Protein AF-A0A2M7IBC9-F1 (afdb_monomer_lite)

Radius of gyration: 41.27 Å; chains: 1; bounding box: 84×50×132 Å

pLDDT: mean 78.05, std 17.92, range [20.09, 97.81]

Foldseek 3Di:
DDDDDPPPPPDPDDDDEDDDYDDDDDDDDDDDQLLVVLDDDWPCPLCVLVCLLVLPWDKTKDFQPVLDPDQPDPVRVVVDDPVVVVVSVVSVVVVSVVSVVDDPVVSVQSSQQGMWMKTFHGADPVRFTWIWIDNHPFKIKIFRHDNVLSNLQSVVVVLRHPAPDKDKDWDWDQDPQAIQIWIWMQGNNDIDTNSVSVCVNVVRMFMWGQDPVRDTDTPPRGDDDDDDDDDPDDAAWEEEEEEQAQQQQDDQVNHRNLVLVLVLLVVVLVVDDQRYFYWYKYAQFPDAADLPRIDGQGQGGHPCSVSSNVSSVPGHHHYFDNLQVNVVVVLVSQVVVVDAHEYEYEDQFAHPPPDQNLVSLLVSVVVPRRYQYEYEHEQDDPVGQVSNQSNNVSRQHYYAYDDDSVSSNVVVNVSSVDQGWFKEWEFEAEPNHTAAKQKFKPWDNHSWDDPDDDQRHHGGGDMDTGHFGWMKMFMDGRPWFDDGTDIDGGPGTHHPYYDYYYHYFQKEKEFEFEEALNHGAFKWKWKAAPVNRGTGDTDPGTDTLDDPNDRGTDIDIDGFHKMKIWIGRPPALEDIDIDIDGDDGNYYHYYYHYFFKFKEWEFEAEPRDTAFKWKFKDAAPDPDTSDTDDTDGPDVGTDIHMYGFHFMKMWMDGPPQPQWDIDIDGGDGGGGHYYHYHYHYTYRPPQAAPPVQKRAQKDQDDQFDDKDFDPDQDCVSLVVVLVPDPQFFKKKWFGAPDPVHRTIMITGHNHGHDIDRHNRIMMGGD

Secondary structure (DSSP, 8-state):
--------S-------------------SS---HHHHT------TTHHHHHHHHT--EEEEEE-TTTS--PPPHHHHHHS-HHHHHHHHHHHHHHHHHHHTS-HHHHHHHHHHTEEEEEEEEE-TTSPEEEEEEEETTEEEEEEE-HHHHHHHHHHHHHHHT-S-EEEEEEEEEETTEEEEEEEEEETTEEEE-HHHHHHHTTSEEEEEE-TTS-EEE--TT--------------EEEEEEE-BGGGGSEETTEEHHHHHHHHHHHHHHHS-TT-EEEEEEESSS-TT-TT-EEEEEEEETT-HHHHHHHHHT----B---HHHHHHHHHHHHHHH-S-EEEEEEESS---SS--HHHHHHHHHHTT--EEEEEEEES--HHHHHHHHHHHHHTEEEEEEESSHHHHHHHHHHHHH-PPPEEEEEEEEETTEEE-EEEEEEETTB--S-EE-STT-BPTT-EEEE-SEEEEEEEEETT--SSPPEEEEEEEE-TT-EEEEEEEE--EEEEEEEEETTEEPEEEEEEEETTTTEEEEE-SSPEESEETTEEPPEEEEE-SEEEEEEEE-TTS-SPPEEEEEEE-TT-EEEEEEEE-EEEEEEEEEETTEE--EEEEEEETT-SSEEEE-SPB---SSPEEEEEESEEEEEEEEESS-TTPPPEEEEEEEE-TT-EEEEEEEEPPPP----TTS-BTTEE--S-EEEEE--SSS-THHHHHHHHH-TT-SEEEEE-SSBTTBSS-EEEEESS-PPPEE-TTEEEEE-

Structure (mmCIF, N/CA/C/O backbone):
data_AF-A0A2M7IBC9-F1
#
_entry.id   AF-A0A2M7IBC9-F1
#
loop_
_atom_site.group_PDB
_atom_site.id
_atom_site.type_symbol
_atom_site.label_atom_id
_atom_site.label_alt_id
_atom_site.label_comp_id
_atom_site.label_asym_id
_atom_site.label_entity_id
_atom_site.label_seq_id
_atom_site.pdbx_PDB_ins_code
_atom_site.Cartn_x
_atom_site.Cartn_y
_atom_site.Cartn_z
_atom_site.occupancy
_atom_site.B_iso_or_equiv
_atom_site.auth_seq_id
_atom_site.auth_comp_id
_atom_site.auth_asym_id
_atom_site.auth_atom_id
_atom_site.pdbx_PDB_model_num
ATOM 1 N N . MET A 1 1 ? -12.879 -26.842 6.915 1.00 21.42 1 MET A N 1
ATOM 2 C CA . MET A 1 1 ? -13.503 -27.009 5.582 1.00 21.42 1 MET A CA 1
ATOM 3 C C . MET A 1 1 ? -13.013 -25.882 4.684 1.00 21.42 1 MET A C 1
ATOM 5 O O . MET A 1 1 ? -12.578 -24.874 5.216 1.00 21.42 1 MET A O 1
ATOM 9 N N . LYS A 1 2 ? -12.959 -26.159 3.378 1.00 20.31 2 LYS A N 1
ATOM 10 C CA . LYS A 1 2 ? -12.132 -25.565 2.310 1.00 20.31 2 LYS A CA 1
ATOM 11 C C . LYS A 1 2 ? -11.898 -24.038 2.348 1.00 20.31 2 LYS A C 1
ATOM 13 O O . LYS A 1 2 ? -12.769 -23.263 2.713 1.00 20.31 2 LYS A O 1
ATOM 18 N N . SER A 1 3 ? -10.686 -23.677 1.923 1.00 20.09 3 SER A N 1
ATOM 19 C CA . SER A 1 3 ? -10.118 -22.342 1.700 1.00 20.09 3 SER A CA 1
ATOM 20 C C . SER A 1 3 ? -11.043 -21.375 0.954 1.00 20.09 3 SER A C 1
ATOM 22 O O . SER A 1 3 ? -11.490 -21.689 -0.148 1.00 20.09 3 SER A O 1
ATOM 24 N N . VAL A 1 4 ? -11.235 -20.177 1.511 1.00 20.89 4 VAL A N 1
ATOM 25 C CA . VAL A 1 4 ? -11.831 -19.025 0.819 1.00 20.89 4 VAL A CA 1
ATOM 26 C C . VAL A 1 4 ? -10.691 -18.145 0.293 1.00 20.89 4 VAL A C 1
ATOM 28 O O . VAL A 1 4 ? -9.836 -17.699 1.055 1.00 20.89 4 VAL A O 1
ATOM 31 N N . ASP A 1 5 ? -10.657 -17.973 -1.027 1.00 22.38 5 ASP A N 1
ATOM 32 C CA . ASP A 1 5 ? -9.648 -17.256 -1.816 1.00 22.38 5 ASP A CA 1
ATOM 33 C C . ASP A 1 5 ? -9.869 -15.732 -1.701 1.00 22.38 5 ASP A C 1
ATOM 35 O O . ASP A 1 5 ? -10.805 -15.172 -2.276 1.00 22.38 5 ASP A O 1
ATOM 39 N N . LEU A 1 6 ? -9.034 -15.044 -0.913 1.00 23.75 6 LEU A N 1
ATOM 40 C CA . LEU A 1 6 ? -9.063 -13.584 -0.768 1.00 23.75 6 LEU A CA 1
ATOM 41 C C . LEU A 1 6 ? -8.367 -12.907 -1.962 1.00 23.75 6 LEU A C 1
ATOM 43 O O . LEU A 1 6 ? -7.189 -12.563 -1.901 1.00 23.75 6 LEU A O 1
ATOM 47 N N . ARG A 1 7 ? -9.126 -12.665 -3.037 1.00 22.53 7 ARG A N 1
ATOM 48 C CA . ARG A 1 7 ? -8.748 -11.757 -4.146 1.00 22.53 7 ARG A CA 1
ATOM 49 C C . ARG A 1 7 ? -9.689 -10.555 -4.339 1.00 22.53 7 ARG A C 1
ATOM 51 O O . ARG A 1 7 ? -9.555 -9.845 -5.325 1.00 22.53 7 ARG A O 1
ATOM 58 N N . HIS A 1 8 ? -10.633 -10.300 -3.431 1.00 26.55 8 HIS A N 1
ATOM 59 C CA . HIS A 1 8 ? -11.814 -9.468 -3.733 1.00 26.55 8 HIS A CA 1
ATOM 60 C C . HIS A 1 8 ? -11.873 -8.041 -3.144 1.00 26.55 8 HIS A C 1
ATOM 62 O O . HIS A 1 8 ? -12.955 -7.475 -3.087 1.00 26.55 8 HIS A O 1
ATOM 68 N N . PHE A 1 9 ? -10.763 -7.402 -2.749 1.00 23.48 9 PHE A N 1
ATOM 69 C CA . PHE A 1 9 ? -10.833 -6.041 -2.165 1.00 23.48 9 PHE A CA 1
ATOM 70 C C . PHE A 1 9 ? -9.835 -5.017 -2.733 1.00 23.48 9 PHE A C 1
ATOM 72 O O . PHE A 1 9 ? -9.314 -4.172 -2.015 1.00 23.48 9 PHE A O 1
ATOM 79 N N . GLY A 1 10 ? -9.597 -5.059 -4.047 1.00 24.77 10 GLY A N 1
ATOM 80 C CA . GLY A 1 10 ? -8.794 -4.060 -4.772 1.00 24.77 10 GLY A CA 1
ATOM 81 C C . GLY A 1 10 ? -9.541 -3.390 -5.929 1.00 24.77 10 GLY A C 1
ATOM 82 O O . GLY A 1 10 ? -8.934 -3.100 -6.953 1.00 24.77 10 GLY A O 1
ATOM 83 N N . THR A 1 11 ? -10.862 -3.218 -5.826 1.00 27.16 11 THR A N 1
ATOM 84 C CA . THR A 1 11 ? -11.728 -2.885 -6.974 1.00 27.16 11 THR A CA 1
ATOM 85 C C . THR A 1 11 ? -12.724 -1.774 -6.646 1.00 27.16 11 THR A C 1
ATOM 87 O O . THR A 1 11 ? -13.922 -1.956 -6.797 1.00 27.16 11 THR A O 1
ATOM 90 N N . ILE A 1 12 ? -12.249 -0.614 -6.187 1.00 26.14 12 ILE A N 1
ATOM 91 C CA . ILE A 1 12 ? -13.024 0.639 -6.242 1.00 26.14 12 ILE A CA 1
ATOM 92 C C . ILE A 1 12 ? -12.049 1.791 -6.503 1.00 26.14 12 ILE A C 1
ATOM 94 O O . ILE A 1 12 ? -11.666 2.501 -5.580 1.00 26.14 12 ILE A O 1
ATOM 98 N N . LEU A 1 13 ? -11.597 1.941 -7.751 1.00 24.06 13 LEU A N 1
ATOM 99 C CA . LEU A 1 13 ? -11.180 3.227 -8.322 1.00 24.06 13 LEU A CA 1
ATOM 100 C C . LEU A 1 13 ? -10.970 3.068 -9.837 1.00 24.06 13 LEU A C 1
ATOM 102 O O . LEU A 1 13 ? -10.370 2.084 -10.257 1.00 24.06 13 LEU A O 1
ATOM 106 N N . PHE A 1 14 ? -11.411 4.068 -10.605 1.00 23.59 14 PHE A N 1
ATOM 107 C CA . PHE A 1 14 ? -11.266 4.265 -12.061 1.00 23.59 14 PHE A CA 1
ATOM 108 C C . PHE A 1 14 ? -12.384 3.731 -12.980 1.00 23.59 14 PHE A C 1
ATOM 110 O O . PHE A 1 14 ? -12.342 2.631 -13.523 1.00 23.59 14 PHE A O 1
ATOM 117 N N . LEU A 1 15 ? -13.349 4.622 -13.214 1.00 22.78 15 LEU A N 1
ATOM 118 C CA . LEU A 1 15 ? -14.132 4.815 -14.442 1.00 22.78 15 LEU A CA 1
ATOM 119 C C . LEU A 1 15 ? -13.768 6.264 -14.868 1.00 22.78 15 LEU A C 1
ATOM 121 O O . LEU A 1 15 ? -13.759 7.132 -13.999 1.00 22.78 15 LEU A O 1
ATOM 125 N N . VAL A 1 16 ? -13.308 6.598 -16.084 1.00 23.45 16 VAL A N 1
ATOM 126 C CA . VAL A 1 16 ? -14.021 6.571 -17.379 1.00 23.45 16 VAL A CA 1
ATOM 127 C C . VAL A 1 16 ? -13.068 6.916 -18.556 1.00 23.45 16 VAL A C 1
ATOM 129 O O . VAL A 1 16 ? -12.160 7.716 -18.363 1.00 23.45 16 VAL A O 1
ATOM 132 N N . LEU A 1 17 ? -13.304 6.354 -19.760 1.00 23.59 17 LEU A N 1
ATOM 133 C CA . LEU A 1 17 ? -13.505 7.072 -21.051 1.00 23.59 17 LEU A CA 1
ATOM 134 C C . LEU A 1 17 ? -14.046 6.111 -22.137 1.00 23.59 17 LEU A C 1
ATOM 136 O O . LEU A 1 17 ? -13.644 4.948 -22.177 1.00 23.59 17 LEU A O 1
ATOM 140 N N . GLN A 1 18 ? -14.966 6.570 -23.001 1.00 26.72 18 GLN A N 1
ATOM 141 C CA . GLN A 1 18 ? -15.580 5.789 -24.093 1.00 26.72 18 GLN A CA 1
ATOM 142 C C . GLN A 1 18 ? -15.697 6.546 -25.438 1.00 26.72 18 GLN A C 1
ATOM 144 O O . GLN A 1 18 ? -16.185 7.665 -25.464 1.00 26.72 18 GLN A O 1
ATOM 149 N N . LEU A 1 19 ? -15.277 5.858 -26.516 1.00 26.02 19 LEU A N 1
ATOM 150 C CA . LEU A 1 19 ? -15.866 5.575 -27.858 1.00 26.02 19 LEU A CA 1
ATOM 151 C C . LEU A 1 19 ? -16.768 6.553 -28.665 1.00 26.02 19 LEU A C 1
ATOM 153 O O . LEU A 1 19 ? -17.731 7.109 -28.153 1.00 26.02 19 LEU A O 1
ATOM 157 N N . THR A 1 20 ? -16.593 6.504 -30.008 1.00 22.92 20 THR A N 1
ATOM 158 C CA . THR A 1 20 ? -17.637 6.601 -31.080 1.00 22.92 20 THR A CA 1
ATOM 159 C C . THR A 1 20 ? -17.331 5.643 -32.289 1.00 22.92 20 THR A C 1
ATOM 161 O O . THR A 1 20 ? -16.198 5.164 -32.358 1.00 22.92 20 THR A O 1
ATOM 164 N N . PRO A 1 21 ? -18.292 5.279 -33.200 1.00 31.48 21 PRO A N 1
ATOM 165 C CA . PRO A 1 21 ? -18.311 3.980 -33.943 1.00 31.48 21 PRO A CA 1
ATOM 166 C C . PRO A 1 21 ? -18.284 3.948 -35.519 1.00 31.48 21 PRO A C 1
ATOM 168 O O . PRO A 1 21 ? -18.814 4.855 -36.147 1.00 31.48 21 PRO A O 1
ATOM 171 N N . LEU A 1 22 ? -17.810 2.796 -36.087 1.00 28.59 22 LEU A N 1
ATOM 172 C CA . LEU A 1 22 ? -18.104 2.025 -37.364 1.00 28.59 22 LEU A CA 1
ATOM 173 C C . LEU A 1 22 ? -17.895 2.653 -38.791 1.00 28.59 22 LEU A C 1
ATOM 175 O O . LEU A 1 22 ? -17.984 3.870 -38.883 1.00 28.59 22 LEU A O 1
ATOM 179 N N . PRO A 1 23 ? -17.677 1.892 -39.926 1.00 32.03 23 PRO A N 1
ATOM 180 C CA . PRO A 1 23 ? -18.066 0.491 -40.228 1.00 32.03 23 PRO A CA 1
ATOM 181 C C . PRO A 1 23 ? -17.065 -0.468 -40.965 1.00 32.03 23 PRO A C 1
ATOM 183 O O . PRO A 1 23 ? -16.036 -0.090 -41.509 1.00 32.03 23 PRO A O 1
ATOM 186 N N . LEU A 1 24 ? -17.486 -1.745 -40.960 1.00 29.14 24 LEU A N 1
ATOM 187 C CA . LEU A 1 24 ? -17.147 -2.985 -41.701 1.00 29.14 24 LEU A CA 1
ATOM 188 C C . LEU A 1 24 ? -16.323 -2.963 -43.013 1.00 29.14 24 LEU A C 1
ATOM 190 O O . LEU A 1 24 ? -16.729 -2.329 -43.978 1.00 29.14 24 LEU A O 1
ATOM 194 N N . PHE A 1 25 ? -15.381 -3.919 -43.118 1.00 25.94 25 PHE A N 1
ATOM 195 C CA . PHE A 1 25 ? -15.311 -4.906 -44.218 1.00 25.94 25 PHE A CA 1
ATOM 196 C C . PHE A 1 25 ? -14.831 -6.287 -43.704 1.00 25.94 25 PHE A C 1
ATOM 198 O O . PHE A 1 25 ? -13.898 -6.387 -42.912 1.00 25.94 25 PHE A O 1
ATOM 205 N N . ALA A 1 26 ? -15.491 -7.353 -44.168 1.00 26.56 26 ALA A N 1
ATOM 206 C CA . ALA A 1 26 ? -15.148 -8.783 -44.055 1.00 26.56 26 ALA A CA 1
ATOM 207 C C . ALA A 1 26 ? -15.320 -9.383 -45.478 1.00 26.56 26 ALA A C 1
ATOM 209 O O . ALA A 1 26 ? -16.084 -8.799 -46.243 1.00 26.56 26 ALA A O 1
ATOM 210 N N . ALA A 1 27 ? -14.746 -10.489 -45.974 1.00 31.08 27 ALA A N 1
ATOM 211 C CA . ALA A 1 27 ? -13.951 -11.660 -45.531 1.00 31.08 27 ALA A CA 1
ATOM 212 C C . ALA A 1 27 ? -13.386 -12.331 -46.840 1.00 31.08 27 ALA A C 1
ATOM 214 O O . ALA A 1 27 ? -13.448 -11.645 -47.864 1.00 31.08 27 ALA A O 1
ATOM 215 N N . PRO A 1 28 ? -13.000 -13.638 -46.960 1.00 42.16 28 PRO A N 1
ATOM 216 C CA . PRO A 1 28 ? -12.600 -14.723 -46.021 1.00 42.16 28 PRO A CA 1
ATOM 217 C C . PRO A 1 28 ? -11.214 -15.360 -46.408 1.00 42.16 28 PRO A C 1
ATOM 219 O O . PRO A 1 28 ? -10.693 -15.071 -47.473 1.00 42.16 28 PRO A O 1
ATOM 222 N N . SER A 1 29 ? -10.484 -16.176 -45.629 1.00 29.30 29 SER A N 1
ATOM 223 C CA . SER A 1 29 ? -10.844 -17.456 -44.999 1.00 29.30 29 SER A CA 1
ATOM 224 C C . SER A 1 29 ? -9.916 -17.845 -43.826 1.00 29.30 29 SER A C 1
ATOM 226 O O . SER A 1 29 ? -8.699 -17.766 -43.932 1.00 29.30 29 SER A O 1
ATOM 228 N N . GLU A 1 30 ? -10.553 -18.375 -42.778 1.00 34.97 30 GLU A N 1
ATOM 229 C CA . GLU A 1 30 ? -10.049 -19.248 -41.700 1.00 34.97 30 GLU A CA 1
ATOM 230 C C . GLU A 1 30 ? -9.155 -18.681 -40.572 1.00 34.97 30 GLU A C 1
ATOM 232 O O . GLU A 1 30 ? -7.983 -18.367 -40.732 1.00 34.97 30 GLU A O 1
ATOM 237 N N . ARG A 1 31 ? -9.760 -18.718 -39.368 1.00 34.47 31 ARG A N 1
ATOM 238 C CA . ARG A 1 31 ? -9.310 -18.309 -38.021 1.00 34.47 31 ARG A CA 1
ATOM 239 C C . ARG A 1 31 ? -9.298 -16.798 -37.768 1.00 34.47 31 ARG A C 1
ATOM 241 O O . ARG A 1 31 ? -8.326 -16.100 -38.022 1.00 34.47 31 ARG A O 1
ATOM 248 N N . ARG A 1 32 ? -10.389 -16.300 -37.166 1.00 46.94 32 ARG A N 1
ATOM 249 C CA . ARG A 1 32 ? -10.338 -15.029 -36.424 1.00 46.94 32 ARG A CA 1
ATOM 250 C C . ARG A 1 32 ? -9.318 -15.195 -35.282 1.00 46.94 32 ARG A C 1
ATOM 252 O O . ARG A 1 32 ? -9.344 -16.248 -34.643 1.00 46.94 32 ARG A O 1
ATOM 259 N N . PRO A 1 33 ? -8.434 -14.216 -35.020 1.00 70.31 33 PRO A N 1
ATOM 260 C CA . PRO A 1 33 ? -7.540 -14.284 -33.866 1.00 70.31 33 PRO A CA 1
ATOM 261 C C . PRO A 1 33 ? -8.366 -14.391 -32.577 1.00 70.31 33 PRO A C 1
ATOM 263 O O . PRO A 1 33 ? -9.434 -13.778 -32.465 1.00 70.31 33 PRO A O 1
ATOM 266 N N . LEU A 1 34 ? -7.899 -15.175 -31.607 1.00 74.25 34 LEU A N 1
ATOM 267 C CA . LEU A 1 34 ? -8.615 -15.427 -30.354 1.00 74.25 34 LEU A CA 1
ATOM 268 C C . LEU A 1 34 ? -8.819 -14.141 -29.554 1.00 74.25 34 LEU A C 1
ATOM 270 O O . LEU A 1 34 ? -9.837 -13.993 -28.882 1.00 74.25 34 LEU A O 1
ATOM 274 N N . LEU A 1 35 ? -7.909 -13.175 -29.677 1.00 70.94 35 LEU A N 1
ATOM 275 C CA . LEU A 1 35 ? -8.077 -11.817 -29.167 1.00 70.94 35 LEU A CA 1
ATOM 276 C C . LEU A 1 35 ? -9.352 -11.146 -29.698 1.00 70.94 35 LEU A C 1
ATOM 278 O O . LEU A 1 35 ? -10.085 -10.541 -28.918 1.00 70.94 35 LEU A O 1
ATOM 282 N N . ALA A 1 36 ? -9.665 -11.292 -30.989 1.00 72.62 36 ALA A N 1
ATOM 283 C CA . ALA A 1 36 ? -10.895 -10.748 -31.567 1.00 72.62 36 ALA A CA 1
ATOM 284 C C . ALA A 1 36 ? -12.142 -11.486 -31.050 1.00 72.62 36 ALA A C 1
ATOM 286 O O . ALA A 1 36 ? -13.184 -10.869 -30.839 1.00 72.62 36 ALA A O 1
ATOM 287 N N . GLU A 1 37 ? -12.043 -12.791 -30.773 1.00 75.31 37 GLU A N 1
ATOM 288 C CA . GLU A 1 37 ? -13.125 -13.545 -30.123 1.00 75.31 37 GLU A CA 1
ATOM 289 C C . GLU A 1 37 ? -13.372 -13.096 -28.677 1.00 75.31 37 GLU A C 1
ATOM 291 O O . GLU A 1 37 ? -14.500 -13.203 -28.194 1.00 75.31 37 GLU A O 1
ATOM 296 N N . MET A 1 38 ? -12.354 -12.576 -27.990 1.00 76.44 38 MET A N 1
ATOM 297 C CA . MET A 1 38 ? -12.437 -12.102 -26.604 1.00 76.44 38 MET A CA 1
ATOM 298 C C . MET A 1 38 ? -12.907 -10.647 -26.472 1.00 76.44 38 MET A C 1
ATOM 300 O O . MET A 1 38 ? -13.184 -10.209 -25.355 1.00 76.44 38 MET A O 1
ATOM 304 N N . GLN A 1 39 ? -13.052 -9.908 -27.578 1.00 72.81 39 GLN A N 1
ATOM 305 C CA . GLN A 1 39 ? -13.580 -8.544 -27.543 1.00 72.81 39 GLN A CA 1
ATOM 306 C C . GLN A 1 39 ? -15.026 -8.519 -27.029 1.00 72.81 39 GLN A C 1
ATOM 308 O O . GLN A 1 39 ? -15.879 -9.331 -27.417 1.00 72.81 39 GLN A O 1
ATOM 313 N N . VAL A 1 40 ? -15.286 -7.563 -26.139 1.00 73.62 40 VAL A N 1
ATOM 314 C CA . VAL A 1 40 ? -16.610 -7.257 -25.599 1.00 73.62 40 VAL A CA 1
ATOM 315 C C . VAL A 1 40 ? -17.074 -5.960 -26.255 1.00 73.62 40 VAL A C 1
ATOM 317 O O . VAL A 1 40 ? -16.465 -4.921 -25.995 1.00 73.62 40 VAL A O 1
ATOM 320 N N . PRO A 1 41 ? -18.095 -6.000 -27.128 1.00 71.88 41 PRO A N 1
ATOM 321 C CA . PRO A 1 41 ? -18.605 -4.792 -27.754 1.00 71.88 41 PRO A CA 1
ATOM 322 C C . PRO A 1 41 ? -19.269 -3.909 -26.698 1.00 71.88 41 PRO A C 1
ATOM 324 O O . PRO A 1 41 ? -20.003 -4.398 -25.839 1.00 71.88 41 PRO A O 1
ATOM 327 N N . ASP A 1 42 ? -19.026 -2.607 -26.784 1.00 79.44 42 ASP A N 1
ATOM 328 C CA . ASP A 1 42 ? -19.842 -1.634 -26.077 1.00 79.44 42 ASP A CA 1
ATOM 329 C C . ASP A 1 42 ? -21.159 -1.449 -26.831 1.00 79.44 42 ASP A C 1
ATOM 331 O O . ASP A 1 42 ? -21.186 -0.925 -27.946 1.00 79.44 42 ASP A O 1
ATOM 335 N N . THR A 1 43 ? -22.251 -1.902 -26.226 1.00 84.44 43 THR A N 1
ATOM 336 C CA . THR A 1 43 ? -23.603 -1.748 -26.776 1.00 84.44 43 THR A CA 1
ATOM 337 C C . THR A 1 43 ? -24.394 -0.654 -26.066 1.00 84.44 43 THR A C 1
ATOM 339 O O . THR A 1 43 ? -25.576 -0.478 -26.352 1.00 84.44 43 THR A O 1
ATOM 342 N N . CYS A 1 44 ? -23.794 0.030 -25.092 1.00 78.75 44 CYS A N 1
ATOM 343 C CA . CYS A 1 44 ? -24.443 1.116 -24.369 1.00 78.75 44 CYS A CA 1
ATOM 344 C C . CYS A 1 44 ? -24.343 2.432 -25.139 1.00 78.75 44 CYS A C 1
ATOM 346 O O . CYS A 1 44 ? -25.302 3.207 -25.130 1.00 78.75 44 CYS A O 1
ATOM 348 N N . GLY A 1 45 ? -23.201 2.674 -25.799 1.00 70.44 45 GLY A N 1
ATOM 349 C CA . GLY A 1 45 ? -22.931 3.922 -26.513 1.00 70.44 45 GLY A CA 1
ATOM 350 C C . GLY A 1 45 ? -23.216 5.155 -25.646 1.00 70.44 45 GLY A C 1
ATOM 351 O O . GLY A 1 45 ? -23.060 5.123 -24.424 1.00 70.44 45 GLY A O 1
ATOM 352 N N . THR A 1 46 ? -23.695 6.233 -26.268 1.00 68.62 46 THR A N 1
ATOM 353 C CA . THR A 1 46 ? -24.128 7.455 -25.565 1.00 68.62 46 THR A CA 1
ATOM 354 C C . THR A 1 46 ? -25.575 7.389 -25.054 1.00 68.62 46 THR A C 1
ATOM 356 O O . THR A 1 46 ? -25.955 8.180 -24.195 1.00 68.62 46 THR A O 1
ATOM 359 N N . GLY A 1 47 ? -26.380 6.431 -25.531 1.00 76.12 47 GLY A N 1
ATOM 360 C CA . GLY A 1 47 ? -27.823 6.363 -25.259 1.00 76.12 47 GLY A CA 1
ATOM 361 C C . GLY A 1 47 ? -28.201 5.856 -23.865 1.00 76.12 47 GLY A C 1
ATOM 362 O O . GLY A 1 47 ? -29.315 6.102 -23.408 1.00 76.12 47 GLY A O 1
ATOM 363 N N . TYR A 1 48 ? -27.295 5.181 -23.147 1.00 83.38 48 TYR A N 1
ATOM 364 C CA . TYR A 1 48 ? -27.573 4.696 -21.786 1.00 83.38 48 TYR A CA 1
ATOM 365 C C . TYR A 1 48 ? -27.986 5.827 -20.829 1.00 83.38 48 TYR A C 1
ATOM 367 O O . TYR A 1 48 ? -28.937 5.664 -20.067 1.00 83.38 48 TYR A O 1
ATOM 375 N N . GLY A 1 49 ? -27.320 6.985 -20.907 1.00 83.44 49 GLY A N 1
ATOM 376 C CA . GLY A 1 49 ? -27.651 8.148 -20.083 1.00 83.44 49 GLY A CA 1
ATOM 377 C C . GLY A 1 49 ? -29.047 8.701 -20.379 1.00 83.44 49 GLY A C 1
ATOM 378 O O . GLY A 1 49 ? -29.778 9.034 -19.451 1.00 83.44 49 GLY A O 1
ATOM 379 N N . ASP A 1 50 ? -29.454 8.737 -21.653 1.00 87.12 50 ASP A N 1
ATOM 380 C CA . ASP A 1 50 ? -30.802 9.161 -22.060 1.00 87.12 50 ASP A CA 1
ATOM 381 C C . ASP A 1 50 ? -31.873 8.192 -21.548 1.00 87.12 50 ASP A C 1
ATOM 383 O O . ASP A 1 50 ? -32.877 8.611 -20.968 1.00 87.12 50 ASP A O 1
ATOM 387 N N . HIS A 1 51 ? -31.638 6.885 -21.688 1.00 91.00 51 HIS A N 1
ATOM 388 C CA . HIS A 1 51 ? -32.551 5.870 -21.169 1.00 91.00 51 HIS A CA 1
ATOM 389 C C . HIS A 1 51 ? -32.651 5.910 -19.639 1.00 91.00 51 HIS A C 1
ATOM 391 O O . HIS A 1 51 ? -33.748 5.753 -19.097 1.00 91.00 51 HIS A O 1
ATOM 397 N N . LEU A 1 52 ? -31.545 6.181 -18.940 1.00 90.12 52 LEU A N 1
ATOM 398 C CA . LEU A 1 52 ? -31.515 6.329 -17.484 1.00 90.12 52 LEU A CA 1
ATOM 399 C C . LEU A 1 52 ? -32.250 7.588 -17.018 1.00 90.12 52 LEU A C 1
ATOM 401 O O . LEU A 1 52 ? -33.051 7.510 -16.082 1.00 90.12 52 LEU A O 1
ATOM 405 N N . ALA A 1 53 ? -32.044 8.718 -17.697 1.00 88.25 53 ALA A N 1
ATOM 406 C CA . ALA A 1 53 ? -32.740 9.979 -17.440 1.00 88.25 53 ALA A CA 1
ATOM 407 C C . ALA A 1 53 ? -34.248 9.886 -17.736 1.00 88.25 53 ALA A C 1
ATOM 409 O O . ALA A 1 53 ? -35.060 10.436 -16.994 1.00 88.25 53 ALA A O 1
ATOM 410 N N . ALA A 1 54 ? -34.653 9.106 -18.739 1.00 91.50 54 ALA A N 1
ATOM 411 C CA . ALA A 1 54 ? -36.063 8.844 -19.042 1.00 91.50 54 ALA A CA 1
ATOM 412 C C . ALA A 1 54 ? -36.667 7.670 -18.242 1.00 91.50 54 ALA A C 1
ATOM 414 O O . ALA A 1 54 ? -37.869 7.432 -18.317 1.00 91.50 54 ALA A O 1
ATOM 415 N N . CYS A 1 55 ? -35.846 6.917 -17.500 1.00 94.19 55 CYS A N 1
ATOM 416 C CA . CYS A 1 55 ? -36.209 5.639 -16.881 1.00 94.19 55 CYS A CA 1
ATOM 417 C C . CYS A 1 55 ? -36.934 4.677 -17.842 1.00 94.19 55 CYS A C 1
ATOM 419 O O . CYS A 1 55 ? -37.941 4.048 -17.512 1.00 94.19 55 CYS A O 1
ATOM 421 N N . THR A 1 56 ? -36.434 4.572 -19.068 1.00 94.12 56 THR A N 1
ATOM 422 C CA . THR A 1 56 ? -37.019 3.679 -20.072 1.00 94.12 56 THR A CA 1
ATOM 423 C C . THR A 1 56 ? -36.293 2.336 -20.053 1.00 94.12 56 THR A C 1
ATOM 425 O O . THR A 1 56 ? -35.066 2.322 -19.928 1.00 94.12 56 THR A O 1
ATOM 428 N N . PRO A 1 57 ? -37.015 1.202 -20.153 1.00 94.56 57 PRO A N 1
ATOM 429 C CA . PRO A 1 57 ? -36.386 -0.107 -20.159 1.00 94.56 57 PRO A CA 1
ATOM 430 C C . PRO A 1 57 ? -35.306 -0.207 -21.233 1.00 94.56 57 PRO A C 1
ATOM 432 O O . PRO A 1 57 ? -35.565 0.018 -22.415 1.00 94.56 57 PRO A O 1
ATOM 435 N N . PHE A 1 58 ? -34.091 -0.534 -20.816 1.00 94.19 58 PHE A N 1
ATOM 436 C CA . PHE A 1 58 ? -32.934 -0.571 -21.696 1.00 94.19 58 PHE A CA 1
ATOM 437 C C . PHE A 1 58 ? -31.891 -1.513 -21.123 1.00 94.19 58 PHE A C 1
ATOM 439 O O . PHE A 1 58 ? -31.678 -1.560 -19.914 1.00 94.19 58 PHE A O 1
ATOM 446 N N . ARG A 1 59 ? -31.224 -2.273 -21.983 1.00 92.62 59 ARG A N 1
ATOM 447 C CA . ARG A 1 59 ? -30.187 -3.207 -21.562 1.00 92.62 59 ARG A CA 1
ATOM 448 C C . ARG A 1 59 ? -29.007 -3.111 -22.498 1.00 92.62 59 ARG A C 1
ATOM 450 O O . ARG A 1 59 ? -29.169 -3.178 -23.713 1.00 92.62 59 ARG A O 1
ATOM 457 N N . CYS A 1 60 ? -27.822 -2.997 -21.924 1.00 88.56 60 CYS A N 1
ATOM 458 C CA . CYS A 1 60 ? -26.598 -2.875 -22.687 1.00 88.56 60 CYS A CA 1
ATOM 459 C C . CYS A 1 60 ? -25.403 -3.485 -21.950 1.00 88.56 60 CYS A C 1
ATOM 461 O O . CYS A 1 60 ? -25.490 -3.857 -20.777 1.00 88.56 60 CYS A O 1
ATOM 463 N N . GLN A 1 61 ? -24.290 -3.642 -22.657 1.00 87.94 61 GLN A N 1
ATOM 464 C CA . GLN A 1 61 ? -23.072 -4.268 -22.161 1.00 87.94 61 GLN A CA 1
ATOM 465 C C . GLN A 1 61 ? -21.858 -3.388 -22.447 1.00 87.94 61 GLN A C 1
ATOM 467 O O . GLN A 1 61 ? -21.796 -2.747 -23.494 1.00 87.94 61 GLN A O 1
ATOM 472 N N . LYS A 1 62 ? -20.892 -3.385 -21.523 1.00 81.06 62 LYS A N 1
ATOM 473 C CA . LYS A 1 62 ? -19.571 -2.760 -21.691 1.00 81.06 62 LYS A CA 1
ATOM 474 C C . LYS A 1 62 ? -18.459 -3.735 -21.295 1.00 81.06 62 LYS A C 1
ATOM 476 O O . LYS A 1 62 ? -18.696 -4.617 -20.463 1.00 81.06 62 LYS A O 1
ATOM 481 N N . PRO A 1 63 ? -17.237 -3.579 -21.834 1.00 73.12 63 PRO A N 1
ATOM 482 C CA . PRO A 1 63 ? -16.064 -4.265 -21.305 1.00 73.12 63 PRO A CA 1
ATOM 483 C C . PRO A 1 63 ? -15.824 -3.893 -19.834 1.00 73.12 63 PRO A C 1
ATOM 485 O O . PRO A 1 63 ? -15.895 -2.726 -19.451 1.00 73.12 63 PRO A O 1
ATOM 488 N N . HIS A 1 64 ? -15.530 -4.890 -19.001 1.00 66.06 64 HIS A N 1
ATOM 489 C CA . HIS A 1 64 ? -15.206 -4.697 -17.592 1.00 66.06 64 HIS A CA 1
ATOM 490 C C . HIS A 1 64 ? -13.794 -4.102 -17.460 1.00 66.06 64 HIS A C 1
ATOM 492 O O . HIS A 1 64 ? -12.838 -4.754 -17.878 1.00 66.06 64 HIS A O 1
ATOM 498 N N . PRO A 1 65 ? -13.603 -2.939 -16.815 1.00 54.78 65 PRO A N 1
ATOM 499 C CA . PRO A 1 65 ? -12.345 -2.182 -16.864 1.00 54.78 65 PRO A CA 1
ATOM 500 C C . PRO A 1 65 ? -11.126 -2.933 -16.299 1.00 54.78 65 PRO A C 1
ATOM 502 O O . PRO A 1 65 ? -10.023 -2.791 -16.807 1.00 54.78 65 PRO A O 1
ATOM 505 N N . ILE A 1 66 ? -11.320 -3.787 -15.287 1.00 48.34 66 ILE A N 1
ATOM 506 C CA . ILE A 1 66 ? -10.236 -4.597 -14.685 1.00 48.34 66 ILE A CA 1
ATOM 507 C C . ILE A 1 66 ? -9.874 -5.839 -15.504 1.00 48.34 66 ILE A C 1
ATOM 509 O O . ILE A 1 66 ? -8.756 -6.340 -15.418 1.00 48.34 66 ILE A O 1
ATOM 513 N N . PHE A 1 67 ? -10.827 -6.361 -16.273 1.00 52.56 67 PHE A N 1
ATOM 514 C CA . PHE A 1 67 ? -10.653 -7.607 -17.015 1.00 52.56 67 PHE A CA 1
ATOM 515 C C . PHE A 1 67 ? -10.524 -7.365 -18.522 1.00 52.56 67 PHE A C 1
ATOM 517 O O . PHE A 1 67 ? -10.304 -8.318 -19.266 1.00 52.56 67 PHE A O 1
ATOM 524 N N . ALA A 1 68 ? -10.633 -6.113 -18.976 1.00 53.56 68 ALA A N 1
ATOM 525 C CA . ALA A 1 68 ? -10.429 -5.727 -20.359 1.00 53.56 68 ALA A CA 1
ATOM 526 C C . ALA A 1 68 ? -8.995 -6.052 -20.794 1.00 53.56 68 ALA A C 1
ATOM 528 O O . ALA A 1 68 ? -8.024 -5.783 -20.087 1.00 53.56 68 ALA A O 1
ATOM 529 N N . ILE A 1 69 ? -8.863 -6.633 -21.985 1.00 53.44 69 ILE A N 1
ATOM 530 C CA . ILE A 1 69 ? -7.569 -6.725 -22.655 1.00 53.44 69 ILE A CA 1
ATOM 531 C C . ILE A 1 69 ? -7.326 -5.337 -23.239 1.00 53.44 69 ILE A C 1
ATOM 533 O O . ILE A 1 69 ? -7.857 -5.013 -24.301 1.00 53.44 69 ILE A O 1
ATOM 537 N N . ASN A 1 70 ? -6.592 -4.501 -22.506 1.00 48.88 70 ASN A N 1
ATOM 538 C CA . ASN A 1 70 ? -6.253 -3.153 -22.949 1.00 48.88 70 ASN A CA 1
ATOM 539 C C . ASN A 1 70 ? -5.397 -3.253 -24.213 1.00 48.88 70 ASN A C 1
ATOM 541 O O . ASN A 1 70 ? -4.212 -3.572 -24.156 1.00 48.88 70 ASN A O 1
ATOM 545 N N . SER A 1 71 ? -6.034 -3.027 -25.357 1.00 51.97 71 SER A N 1
ATOM 546 C CA . SER A 1 71 ? -5.367 -2.866 -26.643 1.00 51.97 71 SER A CA 1
ATOM 547 C C . SER A 1 71 ? -5.380 -1.373 -26.945 1.00 51.97 71 SER A C 1
ATOM 549 O O . SER A 1 71 ? -6.468 -0.790 -26.915 1.00 51.97 71 SER A O 1
ATOM 551 N N . PRO A 1 72 ? -4.223 -0.737 -27.184 1.00 49.72 72 PRO A N 1
ATOM 552 C CA . PRO A 1 72 ? -4.198 0.686 -27.483 1.00 49.72 72 PRO A CA 1
ATOM 553 C C . PRO A 1 72 ? -5.008 0.960 -28.755 1.00 49.72 72 PRO A C 1
ATOM 555 O O . PRO A 1 72 ? -4.909 0.230 -29.744 1.00 49.72 72 PRO A O 1
ATOM 558 N N . THR A 1 73 ? -5.847 1.990 -28.713 1.00 52.81 73 THR A N 1
ATOM 559 C CA . THR A 1 73 ? -6.628 2.456 -29.864 1.00 52.81 73 THR A CA 1
ATOM 560 C C . THR A 1 73 ? -5.704 2.940 -30.978 1.00 52.81 73 THR A C 1
ATOM 562 O O . THR A 1 73 ? -4.550 3.283 -30.739 1.00 52.81 73 THR A O 1
ATOM 565 N N . GLU A 1 74 ? -6.199 3.045 -32.210 1.00 51.78 74 GLU A N 1
ATOM 566 C CA . GLU A 1 74 ? -5.406 3.558 -33.339 1.00 51.78 74 GLU A CA 1
ATOM 567 C C . GLU A 1 74 ? -4.912 5.004 -33.101 1.00 51.78 74 GLU A C 1
ATOM 569 O O . GLU A 1 74 ? -3.811 5.383 -33.505 1.00 51.78 74 GLU A O 1
ATOM 574 N N . ALA A 1 75 ? -5.682 5.790 -32.341 1.00 49.25 75 ALA A N 1
ATOM 575 C CA . ALA A 1 75 ? -5.312 7.131 -31.895 1.00 49.25 75 ALA A CA 1
ATOM 576 C C . ALA A 1 75 ? -4.257 7.140 -30.769 1.00 49.25 75 ALA A C 1
ATOM 578 O O . ALA A 1 75 ? -3.455 8.067 -30.690 1.00 49.25 75 ALA A O 1
ATOM 579 N N . GLU A 1 76 ? -4.230 6.131 -29.897 1.00 51.69 76 GLU A N 1
ATOM 580 C CA . GLU A 1 76 ? -3.178 5.968 -28.881 1.00 51.69 76 GLU A CA 1
ATOM 581 C C . GLU A 1 76 ? -1.906 5.396 -29.500 1.00 51.69 76 GLU A C 1
ATOM 583 O O . GLU A 1 76 ? -0.817 5.908 -29.254 1.00 51.69 76 GLU A O 1
ATOM 588 N N . LEU A 1 77 ? -2.047 4.412 -30.390 1.00 54.66 77 LEU A N 1
ATOM 589 C CA . LEU A 1 77 ? -0.970 3.885 -31.218 1.00 54.66 77 LEU A CA 1
ATOM 590 C C . LEU A 1 77 ? -0.319 5.019 -32.015 1.00 54.66 77 LEU A C 1
ATOM 592 O O . LEU A 1 77 ? 0.901 5.118 -32.030 1.00 54.66 77 LEU A O 1
ATOM 596 N N . SER A 1 78 ? -1.073 5.931 -32.633 1.00 60.69 78 SER A N 1
ATOM 597 C CA . SER A 1 78 ? -0.470 7.048 -33.381 1.00 60.69 78 SER A CA 1
ATOM 598 C C . SER A 1 78 ? 0.327 8.030 -32.506 1.00 60.69 78 SER A C 1
ATOM 600 O O . SER A 1 78 ? 1.255 8.662 -33.011 1.00 60.69 78 SER A O 1
ATOM 602 N N . LYS A 1 79 ? 0.034 8.100 -31.200 1.00 62.72 79 LYS A N 1
ATOM 603 C CA . LYS A 1 79 ? 0.743 8.923 -30.201 1.00 62.72 79 LYS A CA 1
ATOM 604 C C . LYS A 1 79 ? 1.883 8.183 -29.485 1.00 62.72 79 LYS A C 1
ATOM 606 O O . LYS A 1 79 ? 2.695 8.821 -28.818 1.00 62.72 79 LYS A O 1
ATOM 611 N N . MET A 1 80 ? 1.955 6.858 -29.607 1.00 69.50 80 MET A N 1
ATOM 612 C CA . MET A 1 80 ? 2.985 6.020 -28.992 1.00 69.50 80 MET A CA 1
ATOM 613 C C . MET A 1 80 ? 4.298 6.039 -29.779 1.00 69.50 80 MET A C 1
ATOM 615 O O . MET A 1 80 ? 4.327 6.000 -31.013 1.00 69.50 80 MET A O 1
ATOM 619 N N . THR A 1 81 ? 5.409 6.011 -29.045 1.00 75.94 81 THR A N 1
ATOM 620 C CA . THR A 1 81 ? 6.741 5.770 -29.613 1.00 75.94 81 THR A CA 1
ATOM 621 C C . THR A 1 81 ? 6.840 4.350 -30.177 1.00 75.94 81 THR A C 1
ATOM 623 O O . THR A 1 81 ? 6.104 3.449 -29.774 1.00 75.94 81 THR A O 1
ATOM 626 N N . ALA A 1 82 ? 7.781 4.111 -31.092 1.00 67.56 82 ALA A N 1
ATOM 627 C CA . ALA A 1 82 ? 7.985 2.783 -31.676 1.00 67.56 82 ALA A CA 1
ATOM 628 C C . ALA A 1 82 ? 8.268 1.692 -30.619 1.00 67.56 82 ALA A C 1
ATOM 630 O O . ALA A 1 82 ? 7.784 0.574 -30.755 1.00 67.56 82 ALA A O 1
ATOM 631 N N . ALA A 1 83 ? 8.974 2.032 -29.533 1.00 55.56 83 ALA A N 1
ATOM 632 C CA . ALA A 1 83 ? 9.237 1.112 -28.426 1.00 55.56 83 ALA A CA 1
ATOM 633 C C . ALA A 1 83 ? 7.953 0.730 -27.670 1.00 55.56 83 ALA A C 1
ATOM 635 O O . ALA A 1 83 ? 7.732 -0.440 -27.376 1.00 55.56 83 ALA A O 1
ATOM 636 N N . GLN A 1 84 ? 7.069 1.702 -27.427 1.00 55.47 84 GLN A N 1
ATOM 637 C CA . GLN A 1 84 ? 5.773 1.460 -26.786 1.00 55.47 84 GLN A CA 1
ATOM 638 C C . GLN A 1 84 ? 4.843 0.624 -27.672 1.00 55.47 84 GLN A C 1
ATOM 640 O O . GLN A 1 84 ? 4.134 -0.242 -27.167 1.00 55.47 84 GLN A O 1
ATOM 645 N N . LYS A 1 85 ? 4.876 0.836 -28.996 1.00 65.56 85 LYS A N 1
ATOM 646 C CA . LYS A 1 85 ? 4.153 -0.014 -29.956 1.00 65.56 85 LYS A CA 1
ATOM 647 C C . LYS A 1 85 ? 4.650 -1.455 -29.910 1.00 65.56 85 LYS A C 1
ATOM 649 O O . LYS A 1 85 ? 3.841 -2.366 -29.805 1.00 65.56 85 LYS A O 1
ATOM 654 N N . GLN A 1 86 ? 5.967 -1.653 -29.917 1.00 68.94 86 GLN A N 1
ATOM 655 C CA . GLN A 1 86 ? 6.571 -2.984 -29.874 1.00 68.94 86 GLN A CA 1
ATOM 656 C C . GLN A 1 86 ? 6.283 -3.716 -28.552 1.00 68.94 86 GLN A C 1
ATOM 658 O O . GLN A 1 86 ? 6.039 -4.921 -28.550 1.00 68.94 86 GLN A O 1
ATOM 663 N N . GLU A 1 87 ? 6.273 -3.000 -27.427 1.00 64.38 87 GLU A N 1
ATOM 664 C CA . GLU A 1 87 ? 5.892 -3.554 -26.123 1.00 64.38 87 GLU A CA 1
ATOM 665 C C . GLU A 1 87 ? 4.404 -3.939 -26.083 1.00 64.38 87 GLU A C 1
ATOM 667 O O . GLU A 1 87 ? 4.060 -5.029 -25.619 1.00 64.38 87 GLU A O 1
ATOM 672 N N . ALA A 1 88 ? 3.528 -3.098 -26.642 1.00 62.00 88 ALA A N 1
ATOM 673 C CA . ALA A 1 88 ? 2.106 -3.401 -26.778 1.00 62.00 88 ALA A CA 1
ATOM 674 C C . ALA A 1 88 ? 1.861 -4.622 -27.683 1.00 62.00 88 ALA A C 1
ATOM 676 O O . ALA A 1 88 ? 1.070 -5.499 -27.336 1.00 62.00 88 ALA A O 1
ATOM 677 N N . GLU A 1 89 ? 2.573 -4.731 -28.806 1.00 69.06 89 GLU A N 1
ATOM 678 C CA . GLU A 1 89 ? 2.511 -5.885 -29.711 1.00 69.06 89 GLU A CA 1
ATOM 679 C C . GLU A 1 89 ? 3.008 -7.174 -29.038 1.00 69.06 89 GLU A C 1
ATOM 681 O O . GLU A 1 89 ? 2.360 -8.218 -29.148 1.00 69.06 89 GLU A O 1
ATOM 686 N N . ALA A 1 90 ? 4.111 -7.113 -28.283 1.00 66.94 90 ALA A N 1
ATOM 687 C CA . ALA A 1 90 ? 4.641 -8.257 -27.538 1.00 66.94 90 ALA A CA 1
ATOM 688 C C . ALA A 1 90 ? 3.680 -8.725 -26.432 1.00 66.94 90 ALA A C 1
ATOM 690 O O . ALA A 1 90 ? 3.479 -9.929 -26.247 1.00 66.94 90 ALA A O 1
ATOM 691 N N . TYR A 1 91 ? 3.047 -7.784 -25.728 1.00 68.62 91 TYR A N 1
ATOM 692 C CA . TYR A 1 91 ? 2.014 -8.079 -24.739 1.00 68.62 91 TYR A CA 1
ATOM 693 C C . TYR A 1 91 ? 0.798 -8.763 -25.378 1.00 68.62 91 TYR A C 1
ATOM 695 O O . TYR A 1 91 ? 0.352 -9.805 -24.894 1.00 68.62 91 TYR A O 1
ATOM 703 N N . LEU A 1 92 ? 0.288 -8.230 -26.493 1.00 68.06 92 LEU A N 1
ATOM 704 C CA . LEU A 1 92 ? -0.849 -8.821 -27.202 1.00 68.06 92 LEU A CA 1
ATOM 705 C C . LEU A 1 92 ? -0.521 -10.226 -27.733 1.00 68.06 92 LEU A C 1
ATOM 707 O O . LEU A 1 92 ? -1.355 -11.125 -27.620 1.00 68.06 92 LEU A O 1
ATOM 711 N N . ALA A 1 93 ? 0.702 -10.462 -28.213 1.00 72.19 93 ALA A N 1
ATOM 712 C CA . ALA A 1 93 ? 1.150 -11.788 -28.638 1.00 72.19 93 ALA A CA 1
ATOM 713 C C . ALA A 1 93 ? 1.188 -12.813 -27.482 1.00 72.19 93 ALA A C 1
ATOM 715 O O . ALA A 1 93 ? 0.772 -13.961 -27.661 1.00 72.19 93 ALA A O 1
ATOM 716 N N . ASP A 1 94 ? 1.633 -12.415 -26.284 1.00 71.38 94 ASP A N 1
ATOM 717 C CA . ASP A 1 94 ? 1.604 -13.275 -25.088 1.00 71.38 94 ASP A CA 1
ATOM 718 C C . ASP A 1 94 ? 0.167 -13.587 -24.636 1.00 71.38 94 ASP A C 1
ATOM 720 O O . ASP A 1 94 ? -0.153 -14.724 -24.270 1.00 71.38 94 ASP A O 1
ATOM 724 N N . VAL A 1 95 ? -0.733 -12.602 -24.711 1.00 70.12 95 VAL A N 1
ATOM 725 C CA . VAL A 1 95 ? -2.157 -12.800 -24.406 1.00 70.12 95 VAL A CA 1
ATOM 726 C C . VAL A 1 95 ? -2.803 -13.768 -25.401 1.00 70.12 95 VAL A C 1
ATOM 728 O O . VAL A 1 95 ? -3.500 -14.690 -24.973 1.00 70.12 95 VAL A O 1
ATOM 731 N N . GLU A 1 96 ? -2.549 -13.611 -26.702 1.00 77.75 96 GLU A N 1
ATOM 732 C CA . GLU A 1 96 ? -3.037 -14.514 -27.754 1.00 77.75 96 GLU A CA 1
ATOM 733 C C . GLU A 1 96 ? -2.548 -15.951 -27.514 1.00 77.75 96 GLU A C 1
ATOM 735 O O . GLU A 1 96 ? -3.350 -16.886 -27.530 1.00 77.75 96 GLU A O 1
ATOM 740 N N . LYS A 1 97 ? -1.264 -16.138 -27.180 1.00 78.38 97 LYS A N 1
ATOM 741 C CA . LYS A 1 97 ? -0.703 -17.456 -26.841 1.00 78.38 97 LYS A CA 1
ATOM 742 C C . LYS A 1 97 ? -1.421 -18.099 -25.649 1.00 78.38 97 LYS A C 1
ATOM 744 O O . LYS A 1 97 ? -1.823 -19.259 -25.718 1.00 78.38 97 LYS A O 1
ATOM 749 N N . LYS A 1 98 ? -1.664 -17.339 -24.578 1.00 77.25 98 LYS A N 1
ATOM 750 C CA . LYS A 1 98 ? -2.416 -17.826 -23.406 1.00 77.25 98 LYS A CA 1
ATOM 751 C C . LYS A 1 98 ? -3.862 -18.185 -23.739 1.00 77.25 98 LYS A C 1
ATOM 753 O O . LYS A 1 98 ? -4.425 -19.077 -23.112 1.00 77.25 98 LYS A O 1
ATOM 758 N N . LEU A 1 99 ? -4.487 -17.495 -24.693 1.00 77.81 99 LEU A N 1
ATOM 759 C CA . LEU A 1 99 ? -5.833 -17.835 -25.160 1.00 77.81 99 LEU A CA 1
ATOM 760 C C . LEU A 1 99 ? -5.838 -19.126 -25.989 1.00 77.81 99 LEU A C 1
ATOM 762 O O . LEU A 1 99 ? -6.799 -19.889 -25.889 1.00 77.81 99 LEU A O 1
ATOM 766 N N . GLN A 1 100 ? -4.776 -19.401 -26.753 1.00 82.06 100 GLN A N 1
ATOM 767 C CA . GLN A 1 100 ? -4.627 -20.645 -27.523 1.00 82.06 100 GLN A CA 1
ATOM 768 C C . GLN A 1 100 ? -4.499 -21.876 -26.617 1.00 82.06 100 GLN A C 1
ATOM 770 O O . GLN A 1 100 ? -4.999 -22.944 -26.962 1.00 82.06 100 GLN A O 1
ATOM 775 N N . GLU A 1 101 ? -3.893 -21.716 -25.440 1.00 84.44 101 GLU A N 1
ATOM 776 C CA . GLU A 1 101 ? -3.753 -22.769 -24.425 1.00 84.44 101 GLU A CA 1
ATOM 777 C C . GLU A 1 101 ? -5.064 -23.053 -23.653 1.00 84.44 101 GLU A C 1
ATOM 779 O O . GLU A 1 101 ? -5.165 -24.058 -22.948 1.00 84.44 101 GLU A O 1
ATOM 784 N N . MET A 1 102 ? -6.093 -22.201 -23.781 1.00 83.81 102 MET A N 1
ATOM 785 C CA . MET A 1 102 ? -7.379 -22.357 -23.088 1.00 83.81 102 MET A CA 1
ATOM 786 C C . MET A 1 102 ? -8.393 -23.183 -23.886 1.00 83.81 102 MET A C 1
ATOM 788 O O . MET A 1 102 ? -8.627 -22.966 -25.081 1.00 83.81 102 MET A O 1
ATOM 792 N N . THR A 1 103 ? -9.118 -24.058 -23.183 1.00 88.81 103 THR A N 1
ATOM 793 C CA . THR A 1 103 ? -10.273 -24.761 -23.762 1.00 88.81 103 THR A CA 1
ATOM 794 C C . THR A 1 103 ? -11.383 -23.771 -24.162 1.00 88.81 103 THR A C 1
ATOM 796 O O . THR A 1 103 ? -11.500 -22.697 -23.560 1.00 88.81 103 THR A O 1
ATOM 799 N N . PRO A 1 104 ? -12.256 -24.113 -25.131 1.00 83.69 104 PRO A N 1
ATOM 800 C CA . PRO A 1 104 ? -13.388 -23.258 -25.506 1.00 83.69 104 PRO A CA 1
ATOM 801 C C . PRO A 1 104 ? -14.280 -22.862 -24.318 1.00 83.69 104 PRO A C 1
ATOM 803 O O . PRO A 1 104 ? -14.674 -21.705 -24.201 1.00 83.69 104 PRO A O 1
ATOM 806 N N . ALA A 1 105 ? -14.529 -23.786 -23.384 1.00 78.31 105 ALA A N 1
ATOM 807 C CA . ALA A 1 105 ? -15.318 -23.518 -22.180 1.00 78.31 105 ALA A CA 1
ATOM 808 C C . ALA A 1 105 ? -14.645 -22.487 -21.255 1.00 78.31 105 ALA A C 1
ATOM 810 O O . ALA A 1 105 ? -15.300 -21.558 -20.782 1.00 78.31 105 ALA A O 1
ATOM 811 N N . GLN A 1 106 ? -13.327 -22.589 -21.056 1.00 78.38 106 GLN A N 1
ATOM 812 C CA . GLN A 1 106 ? -12.563 -21.620 -20.262 1.00 78.38 106 GLN A CA 1
ATOM 813 C C . GLN A 1 106 ? -12.539 -20.233 -20.910 1.00 78.38 106 GLN A C 1
ATOM 815 O O . GLN A 1 106 ? -12.614 -19.229 -20.202 1.00 78.38 106 GLN A O 1
ATOM 820 N N . ARG A 1 107 ? -12.470 -20.153 -22.246 1.00 80.75 107 ARG A N 1
ATOM 821 C CA . ARG A 1 107 ? -12.554 -18.874 -22.970 1.00 80.75 107 ARG A CA 1
ATOM 822 C C . ARG A 1 107 ? -13.929 -18.226 -22.824 1.00 80.75 107 ARG A C 1
ATOM 824 O O . ARG A 1 107 ? -13.992 -17.029 -22.563 1.00 80.75 107 ARG A O 1
ATOM 831 N N . VAL A 1 108 ? -15.011 -19.004 -22.897 1.00 78.56 108 VAL A N 1
ATOM 832 C CA . VAL A 1 108 ? -16.380 -18.515 -22.642 1.00 78.56 108 VAL A CA 1
ATOM 833 C C . VAL A 1 108 ? -16.524 -17.994 -21.210 1.00 78.56 108 VAL A C 1
ATOM 835 O O . VAL A 1 108 ? -17.023 -16.888 -21.011 1.00 78.56 108 VAL A O 1
ATOM 838 N N . GLU A 1 109 ? -16.027 -18.732 -20.215 1.00 77.62 109 GLU A N 1
ATOM 839 C CA . GLU A 1 109 ? -16.077 -18.305 -18.812 1.00 77.62 109 GLU A CA 1
ATOM 840 C C . GLU A 1 109 ? -15.239 -17.039 -18.564 1.00 77.62 109 GLU A C 1
ATOM 842 O O . GLU A 1 109 ? -15.671 -16.117 -17.870 1.00 77.62 109 GLU A O 1
ATOM 847 N N . LYS A 1 110 ? -14.045 -16.962 -19.162 1.00 78.19 110 LYS A N 1
ATOM 848 C CA . LYS A 1 110 ? -13.172 -15.788 -19.074 1.00 78.19 110 LYS A CA 1
ATOM 849 C C . LYS A 1 110 ? -13.808 -14.577 -19.752 1.00 78.19 110 LYS A C 1
ATOM 851 O O . LYS A 1 110 ? -13.815 -13.506 -19.157 1.00 78.19 110 LYS A O 1
ATOM 856 N N . LYS A 1 111 ? -14.408 -14.752 -20.933 1.00 76.69 111 LYS A N 1
ATOM 857 C CA . LYS A 1 111 ? -15.127 -13.689 -21.644 1.00 76.69 111 LYS A CA 1
ATOM 858 C C . LYS A 1 111 ? -16.324 -13.193 -20.836 1.00 76.69 111 LYS A C 1
ATOM 860 O O . LYS A 1 111 ? -16.515 -11.990 -20.738 1.00 76.69 111 LYS A O 1
ATOM 865 N N . ALA A 1 112 ? -17.072 -14.080 -20.180 1.00 73.94 112 ALA A N 1
ATOM 866 C CA . ALA A 1 112 ? -18.187 -13.692 -19.313 1.00 73.94 112 ALA A CA 1
ATOM 867 C C . ALA A 1 112 ? -17.753 -12.823 -18.114 1.00 73.94 112 ALA A C 1
ATOM 869 O O . ALA A 1 112 ? -18.508 -11.956 -17.686 1.00 73.94 112 ALA A O 1
ATOM 870 N N . LYS A 1 113 ? -16.526 -12.999 -17.604 1.00 72.25 113 LYS A N 1
ATOM 871 C CA . LYS A 1 113 ? -15.936 -12.146 -16.550 1.00 72.25 113 LYS A CA 1
ATOM 872 C C . LYS A 1 113 ? -15.460 -10.782 -17.068 1.00 72.25 113 LYS A C 1
ATOM 874 O O . LYS A 1 113 ? -15.190 -9.891 -16.273 1.00 72.25 113 LYS A O 1
ATOM 879 N N . MET A 1 114 ? -15.355 -10.616 -18.386 1.00 73.81 114 MET A N 1
ATOM 880 C CA . MET A 1 114 ? -14.928 -9.378 -19.044 1.00 73.81 114 MET A CA 1
ATOM 881 C C . MET A 1 114 ? -16.100 -8.472 -19.436 1.00 73.81 114 MET A C 1
ATOM 883 O O . MET A 1 114 ? -15.863 -7.432 -20.040 1.00 73.81 114 MET A O 1
ATOM 887 N N . VAL A 1 115 ? -17.348 -8.835 -19.117 1.00 78.19 115 VAL A N 1
ATOM 888 C CA . VAL A 1 115 ? -18.549 -8.066 -19.476 1.00 78.19 115 VAL A CA 1
ATOM 889 C C . VAL A 1 115 ? -19.208 -7.498 -18.225 1.00 78.19 115 VAL A C 1
ATOM 891 O O . VAL A 1 115 ? -19.524 -8.242 -17.301 1.00 78.19 115 VAL A O 1
ATOM 894 N N . VAL A 1 116 ? -19.502 -6.200 -18.239 1.00 81.75 116 VAL A N 1
ATOM 895 C CA . VAL A 1 116 ? -20.462 -5.573 -17.324 1.00 81.75 116 VAL A CA 1
ATOM 896 C C . VAL A 1 116 ? -21.774 -5.399 -18.075 1.00 81.75 116 VAL A C 1
ATOM 898 O O . VAL A 1 116 ? -21.789 -4.846 -19.173 1.00 81.75 116 VAL A O 1
ATOM 901 N N . THR A 1 117 ? -22.877 -5.880 -17.505 1.00 87.50 117 THR A N 1
ATOM 902 C CA . THR A 1 117 ? -24.216 -5.682 -18.085 1.00 87.50 117 THR A CA 1
ATOM 903 C C . THR A 1 117 ? -24.969 -4.638 -17.282 1.00 87.50 117 THR A C 1
ATOM 905 O O . THR A 1 117 ? -25.103 -4.793 -16.071 1.00 87.50 117 THR A O 1
ATOM 908 N N . PHE A 1 118 ? -25.492 -3.623 -17.957 1.00 89.50 118 PHE A N 1
ATOM 909 C CA . PHE A 1 118 ? -26.366 -2.608 -17.387 1.00 89.50 118 PHE A CA 1
ATOM 910 C C . PHE A 1 118 ? -27.792 -2.868 -17.854 1.00 89.50 118 PHE A C 1
ATOM 912 O O . PHE A 1 118 ? -28.036 -3.089 -19.041 1.00 89.50 118 PHE A O 1
ATOM 919 N N . GLU A 1 119 ? -28.735 -2.850 -16.927 1.00 93.88 119 GLU A N 1
ATOM 920 C CA . GLU A 1 119 ? -30.150 -3.051 -17.198 1.00 93.88 119 GLU A CA 1
ATOM 921 C C . GLU A 1 119 ? -30.958 -1.994 -16.450 1.00 93.88 119 GLU A C 1
ATOM 923 O O . GLU A 1 119 ? -30.851 -1.855 -15.235 1.00 93.88 119 GLU A O 1
ATOM 928 N N . ILE A 1 120 ? -31.775 -1.256 -17.184 1.00 95.00 120 ILE A N 1
ATOM 929 C CA . ILE A 1 120 ? -32.810 -0.363 -16.684 1.00 95.00 120 ILE A CA 1
ATOM 930 C C . ILE A 1 120 ? -34.112 -1.129 -16.870 1.00 95.00 120 ILE A C 1
ATOM 932 O O . ILE A 1 120 ? -34.461 -1.504 -17.987 1.00 95.00 120 ILE A O 1
ATOM 936 N N . LYS A 1 121 ? -34.816 -1.408 -15.776 1.00 94.44 121 LYS A N 1
ATOM 937 C CA . LYS A 1 121 ? -36.064 -2.185 -15.791 1.00 94.44 121 LYS A CA 1
ATOM 938 C C . LYS A 1 121 ? -37.294 -1.298 -15.975 1.00 94.44 121 LYS A C 1
ATOM 940 O O . LYS A 1 121 ? -38.352 -1.803 -16.335 1.00 94.44 121 LYS A O 1
ATOM 945 N N . GLY A 1 122 ? -37.138 0.007 -15.763 1.00 92.00 122 GLY A N 1
ATOM 946 C CA . GLY A 1 122 ? -38.225 0.980 -15.736 1.00 92.00 122 GLY A CA 1
ATOM 947 C C . GLY A 1 122 ? -38.632 1.357 -14.306 1.00 92.00 122 GLY A C 1
ATOM 948 O O . GLY A 1 122 ? -37.996 0.909 -13.343 1.00 92.00 122 GLY A O 1
ATOM 949 N N . PRO A 1 123 ? -39.650 2.218 -14.156 1.00 94.31 123 PRO A N 1
ATOM 950 C CA . PRO A 1 123 ? -40.106 2.677 -12.853 1.00 94.31 123 PRO A CA 1
ATOM 951 C C . PRO A 1 123 ? -40.831 1.560 -12.095 1.00 94.31 123 PRO A C 1
ATOM 953 O O . PRO A 1 123 ? -41.564 0.763 -12.682 1.00 94.31 123 PRO A O 1
ATOM 956 N N . ASP A 1 124 ? -40.643 1.513 -10.779 1.00 91.06 124 ASP A N 1
ATOM 957 C CA . ASP A 1 124 ? -41.462 0.694 -9.890 1.00 91.06 124 ASP A CA 1
ATOM 958 C C . ASP A 1 124 ? -42.818 1.354 -9.579 1.00 91.06 124 ASP A C 1
ATOM 960 O O . ASP A 1 124 ? -43.162 2.424 -10.085 1.00 91.06 124 ASP A O 1
ATOM 964 N N . ALA A 1 125 ? -43.608 0.707 -8.717 1.00 86.31 125 ALA A N 1
ATOM 965 C CA . ALA A 1 125 ? -44.922 1.198 -8.303 1.00 86.31 125 ALA A CA 1
ATOM 966 C C . ALA A 1 125 ? -44.874 2.541 -7.545 1.00 86.31 125 ALA A C 1
ATOM 968 O O . ALA A 1 125 ? -45.909 3.187 -7.388 1.00 86.31 125 ALA A O 1
ATOM 969 N N . GLN A 1 126 ? -43.701 2.952 -7.059 1.00 86.62 126 GLN A N 1
ATOM 970 C CA . GLN A 1 126 ? -43.456 4.215 -6.367 1.00 86.62 126 GLN A CA 1
ATOM 971 C C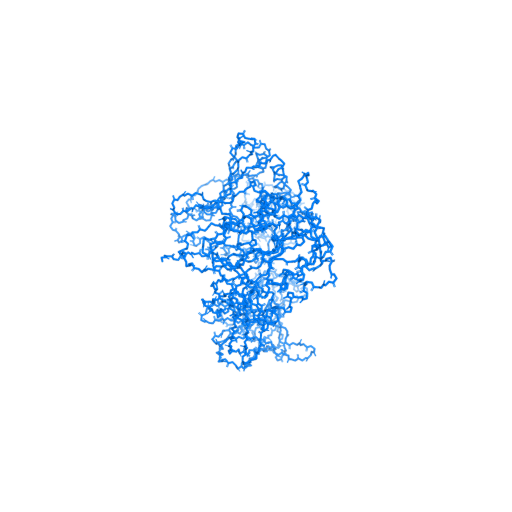 . GLN A 1 126 ? -42.832 5.273 -7.293 1.00 86.62 126 GLN A C 1
ATOM 973 O O . GLN A 1 126 ? -42.580 6.393 -6.850 1.00 86.62 126 GLN A O 1
ATOM 978 N N . GLY A 1 127 ? -42.603 4.945 -8.569 1.00 86.94 127 GLY A N 1
ATOM 979 C CA . GLY A 1 127 ? -41.985 5.830 -9.553 1.00 86.94 127 GLY A CA 1
ATOM 980 C C . GLY A 1 127 ? -40.455 5.889 -9.481 1.00 86.94 127 GLY A C 1
ATOM 981 O O . GLY A 1 127 ? -39.859 6.704 -10.185 1.00 86.94 127 GLY A O 1
ATOM 982 N N . LEU A 1 128 ? -39.800 5.048 -8.670 1.00 93.44 128 LEU A N 1
ATOM 983 C CA . LEU A 1 128 ? -38.337 4.963 -8.617 1.00 93.44 128 LEU A CA 1
ATOM 984 C C . LEU A 1 128 ? -37.826 4.074 -9.744 1.00 93.44 128 LEU A C 1
ATOM 986 O O . LEU A 1 128 ? -38.350 2.987 -9.991 1.00 93.44 128 LEU A O 1
ATOM 990 N N . CYS A 1 129 ? -36.766 4.508 -10.417 1.00 95.50 129 CYS A N 1
ATOM 991 C CA . CYS A 1 129 ? -36.220 3.745 -11.525 1.00 95.50 129 CYS A CA 1
ATOM 992 C C . CYS A 1 129 ? -35.379 2.577 -11.043 1.00 95.50 129 CYS A C 1
ATOM 994 O O . CYS A 1 129 ? -34.375 2.771 -10.353 1.00 95.50 129 CYS A O 1
ATOM 996 N N . GLN A 1 130 ? -35.760 1.378 -11.458 1.00 96.94 130 GLN A N 1
ATOM 997 C CA . GLN A 1 130 ? -35.068 0.159 -11.084 1.00 96.94 130 GLN A CA 1
ATOM 998 C C . GLN A 1 130 ? -33.941 -0.124 -12.075 1.00 96.94 130 GLN A C 1
ATOM 1000 O O . GLN A 1 130 ? -34.188 -0.298 -13.272 1.00 96.94 130 GLN A O 1
ATOM 1005 N N . THR A 1 131 ? -32.708 -0.209 -11.583 1.00 94.25 131 THR A N 1
ATOM 1006 C CA . THR A 1 131 ? -31.544 -0.581 -12.395 1.00 94.25 131 THR A CA 1
ATOM 1007 C C . THR A 1 131 ? -30.780 -1.745 -11.779 1.00 94.25 131 THR A C 1
ATOM 1009 O O . THR A 1 131 ? -30.779 -1.941 -10.564 1.00 94.25 131 THR A O 1
ATOM 1012 N N . THR A 1 132 ? -30.139 -2.539 -12.631 1.00 93.12 132 THR A N 1
ATOM 1013 C CA . THR A 1 132 ? -29.241 -3.626 -12.248 1.00 93.12 132 THR A CA 1
ATOM 1014 C C . THR A 1 132 ? -27.961 -3.530 -13.070 1.00 93.12 132 THR A C 1
ATOM 1016 O O . THR A 1 132 ? -27.995 -3.578 -14.298 1.00 93.12 132 THR A O 1
ATOM 1019 N N . THR A 1 133 ? -26.821 -3.474 -12.390 1.00 89.19 133 THR A N 1
ATOM 1020 C CA . THR A 1 133 ? -25.490 -3.553 -12.996 1.00 89.19 133 THR A CA 1
ATOM 1021 C C . THR A 1 133 ? -24.833 -4.861 -12.577 1.00 89.19 133 THR A C 1
ATOM 1023 O O . THR A 1 133 ? -24.491 -5.046 -11.413 1.00 89.19 133 THR A O 1
ATOM 1026 N N . SER A 1 134 ? -24.645 -5.792 -13.507 1.00 84.88 134 SER A N 1
ATOM 1027 C CA . SER A 1 134 ? -23.951 -7.061 -13.248 1.00 84.88 134 SER A CA 1
ATOM 1028 C C . SER A 1 134 ? -22.448 -6.855 -13.388 1.00 84.88 134 SER A C 1
ATOM 1030 O O . SER A 1 134 ? -21.977 -6.587 -14.492 1.00 84.88 134 SER A O 1
ATOM 1032 N N . MET A 1 135 ? -21.713 -6.962 -12.281 1.00 71.12 135 MET A N 1
ATOM 1033 C CA . MET A 1 135 ? -20.263 -6.733 -12.237 1.00 71.12 135 MET A CA 1
ATOM 1034 C C . MET A 1 135 ? -19.488 -8.030 -12.484 1.00 71.12 135 MET A C 1
ATOM 1036 O O . MET A 1 135 ? -18.497 -8.039 -13.204 1.00 71.12 135 MET A O 1
ATOM 1040 N N . THR A 1 136 ? -19.959 -9.144 -11.918 1.00 71.88 136 THR A N 1
ATOM 1041 C CA . THR A 1 136 ? -19.438 -10.490 -12.190 1.00 71.88 136 THR A CA 1
ATOM 1042 C C . THR A 1 136 ? -20.589 -11.492 -12.269 1.00 71.88 136 THR A C 1
ATOM 1044 O O . THR A 1 136 ? -21.742 -11.156 -12.005 1.00 71.88 136 THR A O 1
ATOM 1047 N N . ALA A 1 137 ? -20.284 -12.760 -12.557 1.00 69.88 137 ALA A N 1
ATOM 1048 C CA . ALA A 1 137 ? -21.275 -13.837 -12.519 1.00 69.88 137 ALA A CA 1
ATOM 1049 C C . ALA A 1 137 ? -21.946 -14.020 -11.140 1.00 69.88 137 ALA A C 1
ATOM 1051 O O . ALA A 1 137 ? -23.021 -14.606 -11.074 1.00 69.88 137 ALA A O 1
ATOM 1052 N N . LYS A 1 138 ? -21.327 -13.534 -10.053 1.00 78.50 138 LYS A N 1
ATOM 1053 C CA . LYS A 1 138 ? -21.836 -13.662 -8.678 1.00 78.50 138 LYS A CA 1
ATOM 1054 C C . LYS A 1 138 ? -21.990 -12.331 -7.949 1.00 78.50 138 LYS A C 1
ATOM 1056 O O . LYS A 1 138 ? -22.316 -12.340 -6.771 1.00 78.50 138 LYS A O 1
ATOM 1061 N N . SER A 1 139 ? -21.779 -11.195 -8.611 1.00 79.75 139 SER A N 1
ATOM 1062 C CA . SER A 1 139 ? -21.940 -9.878 -7.993 1.00 79.75 139 SER A CA 1
ATOM 1063 C C . SER A 1 139 ? -22.695 -8.924 -8.905 1.00 79.75 139 SER A C 1
ATOM 1065 O O . SER A 1 139 ? -22.421 -8.823 -10.106 1.00 79.75 139 SER A O 1
ATOM 1067 N N . ARG A 1 140 ? -23.660 -8.209 -8.329 1.00 85.69 140 ARG A N 1
ATOM 1068 C CA . ARG A 1 140 ? -24.435 -7.190 -9.039 1.00 85.69 140 ARG A CA 1
ATOM 1069 C C . ARG A 1 140 ? -24.797 -6.038 -8.118 1.00 85.69 140 ARG A C 1
ATOM 1071 O O . ARG A 1 140 ? -24.887 -6.218 -6.910 1.00 85.69 140 ARG A O 1
ATOM 1078 N N . GLN A 1 141 ? -25.046 -4.875 -8.688 1.00 89.81 141 GLN A N 1
ATOM 1079 C CA . GLN A 1 141 ? -25.574 -3.716 -7.988 1.00 89.81 141 GLN A CA 1
ATOM 1080 C C . GLN A 1 141 ? -27.010 -3.481 -8.439 1.00 89.81 141 GLN A C 1
ATOM 1082 O O . GLN A 1 141 ? -27.244 -3.318 -9.631 1.00 89.81 141 GLN A O 1
ATOM 1087 N N . ASP A 1 142 ? -27.944 -3.437 -7.497 1.00 92.88 142 ASP A N 1
ATOM 1088 C CA . ASP A 1 142 ? -29.340 -3.090 -7.759 1.00 92.88 142 ASP A CA 1
ATOM 1089 C C . ASP A 1 142 ? -29.626 -1.698 -7.177 1.00 92.88 142 ASP A C 1
ATOM 1091 O O . ASP A 1 142 ? -29.256 -1.419 -6.031 1.00 92.88 142 ASP A O 1
ATOM 1095 N N . CYS A 1 143 ? -30.275 -0.825 -7.947 1.00 93.06 143 CYS A N 1
ATOM 1096 C CA . CYS A 1 143 ? -30.641 0.521 -7.511 1.00 93.06 143 CYS A CA 1
ATOM 1097 C C . CYS A 1 143 ? -32.119 0.832 -7.748 1.00 93.06 143 CYS A C 1
ATOM 1099 O O . CYS A 1 143 ? -32.695 0.404 -8.743 1.00 93.06 143 CYS A O 1
ATOM 1101 N N . ALA A 1 144 ? -32.683 1.642 -6.853 1.00 95.12 144 ALA A N 1
ATOM 1102 C CA . ALA A 1 144 ? -33.977 2.300 -6.966 1.00 95.12 144 ALA A CA 1
ATOM 1103 C C . ALA A 1 144 ? -33.730 3.816 -6.930 1.00 95.12 144 ALA A C 1
ATOM 1105 O O . ALA A 1 144 ? -33.531 4.386 -5.857 1.00 95.12 144 ALA A O 1
ATOM 1106 N N . LEU A 1 145 ? -33.648 4.441 -8.105 1.00 93.88 145 LEU A N 1
ATOM 1107 C CA . LEU A 1 145 ? -33.155 5.811 -8.260 1.00 93.88 145 LEU A CA 1
ATOM 1108 C C . LEU A 1 145 ? -34.298 6.815 -8.433 1.00 93.88 145 LEU A C 1
ATOM 1110 O O . LEU A 1 145 ? -35.168 6.628 -9.291 1.00 93.88 145 LEU A O 1
ATOM 1114 N N . ASP A 1 146 ? -34.259 7.907 -7.672 1.00 93.25 146 ASP A N 1
ATOM 1115 C CA . ASP A 1 146 ? -35.143 9.055 -7.887 1.00 93.25 146 ASP A CA 1
ATOM 1116 C C . ASP A 1 146 ? -34.750 9.873 -9.135 1.00 93.25 146 ASP A C 1
ATOM 1118 O O . ASP A 1 146 ? -33.699 9.673 -9.746 1.00 93.25 146 ASP A O 1
ATOM 1122 N N . GLU A 1 147 ? -35.629 10.777 -9.570 1.00 90.62 147 GLU A N 1
ATOM 1123 C CA . GLU A 1 147 ? -35.412 11.599 -10.768 1.00 90.62 147 GLU A CA 1
ATOM 1124 C C . GLU A 1 147 ? -34.137 12.446 -10.698 1.00 90.62 147 GLU A C 1
ATOM 1126 O O . GLU A 1 147 ? -33.365 12.468 -11.656 1.00 90.62 147 GLU A O 1
ATOM 1131 N N . VAL A 1 148 ? -33.872 13.067 -9.548 1.00 89.38 148 VAL A N 1
ATOM 1132 C CA . VAL A 1 148 ? -32.697 13.924 -9.340 1.00 89.38 148 VAL A CA 1
ATOM 1133 C C . VAL A 1 148 ? -31.410 13.111 -9.470 1.00 89.38 148 VAL A C 1
ATOM 1135 O O . VAL A 1 148 ? -30.474 13.511 -10.161 1.00 89.38 148 VAL A O 1
ATOM 1138 N N . THR A 1 149 ? -31.364 11.939 -8.844 1.00 89.44 149 THR A N 1
ATOM 1139 C CA . THR A 1 149 ? -30.202 11.050 -8.851 1.00 89.44 149 THR A CA 1
ATOM 1140 C C . THR A 1 149 ? -29.957 10.489 -10.249 1.00 89.44 149 THR A C 1
ATOM 1142 O O . THR A 1 149 ? -28.809 10.444 -10.688 1.00 89.44 149 THR A O 1
ATOM 1145 N N . ARG A 1 150 ? -31.011 10.121 -10.990 1.00 92.00 150 ARG A N 1
ATOM 1146 C CA . ARG A 1 150 ? -30.886 9.672 -12.390 1.00 92.00 150 ARG A CA 1
ATOM 1147 C C . ARG A 1 150 ? -30.325 10.759 -13.285 1.00 92.00 150 ARG A C 1
ATOM 1149 O O . ARG A 1 150 ? -29.419 10.469 -14.063 1.00 92.00 150 ARG A O 1
ATOM 1156 N N . GLN A 1 151 ? -30.825 11.985 -13.145 1.00 87.75 151 GLN A N 1
ATOM 1157 C CA . GLN A 1 151 ? -30.343 13.109 -13.935 1.00 87.75 151 GLN A CA 1
ATOM 1158 C C . GLN A 1 151 ? -28.875 13.412 -13.621 1.00 87.75 151 GLN A C 1
ATOM 1160 O O . GLN A 1 151 ? -28.069 13.519 -14.538 1.00 87.75 151 GLN A O 1
ATOM 1165 N N . ASN A 1 152 ? -28.493 13.415 -12.341 1.00 86.31 152 ASN A N 1
ATOM 1166 C CA . ASN A 1 152 ? -27.102 13.613 -11.932 1.00 86.31 152 ASN A CA 1
ATOM 1167 C C . ASN A 1 152 ? -26.161 12.528 -12.481 1.00 86.31 152 ASN A C 1
ATOM 1169 O O . ASN A 1 152 ? -25.043 12.842 -12.882 1.00 86.31 152 ASN A O 1
ATOM 1173 N N . ILE A 1 153 ? -26.589 11.259 -12.506 1.00 85.94 153 ILE A N 1
ATOM 1174 C CA . ILE A 1 153 ? -25.797 10.169 -13.098 1.00 85.94 153 ILE A CA 1
ATOM 1175 C C . ILE A 1 153 ? -25.680 10.355 -14.616 1.00 85.94 153 ILE A C 1
ATOM 1177 O O . ILE A 1 153 ? -24.580 10.252 -15.150 1.00 85.94 153 ILE A O 1
ATOM 1181 N N . ALA A 1 154 ? -26.777 10.675 -15.306 1.00 83.50 154 ALA A N 1
ATOM 1182 C CA . ALA A 1 154 ? -26.773 10.885 -16.753 1.00 83.50 154 ALA A CA 1
ATOM 1183 C C . ALA A 1 154 ? -25.911 12.090 -17.173 1.00 83.50 154 ALA A C 1
ATOM 1185 O O . ALA A 1 154 ? -25.162 12.002 -18.147 1.00 83.50 154 ALA A O 1
ATOM 1186 N N . ASP A 1 155 ? -25.982 13.197 -16.435 1.00 82.25 155 ASP A N 1
ATOM 1187 C CA . ASP A 1 155 ? -25.184 14.397 -16.694 1.00 82.25 155 ASP A CA 1
ATOM 1188 C C . ASP A 1 155 ? -23.698 14.142 -16.429 1.00 82.25 155 ASP A C 1
ATOM 1190 O O . ASP A 1 155 ? -22.846 14.562 -17.214 1.00 82.25 155 ASP A O 1
ATOM 1194 N N . PHE A 1 156 ? -23.379 13.407 -15.361 1.00 82.31 156 PHE A N 1
ATOM 1195 C CA . PHE A 1 156 ? -22.014 12.976 -15.076 1.00 82.31 156 PHE A CA 1
ATOM 1196 C C . PHE A 1 156 ? -21.465 12.084 -16.193 1.00 82.31 156 PHE A C 1
ATOM 1198 O O . PHE A 1 156 ? -20.390 12.367 -16.713 1.00 82.31 156 PHE A O 1
ATOM 1205 N N . ASP A 1 157 ? -22.216 11.075 -16.641 1.00 77.25 157 ASP A N 1
ATOM 1206 C CA . ASP A 1 157 ? -21.795 10.203 -17.745 1.00 77.25 157 ASP A CA 1
ATOM 1207 C C . ASP A 1 157 ? -21.495 11.004 -19.026 1.00 77.25 157 ASP A C 1
ATOM 1209 O O . ASP A 1 157 ? -20.500 10.733 -19.701 1.00 77.25 157 ASP A O 1
ATOM 1213 N N . ARG A 1 158 ? -22.294 12.036 -19.341 1.00 77.50 158 ARG A N 1
ATOM 1214 C CA . ARG A 1 158 ? -22.051 12.931 -20.491 1.00 77.50 158 ARG A CA 1
ATOM 1215 C C . ARG A 1 158 ? -20.807 13.793 -20.320 1.00 77.50 158 ARG A C 1
ATOM 1217 O O . ARG A 1 158 ? -20.013 13.894 -21.251 1.00 77.50 158 ARG A O 1
ATOM 1224 N N . LEU A 1 159 ? -20.650 14.424 -19.154 1.00 73.56 159 LEU A N 1
ATOM 1225 C CA . LEU A 1 159 ? -19.501 15.284 -18.854 1.00 73.56 159 LEU A CA 1
ATOM 1226 C C . LEU A 1 159 ? -18.196 14.512 -18.993 1.00 73.56 159 LEU A C 1
ATOM 1228 O O . LEU A 1 159 ? -17.233 14.996 -19.573 1.00 73.56 159 LEU A O 1
ATOM 1232 N N . VAL A 1 160 ? -18.189 13.293 -18.474 1.00 68.12 160 VAL A N 1
ATOM 1233 C CA . VAL A 1 160 ? -17.005 12.456 -18.431 1.00 68.12 160 VAL A CA 1
ATOM 1234 C C . VAL A 1 160 ? -16.720 11.815 -19.800 1.00 68.12 160 VAL A C 1
ATOM 1236 O O . VAL A 1 160 ? -15.560 11.636 -20.160 1.00 68.12 160 VAL A O 1
ATOM 1239 N N . ALA A 1 161 ? -17.747 11.535 -20.610 1.00 67.25 161 ALA A N 1
ATOM 1240 C CA . ALA A 1 161 ? -17.572 11.115 -22.003 1.00 67.25 161 ALA A CA 1
ATOM 1241 C C . ALA A 1 161 ? -16.977 12.214 -22.907 1.00 67.25 161 ALA A C 1
ATOM 1243 O O . ALA A 1 161 ? -16.324 11.894 -23.896 1.00 67.25 161 ALA A O 1
ATOM 1244 N N . ALA A 1 162 ? -17.191 13.489 -22.573 1.00 68.75 162 ALA A N 1
ATOM 1245 C CA . ALA A 1 162 ? -16.687 14.640 -23.325 1.00 68.75 162 ALA A CA 1
ATOM 1246 C C . ALA A 1 162 ? -15.342 15.195 -22.808 1.00 68.75 162 ALA A C 1
ATOM 1248 O O . ALA A 1 162 ? -14.887 16.213 -23.322 1.00 68.75 162 ALA A O 1
ATOM 1249 N N . ALA A 1 163 ? -14.737 14.567 -21.794 1.00 68.00 163 ALA A N 1
ATOM 1250 C CA . ALA A 1 163 ? -13.602 15.125 -21.064 1.00 68.00 163 ALA A CA 1
ATOM 1251 C C . ALA A 1 163 ? -12.242 14.837 -21.717 1.00 68.00 163 ALA A C 1
ATOM 1253 O O . ALA A 1 163 ? -11.954 13.695 -22.082 1.00 68.00 163 ALA A O 1
ATOM 1254 N N . ASP A 1 164 ? -11.368 15.844 -21.755 1.00 56.25 164 ASP A N 1
ATOM 1255 C CA . ASP A 1 164 ? -9.972 15.697 -22.197 1.00 56.25 164 ASP A CA 1
ATOM 1256 C C . ASP A 1 164 ? -9.072 15.142 -21.077 1.00 56.25 164 ASP A C 1
ATOM 1258 O O . ASP A 1 164 ? -8.036 14.518 -21.333 1.00 56.25 164 ASP A O 1
ATOM 1262 N N . SER A 1 165 ? -9.450 15.371 -19.816 1.00 52.06 165 SER A N 1
ATOM 1263 C CA . SER A 1 165 ? -8.688 14.966 -18.636 1.00 52.06 165 SER A CA 1
ATOM 1264 C C . SER A 1 165 ? -9.577 14.581 -17.452 1.00 52.06 165 SER A C 1
ATOM 1266 O O . SER A 1 165 ? -10.550 15.257 -17.110 1.00 52.06 165 SER A O 1
ATOM 1268 N N . LEU A 1 166 ? -9.199 13.491 -16.777 1.00 52.69 166 LEU A N 1
ATOM 1269 C CA . LEU A 1 166 ? -9.920 12.949 -15.628 1.00 52.69 166 LEU A CA 1
ATOM 1270 C C . LEU A 1 166 ? -8.975 12.570 -14.493 1.00 52.69 166 LEU A C 1
ATOM 1272 O O . LEU A 1 166 ? -7.984 11.866 -14.691 1.00 52.69 166 LEU A O 1
ATOM 1276 N N . LYS A 1 167 ? -9.326 12.978 -13.273 1.00 54.09 167 LYS A N 1
ATOM 1277 C CA . LYS A 1 167 ? -8.655 12.557 -12.038 1.00 54.09 167 LYS A CA 1
ATOM 1278 C C . LYS A 1 167 ? -9.703 12.193 -10.996 1.00 54.09 167 LYS A C 1
ATOM 1280 O O . LYS A 1 167 ? -10.622 12.966 -10.774 1.00 54.09 167 LYS A O 1
ATOM 1285 N N . THR A 1 168 ? -9.571 11.043 -10.337 1.00 52.44 168 THR A N 1
ATOM 1286 C CA . THR A 1 168 ? -10.495 10.633 -9.267 1.00 52.44 168 THR A CA 1
ATOM 1287 C C . THR A 1 168 ? -9.742 10.405 -7.963 1.00 52.44 168 THR A C 1
ATOM 1289 O O . THR A 1 168 ? -8.715 9.730 -7.941 1.00 52.44 168 THR A O 1
ATOM 1292 N N . GLU A 1 169 ? -10.270 10.949 -6.873 1.00 50.31 169 GLU A N 1
ATOM 1293 C CA . GLU A 1 169 ? -9.766 10.802 -5.510 1.00 50.31 169 GLU A CA 1
ATOM 1294 C C . GLU A 1 169 ? -10.870 10.200 -4.638 1.00 50.31 169 GLU A C 1
ATOM 1296 O O . GLU A 1 169 ? -12.042 10.551 -4.765 1.00 50.31 169 GLU A O 1
ATOM 1301 N N . THR A 1 170 ? -10.522 9.258 -3.764 1.00 50.44 170 THR A N 1
ATOM 1302 C CA . THR A 1 170 ? -11.486 8.630 -2.852 1.00 50.44 170 THR A CA 1
ATOM 1303 C C . THR A 1 170 ? -10.979 8.692 -1.425 1.00 50.44 170 THR A C 1
ATOM 1305 O O . THR A 1 170 ? -9.828 8.375 -1.138 1.00 50.44 170 THR A O 1
ATOM 1308 N N . SER A 1 171 ? -11.872 9.080 -0.526 1.00 48.72 171 SER A N 1
ATOM 1309 C CA . SER A 1 171 ? -11.657 9.112 0.916 1.00 48.72 171 SER A CA 1
ATOM 1310 C C . SER A 1 171 ? -12.845 8.452 1.598 1.00 48.72 171 SER A C 1
ATOM 1312 O O . SER A 1 171 ? -13.975 8.630 1.154 1.00 48.72 171 SER A O 1
ATOM 1314 N N . SER A 1 172 ? -12.617 7.705 2.672 1.00 52.91 172 SER A N 1
ATOM 1315 C CA . SER A 1 172 ? -13.705 7.110 3.451 1.00 52.91 172 SER A CA 1
ATOM 1316 C C . SER A 1 172 ? -13.654 7.614 4.880 1.00 52.91 172 SER A C 1
ATOM 1318 O O . SER A 1 172 ? -12.583 7.680 5.483 1.00 52.91 172 SER A O 1
ATOM 1320 N N . GLU A 1 173 ? -14.817 7.945 5.424 1.00 48.09 173 GLU A N 1
ATOM 1321 C CA . GLU A 1 173 ? -14.965 8.385 6.804 1.00 48.09 173 GLU A CA 1
ATOM 1322 C C . GLU A 1 173 ? -16.158 7.706 7.477 1.00 48.09 173 GLU A C 1
ATOM 1324 O O . GLU A 1 173 ? -17.088 7.208 6.841 1.00 48.09 173 GLU A O 1
ATOM 1329 N N . LEU A 1 174 ? -16.104 7.634 8.801 1.00 43.53 174 LEU A N 1
ATOM 1330 C CA . LEU A 1 174 ? -17.151 7.031 9.615 1.00 43.53 174 LEU A CA 1
ATOM 1331 C C . LEU A 1 174 ? -18.154 8.111 10.022 1.00 43.53 174 LEU A C 1
ATOM 1333 O O . LEU A 1 174 ? -17.860 8.936 10.886 1.00 43.53 174 LEU A O 1
ATOM 1337 N N . VAL A 1 175 ? -19.357 8.066 9.447 1.00 48.75 175 VAL A N 1
ATOM 1338 C CA . VAL A 1 175 ? -20.463 8.979 9.773 1.00 48.75 175 VAL A CA 1
ATOM 1339 C C . VAL A 1 175 ? -21.593 8.157 10.386 1.00 48.75 175 VAL A C 1
ATOM 1341 O O . VAL A 1 175 ? -22.102 7.214 9.788 1.00 48.75 175 VAL A O 1
ATOM 1344 N N . GLU A 1 176 ? -21.945 8.452 11.639 1.00 46.34 176 GLU A N 1
ATOM 1345 C CA . GLU A 1 176 ? -23.012 7.757 12.387 1.00 46.34 176 GLU A CA 1
ATOM 1346 C C . GLU A 1 176 ? -22.868 6.221 12.489 1.00 46.34 176 GLU A C 1
ATOM 1348 O O . GLU A 1 176 ? -23.844 5.500 12.710 1.00 46.34 176 GLU A O 1
ATOM 1353 N N . GLY A 1 177 ? -21.639 5.704 12.391 1.00 41.59 177 GLY A N 1
ATOM 1354 C CA . GLY A 1 177 ? -21.359 4.265 12.451 1.00 41.59 177 GLY A CA 1
ATOM 1355 C C . GLY A 1 177 ? -21.557 3.529 11.125 1.00 41.59 177 GLY A C 1
ATOM 1356 O O . GLY A 1 177 ? -21.442 2.307 11.104 1.00 41.59 177 GLY A O 1
ATOM 1357 N N . LYS A 1 178 ? -21.820 4.257 10.035 1.00 46.19 178 LYS A N 1
ATOM 1358 C CA . LYS A 1 178 ? -21.758 3.751 8.665 1.00 46.19 178 LYS A CA 1
ATOM 1359 C C . LYS A 1 178 ? -20.498 4.289 7.992 1.00 46.19 178 LYS A C 1
ATOM 1361 O O . LYS A 1 178 ? -20.116 5.440 8.205 1.00 46.19 178 LYS A O 1
ATOM 1366 N N . MET A 1 179 ? -19.836 3.440 7.214 1.00 47.69 179 MET A N 1
ATOM 1367 C CA . MET A 1 179 ? -18.731 3.872 6.366 1.00 47.69 179 MET A CA 1
ATOM 1368 C C . MET A 1 179 ? -19.328 4.668 5.207 1.00 47.69 179 MET A C 1
ATOM 1370 O O . MET A 1 179 ? -20.097 4.121 4.420 1.00 47.69 179 MET A O 1
ATOM 1374 N N . VAL A 1 180 ? -19.024 5.961 5.148 1.00 61.66 180 VAL A N 1
ATOM 1375 C CA . VAL A 1 180 ? -19.419 6.837 4.047 1.00 61.66 180 VAL A CA 1
ATOM 1376 C C . VAL A 1 180 ? -18.182 7.059 3.195 1.00 61.66 180 VAL A C 1
ATOM 1378 O O . VAL A 1 180 ? -17.180 7.614 3.651 1.00 61.66 180 VAL A O 1
ATOM 1381 N N . THR A 1 181 ? -18.237 6.582 1.958 1.00 61.03 181 THR A N 1
ATOM 1382 C CA . THR A 1 181 ? -17.153 6.756 0.993 1.00 61.03 181 THR A CA 1
ATOM 1383 C C . THR A 1 181 ? -17.450 7.982 0.153 1.00 61.03 181 THR A C 1
ATOM 1385 O O . THR A 1 181 ? -18.493 8.061 -0.490 1.00 61.03 181 THR A O 1
ATOM 1388 N N . LYS A 1 182 ? -16.538 8.948 0.156 1.00 66.50 182 LYS A N 1
ATOM 1389 C CA . LYS A 1 182 ? -16.603 10.136 -0.686 1.00 66.50 182 LYS A CA 1
ATOM 1390 C C . LYS A 1 182 ? -15.636 9.973 -1.850 1.00 66.50 182 LYS A C 1
ATOM 1392 O O . LYS A 1 182 ? -14.427 9.874 -1.644 1.00 66.50 182 LYS A O 1
ATOM 1397 N N . THR A 1 183 ? -16.179 9.975 -3.060 1.00 66.75 183 THR A N 1
ATOM 1398 C CA . THR A 1 183 ? -15.410 9.904 -4.305 1.00 66.75 183 THR A CA 1
ATOM 1399 C C . THR A 1 183 ? -15.564 11.224 -5.041 1.00 66.75 183 THR A C 1
ATOM 1401 O O . THR A 1 183 ? -16.676 11.605 -5.400 1.00 66.75 183 THR A O 1
ATOM 1404 N N . LEU A 1 184 ? -14.453 11.931 -5.230 1.00 64.06 184 LEU A N 1
ATOM 1405 C CA . LEU A 1 184 ? -14.373 13.190 -5.959 1.00 64.06 184 LEU A CA 1
ATOM 1406 C C . LEU A 1 184 ? -13.722 12.942 -7.318 1.00 64.06 184 LEU A C 1
ATOM 1408 O O . LEU A 1 184 ? -12.610 12.425 -7.385 1.00 64.06 184 LEU A O 1
ATOM 1412 N N . THR A 1 185 ? -14.392 13.341 -8.390 1.00 66.19 185 THR A N 1
ATOM 1413 C CA . THR A 1 185 ? -13.875 13.278 -9.757 1.00 66.19 185 THR A CA 1
ATOM 1414 C C . THR A 1 185 ? -13.674 14.696 -10.280 1.00 66.19 185 THR A C 1
ATOM 1416 O O . THR A 1 185 ? -14.603 15.502 -10.304 1.00 66.19 185 THR A O 1
ATOM 1419 N N . THR A 1 186 ? -12.445 15.008 -10.677 1.00 72.31 186 THR A N 1
ATOM 1420 C CA . THR A 1 186 ? -12.060 16.220 -11.396 1.00 72.31 186 THR A CA 1
ATOM 1421 C C . THR A 1 186 ? -12.116 15.946 -12.894 1.00 72.31 186 THR A C 1
ATOM 1423 O O . THR A 1 186 ? -11.346 15.126 -13.393 1.00 72.31 186 THR A O 1
ATOM 1426 N N . VAL A 1 187 ? -13.019 16.637 -13.585 1.00 71.62 187 VAL A N 1
ATOM 1427 C CA . VAL A 1 187 ? -13.241 16.586 -15.036 1.00 71.62 187 VAL A CA 1
ATOM 1428 C C . VAL A 1 187 ? -12.818 17.932 -15.613 1.00 71.62 187 VAL A C 1
ATOM 1430 O O . VAL A 1 187 ? -13.393 18.950 -15.225 1.00 71.62 187 VAL A O 1
ATOM 1433 N N . ASP A 1 188 ? -11.775 17.968 -16.444 1.00 71.38 188 ASP A N 1
ATOM 1434 C CA . ASP A 1 188 ? -11.239 19.201 -17.055 1.00 71.38 188 ASP A CA 1
ATOM 1435 C C . ASP A 1 188 ? -11.051 20.359 -16.057 1.00 71.38 188 ASP A C 1
ATOM 1437 O O . ASP A 1 188 ? -11.428 21.510 -16.276 1.00 71.38 188 ASP A O 1
ATOM 1441 N N . GLY A 1 189 ? -10.488 20.025 -14.891 1.00 68.56 189 GLY A N 1
ATOM 1442 C CA . GLY A 1 189 ? -10.220 20.966 -13.800 1.00 68.56 189 GLY A CA 1
ATOM 1443 C C . GLY A 1 189 ? -11.401 21.246 -12.862 1.00 68.56 189 GLY A C 1
ATOM 1444 O O . GLY A 1 189 ? -11.201 21.873 -11.820 1.00 68.56 189 GLY A O 1
ATOM 1445 N N . LYS A 1 190 ? -12.613 20.750 -13.151 1.00 68.31 190 LYS A N 1
ATOM 1446 C CA . LYS A 1 190 ? -13.796 20.898 -12.287 1.00 68.31 190 LYS A CA 1
ATOM 1447 C C . LYS A 1 190 ? -14.031 19.652 -11.433 1.00 68.31 190 LYS A C 1
ATOM 1449 O O . LYS A 1 190 ? -14.320 18.581 -11.954 1.00 68.31 190 LYS A O 1
ATOM 1454 N N . THR A 1 191 ? -13.962 19.799 -10.112 1.00 77.94 191 THR A N 1
ATOM 1455 C CA . THR A 1 191 ? -14.177 18.700 -9.154 1.00 77.94 191 THR A CA 1
ATOM 1456 C C . THR A 1 191 ? -15.641 18.575 -8.735 1.00 77.94 191 THR A C 1
ATOM 1458 O O . THR A 1 191 ? -16.264 19.560 -8.340 1.00 77.94 191 THR A O 1
ATOM 1461 N N . MET A 1 192 ? -16.174 17.355 -8.769 1.00 77.94 192 MET A N 1
ATOM 1462 C CA . MET A 1 192 ? -17.534 17.009 -8.344 1.00 77.94 192 MET A CA 1
ATOM 1463 C C . MET A 1 192 ? -17.587 15.640 -7.655 1.00 77.94 192 MET A C 1
ATOM 1465 O O . MET A 1 192 ? -16.711 14.805 -7.855 1.00 77.94 192 MET A O 1
ATOM 1469 N N . GLU A 1 193 ? -18.592 15.415 -6.807 1.00 77.06 193 GLU A N 1
ATOM 1470 C CA . GLU A 1 193 ? -18.807 14.123 -6.140 1.00 77.06 193 GLU A CA 1
ATOM 1471 C C . GLU A 1 193 ? -19.450 13.113 -7.098 1.00 77.06 193 GLU A C 1
ATOM 1473 O O . GLU A 1 193 ? -20.364 13.459 -7.845 1.00 77.06 193 GLU A O 1
ATOM 1478 N N . HIS A 1 194 ? -18.983 11.864 -7.076 1.00 79.94 194 HIS A N 1
ATOM 1479 C CA . HIS A 1 194 ? -19.468 10.825 -7.979 1.00 79.94 194 HIS A CA 1
ATOM 1480 C C . HIS A 1 194 ? -20.924 10.438 -7.636 1.00 79.94 194 HIS A C 1
ATOM 1482 O O . HIS A 1 194 ? -21.176 9.874 -6.564 1.00 79.94 194 HIS A O 1
ATOM 1488 N N . PRO A 1 195 ? -21.900 10.644 -8.537 1.00 78.06 195 PRO A N 1
ATOM 1489 C CA . PRO A 1 195 ? -23.324 10.540 -8.204 1.00 78.06 195 PRO A CA 1
ATOM 1490 C C . PRO A 1 195 ? -23.771 9.109 -7.870 1.00 78.06 195 PRO A C 1
ATOM 1492 O O . PRO A 1 195 ? -24.641 8.909 -7.026 1.00 78.06 195 PRO A O 1
ATOM 1495 N N . LEU A 1 196 ? -23.127 8.088 -8.446 1.00 79.19 196 LEU A N 1
ATOM 1496 C CA . LEU A 1 196 ? -23.382 6.693 -8.065 1.00 79.19 196 LEU A CA 1
ATOM 1497 C C . LEU A 1 196 ? -22.905 6.366 -6.638 1.00 79.19 196 LEU A C 1
ATOM 1499 O O . LEU A 1 196 ? -23.543 5.587 -5.934 1.00 79.19 196 LEU A O 1
ATOM 1503 N N . GLN A 1 197 ? -21.806 6.987 -6.192 1.00 78.81 197 GLN A N 1
ATOM 1504 C CA . GLN A 1 197 ? -21.310 6.819 -4.827 1.00 78.81 197 GLN A CA 1
ATOM 1505 C C . GLN A 1 197 ? -22.249 7.510 -3.835 1.00 78.81 197 GLN A C 1
ATOM 1507 O O . GLN A 1 197 ? -22.552 6.960 -2.776 1.00 78.81 197 GLN A O 1
ATOM 1512 N N . HIS A 1 198 ? -22.783 8.671 -4.216 1.00 78.44 198 HIS A N 1
ATOM 1513 C CA . HIS A 1 198 ? -23.851 9.328 -3.475 1.00 78.44 198 HIS A CA 1
ATOM 1514 C C . HIS A 1 198 ? -25.094 8.429 -3.349 1.00 78.44 198 HIS A C 1
ATOM 1516 O O . HIS A 1 198 ? -25.594 8.242 -2.242 1.00 78.44 198 HIS A O 1
ATOM 1522 N N . ALA A 1 199 ? -25.535 7.791 -4.441 1.00 79.75 199 ALA A N 1
ATOM 1523 C CA . ALA A 1 199 ? -26.675 6.867 -4.440 1.00 79.75 199 ALA A CA 1
ATOM 1524 C C . ALA A 1 199 ? -26.456 5.622 -3.552 1.00 79.75 199 ALA A C 1
ATOM 1526 O O . ALA A 1 199 ? -27.389 5.141 -2.902 1.00 79.75 199 ALA A O 1
ATOM 1527 N N . LEU A 1 200 ? -25.224 5.104 -3.481 1.00 80.56 200 LEU A N 1
ATOM 1528 C CA . LEU A 1 200 ? -24.844 4.035 -2.547 1.00 80.56 200 LEU A CA 1
ATOM 1529 C C . LEU A 1 200 ? -24.917 4.514 -1.091 1.00 80.56 200 LEU A C 1
ATOM 1531 O O . LEU A 1 200 ? -25.538 3.859 -0.253 1.00 80.56 200 LEU A O 1
ATOM 1535 N N . ASN A 1 201 ? -24.346 5.683 -0.792 1.00 76.25 201 ASN A N 1
ATOM 1536 C CA . ASN A 1 201 ? -24.347 6.256 0.557 1.00 76.25 201 ASN A CA 1
ATOM 1537 C C . ASN A 1 201 ? -25.763 6.620 1.036 1.00 76.25 201 ASN A C 1
ATOM 1539 O O . ASN A 1 201 ? -26.079 6.464 2.218 1.00 76.25 201 ASN A O 1
ATOM 1543 N N . SER A 1 202 ? -26.633 7.069 0.126 1.00 78.31 202 SER A N 1
ATOM 1544 C CA . SER A 1 202 ? -28.032 7.397 0.413 1.00 78.31 202 SER A CA 1
ATOM 1545 C C . SER A 1 202 ? -28.938 6.161 0.493 1.00 78.31 202 SER A C 1
ATOM 1547 O O . SER A 1 202 ? -30.126 6.291 0.780 1.00 78.31 202 SER A O 1
ATOM 1549 N N . GLY A 1 203 ? -28.405 4.961 0.230 1.00 84.19 203 GLY A N 1
ATOM 1550 C CA . GLY A 1 203 ? -29.148 3.700 0.262 1.00 84.19 203 GLY A CA 1
ATOM 1551 C C . GLY A 1 203 ? -30.095 3.477 -0.921 1.00 84.19 203 GLY A C 1
ATOM 1552 O O . GLY A 1 203 ? -30.906 2.551 -0.865 1.00 84.19 203 GLY A O 1
ATOM 1553 N N . GLN A 1 204 ? -29.994 4.292 -1.977 1.00 87.56 204 GLN A N 1
ATOM 1554 C CA . GLN A 1 204 ? -30.726 4.097 -3.235 1.00 87.56 204 GLN A CA 1
ATOM 1555 C C . GLN A 1 204 ? -30.151 2.926 -4.043 1.00 87.56 204 GLN A C 1
ATOM 1557 O O . GLN A 1 204 ? -30.883 2.265 -4.771 1.00 87.56 204 GLN A O 1
ATOM 1562 N N . CYS A 1 205 ? -28.859 2.630 -3.881 1.00 86.75 205 CYS A N 1
ATOM 1563 C CA . CYS A 1 205 ? -28.187 1.475 -4.475 1.00 86.75 205 CYS A CA 1
ATOM 1564 C C . CYS A 1 205 ? -27.725 0.472 -3.411 1.00 86.75 205 CYS A C 1
ATOM 1566 O O . CYS A 1 205 ? -27.358 0.851 -2.297 1.00 86.75 205 CYS A O 1
ATOM 1568 N N . LYS A 1 206 ? -27.687 -0.814 -3.770 1.00 87.19 206 LYS A N 1
ATOM 1569 C CA . LYS A 1 206 ? -27.138 -1.907 -2.954 1.00 87.19 206 LYS A CA 1
ATOM 1570 C C . LYS A 1 206 ? -26.295 -2.832 -3.819 1.00 87.19 206 LYS A C 1
ATOM 1572 O O . LYS A 1 206 ? -26.711 -3.205 -4.911 1.00 87.19 206 LYS A O 1
ATOM 1577 N N . VAL A 1 207 ? -25.147 -3.254 -3.302 1.00 82.75 207 VAL A N 1
ATOM 1578 C CA . VAL A 1 207 ? -24.350 -4.321 -3.917 1.00 82.75 207 VAL A CA 1
ATOM 1579 C C . VAL A 1 207 ? -24.809 -5.656 -3.342 1.00 82.75 207 VAL A C 1
ATOM 1581 O O . VAL A 1 207 ? -24.999 -5.780 -2.134 1.00 82.75 207 VAL A O 1
ATOM 1584 N N . LEU A 1 208 ? -25.025 -6.641 -4.202 1.00 83.25 208 LEU A N 1
ATOM 1585 C CA . LEU A 1 208 ? -25.471 -7.984 -3.866 1.00 83.25 208 LEU A CA 1
ATOM 1586 C C . LEU A 1 208 ? -24.419 -8.999 -4.319 1.00 83.25 208 LEU A C 1
ATOM 1588 O O . LEU A 1 208 ? -23.858 -8.874 -5.412 1.00 83.25 208 LEU A O 1
ATOM 1592 N N . GLU A 1 209 ? -24.221 -10.040 -3.519 1.00 82.88 209 GLU A N 1
ATOM 1593 C CA . GLU A 1 209 ? -23.415 -11.208 -3.871 1.00 82.88 209 GLU A CA 1
ATOM 1594 C C . GLU A 1 209 ? -24.278 -12.469 -3.868 1.00 82.88 209 GLU A C 1
ATOM 1596 O O . GLU A 1 209 ? -25.210 -12.595 -3.068 1.00 82.88 209 GLU A O 1
ATOM 1601 N N . GLN A 1 210 ? -23.993 -13.391 -4.782 1.00 83.31 210 GLN A N 1
ATOM 1602 C CA . GLN A 1 210 ? -24.694 -14.660 -4.888 1.00 83.31 210 GLN A CA 1
ATOM 1603 C C . GLN A 1 210 ? -23.980 -15.745 -4.072 1.00 83.31 210 GLN A C 1
ATOM 1605 O O . GLN A 1 210 ? -22.847 -16.125 -4.382 1.00 83.31 210 GLN A O 1
ATOM 1610 N N . GLY A 1 211 ? -24.665 -16.269 -3.054 1.00 74.88 211 GLY A N 1
ATOM 1611 C CA . GLY A 1 211 ? -24.193 -17.393 -2.245 1.00 74.88 211 GLY A CA 1
ATOM 1612 C C . GLY A 1 211 ? -24.126 -18.712 -3.023 1.00 74.88 211 GLY A C 1
ATOM 1613 O O . GLY A 1 211 ? -24.620 -18.831 -4.146 1.00 74.88 211 GLY A O 1
ATOM 1614 N N . GLU A 1 212 ? -23.528 -19.743 -2.418 1.00 72.19 212 GLU A N 1
ATOM 1615 C CA . GLU A 1 212 ? -23.447 -21.091 -3.015 1.00 72.19 212 GLU A CA 1
ATOM 1616 C C . GLU A 1 212 ? -24.826 -21.730 -3.261 1.00 72.19 212 GLU A C 1
ATOM 1618 O O . GLU A 1 212 ? -24.959 -22.597 -4.121 1.00 72.19 212 GLU A O 1
ATOM 1623 N N . ASP A 1 213 ? -25.859 -21.270 -2.553 1.00 78.25 213 ASP A N 1
ATOM 1624 C CA . ASP A 1 213 ? -27.256 -21.686 -2.707 1.00 78.25 213 ASP A CA 1
ATOM 1625 C C . ASP A 1 213 ? -28.006 -20.935 -3.826 1.00 78.25 213 ASP A C 1
ATOM 1627 O O . ASP A 1 213 ? -29.205 -21.139 -4.022 1.00 78.25 213 ASP A O 1
ATOM 1631 N N . GLY A 1 214 ? -27.316 -20.049 -4.552 1.00 74.56 214 GLY A N 1
ATOM 1632 C CA . GLY A 1 214 ? -27.878 -19.254 -5.639 1.00 74.56 214 GLY A CA 1
ATOM 1633 C C . GLY A 1 214 ? -28.678 -18.028 -5.187 1.00 74.56 214 GLY A C 1
ATOM 1634 O O . GLY A 1 214 ? -29.189 -17.306 -6.051 1.00 74.56 214 GLY A O 1
ATOM 1635 N N . ARG A 1 215 ? -28.791 -17.748 -3.880 1.00 82.31 215 ARG A N 1
ATOM 1636 C CA . ARG A 1 215 ? -29.506 -16.564 -3.377 1.00 82.31 215 ARG A CA 1
ATOM 1637 C C . ARG A 1 215 ? -28.623 -15.324 -3.420 1.00 82.31 215 ARG A C 1
ATOM 1639 O O . ARG A 1 215 ? -27.448 -15.375 -3.077 1.00 82.31 215 ARG A O 1
ATOM 1646 N N . TRP A 1 216 ? -29.223 -14.198 -3.803 1.00 80.50 216 TRP A N 1
ATOM 1647 C CA . TRP A 1 216 ? -28.581 -12.885 -3.776 1.00 80.50 216 TRP A CA 1
ATOM 1648 C C . TRP A 1 216 ? -28.760 -12.246 -2.402 1.00 80.50 216 TRP A C 1
ATOM 1650 O O . TRP A 1 216 ? -29.889 -11.984 -1.983 1.00 80.50 216 TRP A O 1
ATOM 1660 N N . THR A 1 217 ? -27.659 -11.978 -1.712 1.00 80.06 217 THR A N 1
ATOM 1661 C CA . THR A 1 217 ? -27.651 -11.305 -0.409 1.00 80.06 217 THR A CA 1
ATOM 1662 C C . THR A 1 217 ? -26.977 -9.944 -0.523 1.00 80.06 217 THR A C 1
ATOM 1664 O O . THR A 1 217 ? -25.915 -9.861 -1.144 1.00 80.06 217 THR A O 1
ATOM 1667 N N . PRO A 1 218 ? -27.548 -8.875 0.063 1.00 76.19 218 PRO A N 1
ATOM 1668 C CA . PRO A 1 218 ? -26.866 -7.593 0.132 1.00 76.19 218 PRO A CA 1
ATOM 1669 C C . PRO A 1 218 ? -25.531 -7.724 0.851 1.00 76.19 218 PRO A C 1
ATOM 1671 O O . PRO A 1 218 ? -25.468 -8.226 1.972 1.00 76.19 218 PRO A O 1
ATOM 1674 N N . ILE A 1 219 ? -24.476 -7.236 0.208 1.00 64.50 219 ILE A N 1
ATOM 1675 C CA . ILE A 1 219 ? -23.203 -6.980 0.861 1.00 64.50 219 ILE A CA 1
ATOM 1676 C C . ILE A 1 219 ? -23.421 -5.707 1.676 1.00 64.50 219 ILE A C 1
ATOM 1678 O O . ILE A 1 219 ? -23.244 -4.587 1.191 1.00 64.50 219 ILE A O 1
ATOM 1682 N N . GLU A 1 220 ? -23.915 -5.858 2.902 1.00 50.28 220 GLU A N 1
ATOM 1683 C CA . GLU A 1 220 ? -24.039 -4.726 3.810 1.00 50.28 220 GLU A CA 1
ATOM 1684 C C . GLU A 1 220 ? -22.629 -4.271 4.190 1.00 50.28 220 GLU A C 1
ATOM 1686 O O . GLU A 1 220 ? -21.966 -4.878 5.031 1.00 50.28 220 GLU A O 1
ATOM 1691 N N . MET A 1 221 ? -22.166 -3.176 3.578 1.00 43.50 221 MET A N 1
ATOM 1692 C CA . MET A 1 221 ? -21.022 -2.424 4.087 1.00 43.50 221 MET A CA 1
ATOM 1693 C C . MET A 1 221 ? -21.404 -1.825 5.452 1.00 43.50 221 MET A C 1
ATOM 1695 O O . MET A 1 221 ? -21.805 -0.667 5.556 1.00 43.50 221 MET A O 1
ATOM 1699 N N . GLY A 1 222 ? -21.337 -2.641 6.507 1.00 37.91 222 GLY A N 1
ATOM 1700 C CA . GLY A 1 222 ? -21.503 -2.210 7.896 1.00 37.91 222 GLY A CA 1
ATOM 1701 C C . GLY A 1 222 ? -22.792 -2.630 8.609 1.00 37.91 222 GLY A C 1
ATOM 1702 O O . GLY A 1 222 ? -23.360 -1.813 9.336 1.00 37.91 222 GLY A O 1
ATOM 1703 N N . VAL A 1 223 ? -23.233 -3.888 8.497 1.00 25.05 223 VAL A N 1
ATOM 1704 C CA . VAL A 1 223 ? -24.212 -4.451 9.447 1.00 25.05 223 VAL A CA 1
ATOM 1705 C C . VAL A 1 223 ? -23.759 -5.820 9.948 1.00 25.05 223 VAL A C 1
ATOM 1707 O O . VAL A 1 223 ? -23.461 -6.744 9.199 1.00 25.05 223 VAL A O 1
ATOM 1710 N N . ILE A 1 224 ? -23.712 -5.917 11.272 1.00 26.77 224 ILE A N 1
ATOM 1711 C CA . ILE A 1 224 ? -23.331 -7.094 12.040 1.00 26.77 224 ILE A CA 1
ATOM 1712 C C . ILE A 1 224 ? -24.544 -8.029 12.064 1.00 26.77 224 ILE A C 1
ATOM 1714 O O . ILE A 1 224 ? -25.531 -7.734 12.742 1.00 26.77 224 ILE A O 1
ATOM 1718 N N . THR A 1 225 ? -24.491 -9.153 11.355 1.00 23.59 225 THR A N 1
ATOM 1719 C CA . THR A 1 225 ? -25.430 -10.258 11.583 1.00 23.59 225 THR A CA 1
ATOM 1720 C C . THR A 1 225 ? -24.751 -11.300 12.469 1.00 23.59 225 THR A C 1
ATOM 1722 O O . THR A 1 225 ? -23.807 -11.984 12.081 1.00 23.59 225 THR A O 1
ATOM 1725 N N . GLU A 1 226 ? -25.190 -11.369 13.728 1.00 27.80 226 GLU A N 1
ATOM 1726 C CA . GLU A 1 226 ? -24.719 -12.363 14.692 1.00 27.80 226 GLU A CA 1
ATOM 1727 C C . GLU A 1 226 ? -25.191 -13.769 14.280 1.00 27.80 226 GLU A C 1
ATOM 1729 O O . GLU A 1 226 ? -26.389 -14.023 14.163 1.00 27.80 226 GLU A O 1
ATOM 1734 N N . SER A 1 227 ? -24.252 -14.709 14.137 1.00 24.83 227 SER A N 1
ATOM 1735 C CA . SER A 1 227 ? -24.527 -16.146 14.274 1.00 24.83 227 SER A CA 1
ATOM 1736 C C . SER A 1 227 ? -24.290 -16.589 15.727 1.00 24.83 227 SER A C 1
ATOM 1738 O O . SER A 1 227 ? -23.438 -16.018 16.416 1.00 24.83 227 SER A O 1
ATOM 1740 N N . PRO A 1 228 ? -25.039 -17.585 16.237 1.00 26.98 228 PRO A N 1
ATOM 1741 C CA . PRO A 1 228 ? -25.185 -17.813 17.668 1.00 26.98 228 PRO A CA 1
ATOM 1742 C C . PRO A 1 228 ? -23.935 -18.473 18.253 1.00 26.98 228 PRO A C 1
ATOM 1744 O O . PRO A 1 228 ? -23.720 -19.678 18.129 1.00 26.98 228 PRO A O 1
ATOM 1747 N N . VAL A 1 229 ? -23.123 -17.688 18.959 1.00 26.61 229 VAL A N 1
ATOM 1748 C CA . VAL A 1 229 ? -22.075 -18.227 19.828 1.00 26.61 229 VAL A CA 1
ATOM 1749 C C . VAL A 1 229 ? -22.698 -18.627 21.164 1.00 26.61 229 VAL A C 1
ATOM 1751 O O . VAL A 1 229 ? -23.369 -17.847 21.842 1.00 26.61 229 VAL A O 1
ATOM 1754 N N . LYS A 1 230 ? -22.452 -19.882 21.535 1.00 24.33 230 LYS A N 1
ATOM 1755 C CA . LYS A 1 230 ? -22.801 -20.528 22.804 1.00 24.33 230 LYS A CA 1
ATOM 1756 C C . LYS A 1 230 ? -22.478 -19.601 23.993 1.00 24.33 230 LYS A C 1
ATOM 1758 O O . LYS A 1 230 ? -21.316 -19.294 24.245 1.00 24.33 230 LYS A O 1
ATOM 1763 N N . LYS A 1 231 ? -23.511 -19.151 24.722 1.00 25.38 231 LYS A N 1
ATOM 1764 C CA . LYS A 1 231 ? -23.389 -18.293 25.915 1.00 25.38 231 LYS A CA 1
ATOM 1765 C C . LYS A 1 231 ? -22.588 -18.998 27.015 1.00 25.38 231 LYS A C 1
ATOM 1767 O O . LYS A 1 231 ? -23.122 -19.846 27.723 1.00 25.38 231 LYS A O 1
ATOM 1772 N N . THR A 1 232 ? -21.355 -18.568 27.243 1.00 26.45 232 THR A N 1
ATOM 1773 C CA . THR A 1 232 ? -20.728 -18.644 28.566 1.00 26.45 232 THR A CA 1
ATOM 1774 C C . THR A 1 232 ? -21.209 -17.445 29.383 1.00 26.45 232 THR A C 1
ATOM 1776 O O . THR A 1 232 ? -20.863 -16.295 29.121 1.00 26.45 232 THR A O 1
ATOM 1779 N N . SER A 1 233 ? -22.090 -17.720 30.343 1.00 32.75 233 SER A N 1
ATOM 1780 C CA . SER A 1 233 ? -22.661 -16.745 31.274 1.00 32.75 233 SER A CA 1
ATOM 1781 C C . SER A 1 233 ? -21.599 -16.288 32.282 1.00 32.75 233 SER A C 1
ATOM 1783 O O . SER A 1 233 ? -21.330 -16.985 33.258 1.00 32.75 233 SER A O 1
ATOM 1785 N N . GLY A 1 234 ? -21.016 -15.109 32.063 1.00 40.72 234 GLY A N 1
ATOM 1786 C CA . GLY A 1 234 ? -20.401 -14.312 33.127 1.00 40.72 234 GLY A CA 1
ATOM 1787 C C . GLY A 1 234 ? -21.431 -13.324 33.676 1.00 40.72 234 GLY A C 1
ATOM 1788 O O . GLY A 1 234 ? -22.070 -12.622 32.890 1.00 40.72 234 GLY A O 1
ATOM 1789 N N . SER A 1 235 ? -21.623 -13.279 34.996 1.00 56.06 235 SER A N 1
ATOM 1790 C CA . SER A 1 235 ? -22.471 -12.278 35.654 1.00 56.06 235 SER A CA 1
ATOM 1791 C C . SER A 1 235 ? -21.865 -10.883 35.482 1.00 56.06 235 SER A C 1
ATOM 1793 O O . SER A 1 235 ? -20.670 -10.690 35.703 1.00 56.06 235 SER A O 1
ATOM 1795 N N . THR A 1 236 ? -22.672 -9.905 35.074 1.00 72.81 236 THR A N 1
ATOM 1796 C CA . THR A 1 236 ? -22.246 -8.505 34.935 1.00 72.81 236 THR A CA 1
ATOM 1797 C C . THR A 1 236 ? -22.811 -7.666 36.075 1.00 72.81 236 THR A C 1
ATOM 1799 O O . THR A 1 236 ? -24.011 -7.727 36.345 1.00 72.81 236 THR A O 1
ATOM 1802 N N . ASN A 1 237 ? -21.962 -6.856 36.709 1.00 86.19 237 ASN A N 1
ATOM 1803 C CA . ASN A 1 237 ? -22.358 -5.918 37.756 1.00 86.19 237 ASN A CA 1
ATOM 1804 C C . ASN A 1 237 ? -22.656 -4.548 37.135 1.00 86.19 237 ASN A C 1
ATOM 1806 O O . ASN A 1 237 ? -21.779 -3.962 36.495 1.00 86.19 237 ASN A O 1
ATOM 1810 N N . THR A 1 238 ? -23.868 -4.028 37.325 1.00 90.38 238 THR A N 1
ATOM 1811 C CA . THR A 1 238 ? -24.306 -2.731 36.790 1.00 90.38 238 THR A CA 1
ATOM 1812 C C . THR A 1 238 ? -24.894 -1.861 37.897 1.00 90.38 238 THR A C 1
ATOM 1814 O O . THR A 1 238 ? -25.925 -2.186 38.478 1.00 90.38 238 THR A O 1
ATOM 1817 N N . LEU A 1 239 ? -24.264 -0.724 38.177 1.00 93.06 239 LEU A N 1
ATOM 1818 C CA . LEU A 1 239 ? -24.730 0.251 39.158 1.00 93.06 239 LEU A CA 1
ATOM 1819 C C . LEU A 1 239 ? -25.235 1.505 38.442 1.00 93.06 239 LEU A C 1
ATOM 1821 O O . LEU A 1 239 ? -24.472 2.188 37.758 1.00 93.06 239 LEU A O 1
ATOM 1825 N N . PHE A 1 240 ? -26.518 1.812 38.599 1.00 95.06 240 PHE A N 1
ATOM 1826 C CA . PHE A 1 240 ? -27.105 3.037 38.066 1.00 95.06 240 PHE A CA 1
ATOM 1827 C C . PHE A 1 240 ? -26.924 4.189 39.051 1.00 95.06 240 PHE A C 1
ATOM 1829 O O . PHE A 1 240 ? -27.117 4.012 40.254 1.00 95.06 240 PHE A O 1
ATOM 1836 N N . ILE A 1 241 ? -26.587 5.368 38.537 1.00 96.12 241 ILE A N 1
ATOM 1837 C CA . ILE A 1 241 ? -26.655 6.637 39.263 1.00 96.12 241 ILE A CA 1
ATOM 1838 C C . ILE A 1 241 ? -27.632 7.526 38.500 1.00 96.12 241 ILE A C 1
ATOM 1840 O O . ILE A 1 241 ? -27.390 7.837 37.333 1.00 96.12 241 ILE A O 1
ATOM 1844 N N . LEU A 1 242 ? -28.736 7.900 39.140 1.00 95.25 242 LEU A N 1
ATOM 1845 C CA . LEU A 1 242 ? -29.814 8.645 38.503 1.00 95.25 242 LEU A CA 1
ATOM 1846 C C . LEU A 1 242 ? -29.985 10.030 39.124 1.00 95.25 242 LEU A C 1
ATOM 1848 O O . LEU A 1 242 ? -30.141 10.168 40.340 1.00 95.25 242 LEU A O 1
ATOM 1852 N N . ASP A 1 243 ? -29.989 11.037 38.260 1.00 94.00 243 ASP A N 1
ATOM 1853 C CA . ASP A 1 243 ? -30.336 12.406 38.605 1.00 94.00 243 ASP A CA 1
ATOM 1854 C C . ASP A 1 243 ? -31.827 12.549 38.910 1.00 94.00 243 ASP A C 1
ATOM 1856 O O . ASP A 1 243 ? -32.692 12.180 38.113 1.00 94.00 243 ASP A O 1
ATOM 1860 N N . ALA A 1 244 ? -32.117 13.093 40.084 1.00 94.25 244 ALA A N 1
ATOM 1861 C CA . ALA A 1 244 ? -33.433 13.557 40.492 1.00 94.25 244 ALA A CA 1
ATOM 1862 C C . ALA A 1 244 ? -33.304 14.922 41.192 1.00 94.25 244 ALA A C 1
ATOM 1864 O O . ALA A 1 244 ? -33.984 15.216 42.171 1.00 94.25 244 ALA A O 1
ATOM 1865 N N . SER A 1 245 ? -32.395 15.765 40.714 1.00 93.19 245 SER A N 1
ATOM 1866 C CA . SER A 1 245 ? -32.257 17.157 41.131 1.00 93.19 245 SER A CA 1
ATOM 1867 C C . SER A 1 245 ? -33.418 18.013 40.616 1.00 93.19 245 SER A C 1
ATOM 1869 O O . SER A 1 245 ? -34.216 17.587 39.781 1.00 93.19 245 SER A O 1
ATOM 1871 N N . GLY A 1 246 ? -33.550 19.234 41.136 1.00 89.19 246 GLY A N 1
ATOM 1872 C CA . GLY A 1 246 ? -34.647 20.137 40.782 1.00 89.19 246 GLY A CA 1
ATOM 1873 C C . GLY A 1 246 ? -34.725 20.489 39.289 1.00 89.19 246 GLY A C 1
ATOM 1874 O O . GLY A 1 246 ? -35.832 20.703 38.798 1.00 89.19 246 GLY A O 1
ATOM 1875 N N . SER A 1 247 ? -33.604 20.492 38.554 1.00 88.94 247 SER A N 1
ATOM 1876 C CA . SER A 1 247 ? -33.578 20.723 37.095 1.00 88.94 247 SER A CA 1
ATOM 1877 C C . SER A 1 247 ? -34.327 19.645 36.314 1.00 88.94 247 SER A C 1
ATOM 1879 O O . SER A 1 247 ? -34.899 19.932 35.266 1.00 88.94 247 SER A O 1
ATOM 1881 N N . MET A 1 248 ? -34.473 18.441 36.874 1.00 90.50 248 MET A N 1
ATOM 1882 C CA . MET A 1 248 ? -35.224 17.355 36.242 1.00 90.50 248 MET A CA 1
ATOM 1883 C C . MET A 1 248 ? -36.744 17.626 36.151 1.00 90.50 248 MET A C 1
ATOM 1885 O O . MET A 1 248 ? -37.468 16.841 35.527 1.00 90.50 248 MET A O 1
ATOM 1889 N N . TRP A 1 249 ? -37.250 18.720 36.742 1.00 90.50 249 TRP A N 1
ATOM 1890 C CA . TRP A 1 249 ? -38.612 19.226 36.502 1.00 90.50 249 TRP A CA 1
ATOM 1891 C C . TRP A 1 249 ? -38.766 20.013 35.204 1.00 90.50 249 TRP A C 1
ATOM 1893 O O . TRP A 1 249 ? -39.896 20.206 34.746 1.00 90.50 249 TRP A O 1
ATOM 1903 N N . GLU A 1 250 ? -37.665 20.450 34.598 1.00 86.94 250 GLU A N 1
ATOM 1904 C CA . GLU A 1 250 ? -37.704 21.075 33.286 1.00 86.94 250 GLU A CA 1
ATOM 1905 C C . GLU A 1 250 ? -38.332 20.131 32.263 1.00 86.94 250 GLU A C 1
ATOM 1907 O O . GLU A 1 250 ? -38.242 18.903 32.357 1.00 86.94 250 GLU A O 1
ATOM 1912 N N . GLN A 1 251 ? -39.003 20.715 31.278 1.00 86.00 251 GLN A N 1
ATOM 1913 C CA . GLN A 1 251 ? -39.776 19.960 30.307 1.00 86.00 251 GLN A CA 1
ATOM 1914 C C . GLN A 1 251 ? -39.057 19.887 28.967 1.00 86.00 251 GLN A C 1
ATOM 1916 O O . GLN A 1 251 ? -38.549 20.882 28.455 1.00 86.00 251 GLN A O 1
ATOM 1921 N N . ILE A 1 252 ? -39.102 18.712 28.348 1.00 79.94 252 ILE A N 1
ATOM 1922 C CA . ILE A 1 252 ? -38.732 18.517 26.949 1.00 79.94 252 ILE A CA 1
ATOM 1923 C C . ILE A 1 252 ? -40.008 18.152 26.202 1.00 79.94 252 ILE A C 1
ATOM 1925 O O . ILE A 1 252 ? -40.626 17.126 26.484 1.00 79.94 252 ILE A O 1
ATOM 1929 N N . LYS A 1 253 ? -40.421 19.009 25.259 1.00 79.12 253 LYS A N 1
ATOM 1930 C CA . LYS A 1 253 ? -41.671 18.849 24.490 1.00 79.12 253 LYS A CA 1
ATOM 1931 C C . LYS A 1 253 ? -42.894 18.591 25.393 1.00 79.12 253 LYS A C 1
ATOM 1933 O O . LYS A 1 253 ? -43.685 17.691 25.132 1.00 79.12 253 LYS A O 1
ATOM 1938 N N . GLY A 1 254 ? -43.010 19.352 26.485 1.00 82.94 254 GLY A N 1
ATOM 1939 C CA . GLY A 1 254 ? -44.136 19.285 27.427 1.00 82.94 254 GLY A CA 1
ATOM 1940 C C . GLY A 1 254 ? -44.085 18.144 28.452 1.00 82.94 254 GLY A C 1
ATOM 1941 O O . GLY A 1 254 ? -44.969 18.056 29.296 1.00 82.94 254 GLY A O 1
ATOM 1942 N N . THR A 1 255 ? -43.064 17.279 28.422 1.00 87.00 255 THR A N 1
ATOM 1943 C CA . THR A 1 255 ? -42.903 16.190 29.403 1.00 87.00 255 THR A CA 1
ATOM 1944 C C . THR A 1 255 ? -41.731 16.487 30.346 1.00 87.00 255 THR A C 1
ATOM 1946 O O . THR A 1 255 ? -40.638 16.768 29.847 1.00 87.00 255 THR A O 1
ATOM 1949 N N . PRO A 1 256 ? -41.903 16.413 31.683 1.00 90.44 256 PRO A N 1
ATOM 1950 C CA . PRO A 1 256 ? -40.803 16.594 32.631 1.00 90.44 256 PRO A CA 1
ATOM 1951 C C . PRO A 1 256 ? -39.662 15.595 32.404 1.00 90.44 256 PRO A C 1
ATOM 1953 O O . PRO A 1 256 ? -39.905 14.404 32.172 1.00 90.44 256 PRO A O 1
ATOM 1956 N N . LYS A 1 257 ? -38.412 16.051 32.516 1.00 89.75 257 LYS A N 1
ATOM 1957 C CA . LYS A 1 257 ? -37.226 15.211 32.297 1.00 89.75 257 LYS A CA 1
ATOM 1958 C C . LYS A 1 257 ? -37.193 13.992 33.226 1.00 89.75 257 LYS A C 1
ATOM 1960 O O . LYS A 1 257 ? -36.851 12.895 32.779 1.00 89.75 257 LYS A O 1
ATOM 1965 N N . ILE A 1 258 ? -37.613 14.146 34.485 1.00 91.19 258 ILE A N 1
ATOM 1966 C CA . ILE A 1 258 ? -37.710 13.040 35.452 1.00 91.19 258 ILE A CA 1
ATOM 1967 C C . ILE A 1 258 ? -38.683 11.949 34.993 1.00 91.19 258 ILE A C 1
ATOM 1969 O O . ILE A 1 258 ? -38.391 10.765 35.149 1.00 91.19 258 ILE A O 1
ATOM 1973 N N . THR A 1 259 ? -39.803 12.319 34.366 1.00 90.62 259 THR A N 1
ATOM 1974 C CA . THR A 1 259 ? -40.771 11.359 33.817 1.00 90.62 259 THR A CA 1
ATOM 1975 C C . THR A 1 259 ? -40.128 10.532 32.709 1.00 90.62 259 THR A C 1
ATOM 1977 O O . THR A 1 259 ? -40.213 9.306 32.716 1.00 90.62 259 THR A O 1
ATOM 1980 N N . ILE A 1 260 ? -39.386 11.189 31.816 1.00 88.69 260 ILE A N 1
ATOM 1981 C CA . ILE A 1 260 ? -38.671 10.525 30.721 1.00 88.69 260 ILE A CA 1
ATOM 1982 C C . ILE A 1 260 ? -37.597 9.573 31.262 1.00 88.69 260 ILE A C 1
ATOM 1984 O O . ILE A 1 260 ? -37.486 8.433 30.807 1.00 88.69 260 ILE A O 1
ATOM 1988 N N . ALA A 1 261 ? -36.823 10.008 32.256 1.00 88.94 261 ALA A N 1
ATOM 1989 C CA . ALA A 1 261 ? -35.790 9.183 32.869 1.00 88.94 261 ALA A CA 1
ATOM 1990 C C . ALA A 1 261 ? -36.379 7.922 33.532 1.00 88.94 261 ALA A C 1
ATOM 1992 O O . ALA A 1 261 ? -35.860 6.819 33.334 1.00 88.94 261 ALA A O 1
ATOM 1993 N N . LYS A 1 262 ? -37.514 8.057 34.235 1.00 91.94 262 LYS A N 1
ATOM 1994 C CA . LYS A 1 262 ? -38.258 6.922 34.805 1.00 91.94 262 LYS A CA 1
ATOM 1995 C C . LYS A 1 262 ? -38.732 5.943 33.731 1.00 91.94 262 LYS A C 1
ATOM 1997 O O . LYS A 1 262 ? -38.536 4.738 33.880 1.00 91.94 262 LYS A O 1
ATOM 2002 N N . GLU A 1 263 ? -39.304 6.436 32.634 1.00 88.88 263 GLU A N 1
ATOM 2003 C CA . GLU A 1 263 ? -39.754 5.590 31.521 1.00 88.88 263 GLU A CA 1
ATOM 2004 C C . GLU A 1 263 ? -38.608 4.832 30.846 1.00 88.88 263 GLU A C 1
ATOM 2006 O O . GLU A 1 263 ? -38.764 3.669 30.462 1.00 88.88 263 GLU A O 1
ATOM 2011 N N . VAL A 1 264 ? -37.446 5.471 30.688 1.00 88.50 264 VAL A N 1
ATOM 2012 C CA . VAL A 1 264 ? -36.267 4.818 30.109 1.00 88.50 264 VAL A CA 1
ATOM 2013 C C . VAL A 1 264 ? -35.771 3.704 31.017 1.00 88.50 264 VAL A C 1
ATOM 2015 O O . VAL A 1 264 ? -35.543 2.595 30.536 1.00 88.50 264 VAL A O 1
ATOM 2018 N N . MET A 1 265 ? -35.670 3.955 32.321 1.00 90.00 265 MET A N 1
ATOM 2019 C CA . MET A 1 265 ? -35.294 2.926 33.291 1.00 90.00 265 MET A CA 1
ATOM 2020 C C . MET A 1 265 ? -36.307 1.773 33.321 1.00 90.00 265 MET A C 1
ATOM 2022 O O . MET A 1 265 ? -35.900 0.611 33.356 1.00 90.00 265 MET A O 1
ATOM 2026 N N . ALA A 1 266 ? -37.605 2.076 33.203 1.00 89.62 266 ALA A N 1
ATOM 2027 C CA . ALA A 1 266 ? -38.668 1.077 33.120 1.00 89.62 266 ALA A CA 1
ATOM 2028 C C . ALA A 1 266 ? -38.546 0.154 31.897 1.00 89.62 266 ALA A C 1
ATOM 2030 O O . ALA A 1 266 ? -38.915 -1.016 31.974 1.00 89.62 266 ALA A O 1
ATOM 2031 N N . LYS A 1 267 ? -37.991 0.650 30.786 1.00 87.88 267 LYS A N 1
ATOM 2032 C CA . LYS A 1 267 ? -37.727 -0.143 29.573 1.00 87.88 267 LYS A CA 1
ATOM 2033 C C . LYS A 1 267 ? -36.376 -0.862 29.624 1.00 87.88 267 LYS A C 1
ATOM 2035 O O . LYS A 1 267 ? -36.271 -1.992 29.164 1.00 87.88 267 LYS A O 1
ATOM 2040 N N . LEU A 1 268 ? -35.351 -0.232 30.195 1.00 87.81 268 LEU A N 1
ATOM 2041 C CA . LEU A 1 268 ? -33.974 -0.730 30.188 1.00 87.81 268 LEU A CA 1
ATOM 2042 C C . LEU A 1 268 ? -33.730 -1.860 31.196 1.00 87.81 268 LEU A C 1
ATOM 2044 O O . LEU A 1 268 ? -33.076 -2.847 30.868 1.00 87.81 268 LEU A O 1
ATOM 2048 N N . VAL A 1 269 ? -34.231 -1.728 32.427 1.00 90.12 269 VAL A N 1
ATOM 2049 C CA . VAL A 1 269 ? -33.975 -2.701 33.506 1.00 90.12 269 VAL A CA 1
ATOM 2050 C C . VAL A 1 269 ? -34.494 -4.110 33.166 1.00 90.12 269 VAL A C 1
ATOM 2052 O O . VAL A 1 269 ? -33.766 -5.080 33.416 1.00 90.12 269 VAL A O 1
ATOM 2055 N N . PRO A 1 270 ? -35.684 -4.278 32.550 1.00 88.31 270 PRO A N 1
ATOM 2056 C CA . PRO A 1 270 ? -36.141 -5.587 32.088 1.00 88.31 270 PRO A CA 1
ATOM 2057 C C . PRO A 1 270 ? -35.206 -6.249 31.065 1.00 88.31 270 PRO A C 1
ATOM 2059 O O . PRO A 1 270 ? -35.011 -7.463 31.149 1.00 88.31 270 PRO A O 1
ATOM 2062 N N . GLU A 1 271 ? -34.584 -5.469 30.170 1.00 85.00 271 GLU A N 1
ATOM 2063 C CA . GLU A 1 271 ? -33.704 -5.951 29.086 1.00 85.00 271 GLU A CA 1
ATOM 2064 C C . GLU A 1 271 ? -32.356 -6.510 29.570 1.00 85.00 271 GLU A C 1
ATOM 2066 O O . GLU A 1 271 ? -31.678 -7.219 28.823 1.00 85.00 271 GLU A O 1
ATOM 2071 N N . LEU A 1 272 ? -31.949 -6.214 30.809 1.00 83.31 272 LEU A N 1
ATOM 2072 C CA . LEU A 1 272 ? -30.710 -6.750 31.378 1.00 83.31 272 LEU A CA 1
ATOM 2073 C C . LEU A 1 272 ? -30.769 -8.286 31.488 1.00 83.31 272 LEU A C 1
ATOM 2075 O O . LEU A 1 272 ? -31.844 -8.845 31.697 1.00 83.31 272 LEU A O 1
ATOM 2079 N N . PRO A 1 273 ? -29.650 -9.020 31.394 1.00 78.50 273 PRO A N 1
ATOM 2080 C CA . PRO A 1 273 ? -29.639 -10.451 31.701 1.00 78.50 273 PRO A CA 1
ATOM 2081 C C . PRO A 1 273 ? -30.194 -10.746 33.106 1.00 78.50 273 PRO A C 1
ATOM 2083 O O . PRO A 1 273 ? -29.986 -9.979 34.044 1.00 78.50 273 PRO A O 1
ATOM 2086 N N . SER A 1 274 ? -30.894 -11.871 33.284 1.00 72.25 274 SER A N 1
ATOM 2087 C CA . SER A 1 274 ? -31.388 -12.300 34.607 1.00 72.25 274 SER A CA 1
ATOM 2088 C C . SER A 1 274 ? -30.259 -12.594 35.603 1.00 72.25 274 SER A C 1
ATOM 2090 O O . SER A 1 274 ? -30.477 -12.538 36.807 1.00 72.25 274 SER A O 1
ATOM 2092 N N . THR A 1 275 ? -29.051 -12.860 35.105 1.00 73.31 275 THR A N 1
ATOM 2093 C CA . THR A 1 275 ? -27.837 -13.119 35.891 1.00 73.31 275 THR A CA 1
ATOM 2094 C C . THR A 1 275 ? -27.067 -11.850 36.282 1.00 73.31 275 THR A C 1
ATOM 2096 O O . THR A 1 275 ? -26.038 -11.942 36.957 1.00 73.31 275 THR A O 1
ATOM 2099 N N . SER A 1 276 ? -27.515 -10.663 35.857 1.00 80.94 276 SER A N 1
ATOM 2100 C CA . SER A 1 276 ? -26.847 -9.397 36.175 1.00 80.94 276 SER A CA 1
ATOM 2101 C C . SER A 1 276 ? -27.129 -8.956 37.611 1.00 80.94 276 SER A C 1
ATOM 2103 O O . SER A 1 276 ? -28.279 -8.953 38.054 1.00 80.94 276 SER A O 1
ATOM 2105 N N . HIS A 1 277 ? -26.081 -8.537 38.322 1.00 89.25 277 HIS A N 1
ATOM 2106 C CA . HIS A 1 277 ? -26.232 -7.868 39.612 1.00 89.25 277 HIS A CA 1
ATOM 2107 C C . HIS A 1 277 ? -26.471 -6.390 39.352 1.00 89.25 277 HIS A C 1
ATOM 2109 O O . HIS A 1 277 ? -25.675 -5.751 38.660 1.00 89.25 277 HIS A O 1
ATOM 2115 N N . ILE A 1 278 ? -27.561 -5.846 39.883 1.00 92.31 278 ILE A N 1
ATOM 2116 C CA . ILE A 1 278 ? -27.945 -4.461 39.630 1.00 92.31 278 ILE A CA 1
ATOM 2117 C C . ILE A 1 278 ? -28.165 -3.694 40.929 1.00 92.31 278 ILE A C 1
ATOM 2119 O O . ILE A 1 278 ? -28.573 -4.266 41.939 1.00 92.31 278 ILE A O 1
ATOM 2123 N N . GLY A 1 279 ? -27.879 -2.397 40.898 1.00 94.44 279 GLY A N 1
ATOM 2124 C CA . GLY A 1 279 ? -28.105 -1.478 42.010 1.00 94.44 279 GLY A CA 1
ATOM 2125 C C . GLY A 1 279 ? -28.475 -0.085 41.513 1.00 94.44 279 GLY A C 1
ATOM 2126 O O . GLY A 1 279 ? -28.298 0.228 40.332 1.00 94.44 279 GLY A O 1
ATOM 2127 N N . LEU A 1 280 ? -28.971 0.753 42.420 1.00 97.19 280 LEU A N 1
ATOM 2128 C CA . LEU A 1 280 ? -29.425 2.109 42.132 1.00 97.19 280 LEU A CA 1
ATOM 2129 C C . LEU A 1 280 ? -28.972 3.079 43.223 1.00 97.19 280 LEU A C 1
ATOM 2131 O O . LEU A 1 280 ? -29.288 2.909 44.403 1.00 97.19 280 LEU A O 1
ATOM 2135 N N . ILE A 1 281 ? -28.289 4.131 42.792 1.00 97.44 281 ILE A N 1
ATOM 2136 C CA . ILE A 1 281 ? -28.046 5.354 43.548 1.00 97.44 281 ILE A CA 1
ATOM 2137 C C . ILE A 1 281 ? -28.879 6.462 42.909 1.00 97.44 281 ILE A C 1
ATOM 2139 O O . ILE A 1 281 ? -28.925 6.575 41.685 1.00 97.44 281 ILE A O 1
ATOM 2143 N N . ALA A 1 282 ? -29.506 7.296 43.727 1.00 96.81 282 ALA A N 1
ATOM 2144 C CA . ALA A 1 282 ? -30.141 8.525 43.273 1.00 96.81 282 ALA A CA 1
ATOM 2145 C C . ALA A 1 282 ? -29.641 9.711 44.091 1.00 96.81 282 ALA A C 1
ATOM 2147 O O . ALA A 1 282 ? -29.295 9.567 45.269 1.00 96.81 282 ALA A O 1
ATOM 2148 N N . TYR A 1 283 ? -29.623 10.888 43.477 1.00 95.94 283 TYR A N 1
ATOM 2149 C CA . TYR A 1 283 ? -29.292 12.130 44.165 1.00 95.94 283 TYR A CA 1
ATOM 2150 C C . TYR A 1 283 ? -30.328 13.219 43.913 1.00 95.94 283 TYR A C 1
ATOM 2152 O O . TYR A 1 283 ? -31.058 13.186 42.926 1.00 95.94 283 TYR A O 1
ATOM 2160 N N . GLY A 1 284 ? -30.402 14.172 44.841 1.00 93.06 284 GLY A N 1
ATOM 2161 C CA . GLY A 1 284 ? -31.324 15.303 44.781 1.00 93.06 284 GLY A CA 1
ATOM 2162 C C . GLY A 1 284 ? -32.797 14.942 45.001 1.00 93.06 284 GLY A C 1
ATOM 2163 O O . GLY A 1 284 ? -33.650 15.809 44.885 1.00 93.06 284 GLY A O 1
ATOM 2164 N N . HIS A 1 285 ? -33.134 13.696 45.335 1.00 93.94 285 HIS A N 1
ATOM 2165 C CA . HIS A 1 285 ? -34.525 13.251 45.272 1.00 93.94 285 HIS A CA 1
ATOM 2166 C C . HIS A 1 285 ? -35.394 13.534 46.518 1.00 93.94 285 HIS A C 1
ATOM 2168 O O . HIS A 1 285 ? -36.587 13.223 46.511 1.00 93.94 285 HIS A O 1
ATOM 2174 N N . ARG A 1 286 ? -34.828 14.080 47.610 1.00 93.44 286 ARG A N 1
ATOM 2175 C CA . ARG A 1 286 ? -35.524 14.216 48.913 1.00 93.44 286 ARG A CA 1
ATOM 2176 C C . ARG A 1 286 ? -35.443 15.597 49.537 1.00 93.44 286 ARG A C 1
ATOM 2178 O O . ARG A 1 286 ? -36.371 15.985 50.242 1.00 93.44 286 ARG A O 1
ATOM 2185 N N . ARG A 1 287 ? -34.328 16.319 49.367 1.00 90.62 287 ARG A N 1
ATOM 2186 C CA . ARG A 1 287 ? -34.045 17.547 50.136 1.00 90.62 287 ARG A CA 1
ATOM 2187 C C . ARG A 1 287 ? -33.599 18.698 49.241 1.00 90.62 287 ARG A C 1
ATOM 2189 O O . ARG A 1 287 ? -32.578 18.627 48.560 1.00 90.62 287 ARG A O 1
ATOM 2196 N N . LYS A 1 288 ? -34.346 19.806 49.289 1.00 89.06 288 LYS A N 1
ATOM 2197 C CA . LYS A 1 288 ? -34.028 21.033 48.547 1.00 89.06 288 LYS A CA 1
ATOM 2198 C C . LYS A 1 288 ? -32.728 21.655 49.074 1.00 89.06 288 LYS A C 1
ATOM 2200 O O . LYS A 1 288 ? -32.576 21.847 50.274 1.00 89.06 288 LYS A O 1
ATOM 2205 N N . GLY A 1 289 ? -31.801 21.990 48.175 1.00 85.19 289 GLY A N 1
ATOM 2206 C CA . GLY A 1 289 ? -30.568 22.718 48.508 1.00 85.19 289 GLY A CA 1
ATOM 2207 C C . GLY A 1 289 ? -29.442 21.907 49.171 1.00 85.19 289 GLY A C 1
ATOM 2208 O O . GLY A 1 289 ? -28.352 22.454 49.337 1.00 85.19 289 GLY A O 1
ATOM 2209 N N . ASP A 1 290 ? -29.652 20.629 49.508 1.00 89.75 290 ASP A N 1
ATOM 2210 C CA . ASP A 1 290 ? -28.676 19.824 50.256 1.00 89.75 290 ASP A CA 1
ATOM 2211 C C . ASP A 1 290 ? -27.701 19.060 49.341 1.00 89.75 290 ASP A C 1
ATOM 2213 O O . ASP A 1 290 ? -28.068 18.121 48.637 1.00 89.75 290 ASP A O 1
ATOM 2217 N N . CYS A 1 291 ? -26.415 19.413 49.411 1.00 91.69 291 CYS A N 1
ATOM 2218 C CA . CYS A 1 291 ? -25.332 18.710 48.718 1.00 91.69 291 CYS A CA 1
ATOM 2219 C C . CYS A 1 291 ? -24.979 17.342 49.329 1.00 91.69 291 CYS A C 1
ATOM 2221 O O . CYS A 1 291 ? -24.032 16.705 48.873 1.00 91.69 291 CYS A O 1
ATOM 2223 N N . ASN A 1 292 ? -25.649 16.894 50.390 1.00 90.88 292 ASN A N 1
ATOM 2224 C CA . ASN A 1 292 ? -25.533 15.547 50.959 1.00 90.88 292 ASN A CA 1
ATOM 2225 C C . ASN A 1 292 ? -26.687 14.631 50.537 1.00 90.88 292 ASN A C 1
ATOM 2227 O O . ASN A 1 292 ? -26.775 13.506 51.030 1.00 90.88 292 ASN A O 1
ATOM 2231 N N . ASP A 1 293 ? -27.587 15.087 49.663 1.00 93.56 293 ASP A N 1
ATOM 2232 C CA . ASP A 1 293 ? -28.718 14.279 49.223 1.00 93.56 293 ASP A CA 1
ATOM 2233 C C . ASP A 1 293 ? -28.322 13.264 48.147 1.00 93.56 293 ASP A C 1
ATOM 2235 O O . ASP A 1 293 ? -28.623 13.426 46.969 1.00 93.56 293 ASP A O 1
ATOM 2239 N N . VAL A 1 294 ? -27.619 12.217 48.578 1.00 95.25 294 VAL A N 1
ATOM 2240 C CA . VAL A 1 294 ? -27.247 11.033 47.795 1.00 95.25 294 VAL A CA 1
ATOM 2241 C C . VAL A 1 294 ? -27.700 9.804 48.575 1.00 95.25 294 VAL A C 1
ATOM 2243 O O . VAL A 1 294 ? -27.397 9.679 49.762 1.00 95.25 294 VAL A O 1
ATOM 2246 N N . GLU A 1 295 ? -28.410 8.886 47.928 1.00 96.25 295 GLU A N 1
ATOM 2247 C CA . GLU A 1 295 ? -28.913 7.665 48.557 1.00 96.25 295 GLU A CA 1
ATOM 2248 C C . GLU A 1 295 ? -28.682 6.444 47.675 1.00 96.25 295 GLU A C 1
ATOM 2250 O O . GLU A 1 295 ? -28.910 6.471 46.468 1.00 96.25 295 GLU A O 1
ATOM 2255 N N . THR A 1 296 ? -28.261 5.343 48.294 1.00 96.75 296 THR A N 1
ATOM 2256 C CA . THR A 1 296 ? -28.291 4.019 47.670 1.00 96.75 296 THR A CA 1
ATOM 2257 C C . THR A 1 296 ? -29.671 3.409 47.897 1.00 96.75 296 THR A C 1
ATOM 2259 O O . THR A 1 296 ? -29.907 2.792 48.931 1.00 96.75 296 THR A O 1
ATOM 2262 N N . LEU A 1 297 ? -30.576 3.599 46.938 1.00 96.12 297 LEU A N 1
ATOM 2263 C CA . LEU A 1 297 ? -31.950 3.093 47.007 1.00 96.12 297 LEU A CA 1
ATOM 2264 C C . LEU A 1 297 ? -32.010 1.572 46.879 1.00 96.12 297 LEU A C 1
ATOM 2266 O O . LEU A 1 297 ? -32.831 0.918 47.515 1.00 96.12 297 LEU A O 1
ATOM 2270 N N . VAL A 1 298 ? -31.122 1.004 46.062 1.00 96.00 298 VAL A N 1
ATOM 2271 C CA . VAL A 1 298 ? -31.005 -0.444 45.886 1.00 96.00 298 VAL A CA 1
ATOM 2272 C C . VAL A 1 298 ? -29.532 -0.812 45.898 1.00 96.00 298 VAL A C 1
ATOM 2274 O O . VAL A 1 298 ? -28.754 -0.327 45.073 1.00 96.00 298 VAL A O 1
ATOM 2277 N N . LYS A 1 299 ? -29.132 -1.669 46.841 1.00 93.06 299 LYS A N 1
ATOM 2278 C CA . LYS A 1 299 ? -27.764 -2.201 46.891 1.00 93.06 299 LYS A CA 1
ATOM 2279 C C . LYS A 1 299 ? -27.484 -3.050 45.652 1.00 93.06 299 LYS A C 1
ATOM 2281 O O . LYS A 1 299 ? -28.397 -3.643 45.083 1.00 93.06 299 LYS A O 1
ATOM 2286 N N . LEU A 1 300 ? -26.220 -3.122 45.246 1.00 90.69 300 LEU A N 1
ATOM 2287 C CA . LEU A 1 300 ? -25.815 -3.991 44.146 1.00 90.69 300 LEU A CA 1
ATOM 2288 C C . LEU A 1 300 ? -26.092 -5.454 44.528 1.00 90.69 300 LEU A C 1
ATOM 2290 O O . LEU A 1 300 ? -25.659 -5.903 45.584 1.00 90.69 300 LEU A O 1
ATOM 2294 N N . GLY A 1 301 ? -26.850 -6.178 43.706 1.00 88.56 301 GLY A N 1
ATOM 2295 C CA . GLY A 1 301 ? -27.206 -7.566 44.001 1.00 88.56 301 GLY A CA 1
ATOM 2296 C C . GLY A 1 301 ? -27.992 -8.245 42.883 1.00 88.56 301 GLY A C 1
ATOM 2297 O O . GLY A 1 301 ? -28.505 -7.589 41.973 1.00 88.56 301 GLY A O 1
ATOM 2298 N N . ALA A 1 302 ? -28.063 -9.574 42.934 1.00 86.69 302 ALA A N 1
ATOM 2299 C CA . ALA A 1 302 ? -28.883 -10.366 42.022 1.00 86.69 302 ALA A CA 1
ATOM 2300 C C . ALA A 1 302 ? -30.385 -10.167 42.299 1.00 86.69 302 ALA A C 1
ATOM 2302 O O . ALA A 1 302 ? -30.781 -9.764 43.388 1.00 86.69 302 ALA A O 1
ATOM 2303 N N . ASN A 1 303 ? -31.238 -10.474 41.316 1.00 86.12 303 ASN A N 1
ATOM 2304 C CA . ASN A 1 303 ? -32.706 -10.429 41.441 1.00 86.12 303 ASN A CA 1
ATOM 2305 C C . ASN A 1 303 ? -33.303 -9.055 41.826 1.00 86.12 303 ASN A C 1
ATOM 2307 O O . ASN A 1 303 ? -34.475 -8.960 42.175 1.00 86.12 303 ASN A O 1
ATOM 2311 N N . HIS A 1 304 ? -32.543 -7.966 41.696 1.00 92.94 304 HIS A N 1
ATOM 2312 C CA . HIS A 1 304 ? -32.973 -6.619 42.089 1.00 92.94 304 HIS A CA 1
ATOM 2313 C C . HIS A 1 304 ? -33.728 -5.832 41.006 1.00 92.94 304 HIS A C 1
ATOM 2315 O O . HIS A 1 304 ? -34.051 -4.667 41.220 1.00 92.94 304 HIS A O 1
ATOM 2321 N N . LYS A 1 305 ? -34.060 -6.441 39.858 1.00 91.56 305 LYS A N 1
ATOM 2322 C CA . LYS A 1 305 ? -34.806 -5.774 38.769 1.00 91.56 305 LYS A CA 1
ATOM 2323 C C . LYS A 1 305 ? -36.072 -5.081 39.260 1.00 91.56 305 LYS A C 1
ATOM 2325 O O . LYS A 1 305 ? -36.231 -3.889 39.021 1.00 91.56 305 LYS A O 1
ATOM 2330 N N . GLN A 1 306 ? -36.927 -5.798 39.988 1.00 92.44 306 GLN A N 1
ATOM 2331 C CA . GLN A 1 306 ? -38.171 -5.218 40.492 1.00 92.44 306 GLN A CA 1
ATOM 2332 C C . GLN A 1 306 ? -37.910 -4.123 41.532 1.00 92.44 306 GLN A C 1
ATOM 2334 O O . GLN A 1 306 ? -38.521 -3.064 41.465 1.00 92.44 306 GLN A O 1
ATOM 2339 N N . ALA A 1 307 ? -36.956 -4.339 42.443 1.00 94.12 307 ALA A N 1
ATOM 2340 C CA . ALA A 1 307 ? -36.598 -3.350 43.458 1.00 94.12 307 ALA A CA 1
ATOM 2341 C C . ALA A 1 307 ? -36.114 -2.031 42.832 1.00 94.12 307 ALA A C 1
ATOM 2343 O O . ALA A 1 307 ? -36.516 -0.957 43.271 1.00 94.12 307 ALA A O 1
ATOM 2344 N N . VAL A 1 308 ? -35.299 -2.101 41.770 1.00 95.25 308 VAL A N 1
ATOM 2345 C CA . VAL A 1 308 ? -34.850 -0.915 41.022 1.00 95.25 308 VAL A CA 1
ATOM 2346 C C . VAL A 1 308 ? -36.028 -0.211 40.349 1.00 95.25 308 VAL A C 1
ATOM 2348 O O . VAL A 1 308 ? -36.108 1.012 40.413 1.00 95.25 308 VAL A O 1
ATOM 2351 N N . LEU A 1 309 ? -36.951 -0.953 39.732 1.00 94.56 309 LEU A N 1
ATOM 2352 C CA . LEU A 1 309 ? -38.128 -0.374 39.076 1.00 94.56 309 LEU A CA 1
ATOM 2353 C C . LEU A 1 309 ? -39.044 0.367 40.063 1.00 94.56 309 LEU A C 1
ATOM 2355 O O . LEU A 1 309 ? -39.442 1.500 39.783 1.00 94.56 309 LEU A O 1
ATOM 2359 N N . GLU A 1 310 ? -39.325 -0.224 41.227 1.00 94.81 310 GLU A N 1
ATOM 2360 C CA . GLU A 1 310 ? -40.129 0.424 42.274 1.00 94.81 310 GLU A CA 1
ATOM 2361 C C . GLU A 1 310 ? -39.427 1.661 42.845 1.00 94.81 310 GLU A C 1
ATOM 2363 O O . GLU A 1 310 ? -40.041 2.722 42.980 1.00 94.81 310 GLU A O 1
ATOM 2368 N N . ALA A 1 311 ? -38.119 1.567 43.106 1.00 95.94 311 ALA A N 1
ATOM 2369 C CA . ALA A 1 311 ? -37.333 2.693 43.599 1.00 95.94 311 ALA A CA 1
ATOM 2370 C C . ALA A 1 311 ? -37.333 3.869 42.610 1.00 95.94 311 ALA A C 1
ATOM 2372 O O . ALA A 1 311 ? -37.555 5.011 43.009 1.00 95.94 311 ALA A O 1
ATOM 2373 N N . VAL A 1 312 ? -37.152 3.600 41.312 1.00 95.50 312 VAL A N 1
ATOM 2374 C CA . VAL A 1 312 ? -37.208 4.629 40.262 1.00 95.50 312 VAL A CA 1
ATOM 2375 C C . VAL A 1 312 ? -38.589 5.284 40.195 1.00 95.50 312 VAL A C 1
ATOM 2377 O O . VAL A 1 312 ? -38.683 6.507 40.070 1.00 95.50 312 VAL A O 1
ATOM 2380 N N . LYS A 1 313 ? -39.670 4.503 40.305 1.00 93.62 313 LYS A N 1
ATOM 2381 C CA . LYS A 1 313 ? -41.046 5.022 40.270 1.00 93.62 313 LYS A CA 1
ATOM 2382 C C . LYS A 1 313 ? -41.294 6.053 41.378 1.00 93.62 313 LYS A C 1
ATOM 2384 O O . LYS A 1 313 ? -41.922 7.080 41.104 1.00 93.62 313 LYS A O 1
ATOM 2389 N N . GLY A 1 314 ? -40.748 5.818 42.573 1.00 92.44 314 GLY A N 1
ATOM 2390 C CA . GLY A 1 314 ? -40.880 6.685 43.750 1.00 92.44 314 GLY A CA 1
ATOM 2391 C C . GLY A 1 314 ? -40.028 7.963 43.757 1.00 92.44 314 GLY A C 1
ATOM 2392 O O . GLY A 1 314 ? -40.208 8.791 44.646 1.00 92.44 314 GLY A O 1
ATOM 2393 N N . LEU A 1 315 ? -39.118 8.159 42.795 1.00 93.56 315 LEU A N 1
ATOM 2394 C CA . LEU A 1 315 ? -38.233 9.333 42.775 1.00 93.56 315 LEU A CA 1
ATOM 2395 C C . LEU A 1 315 ? -38.993 10.645 42.556 1.00 93.56 315 LEU A C 1
ATOM 2397 O O . LEU A 1 315 ? -39.813 10.742 41.647 1.00 93.56 315 LEU A O 1
ATOM 2401 N N . ASN A 1 316 ? -38.650 11.688 43.306 1.00 89.56 316 ASN A N 1
ATOM 2402 C CA . ASN A 1 316 ? -39.159 13.044 43.096 1.00 89.56 316 ASN A CA 1
ATOM 2403 C C . ASN A 1 316 ? -37.993 13.991 42.830 1.00 89.56 316 ASN A C 1
ATOM 2405 O O . ASN A 1 316 ? -36.966 13.872 43.478 1.00 89.56 316 ASN A O 1
ATOM 2409 N N . ALA A 1 317 ? -38.140 14.924 41.891 1.00 91.50 317 ALA A N 1
ATOM 2410 C CA . ALA A 1 317 ? -37.092 15.891 41.577 1.00 91.50 317 ALA A CA 1
ATOM 2411 C C . ALA A 1 317 ? -37.131 17.080 42.561 1.00 91.50 317 ALA A C 1
ATOM 2413 O O . ALA A 1 317 ? -38.167 17.740 42.648 1.00 91.50 317 ALA A O 1
ATOM 2414 N N . LEU A 1 318 ? -36.070 17.364 43.337 1.00 86.50 318 LEU A N 1
ATOM 2415 C CA . LEU A 1 318 ? -36.136 18.450 44.346 1.00 86.50 318 LEU A CA 1
ATOM 2416 C C . LEU A 1 318 ? -34.821 19.196 44.638 1.00 86.50 318 LEU A C 1
ATOM 2418 O O . LEU A 1 318 ? -34.818 20.408 44.860 1.00 86.50 318 LEU A O 1
ATOM 2422 N N . GLY A 1 319 ? -33.719 18.469 44.732 1.00 87.69 319 GLY A N 1
ATOM 2423 C CA . GLY A 1 319 ? -32.469 18.883 45.362 1.00 87.69 319 GLY A CA 1
ATOM 2424 C C . GLY A 1 319 ? -31.406 19.375 44.387 1.00 87.69 319 GLY A C 1
ATOM 2425 O O . GLY A 1 319 ? -31.698 19.764 43.260 1.00 87.69 319 GLY A O 1
ATOM 2426 N N . LYS A 1 320 ? -30.155 19.389 44.859 1.00 91.56 320 LYS A N 1
ATOM 2427 C CA . LYS A 1 320 ? -28.962 19.758 44.076 1.00 91.56 320 LYS A CA 1
ATOM 2428 C C . LYS A 1 320 ? -28.402 18.564 43.286 1.00 91.56 320 LYS A C 1
ATOM 2430 O O . LYS A 1 320 ? -28.881 17.444 43.453 1.00 91.56 320 LYS A O 1
ATOM 2435 N N . THR A 1 321 ? -27.350 18.799 42.497 1.00 90.62 321 THR A N 1
ATOM 2436 C CA . THR A 1 321 ? -26.668 17.814 41.632 1.00 90.62 321 THR A CA 1
ATOM 2437 C C . THR A 1 321 ? -25.278 17.431 42.190 1.00 90.62 321 THR A C 1
ATOM 2439 O O . THR A 1 321 ? -24.269 17.868 41.638 1.00 90.62 321 THR A O 1
ATOM 2442 N N . PRO A 1 322 ? -25.175 16.666 43.305 1.00 94.31 322 PRO A N 1
ATOM 2443 C CA . PRO A 1 322 ? -23.905 16.281 43.936 1.00 94.31 322 PRO A CA 1
ATOM 2444 C C . PRO A 1 322 ? -23.206 15.107 43.208 1.00 94.31 322 PRO A C 1
ATOM 2446 O O . PRO A 1 322 ? -23.116 13.988 43.738 1.00 94.31 322 PRO A O 1
ATOM 2449 N N . LEU A 1 323 ? -22.701 15.329 41.990 1.00 94.56 323 LEU A N 1
ATOM 2450 C CA . LEU A 1 323 ? -22.118 14.282 41.128 1.00 94.56 323 LEU A CA 1
ATOM 2451 C C . LEU A 1 323 ? -20.932 13.566 41.787 1.00 94.56 323 LEU A C 1
ATOM 2453 O O . LEU A 1 323 ? -20.869 12.336 41.805 1.00 94.56 323 LEU A O 1
ATOM 2457 N N . THR A 1 324 ? -20.017 14.327 42.382 1.00 95.38 324 THR A N 1
ATOM 2458 C CA . THR A 1 324 ? -18.785 13.834 43.014 1.00 95.38 324 THR A CA 1
ATOM 2459 C C . THR A 1 324 ? -19.101 12.893 44.172 1.00 95.38 324 THR A C 1
ATOM 2461 O O . THR A 1 324 ? -18.513 11.819 44.294 1.00 95.38 324 THR A O 1
ATOM 2464 N N . LYS A 1 325 ? -20.073 13.252 45.020 1.00 94.75 325 LYS A N 1
ATOM 2465 C CA . LYS A 1 325 ? -20.499 12.377 46.123 1.00 94.75 325 LYS A CA 1
ATOM 2466 C C . LYS A 1 325 ? -21.209 11.130 45.618 1.00 94.75 325 LYS A C 1
ATOM 2468 O O . LYS A 1 325 ? -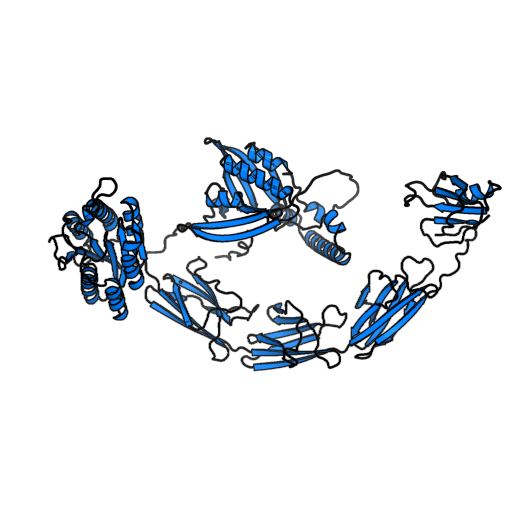21.013 10.064 46.194 1.00 94.75 325 LYS A O 1
ATOM 2473 N N . SER A 1 326 ? -21.971 11.248 44.537 1.00 95.69 326 SER A N 1
ATOM 2474 C CA . SER A 1 326 ? -22.677 10.122 43.925 1.00 95.69 326 SER A CA 1
ATOM 2475 C C . SER A 1 326 ? -21.710 9.075 43.373 1.00 95.69 326 SER A C 1
ATOM 2477 O O . SER A 1 326 ? -21.846 7.891 43.686 1.00 95.69 326 SER A O 1
ATOM 2479 N N . VAL A 1 327 ? -20.671 9.494 42.640 1.00 95.62 327 VAL A N 1
ATOM 2480 C CA . VAL A 1 327 ? -19.633 8.561 42.164 1.00 95.62 327 VAL A CA 1
ATOM 2481 C C . VAL A 1 327 ? -18.775 8.015 43.308 1.00 95.62 327 VAL A C 1
ATOM 2483 O O . VAL A 1 327 ? -18.466 6.829 43.311 1.00 95.62 327 VAL A O 1
ATOM 2486 N N . ASN A 1 328 ? -18.476 8.809 44.342 1.00 94.88 328 ASN A N 1
ATOM 2487 C CA . ASN A 1 328 ? -17.759 8.313 45.523 1.00 94.88 328 ASN A CA 1
ATOM 2488 C C . ASN A 1 328 ? -18.570 7.272 46.309 1.00 94.88 328 ASN A C 1
ATOM 2490 O O . ASN A 1 328 ? -18.006 6.296 46.804 1.00 94.88 328 ASN A O 1
ATOM 2494 N N . GLN A 1 329 ? -19.890 7.446 46.408 1.00 94.94 329 GLN A N 1
ATOM 2495 C CA . GLN A 1 329 ? -20.780 6.447 46.998 1.00 94.94 329 GLN A CA 1
ATOM 2496 C C . GLN A 1 329 ? -20.763 5.152 46.177 1.00 94.94 329 GLN A C 1
ATOM 2498 O O . GLN A 1 329 ? -20.657 4.069 46.751 1.00 94.94 329 GLN A O 1
ATOM 2503 N N . ALA A 1 330 ? -20.786 5.254 44.844 1.00 94.44 330 ALA A N 1
ATOM 2504 C CA . ALA A 1 330 ? -20.622 4.100 43.968 1.00 94.44 330 ALA A CA 1
ATOM 2505 C C . ALA A 1 330 ? -19.277 3.398 44.199 1.00 94.44 330 ALA A C 1
ATOM 2507 O O . ALA A 1 330 ? -19.247 2.186 44.385 1.00 94.44 330 ALA A O 1
ATOM 2508 N N . PHE A 1 331 ? -18.171 4.141 44.270 1.00 93.75 331 PHE A N 1
ATOM 2509 C CA . PHE A 1 331 ? -16.839 3.580 44.512 1.00 93.75 331 PHE A CA 1
ATOM 2510 C C . PHE A 1 331 ? -16.748 2.805 45.829 1.00 93.75 331 PHE A C 1
ATOM 2512 O O . PHE A 1 331 ? -16.168 1.722 45.838 1.00 93.75 331 PHE A O 1
ATOM 2519 N N . LYS A 1 332 ? -17.382 3.287 46.905 1.00 91.69 332 LYS A N 1
ATOM 2520 C CA . LYS A 1 332 ? -17.462 2.555 48.183 1.00 91.69 332 LYS A CA 1
ATOM 2521 C C . LYS A 1 332 ? -18.161 1.203 48.036 1.00 91.69 332 LYS A C 1
ATOM 2523 O O . LYS A 1 332 ? -17.672 0.212 48.565 1.00 91.69 332 LYS A O 1
ATOM 2528 N N . ILE A 1 333 ? -19.265 1.153 47.286 1.00 90.19 333 ILE A N 1
ATOM 2529 C CA . ILE A 1 333 ? -19.968 -0.105 46.985 1.00 90.19 333 ILE A CA 1
ATOM 2530 C C . ILE A 1 333 ? -19.065 -1.025 46.154 1.00 90.19 333 ILE A C 1
ATOM 2532 O O . ILE A 1 333 ? -18.947 -2.210 46.435 1.00 90.19 333 ILE A O 1
ATOM 2536 N N . LEU A 1 334 ? -18.371 -0.497 45.145 1.00 87.88 334 LEU A N 1
ATOM 2537 C CA . LEU A 1 334 ? -17.510 -1.324 44.294 1.00 87.88 334 LEU A CA 1
ATOM 2538 C C . LEU A 1 334 ? -16.278 -1.874 45.029 1.00 87.88 334 LEU A C 1
ATOM 2540 O O . LEU A 1 334 ? -15.816 -2.972 44.711 1.00 87.88 334 LEU A O 1
ATOM 2544 N N . GLN A 1 335 ? -15.756 -1.147 46.020 1.00 85.94 335 GLN A N 1
ATOM 2545 C CA . GLN A 1 335 ? -14.659 -1.621 46.868 1.00 85.94 335 GLN A CA 1
ATOM 2546 C C . GLN A 1 335 ? -15.047 -2.868 47.675 1.00 85.94 335 GLN A C 1
ATOM 2548 O O . GLN A 1 335 ? -14.215 -3.767 47.815 1.00 85.94 335 GLN A O 1
ATOM 2553 N N . SER A 1 336 ? -16.293 -2.973 48.158 1.00 79.81 336 SER A N 1
ATOM 2554 C CA . SER A 1 336 ? -16.754 -4.168 48.884 1.00 79.81 336 SER A CA 1
ATOM 2555 C C . SER A 1 336 ? -16.964 -5.383 47.977 1.00 79.81 336 SER A C 1
ATOM 2557 O O . SER A 1 336 ? -16.748 -6.511 48.411 1.00 79.81 336 SER A O 1
ATOM 2559 N N . GLU A 1 337 ? -17.323 -5.166 46.711 1.00 74.81 337 GLU A N 1
ATOM 2560 C CA . GLU A 1 337 ? -17.702 -6.231 45.768 1.00 74.81 337 GLU A CA 1
ATOM 2561 C C . GLU A 1 337 ? -16.499 -6.919 45.098 1.00 74.81 337 GLU A C 1
ATOM 2563 O O . GLU A 1 337 ? -16.619 -8.038 44.603 1.00 74.81 337 GLU A O 1
ATOM 2568 N N . LYS A 1 338 ? -15.325 -6.266 45.051 1.00 69.69 338 LYS A N 1
ATOM 2569 C CA . LYS A 1 338 ? -14.062 -6.752 44.434 1.00 69.69 338 LYS A CA 1
ATOM 2570 C C . LYS A 1 338 ? -14.154 -7.206 42.958 1.00 69.69 338 LYS A C 1
ATOM 2572 O O . LYS A 1 338 ? -13.149 -7.644 42.389 1.00 69.69 338 LYS A O 1
ATOM 2577 N N . GLN A 1 339 ? -15.311 -7.072 42.310 1.00 69.12 339 GLN A N 1
ATOM 2578 C CA . GLN A 1 339 ? -15.572 -7.451 40.920 1.00 69.12 339 GLN A CA 1
ATOM 2579 C C . GLN A 1 339 ? -15.611 -6.236 39.985 1.00 69.12 339 GLN A C 1
ATOM 2581 O O . GLN A 1 339 ? -16.002 -5.132 40.370 1.00 69.12 339 GLN A O 1
ATOM 2586 N N . ALA A 1 340 ? -15.226 -6.453 38.723 1.00 78.06 340 ALA A N 1
ATOM 2587 C CA . ALA A 1 340 ? -15.297 -5.419 37.697 1.00 78.06 340 ALA A CA 1
ATOM 2588 C C . ALA A 1 340 ? -16.758 -5.018 37.441 1.0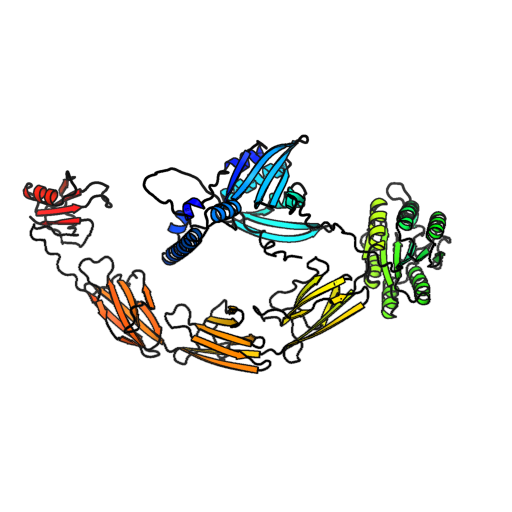0 78.06 340 ALA A C 1
ATOM 2590 O O . ALA A 1 340 ? -17.581 -5.870 37.112 1.00 78.06 340 ALA A O 1
ATOM 2591 N N . SER A 1 341 ? -17.069 -3.730 37.583 1.00 85.38 341 SER A N 1
ATOM 2592 C CA . SER A 1 341 ? -18.453 -3.240 37.539 1.00 85.38 341 SER A CA 1
ATOM 2593 C C . SER A 1 341 ? -18.646 -2.107 36.534 1.00 85.38 341 SER A C 1
ATOM 2595 O O . SER A 1 341 ? -17.739 -1.323 36.270 1.00 85.38 341 SER A O 1
ATOM 2597 N N . THR A 1 342 ? -19.841 -2.002 35.970 1.00 88.50 342 THR A N 1
ATOM 2598 C CA . THR A 1 342 ? -20.223 -0.909 35.070 1.00 88.50 342 THR A CA 1
ATOM 2599 C C . THR A 1 342 ? -21.076 0.086 35.840 1.00 88.50 342 THR A C 1
ATOM 2601 O O . THR A 1 342 ? -22.074 -0.299 36.441 1.00 88.50 342 THR A O 1
ATOM 2604 N N . ILE A 1 343 ? -20.696 1.357 35.828 1.00 92.00 343 ILE A N 1
ATOM 2605 C CA . ILE A 1 343 ? -21.486 2.459 36.370 1.00 92.00 343 ILE A CA 1
ATOM 2606 C C . ILE A 1 343 ? -22.140 3.181 35.195 1.00 92.00 343 ILE A C 1
ATOM 2608 O O . ILE A 1 343 ? -21.459 3.529 34.229 1.00 92.00 343 ILE A O 1
ATOM 2612 N N . ILE A 1 344 ? -23.446 3.414 35.280 1.00 92.12 344 ILE A N 1
ATOM 2613 C CA . ILE A 1 344 ? -24.194 4.204 34.298 1.00 92.12 344 ILE A CA 1
ATOM 2614 C C . ILE A 1 344 ? -24.780 5.408 35.024 1.00 92.12 344 ILE A C 1
ATOM 2616 O O . ILE A 1 344 ? -25.703 5.264 35.824 1.00 92.12 344 ILE A O 1
ATOM 2620 N N . LEU A 1 345 ? -24.219 6.583 34.753 1.00 93.94 345 LEU A N 1
ATOM 2621 C CA . LEU A 1 345 ? -24.684 7.860 35.284 1.00 93.94 345 LEU A CA 1
ATOM 2622 C C . LEU A 1 345 ? -25.611 8.528 34.269 1.00 93.94 345 LEU A C 1
ATOM 2624 O O . LEU A 1 345 ? -25.187 8.788 33.146 1.00 93.94 345 LEU A O 1
ATOM 2628 N N . VAL A 1 346 ? -26.838 8.843 34.667 1.00 92.50 346 VAL A N 1
ATOM 2629 C CA . VAL A 1 346 ? -27.792 9.629 33.872 1.00 92.50 346 VAL A CA 1
ATOM 2630 C C . VAL A 1 346 ? -27.989 10.971 34.568 1.00 92.50 346 VAL A C 1
ATOM 2632 O O . VAL A 1 346 ? -28.458 10.978 35.703 1.00 92.50 346 VAL A O 1
ATOM 2635 N N . SER A 1 347 ? -27.612 12.070 33.907 1.00 90.44 347 SER A N 1
ATOM 2636 C CA . SER A 1 347 ? -27.633 13.431 34.469 1.00 90.44 347 SER A CA 1
ATOM 2637 C C . SER A 1 347 ? -28.142 14.462 33.467 1.00 90.44 347 SER A C 1
ATOM 2639 O O . SER A 1 347 ? -27.814 14.376 32.280 1.00 90.44 347 SER A O 1
ATOM 2641 N N . ASP A 1 348 ? -28.910 15.445 33.944 1.00 84.44 348 ASP A N 1
ATOM 2642 C CA . ASP A 1 348 ? -29.352 16.612 33.166 1.00 84.44 348 ASP A CA 1
ATOM 2643 C C . ASP A 1 348 ? -28.634 17.909 33.551 1.00 84.44 348 ASP A C 1
ATOM 2645 O O . ASP A 1 348 ? -29.002 18.976 33.066 1.00 84.44 348 ASP A O 1
ATOM 2649 N N . GLY A 1 349 ? -27.614 17.819 34.408 1.00 81.44 349 GLY A N 1
ATOM 2650 C CA . GLY A 1 349 ? -26.896 18.978 34.916 1.00 81.44 349 GLY A CA 1
ATOM 2651 C C . GLY A 1 349 ? -25.412 18.733 35.169 1.00 81.44 349 GLY A C 1
ATOM 2652 O O . GLY A 1 349 ? -24.913 17.599 35.163 1.00 81.44 349 GLY A O 1
ATOM 2653 N N . ILE A 1 350 ? -24.715 19.843 35.406 1.00 83.75 350 ILE A N 1
ATOM 2654 C CA . ILE A 1 350 ? -23.349 19.882 35.933 1.00 83.75 350 ILE A CA 1
ATOM 2655 C C . ILE A 1 350 ? -23.359 19.856 37.466 1.00 83.75 350 ILE A C 1
ATOM 2657 O O . ILE A 1 350 ? -24.364 20.147 38.112 1.00 83.75 350 ILE A O 1
ATOM 2661 N N . GLU A 1 351 ? -22.211 19.543 38.056 1.00 88.88 351 GLU A N 1
ATOM 2662 C CA . GLU A 1 351 ? -21.992 19.597 39.500 1.00 88.88 351 GLU A CA 1
ATOM 2663 C C . GLU A 1 351 ? -22.365 20.972 40.089 1.00 88.88 351 GLU A C 1
ATOM 2665 O O . GLU A 1 351 ? -21.750 21.987 39.761 1.00 88.88 351 GLU A O 1
ATOM 2670 N N . SER A 1 352 ? -23.318 20.998 41.027 1.00 86.81 352 SER A N 1
ATOM 2671 C CA . SER A 1 352 ? -23.806 22.230 41.678 1.00 86.81 352 SER A CA 1
ATOM 2672 C C . SER A 1 352 ? -23.338 22.382 43.138 1.00 86.81 352 SER A C 1
ATOM 2674 O O . SER A 1 352 ? -23.937 23.131 43.923 1.00 86.81 352 SER A O 1
ATOM 2676 N N . CYS A 1 353 ? -22.331 21.601 43.540 1.00 89.62 353 CYS A N 1
ATOM 2677 C CA . CYS A 1 353 ? -21.834 21.489 44.916 1.00 89.62 353 CYS A CA 1
ATOM 2678 C C . CYS A 1 353 ? -20.337 21.819 45.062 1.00 89.62 353 CYS A C 1
ATOM 2680 O O . CYS A 1 353 ? -19.729 21.459 46.068 1.00 89.62 353 CYS A O 1
ATOM 2682 N N . ASN A 1 354 ? -19.773 22.550 44.092 1.00 85.62 354 ASN A N 1
ATOM 2683 C CA . ASN A 1 354 ? -18.411 23.105 44.107 1.00 85.62 354 ASN A CA 1
ATOM 2684 C C . ASN A 1 354 ? -17.288 22.063 44.261 1.00 85.62 354 ASN A C 1
ATOM 2686 O O . ASN A 1 354 ? -16.285 22.306 44.931 1.00 85.62 354 ASN A O 1
ATOM 2690 N N . THR A 1 355 ? -17.445 20.898 43.635 1.00 88.62 355 THR A N 1
ATOM 2691 C CA . THR A 1 355 ? -16.438 19.826 43.610 1.00 88.62 355 THR A CA 1
ATOM 2692 C C . THR A 1 355 ? -16.062 19.439 42.176 1.00 88.62 355 THR A C 1
ATOM 2694 O O . THR A 1 355 ? -16.719 19.851 41.226 1.00 88.62 355 THR A O 1
ATOM 2697 N N . ASP A 1 356 ? -14.989 18.660 42.002 1.00 91.75 356 ASP A N 1
ATOM 2698 C CA . ASP A 1 356 ? -14.542 18.190 40.682 1.00 91.75 356 ASP A CA 1
ATOM 2699 C C . ASP A 1 356 ? -14.819 16.684 40.509 1.00 91.75 356 ASP A C 1
ATOM 2701 O O . ASP A 1 356 ? -14.039 15.844 40.988 1.00 91.75 356 ASP A O 1
ATOM 2705 N N . PRO A 1 357 ? -15.906 16.313 39.808 1.00 93.06 357 PRO A N 1
ATOM 2706 C CA . PRO A 1 357 ? -16.260 14.913 39.629 1.00 93.06 357 PRO A CA 1
ATOM 2707 C C . PRO A 1 357 ? -15.323 14.185 38.655 1.00 93.06 357 PRO A C 1
ATOM 2709 O O . PRO A 1 357 ? -15.131 12.976 38.790 1.00 93.06 357 PRO A O 1
ATOM 2712 N N . CYS A 1 358 ? -14.690 14.883 37.703 1.00 93.56 358 CYS A N 1
ATOM 2713 C CA . CYS A 1 358 ? -13.754 14.248 36.774 1.00 93.56 358 CYS A CA 1
ATOM 2714 C C . CYS A 1 358 ? -12.467 13.833 37.496 1.00 93.56 358 CYS A C 1
ATOM 2716 O O . CYS A 1 358 ? -11.994 12.701 37.334 1.00 93.56 358 CYS A O 1
ATOM 2718 N N . LYS A 1 359 ? -11.949 14.707 38.368 1.00 94.69 359 LYS A N 1
ATOM 2719 C CA . LYS A 1 359 ? -10.812 14.389 39.239 1.00 94.69 359 LYS A CA 1
ATOM 2720 C C . LYS A 1 359 ? -11.120 13.210 40.158 1.00 94.69 359 LYS A C 1
ATOM 2722 O O . LYS A 1 359 ? -10.277 12.327 40.283 1.00 94.69 359 LYS A O 1
ATOM 2727 N N . ALA A 1 360 ? -12.316 13.145 40.745 1.00 94.38 360 ALA A N 1
ATOM 2728 C CA . ALA A 1 360 ? -12.710 12.023 41.600 1.00 94.38 360 ALA A CA 1
ATOM 2729 C C . ALA A 1 360 ? -12.688 10.675 40.854 1.00 94.38 360 ALA A C 1
ATOM 2731 O O . ALA A 1 360 ? -12.105 9.706 41.342 1.00 94.38 360 ALA A O 1
ATOM 2732 N N . VAL A 1 361 ? -13.243 10.624 39.637 1.00 95.25 361 VAL A N 1
ATOM 2733 C CA . VAL A 1 361 ? -13.226 9.414 38.794 1.00 95.25 361 VAL A CA 1
ATOM 2734 C C . VAL A 1 361 ? -11.795 9.017 38.413 1.00 95.25 361 VAL A C 1
ATOM 2736 O O . VAL A 1 361 ? -11.435 7.839 38.494 1.00 95.25 361 VAL A O 1
ATOM 2739 N N . ALA A 1 362 ? -10.961 9.986 38.026 1.00 90.69 362 ALA A N 1
ATOM 2740 C CA . ALA A 1 362 ? -9.566 9.739 37.671 1.00 90.69 362 ALA A CA 1
ATOM 2741 C C . ALA A 1 362 ? -8.744 9.215 38.862 1.00 90.69 362 ALA A C 1
ATOM 2743 O O . ALA A 1 362 ? -7.929 8.307 38.691 1.00 90.69 362 ALA A O 1
ATOM 2744 N N . THR A 1 363 ? -8.968 9.749 40.066 1.00 93.31 363 THR A N 1
ATOM 2745 C CA . THR A 1 363 ? -8.326 9.275 41.300 1.00 93.31 363 THR A CA 1
ATOM 2746 C C . THR A 1 363 ? -8.723 7.834 41.607 1.00 93.31 363 THR A C 1
ATOM 2748 O O . THR A 1 363 ? -7.840 6.995 41.763 1.00 93.31 363 THR A O 1
ATOM 2751 N N . ALA A 1 364 ? -10.016 7.501 41.565 1.00 90.75 364 ALA A N 1
ATOM 2752 C CA . ALA A 1 364 ? -10.485 6.135 41.819 1.00 90.75 364 ALA A CA 1
ATOM 2753 C C . ALA A 1 364 ? -9.878 5.105 40.844 1.00 90.75 364 ALA A C 1
ATOM 2755 O O . ALA A 1 364 ? -9.550 3.981 41.226 1.00 90.75 364 ALA A O 1
ATOM 2756 N N . LYS A 1 365 ? -9.672 5.486 39.577 1.00 87.25 365 LYS A N 1
ATOM 2757 C CA . LYS A 1 365 ? -8.958 4.647 38.601 1.00 87.25 365 LYS A CA 1
ATOM 2758 C C . LYS A 1 365 ? -7.484 4.462 38.937 1.00 87.25 365 LYS A C 1
ATOM 2760 O O . LYS A 1 365 ? -6.977 3.351 38.792 1.00 87.25 365 LYS A O 1
ATOM 2765 N N . LYS A 1 366 ? -6.800 5.524 39.373 1.00 87.00 366 LYS A N 1
ATOM 2766 C CA . LYS A 1 366 ? -5.394 5.461 39.812 1.00 87.00 366 LYS A CA 1
ATOM 2767 C C . LYS A 1 366 ? -5.221 4.586 41.053 1.00 87.00 366 LYS A C 1
ATOM 2769 O O . LYS A 1 366 ? -4.230 3.874 41.145 1.00 87.00 366 LYS A O 1
ATOM 2774 N N . GLU A 1 367 ? -6.204 4.581 41.948 1.00 87.88 367 GLU A N 1
ATOM 2775 C CA . GLU A 1 367 ? -6.257 3.719 43.138 1.00 87.88 367 GLU A CA 1
ATOM 2776 C C . GLU A 1 367 ? -6.589 2.248 42.816 1.00 87.88 367 GLU A C 1
ATOM 2778 O O . GLU A 1 367 ? -6.639 1.405 43.708 1.00 87.88 367 GLU A O 1
ATOM 2783 N N . GLY A 1 368 ? -6.794 1.906 41.538 1.00 84.00 368 GLY A N 1
ATOM 2784 C CA . GLY A 1 368 ? -6.943 0.525 41.081 1.00 84.00 368 GLY A CA 1
ATOM 2785 C C . GLY A 1 368 ? -8.367 -0.032 41.145 1.00 84.00 368 GLY A C 1
ATOM 2786 O O . GLY A 1 368 ? -8.551 -1.236 40.934 1.00 84.00 368 GLY A O 1
ATOM 2787 N N . LEU A 1 369 ? -9.389 0.801 41.387 1.00 85.50 369 LEU A N 1
ATOM 2788 C CA . LEU A 1 369 ? -10.778 0.343 41.341 1.00 85.50 369 LEU A CA 1
ATOM 2789 C C . LEU A 1 369 ? -11.145 -0.122 39.922 1.00 85.50 369 LEU A C 1
ATOM 2791 O O . LEU A 1 369 ? -10.972 0.587 38.926 1.00 85.50 369 LEU A O 1
ATOM 2795 N N . LYS A 1 370 ? -11.710 -1.328 39.833 1.00 83.12 370 LYS A N 1
ATOM 2796 C CA . LYS A 1 370 ? -12.092 -1.967 38.569 1.00 83.12 370 LYS A CA 1
ATOM 2797 C C . LYS A 1 370 ? -13.522 -1.590 38.192 1.00 83.12 370 LYS A C 1
ATOM 2799 O O . LYS A 1 370 ? -14.467 -2.294 38.534 1.00 83.12 370 LYS A O 1
ATOM 2804 N N . PHE A 1 371 ? -13.687 -0.494 37.462 1.00 87.69 371 PHE A N 1
ATOM 2805 C CA . PHE A 1 371 ? -14.992 -0.111 36.921 1.00 87.69 371 PHE A CA 1
ATOM 2806 C C . PHE A 1 371 ? -14.906 0.454 35.506 1.00 87.69 371 PHE A C 1
ATOM 2808 O O . PHE A 1 371 ? -13.822 0.810 35.057 1.00 87.69 371 PHE A O 1
ATOM 2815 N N . ILE A 1 372 ? -16.036 0.551 34.815 1.00 86.62 372 ILE A N 1
ATOM 2816 C CA . ILE A 1 372 ? -16.229 1.384 33.619 1.00 86.62 372 ILE A CA 1
ATOM 2817 C C . ILE A 1 372 ? -17.331 2.382 33.964 1.00 86.62 372 ILE A C 1
ATOM 2819 O O . ILE A 1 372 ? -18.344 1.969 34.518 1.00 86.62 372 ILE A O 1
ATOM 2823 N N . LEU A 1 373 ? -17.146 3.672 33.678 1.00 90.56 373 LEU A N 1
ATOM 2824 C CA . LEU A 1 373 ? -18.187 4.685 33.884 1.00 90.56 373 LEU A CA 1
ATOM 2825 C C . LEU A 1 373 ? -18.688 5.195 32.537 1.00 90.56 373 LEU A C 1
ATOM 2827 O O . LEU A 1 373 ? -17.960 5.879 31.822 1.00 90.56 373 LEU A O 1
ATOM 2831 N N . HIS A 1 374 ? -19.941 4.885 32.229 1.00 89.25 374 HIS A N 1
ATOM 2832 C CA . HIS A 1 374 ? -20.694 5.522 31.160 1.00 89.25 374 HIS A CA 1
ATOM 2833 C C . HIS A 1 374 ? -21.477 6.703 31.719 1.00 89.25 374 HIS A C 1
ATOM 2835 O O . HIS A 1 374 ? -22.056 6.611 32.805 1.00 89.25 374 HIS A O 1
ATOM 2841 N N . THR A 1 375 ? -21.522 7.799 30.970 1.00 91.19 375 THR A N 1
ATOM 2842 C CA . THR A 1 375 ? -22.324 8.972 31.325 1.00 91.19 375 THR A CA 1
ATOM 2843 C C . THR A 1 375 ? -23.324 9.267 30.217 1.00 91.19 375 THR A C 1
ATOM 2845 O O . THR A 1 375 ? -23.016 9.173 29.030 1.00 91.19 375 THR A O 1
ATOM 2848 N N . VAL A 1 376 ? -24.550 9.591 30.604 1.00 89.31 376 VAL A N 1
ATOM 2849 C CA . VAL A 1 376 ? -25.651 9.918 29.706 1.00 89.31 376 VAL A CA 1
ATOM 2850 C C . VAL A 1 376 ? -26.125 11.318 30.068 1.00 89.31 376 VAL A C 1
ATOM 2852 O O . VAL A 1 376 ? -26.699 11.519 31.137 1.00 89.31 376 VAL A O 1
ATOM 2855 N N . GLY A 1 377 ? -25.830 12.282 29.200 1.00 87.38 377 GLY A N 1
ATOM 2856 C CA . GLY A 1 377 ? -26.256 13.670 29.350 1.00 87.38 377 GLY A CA 1
ATOM 2857 C C . GLY A 1 377 ? -27.636 13.870 28.741 1.00 87.38 377 GLY A C 1
ATOM 2858 O O . GLY A 1 377 ? -27.824 13.581 27.557 1.00 87.38 377 GLY A O 1
ATOM 2859 N N . PHE A 1 378 ? -28.591 14.358 29.528 1.00 83.69 378 PHE A N 1
ATOM 2860 C CA . PHE A 1 378 ? -29.971 14.536 29.091 1.00 83.69 378 PHE A CA 1
ATOM 2861 C C . PHE A 1 378 ? -30.349 16.015 28.987 1.00 83.69 378 PHE A C 1
ATOM 2863 O O . PHE A 1 378 ? -30.448 16.708 29.989 1.00 83.69 378 PHE A O 1
ATOM 2870 N N . GLY A 1 379 ? -30.569 16.507 27.765 1.00 73.56 379 GLY A N 1
ATOM 2871 C CA . GLY A 1 379 ? -30.964 17.902 27.533 1.00 73.56 379 GLY A CA 1
ATOM 2872 C C . GLY A 1 379 ? -29.881 18.942 27.854 1.00 73.56 379 GLY A C 1
ATOM 2873 O O . GLY A 1 379 ? -30.225 20.068 28.191 1.00 73.56 379 GLY A O 1
ATOM 2874 N N . LEU A 1 380 ? -28.600 18.567 27.752 1.00 79.44 380 LEU A N 1
ATOM 2875 C CA . LEU A 1 380 ? -27.449 19.432 28.039 1.00 79.44 380 LEU A CA 1
ATOM 2876 C C . LEU A 1 380 ? -26.921 20.153 26.796 1.00 79.44 380 LEU A C 1
ATOM 2878 O O . LEU A 1 380 ? -26.852 19.569 25.712 1.00 79.44 380 LEU A O 1
ATOM 2882 N N . ASN A 1 381 ? -26.447 21.387 26.954 1.00 74.44 381 ASN A N 1
ATOM 2883 C CA . ASN A 1 381 ? -25.700 22.083 25.904 1.00 74.44 381 ASN A CA 1
ATOM 2884 C C . ASN A 1 381 ? -24.224 21.619 25.838 1.00 74.44 381 ASN A C 1
ATOM 2886 O O . ASN A 1 381 ? -23.751 20.825 26.657 1.00 74.44 381 ASN A O 1
ATOM 2890 N N . LYS A 1 382 ? -23.471 22.095 24.831 1.00 69.69 382 LYS A N 1
ATOM 2891 C CA . LYS A 1 382 ? -22.063 21.697 24.613 1.00 69.69 382 LYS A CA 1
ATOM 2892 C C . LYS A 1 382 ? -21.159 21.995 25.818 1.00 69.69 382 LYS A C 1
ATOM 2894 O O . LYS A 1 382 ? -20.273 21.197 26.109 1.00 69.69 382 LYS A O 1
ATOM 2899 N N . THR A 1 383 ? -21.382 23.112 26.508 1.00 69.06 383 THR A N 1
ATOM 2900 C CA . THR A 1 383 ? -20.569 23.541 27.656 1.00 69.06 383 THR A CA 1
ATOM 2901 C C . THR A 1 383 ? -20.835 22.661 28.876 1.00 69.06 383 THR A C 1
ATOM 2903 O O . THR A 1 383 ? -19.899 22.222 29.540 1.00 69.06 383 THR A O 1
ATOM 2906 N N . GLU A 1 384 ? -22.098 22.323 29.130 1.00 73.56 384 GLU A N 1
ATOM 2907 C CA . GLU A 1 384 ? -22.499 21.444 30.236 1.00 73.56 384 GLU A CA 1
ATOM 2908 C C . GLU A 1 384 ? -22.072 19.985 30.011 1.00 73.56 384 GLU A C 1
ATOM 2910 O O . GLU A 1 384 ? -21.690 19.273 30.941 1.00 73.56 384 GLU A O 1
ATOM 2915 N N . SER A 1 385 ? -22.061 19.541 28.753 1.00 83.06 385 SER A N 1
ATOM 2916 C CA . SER A 1 385 ? -21.708 18.167 28.376 1.00 83.06 385 SER A CA 1
ATOM 2917 C C . SER A 1 385 ? -20.228 17.829 28.597 1.00 83.06 385 SER A C 1
ATOM 2919 O O . SER A 1 385 ? -19.884 16.659 28.791 1.00 83.06 385 SER A O 1
ATOM 2921 N N . ALA A 1 386 ? -19.345 18.833 28.622 1.00 87.25 386 ALA A N 1
ATOM 2922 C CA . ALA A 1 386 ? -17.902 18.643 28.771 1.00 87.25 386 ALA A CA 1
ATOM 2923 C C . ALA A 1 386 ? -17.521 17.948 30.092 1.00 87.25 386 ALA A C 1
ATOM 2925 O O . ALA A 1 386 ? -16.629 17.095 30.114 1.00 87.25 386 ALA A O 1
ATOM 2926 N N . GLN A 1 387 ? -18.218 18.253 31.193 1.00 90.25 387 GLN A N 1
ATOM 2927 C CA . GLN A 1 387 ? -17.936 17.637 32.493 1.00 90.25 387 GLN A CA 1
ATOM 2928 C C . GLN A 1 387 ? -18.266 16.135 32.487 1.00 90.25 387 GLN A C 1
ATOM 2930 O O . GLN A 1 387 ? -17.442 15.317 32.904 1.00 90.25 387 GLN A O 1
ATOM 2935 N N . LEU A 1 388 ? -19.426 15.750 31.945 1.00 91.25 388 LEU A N 1
ATOM 2936 C CA . LEU A 1 388 ? -19.827 14.344 31.829 1.00 91.25 388 LEU A CA 1
ATOM 2937 C C . LEU A 1 388 ? -18.944 13.565 30.844 1.00 91.25 388 LEU A C 1
ATOM 2939 O O . LEU A 1 388 ? -18.635 12.397 31.097 1.00 91.25 388 LEU A O 1
ATOM 2943 N N . GLN A 1 389 ? -18.495 14.203 29.760 1.00 90.31 389 GLN A N 1
ATOM 2944 C CA . GLN A 1 389 ? -17.507 13.638 28.834 1.00 90.31 389 GLN A CA 1
ATOM 2945 C C . GLN A 1 389 ? -16.170 13.369 29.526 1.00 90.31 389 GLN A C 1
ATOM 2947 O O . GLN A 1 389 ? -15.592 12.292 29.358 1.00 90.31 389 GLN A O 1
ATOM 2952 N N . CYS A 1 390 ? -15.701 14.315 30.345 1.00 93.06 390 CYS A N 1
ATOM 2953 C CA . CYS A 1 390 ? -14.492 14.148 31.146 1.00 93.06 390 CYS A CA 1
ATOM 2954 C C . CYS A 1 390 ? -14.620 12.941 32.083 1.00 93.06 390 CYS A C 1
ATOM 2956 O O . CYS A 1 390 ? -13.735 12.086 32.104 1.00 93.06 390 CYS A O 1
ATOM 2958 N N . MET A 1 391 ? -15.745 12.819 32.795 1.00 93.19 391 MET A N 1
ATOM 2959 C CA . MET A 1 391 ? -16.009 11.691 33.693 1.00 93.19 391 MET A CA 1
ATOM 2960 C C . MET A 1 391 ? -16.021 10.343 32.960 1.00 93.19 391 MET A C 1
ATOM 2962 O O . MET A 1 391 ? -15.366 9.407 33.418 1.00 93.19 391 MET A O 1
ATOM 2966 N N . ALA A 1 392 ? -16.707 10.234 31.817 1.00 88.88 392 ALA A N 1
ATOM 2967 C CA . ALA A 1 392 ? -16.714 9.000 31.026 1.00 88.88 392 ALA A CA 1
ATOM 2968 C C . ALA A 1 392 ? -15.304 8.619 30.560 1.00 88.88 392 ALA A C 1
ATOM 2970 O O . ALA A 1 392 ? -14.858 7.490 30.780 1.00 88.88 392 ALA A O 1
ATOM 2971 N N . LYS A 1 393 ? -14.559 9.585 30.006 1.00 85.25 393 LYS A N 1
ATOM 2972 C CA . LYS A 1 393 ? -13.176 9.384 29.553 1.00 85.25 393 LYS A CA 1
ATOM 2973 C C . LYS A 1 393 ? -12.263 8.951 30.701 1.00 85.25 393 LYS A C 1
ATOM 2975 O O . LYS A 1 393 ? -11.530 7.973 30.560 1.00 85.25 393 LYS A O 1
ATOM 2980 N N . ALA A 1 394 ? -12.328 9.635 31.844 1.00 87.94 394 ALA A N 1
ATOM 2981 C CA . ALA A 1 394 ? -11.571 9.276 33.042 1.00 87.94 394 ALA A CA 1
ATOM 2982 C C . ALA A 1 394 ? -11.937 7.869 33.538 1.00 87.94 394 ALA A C 1
ATOM 2984 O O . ALA A 1 394 ? -11.067 7.108 33.951 1.00 87.94 394 ALA A O 1
ATOM 2985 N N . GLY A 1 395 ? -13.212 7.493 33.438 1.00 84.94 395 GLY A N 1
ATOM 2986 C CA . GLY A 1 395 ? -13.733 6.180 33.798 1.00 84.94 395 GLY A CA 1
ATOM 2987 C C . GLY A 1 395 ? -13.471 5.068 32.778 1.00 84.94 395 GLY A C 1
ATOM 2988 O O . GLY A 1 395 ? -13.799 3.912 33.057 1.00 84.94 395 GLY A O 1
ATOM 2989 N N . GLY A 1 396 ? -12.864 5.371 31.627 1.00 77.19 396 GLY A N 1
ATOM 2990 C CA . GLY A 1 396 ? -12.656 4.418 30.533 1.00 77.19 396 GLY A CA 1
ATOM 2991 C C . GLY A 1 396 ? -13.955 3.929 29.885 1.00 77.19 396 GLY A C 1
ATOM 2992 O O . GLY A 1 396 ? -13.987 2.812 29.374 1.00 77.19 396 GLY A O 1
ATOM 2993 N N . GLY A 1 397 ? -15.024 4.722 29.974 1.00 79.81 397 GLY A N 1
ATOM 2994 C CA . GLY A 1 397 ? -16.298 4.481 29.310 1.00 79.81 397 GLY A CA 1
ATOM 2995 C C . GLY A 1 397 ? -16.610 5.552 28.267 1.00 79.81 397 GLY A C 1
ATOM 2996 O O . GLY A 1 397 ? -15.758 6.338 27.858 1.00 79.81 397 GLY A O 1
ATOM 2997 N N . GLU A 1 398 ? -17.862 5.562 27.834 1.00 80.31 398 GLU A N 1
ATOM 2998 C CA . GLU A 1 398 ? -18.373 6.416 26.759 1.00 80.31 398 GLU A CA 1
ATOM 2999 C C . GLU A 1 398 ? -19.382 7.432 27.301 1.00 80.31 398 GLU A C 1
ATOM 3001 O O . GLU A 1 398 ? -20.153 7.123 28.216 1.00 80.31 398 GLU A O 1
ATOM 3006 N N . TYR A 1 399 ? -19.373 8.630 26.714 1.00 85.25 399 TYR A N 1
ATOM 3007 C CA . TYR A 1 399 ? -20.393 9.653 26.926 1.00 85.25 399 TYR A CA 1
ATOM 3008 C C . TYR A 1 399 ? -21.466 9.547 25.850 1.00 85.25 399 TYR A C 1
ATOM 3010 O O . TYR A 1 399 ? -21.155 9.429 24.662 1.00 85.25 399 TYR A O 1
ATOM 3018 N N . PHE A 1 400 ? -22.723 9.665 26.259 1.00 83.62 400 PHE A N 1
ATOM 3019 C CA . PHE A 1 400 ? -23.853 9.668 25.353 1.00 83.62 400 PHE A CA 1
ATOM 3020 C C . PHE A 1 400 ? -24.730 10.903 25.558 1.00 83.62 400 PHE A C 1
ATOM 3022 O O . PHE A 1 400 ? -25.243 11.138 26.648 1.00 83.62 400 PHE A O 1
ATOM 3029 N N . GLN A 1 401 ? -24.955 11.654 24.483 1.00 84.38 401 GLN A N 1
ATOM 3030 C CA . GLN A 1 401 ? -25.908 12.762 24.448 1.00 84.38 401 GLN A CA 1
ATOM 3031 C C . GLN A 1 401 ? -27.318 12.228 24.163 1.00 84.38 401 GLN A C 1
ATOM 3033 O O . GLN A 1 401 ? -27.502 11.440 23.233 1.00 84.38 401 GLN A O 1
ATOM 3038 N N . ALA A 1 402 ? -28.316 12.687 24.914 1.00 82.62 402 ALA A N 1
ATOM 3039 C CA . ALA A 1 402 ? -29.723 12.443 24.629 1.00 82.62 402 ALA A CA 1
ATOM 3040 C C . ALA A 1 402 ? -30.530 13.743 24.698 1.00 82.62 402 ALA A C 1
ATOM 3042 O O . ALA A 1 402 ? -30.589 14.395 25.738 1.00 82.62 402 ALA A O 1
ATOM 3043 N N . ASN A 1 403 ? -31.199 14.098 23.603 1.00 78.75 403 ASN A N 1
ATOM 3044 C CA . ASN A 1 403 ? -32.014 15.316 23.521 1.00 78.75 403 ASN A CA 1
ATOM 3045 C C . ASN A 1 403 ? -33.521 15.030 23.629 1.00 78.75 403 ASN A C 1
ATOM 3047 O O . ASN A 1 403 ? -34.341 15.944 23.605 1.00 78.75 403 ASN A O 1
ATOM 3051 N N . ASN A 1 404 ? -33.915 13.756 23.708 1.00 75.44 404 ASN A N 1
ATOM 3052 C CA . ASN A 1 404 ? -35.301 13.316 23.870 1.00 75.44 404 ASN A CA 1
ATOM 3053 C C . ASN A 1 404 ? -35.377 11.883 24.429 1.00 75.44 404 ASN A C 1
ATOM 3055 O O . ASN A 1 404 ? -34.373 11.177 24.504 1.00 75.44 404 ASN A O 1
ATOM 3059 N N . ALA A 1 405 ? -36.586 11.435 24.780 1.00 73.75 405 ALA A N 1
ATOM 3060 C CA . ALA A 1 405 ? -36.838 10.109 25.352 1.00 73.75 405 ALA A CA 1
ATOM 3061 C C . ALA A 1 405 ? -36.364 8.937 24.469 1.00 73.75 405 ALA A C 1
ATOM 3063 O O . ALA A 1 405 ? -35.842 7.943 24.976 1.00 73.75 405 ALA A O 1
ATOM 3064 N N . LYS A 1 406 ? -36.517 9.046 23.141 1.00 76.62 406 LYS A N 1
ATOM 3065 C CA . LYS A 1 406 ? -36.115 7.995 22.189 1.00 76.62 406 LYS A CA 1
ATOM 3066 C C . LYS A 1 406 ? -34.594 7.868 22.124 1.00 76.62 406 LYS A C 1
ATOM 3068 O O . LYS A 1 406 ? -34.069 6.755 22.134 1.00 76.62 406 LYS A O 1
ATOM 3073 N N . GLU A 1 407 ? -33.895 8.998 22.083 1.00 78.31 407 GLU A N 1
ATOM 3074 C CA . GLU A 1 407 ? -32.436 9.048 22.159 1.00 78.31 407 GLU A CA 1
ATOM 3075 C C . GLU A 1 407 ? -31.931 8.544 23.503 1.00 78.31 407 GLU A C 1
ATOM 3077 O O . GLU A 1 407 ? -31.040 7.704 23.501 1.00 78.31 407 GLU A O 1
ATOM 3082 N N . LEU A 1 408 ? -32.547 8.958 24.616 1.00 75.44 408 LEU A N 1
ATOM 3083 C CA . LEU A 1 408 ? -32.160 8.524 25.960 1.00 75.44 408 LEU A CA 1
ATOM 3084 C C . LEU A 1 408 ? -32.263 7.001 26.113 1.00 75.44 408 LEU A C 1
ATOM 3086 O O . LEU A 1 408 ? -31.350 6.363 26.631 1.00 75.44 408 LEU A O 1
ATOM 3090 N N . LEU A 1 409 ? -33.325 6.387 25.583 1.00 76.12 409 LEU A N 1
ATOM 3091 C CA . LEU A 1 409 ? -33.452 4.929 25.554 1.00 76.12 409 LEU A CA 1
ATOM 3092 C C . LEU A 1 409 ? -32.392 4.270 24.657 1.00 76.12 409 LEU A C 1
ATOM 3094 O O . LEU A 1 409 ? -31.788 3.266 25.038 1.00 76.12 409 LEU A O 1
ATOM 3098 N N . LYS A 1 410 ? -32.154 4.817 23.457 1.00 79.25 410 LYS A N 1
ATOM 3099 C CA . LYS A 1 410 ? -31.151 4.301 22.509 1.00 79.25 410 LYS A CA 1
ATOM 3100 C C . LYS A 1 410 ? -29.747 4.350 23.113 1.00 79.25 410 LYS A C 1
ATOM 3102 O O . LYS A 1 410 ? -28.994 3.387 22.973 1.00 79.25 410 LYS A O 1
ATOM 3107 N N . THR A 1 411 ? -29.391 5.447 23.768 1.00 76.56 411 THR A N 1
ATOM 3108 C CA . THR A 1 411 ? -28.074 5.646 24.374 1.00 76.56 411 THR A CA 1
ATOM 3109 C C . THR A 1 411 ? -27.898 4.835 25.646 1.00 76.56 411 THR A C 1
ATOM 3111 O O . THR A 1 411 ? -26.869 4.182 25.792 1.00 76.56 411 THR A O 1
ATOM 3114 N N . ALA A 1 412 ? -28.909 4.760 26.513 1.00 73.44 412 ALA A N 1
ATOM 3115 C CA . ALA A 1 412 ? -28.856 3.915 27.702 1.00 73.44 412 ALA A CA 1
ATOM 3116 C C . ALA A 1 412 ? -28.713 2.422 27.341 1.00 73.44 412 ALA A C 1
ATOM 3118 O O . ALA A 1 412 ? -27.920 1.708 27.954 1.00 73.44 412 ALA A O 1
ATOM 3119 N N . ARG A 1 413 ? -29.379 1.959 26.270 1.00 81.19 413 ARG A N 1
ATOM 3120 C CA . ARG A 1 413 ? -29.162 0.611 25.708 1.00 81.19 413 ARG A CA 1
ATOM 3121 C C . ARG A 1 413 ? -27.728 0.401 25.215 1.00 81.19 413 ARG A C 1
ATOM 3123 O O . ARG A 1 413 ? -27.180 -0.680 25.417 1.00 81.19 413 ARG A O 1
ATOM 3130 N N . LYS A 1 414 ? -27.111 1.404 24.577 1.00 74.12 414 LYS A N 1
ATOM 3131 C CA . LYS A 1 414 ? -25.692 1.342 24.175 1.00 74.12 414 LYS A CA 1
ATOM 3132 C C . LYS A 1 414 ? -24.770 1.260 25.395 1.00 74.12 414 LYS A C 1
ATOM 3134 O O . LYS A 1 414 ? -23.911 0.387 25.426 1.00 74.12 414 LYS A O 1
ATOM 3139 N N . ALA A 1 415 ? -25.003 2.089 26.413 1.00 68.88 415 ALA A N 1
ATOM 3140 C CA . ALA A 1 415 ? -24.225 2.108 27.653 1.00 68.88 415 ALA A CA 1
ATOM 3141 C C . ALA A 1 415 ? -24.255 0.757 28.389 1.00 68.88 415 ALA A C 1
ATOM 3143 O O . ALA A 1 415 ? -23.227 0.288 28.862 1.00 68.88 415 ALA A O 1
ATOM 3144 N N . VAL A 1 416 ? -25.416 0.099 28.434 1.00 72.56 416 VAL A N 1
ATOM 3145 C CA . VAL A 1 416 ? -25.584 -1.232 29.043 1.00 72.56 416 VAL A CA 1
ATOM 3146 C C . VAL A 1 416 ? -24.914 -2.353 28.235 1.00 72.56 416 VAL A C 1
ATOM 3148 O O . VAL A 1 416 ? -24.460 -3.341 28.810 1.00 72.56 416 VAL A O 1
ATOM 3151 N N . LYS A 1 417 ? -24.862 -2.230 26.902 1.00 65.25 417 LYS A N 1
ATOM 3152 C CA . LYS A 1 417 ? -24.268 -3.240 26.004 1.00 65.25 417 LYS A CA 1
ATOM 3153 C C . LYS A 1 417 ? -22.763 -3.057 25.780 1.00 65.25 417 LYS A C 1
ATOM 3155 O O . LYS A 1 417 ? -22.105 -3.984 25.308 1.00 65.25 417 LYS A O 1
ATOM 3160 N N . SER A 1 418 ? -22.222 -1.886 26.101 1.00 58.09 418 SER A N 1
ATOM 3161 C CA . SER A 1 418 ? -20.800 -1.574 26.002 1.00 58.09 418 SER A CA 1
ATOM 3162 C C . SER A 1 418 ? -19.981 -2.451 26.963 1.00 58.09 418 SER A C 1
ATOM 3164 O O . SER A 1 418 ? -20.055 -2.319 28.183 1.00 58.09 418 SER A O 1
ATOM 3166 N N . LYS A 1 419 ? -19.170 -3.358 26.407 1.00 55.44 419 LYS A N 1
ATOM 3167 C CA . LYS A 1 419 ? -18.062 -4.006 27.122 1.00 55.44 419 LYS A CA 1
ATOM 3168 C C . LYS A 1 419 ? -16.829 -3.127 26.885 1.00 55.44 419 LYS A C 1
ATOM 3170 O O . LYS A 1 419 ? -16.461 -2.938 25.731 1.00 55.44 419 LYS A O 1
ATOM 3175 N N . GLY A 1 420 ? -16.227 -2.568 27.937 1.00 59.84 420 GLY A N 1
ATOM 3176 C CA . GLY A 1 420 ? -15.088 -1.639 27.821 1.00 59.84 420 GLY A CA 1
ATOM 3177 C C . GLY A 1 420 ? -13.869 -2.206 27.077 1.00 59.84 420 GLY A C 1
ATOM 3178 O O . GLY A 1 420 ? -13.820 -3.384 26.728 1.00 59.84 420 GLY A O 1
ATOM 3179 N N . THR A 1 421 ? -12.864 -1.365 26.819 1.00 62.97 421 THR A N 1
ATOM 3180 C CA . THR A 1 421 ? -11.684 -1.726 26.011 1.00 62.97 421 THR A CA 1
ATOM 3181 C C . THR A 1 421 ? -10.579 -2.413 26.830 1.00 62.97 421 THR A C 1
ATOM 3183 O O . THR A 1 421 ? -10.415 -2.186 28.031 1.00 62.97 421 THR A O 1
ATOM 3186 N N . GLY A 1 422 ? -9.816 -3.299 26.186 1.00 73.69 422 GLY A N 1
ATOM 3187 C CA . GLY A 1 422 ? -8.517 -3.789 26.658 1.00 73.69 422 GLY A CA 1
ATOM 3188 C C . GLY A 1 422 ? -7.359 -3.032 25.996 1.00 73.69 422 GLY A C 1
ATOM 3189 O O . GLY A 1 422 ? -7.575 -2.135 25.180 1.00 73.69 422 GLY A O 1
ATOM 3190 N N . ARG A 1 423 ? -6.117 -3.365 26.360 1.00 80.00 423 ARG A N 1
ATOM 3191 C CA . ARG A 1 423 ? -4.899 -2.726 25.839 1.00 80.00 423 ARG A CA 1
ATOM 3192 C C . ARG A 1 423 ? -3.922 -3.748 25.260 1.00 80.00 423 ARG A C 1
ATOM 3194 O O . ARG A 1 423 ? -3.705 -4.790 25.873 1.00 80.00 423 ARG A O 1
ATOM 3201 N N . LEU A 1 424 ? -3.290 -3.424 24.135 1.00 85.50 424 LEU A N 1
ATOM 3202 C CA . LEU A 1 424 ? -2.147 -4.157 23.577 1.00 85.50 424 LEU A CA 1
ATOM 3203 C C . LEU A 1 424 ? -0.938 -3.222 23.545 1.00 85.50 424 LEU A C 1
ATOM 3205 O O . LEU A 1 424 ? -1.055 -2.111 23.044 1.00 85.50 424 LEU A O 1
ATOM 3209 N N . LYS A 1 425 ? 0.208 -3.661 24.063 1.00 87.81 425 LYS A N 1
ATOM 3210 C CA . LYS A 1 425 ? 1.500 -2.978 23.942 1.00 87.81 425 LYS A CA 1
ATOM 3211 C C . LYS A 1 425 ? 2.450 -3.868 23.153 1.00 87.81 425 LYS A C 1
ATOM 3213 O O . LYS A 1 425 ? 2.719 -4.991 23.578 1.00 87.81 425 LYS A O 1
ATOM 3218 N N . LEU A 1 426 ? 2.964 -3.371 22.034 1.00 87.50 426 LEU A N 1
ATOM 3219 C CA . LEU A 1 426 ? 3.890 -4.109 21.172 1.00 87.50 426 LEU A CA 1
ATOM 3220 C C . LEU A 1 426 ? 5.247 -3.405 21.140 1.00 87.50 426 LEU A C 1
ATOM 3222 O O . LEU A 1 426 ? 5.324 -2.186 20.999 1.00 87.50 426 LEU A O 1
ATOM 3226 N N . THR A 1 427 ? 6.321 -4.174 21.279 1.00 88.50 427 THR A N 1
ATOM 3227 C CA . THR A 1 427 ? 7.700 -3.692 21.137 1.00 88.50 427 THR A CA 1
ATOM 3228 C C . THR A 1 427 ? 8.447 -4.614 20.185 1.00 88.50 427 THR A C 1
ATOM 3230 O O . THR A 1 427 ? 8.600 -5.794 20.482 1.00 88.50 427 THR A O 1
ATOM 3233 N N . LEU A 1 428 ? 8.919 -4.088 19.057 1.00 88.00 428 LEU A N 1
ATOM 3234 C CA . LEU A 1 428 ? 9.851 -4.803 18.189 1.00 88.00 428 LEU A CA 1
ATOM 3235 C C . LEU A 1 428 ? 11.273 -4.349 18.499 1.00 88.00 428 LEU A C 1
ATOM 3237 O O . LEU A 1 428 ? 11.496 -3.159 18.747 1.00 88.00 428 LEU A O 1
ATOM 3241 N N . ARG A 1 429 ? 12.231 -5.273 18.466 1.00 87.75 429 ARG A N 1
ATOM 3242 C CA . ARG A 1 429 ? 13.657 -4.958 18.539 1.00 87.75 429 ARG A CA 1
ATOM 3243 C C . ARG A 1 429 ? 14.399 -5.569 17.361 1.00 87.75 429 ARG A C 1
ATOM 3245 O O . ARG A 1 429 ? 14.157 -6.714 17.005 1.00 87.75 429 ARG A O 1
ATOM 3252 N N . ALA A 1 430 ? 15.328 -4.816 16.794 1.00 82.88 430 ALA A N 1
ATOM 3253 C CA . ALA A 1 430 ? 16.304 -5.317 15.838 1.00 82.88 430 ALA A CA 1
ATOM 3254 C C . ALA A 1 430 ? 17.664 -5.371 16.536 1.00 82.88 430 ALA A C 1
ATOM 3256 O O . ALA A 1 430 ? 18.116 -4.356 17.078 1.00 82.88 430 ALA A O 1
ATOM 3257 N N . ASN A 1 431 ? 18.294 -6.546 16.578 1.00 82.75 431 ASN A N 1
ATOM 3258 C CA . ASN A 1 431 ? 19.571 -6.775 17.267 1.00 82.75 431 ASN A CA 1
ATOM 3259 C C . ASN A 1 431 ? 19.554 -6.246 18.718 1.00 82.75 431 ASN A C 1
ATOM 3261 O O . ASN A 1 431 ? 20.449 -5.521 19.157 1.00 82.75 431 ASN A O 1
ATOM 3265 N N . GLY A 1 432 ? 18.463 -6.521 19.441 1.00 82.31 432 GLY A N 1
ATOM 3266 C CA . GLY A 1 432 ? 18.257 -6.096 20.831 1.00 82.31 432 GLY A CA 1
ATOM 3267 C C . GLY A 1 432 ? 17.874 -4.623 21.038 1.00 82.31 432 GLY A C 1
ATOM 3268 O O . GLY A 1 432 ? 17.542 -4.246 22.164 1.00 82.31 432 GLY A O 1
ATOM 3269 N N . LYS A 1 433 ? 17.853 -3.785 19.992 1.00 84.06 433 LYS A N 1
ATOM 3270 C CA . LYS A 1 433 ? 17.475 -2.362 20.081 1.00 84.06 433 LYS A CA 1
ATOM 3271 C C . LYS A 1 433 ? 16.033 -2.128 19.619 1.00 84.06 433 LYS A C 1
ATOM 3273 O O . LYS A 1 433 ? 15.680 -2.621 18.552 1.00 84.06 433 LYS A O 1
ATOM 3278 N N . PRO A 1 434 ? 15.199 -1.369 20.357 1.00 86.62 434 PRO A N 1
ATOM 3279 C CA . PRO A 1 434 ? 13.831 -1.074 19.936 1.00 86.62 434 PRO A CA 1
ATOM 3280 C C . PRO A 1 434 ? 13.779 -0.354 18.584 1.00 86.62 434 PRO A C 1
ATOM 3282 O O . PRO A 1 434 ? 14.505 0.617 18.375 1.00 86.62 434 PRO A O 1
ATOM 3285 N N . VAL A 1 435 ? 12.899 -0.802 17.691 1.00 85.81 435 VAL A N 1
ATOM 3286 C CA . VAL A 1 435 ? 12.708 -0.227 16.350 1.00 85.81 435 VAL A CA 1
ATOM 3287 C C . VAL A 1 435 ? 11.237 0.029 16.062 1.00 85.81 435 VAL A C 1
ATOM 3289 O O . VAL A 1 435 ? 10.354 -0.600 16.650 1.00 85.81 435 VAL A O 1
ATOM 3292 N N . ASN A 1 436 ? 10.975 0.960 15.146 1.00 86.25 436 ASN A N 1
ATOM 3293 C CA . ASN A 1 436 ? 9.626 1.160 14.642 1.00 86.25 436 ASN A CA 1
ATOM 3294 C C . ASN A 1 436 ? 9.150 -0.092 13.894 1.00 86.25 436 ASN A C 1
ATOM 3296 O O . ASN A 1 436 ? 9.958 -0.834 13.331 1.00 86.25 436 ASN A O 1
ATOM 3300 N N . ALA A 1 437 ? 7.840 -0.315 13.877 1.00 81.31 437 ALA A N 1
ATOM 3301 C CA . ALA A 1 437 ? 7.247 -1.536 13.354 1.00 81.31 437 ALA A CA 1
ATOM 3302 C C . ALA A 1 437 ? 6.090 -1.254 12.401 1.00 81.31 437 ALA A C 1
ATOM 3304 O O . ALA A 1 437 ? 5.189 -0.487 12.736 1.00 81.31 437 ALA A O 1
ATOM 3305 N N . TRP A 1 438 ? 6.062 -1.937 11.261 1.00 82.94 438 TRP A N 1
ATOM 3306 C CA . TRP A 1 438 ? 4.809 -2.141 10.546 1.00 82.94 438 TRP A CA 1
ATOM 3307 C C . TRP A 1 438 ? 3.992 -3.179 11.313 1.00 82.94 438 TRP A C 1
ATOM 3309 O O . TRP A 1 438 ? 4.506 -4.234 11.696 1.00 82.94 438 TRP A O 1
ATOM 3319 N N . VAL A 1 439 ? 2.734 -2.862 11.589 1.00 80.62 439 VAL A N 1
ATOM 3320 C CA . VAL A 1 439 ? 1.849 -3.679 12.418 1.00 80.62 439 VAL A CA 1
ATOM 3321 C C . VAL A 1 439 ? 0.531 -3.804 11.688 1.00 80.62 439 VAL A C 1
ATOM 3323 O O . VAL A 1 439 ? -0.040 -2.790 11.305 1.00 80.62 439 VAL A O 1
ATOM 3326 N N . LYS A 1 440 ? 0.041 -5.031 11.554 1.00 82.56 440 LYS A N 1
ATOM 3327 C CA . LYS A 1 440 ? -1.308 -5.344 11.108 1.00 82.56 440 LYS A CA 1
ATOM 3328 C C . LYS A 1 440 ? -1.950 -6.255 12.133 1.00 82.56 440 LYS A C 1
ATOM 3330 O O . LYS A 1 440 ? -1.479 -7.363 12.383 1.00 82.56 440 LYS A O 1
ATOM 3335 N N . LEU A 1 441 ? -3.027 -5.779 12.735 1.00 78.44 441 LEU A N 1
ATOM 3336 C CA . LEU A 1 441 ? -3.798 -6.539 13.702 1.00 78.44 441 LEU A CA 1
ATOM 3337 C C . LEU A 1 441 ? -5.173 -6.863 13.108 1.00 78.44 441 LEU A C 1
ATOM 3339 O O . LEU A 1 441 ? -5.820 -6.020 12.493 1.00 78.44 441 LEU A O 1
ATOM 3343 N N . VAL A 1 442 ? -5.611 -8.109 13.250 1.00 78.19 442 VAL A N 1
ATOM 3344 C CA . VAL A 1 442 ? -6.875 -8.617 12.701 1.00 78.19 442 VAL A CA 1
ATOM 3345 C C . VAL A 1 442 ? -7.609 -9.344 13.818 1.00 78.19 442 VAL A C 1
ATOM 3347 O O . VAL A 1 442 ? -7.012 -10.184 14.481 1.00 78.19 442 VAL A O 1
ATOM 3350 N N . GLY A 1 443 ? -8.884 -9.048 14.071 1.00 67.62 443 GLY A N 1
ATOM 3351 C CA . GLY A 1 443 ? -9.625 -9.655 15.182 1.00 67.62 443 GLY A CA 1
ATOM 3352 C C . GLY A 1 443 ? -11.078 -9.940 14.836 1.00 67.62 443 GLY A C 1
ATOM 3353 O O . GLY A 1 443 ? -11.715 -9.152 14.150 1.00 67.62 443 GLY A O 1
ATOM 3354 N N . ASN A 1 444 ? -11.615 -11.061 15.334 1.00 55.09 444 ASN A N 1
ATOM 3355 C CA . ASN A 1 444 ? -13.034 -11.441 15.220 1.00 55.09 444 ASN A CA 1
ATOM 3356 C C . ASN A 1 444 ? -13.665 -11.275 13.811 1.00 55.09 444 ASN A C 1
ATOM 3358 O O . ASN A 1 444 ? -14.819 -10.873 13.704 1.00 55.09 444 ASN A O 1
ATOM 3362 N N . GLY A 1 445 ? -12.935 -11.578 12.733 1.00 45.81 445 GLY A N 1
ATOM 3363 C CA . GLY A 1 445 ? -13.469 -11.505 11.362 1.00 45.81 445 GLY A CA 1
ATOM 3364 C C . GLY A 1 445 ? -13.613 -10.091 10.779 1.00 45.81 445 GLY A C 1
ATOM 3365 O O . GLY A 1 445 ? -14.016 -9.963 9.629 1.00 45.81 445 GLY A O 1
ATOM 3366 N N . GLU A 1 446 ? -13.228 -9.048 11.518 1.00 42.41 446 GLU A N 1
ATOM 3367 C CA . GLU A 1 446 ? -13.026 -7.687 11.014 1.00 42.41 446 GLU A CA 1
ATOM 3368 C C . GLU A 1 446 ? -11.516 -7.377 10.974 1.00 42.41 446 GLU A C 1
ATOM 3370 O O . GLU A 1 446 ? -10.726 -7.868 11.791 1.00 42.41 446 GLU A O 1
ATOM 3375 N N . ILE A 1 447 ? -11.086 -6.527 10.036 1.00 38.66 447 ILE A N 1
ATOM 3376 C CA . ILE A 1 447 ? -9.748 -5.919 10.075 1.00 38.66 447 ILE A CA 1
ATOM 3377 C C . ILE A 1 447 ? -9.739 -4.933 11.253 1.00 38.66 447 ILE A C 1
ATOM 3379 O O . ILE A 1 447 ? -10.073 -3.756 11.138 1.00 38.66 447 ILE A O 1
ATOM 3383 N N . GLY A 1 448 ? -9.454 -5.464 12.437 1.00 39.12 448 GLY A N 1
ATOM 3384 C CA . GLY A 1 448 ? -9.454 -4.739 13.694 1.00 39.12 448 GLY A CA 1
ATOM 3385 C C . GLY A 1 448 ? -8.175 -3.936 13.888 1.00 39.12 448 GLY A C 1
ATOM 3386 O O . GLY A 1 448 ? -7.259 -4.430 14.527 1.00 39.12 448 GLY A O 1
ATOM 3387 N N . LEU A 1 449 ? -8.206 -2.670 13.460 1.00 42.59 449 LEU A N 1
ATOM 3388 C CA . LEU A 1 449 ? -7.298 -1.582 13.853 1.00 42.59 449 LEU A CA 1
ATOM 3389 C C . LEU A 1 449 ? -5.819 -1.737 13.440 1.00 42.59 449 LEU A C 1
ATOM 3391 O O . LEU A 1 449 ? -5.103 -2.629 13.875 1.00 42.59 449 LEU A O 1
ATOM 3395 N N . ALA A 1 450 ? -5.362 -0.709 12.716 1.00 42.94 450 ALA A N 1
ATOM 3396 C CA . ALA A 1 450 ? -4.004 -0.444 12.247 1.00 42.94 450 ALA A CA 1
ATOM 3397 C C . ALA A 1 450 ? -3.565 -1.255 11.014 1.00 42.94 450 ALA A C 1
ATOM 3399 O O . ALA A 1 450 ? -2.749 -2.153 11.114 1.00 42.94 450 ALA A O 1
ATOM 3400 N N . GLU A 1 451 ? -3.985 -0.834 9.819 1.00 39.66 451 GLU A N 1
ATOM 3401 C CA . GLU A 1 451 ? -2.955 -0.392 8.869 1.00 39.66 451 GLU A CA 1
ATOM 3402 C C . GLU A 1 451 ? -2.564 1.024 9.307 1.00 39.66 451 GLU A C 1
ATOM 3404 O O . GLU A 1 451 ? -3.087 2.029 8.838 1.00 39.66 451 GLU A O 1
ATOM 3409 N N . LEU A 1 452 ? -1.719 1.115 10.329 1.00 45.16 452 LEU A N 1
ATOM 3410 C CA . LEU A 1 452 ? -0.968 2.333 10.578 1.00 45.16 452 LEU A CA 1
ATOM 3411 C C . LEU A 1 452 ? 0.434 1.990 10.116 1.00 45.16 452 LEU A C 1
ATOM 3413 O O . LEU A 1 452 ? 1.131 1.268 10.820 1.00 45.16 452 LEU A O 1
ATOM 3417 N N . THR A 1 453 ? 0.810 2.461 8.929 1.00 43.03 453 THR A N 1
ATOM 3418 C CA . THR A 1 453 ? 1.788 3.551 8.818 1.00 43.03 453 THR A CA 1
ATOM 3419 C C . THR A 1 453 ? 2.190 3.800 7.363 1.00 43.03 453 THR A C 1
ATOM 3421 O O . THR A 1 453 ? 2.286 2.887 6.549 1.00 43.03 453 THR A O 1
ATOM 3424 N N . ASN A 1 454 ? 2.509 5.062 7.088 1.00 47.88 454 ASN A N 1
ATOM 3425 C CA . ASN A 1 454 ? 3.571 5.469 6.167 1.00 47.88 454 ASN A CA 1
ATOM 3426 C C . ASN A 1 454 ? 4.891 4.690 6.423 1.00 47.88 454 ASN A C 1
ATOM 3428 O O . ASN A 1 454 ? 4.996 3.900 7.359 1.00 47.88 454 ASN A O 1
ATOM 3432 N N . ASP A 1 455 ? 5.933 4.917 5.625 1.00 50.44 455 ASP A N 1
ATOM 3433 C CA . ASP A 1 455 ? 7.198 4.156 5.708 1.00 50.44 455 ASP A CA 1
ATOM 3434 C C . ASP A 1 455 ? 7.919 4.184 7.070 1.00 50.44 455 ASP A C 1
ATOM 3436 O O . ASP A 1 455 ? 8.818 3.380 7.314 1.00 50.44 455 ASP A O 1
ATOM 3440 N N . GLU A 1 456 ? 7.507 5.061 7.988 1.00 58.84 456 GLU A N 1
ATOM 3441 C CA . GLU A 1 456 ? 8.147 5.266 9.286 1.00 58.84 456 GLU A CA 1
ATOM 3442 C C . GLU A 1 456 ? 7.777 4.231 10.362 1.00 58.84 456 GLU A C 1
ATOM 3444 O O . GLU A 1 456 ? 8.556 4.052 11.301 1.00 58.84 456 GLU A O 1
ATOM 3449 N N . GLY A 1 457 ? 6.646 3.521 10.255 1.00 66.94 457 GLY A N 1
ATOM 3450 C CA . GLY A 1 457 ? 6.231 2.519 11.251 1.00 66.94 457 GLY A CA 1
ATOM 3451 C C . GLY A 1 457 ? 5.731 3.072 12.595 1.00 66.94 457 GLY A C 1
ATOM 3452 O O . GLY A 1 457 ? 5.866 4.248 12.930 1.00 66.94 457 GLY A O 1
ATOM 3453 N N . VAL A 1 458 ? 5.144 2.197 13.414 1.00 73.25 458 VAL A N 1
ATOM 3454 C CA . VAL A 1 458 ? 4.687 2.504 14.777 1.00 73.25 458 VAL A CA 1
ATOM 3455 C C . VAL A 1 458 ? 5.874 2.519 15.737 1.00 73.25 458 VAL A C 1
ATOM 3457 O O . VAL A 1 458 ? 6.686 1.597 15.733 1.00 73.25 458 VAL A O 1
ATOM 3460 N N . LYS A 1 459 ? 5.955 3.539 16.600 1.00 81.81 459 LYS A N 1
ATOM 3461 C CA . LYS A 1 459 ? 7.032 3.683 17.594 1.00 81.81 459 LYS A CA 1
ATOM 3462 C C . LYS A 1 459 ? 7.062 2.523 18.607 1.00 81.81 459 LYS A C 1
ATOM 3464 O O . LYS A 1 459 ? 5.998 2.025 18.991 1.00 81.81 459 LYS A O 1
ATOM 3469 N N . PRO A 1 460 ? 8.247 2.142 19.123 1.00 81.50 460 PRO A N 1
ATOM 3470 C CA . PRO A 1 460 ? 8.368 1.101 20.135 1.00 81.50 460 PRO A CA 1
ATOM 3471 C C . PRO A 1 460 ? 7.499 1.351 21.370 1.00 81.50 460 PRO A C 1
ATOM 3473 O O . PRO A 1 460 ? 7.485 2.452 21.922 1.00 81.50 460 PRO A O 1
ATOM 3476 N N . GLY A 1 461 ? 6.808 0.310 21.841 1.00 74.75 461 GLY A N 1
ATOM 3477 C CA . GLY A 1 461 ? 6.040 0.361 23.085 1.00 74.75 461 GLY A CA 1
ATOM 3478 C C . GLY A 1 461 ? 4.716 1.120 22.986 1.00 74.75 461 GLY A C 1
ATOM 3479 O O . GLY A 1 461 ? 4.118 1.405 24.026 1.00 74.75 461 GLY A O 1
ATOM 3480 N N . TYR A 1 462 ? 4.248 1.431 21.773 1.00 79.12 462 TYR A N 1
ATOM 3481 C CA . TYR A 1 462 ? 2.924 2.006 21.552 1.00 79.12 462 TYR A CA 1
ATOM 3482 C C . TYR A 1 462 ? 1.825 1.110 22.147 1.00 79.12 462 TYR A C 1
ATOM 3484 O O . TYR A 1 462 ? 1.901 -0.120 22.082 1.00 79.12 462 TYR A O 1
ATOM 3492 N N . VAL A 1 463 ? 0.813 1.741 22.753 1.00 79.81 463 VAL A N 1
ATOM 3493 C CA . VAL A 1 463 ? -0.286 1.058 23.446 1.00 79.81 463 VAL A CA 1
ATOM 3494 C C . VAL A 1 463 ? -1.603 1.335 22.729 1.00 79.81 463 VAL A C 1
ATOM 3496 O O . VAL A 1 463 ? -2.141 2.437 22.820 1.00 79.81 463 VAL A O 1
ATOM 3499 N N . TRP A 1 464 ? -2.160 0.321 22.070 1.00 77.31 464 TRP A N 1
ATOM 3500 C CA . TRP A 1 464 ? -3.484 0.396 21.452 1.00 77.31 464 TRP A CA 1
ATOM 3501 C C . TRP A 1 464 ? -4.576 0.113 22.478 1.00 77.31 464 TRP A C 1
ATOM 3503 O O . TRP A 1 464 ? -4.457 -0.817 23.278 1.00 77.31 464 TRP A O 1
ATOM 3513 N N . GLN A 1 465 ? -5.670 0.872 22.413 1.00 75.00 465 GLN A N 1
ATOM 3514 C CA . GLN A 1 465 ? -6.927 0.521 23.070 1.00 75.00 465 GLN A CA 1
ATOM 3515 C C . GLN A 1 465 ? -7.791 -0.260 22.086 1.00 75.00 465 GLN A C 1
ATOM 3517 O O . GLN A 1 465 ? -8.153 0.253 21.031 1.00 75.00 465 GLN A O 1
ATOM 3522 N N . ILE A 1 466 ? -8.098 -1.509 22.420 1.00 75.38 466 ILE A N 1
ATOM 3523 C CA . ILE A 1 466 ? -8.725 -2.457 21.498 1.00 75.38 466 ILE A CA 1
ATOM 3524 C C . ILE A 1 466 ? -9.893 -3.131 22.209 1.00 75.38 466 ILE A C 1
ATOM 3526 O O . ILE A 1 466 ? -9.834 -3.401 23.410 1.00 75.38 466 ILE A O 1
ATOM 3530 N N . LYS A 1 467 ? -10.979 -3.406 21.485 1.00 73.00 467 LYS A N 1
ATOM 3531 C CA . LYS A 1 467 ? -12.103 -4.170 22.034 1.00 73.00 467 LYS A CA 1
ATOM 3532 C C . LYS A 1 467 ? -11.625 -5.541 22.545 1.00 73.00 467 LYS A C 1
ATOM 3534 O O . LYS A 1 467 ? -10.707 -6.126 21.966 1.00 73.00 467 LYS A O 1
ATOM 3539 N N . PRO A 1 468 ? -12.238 -6.092 23.602 1.00 76.69 468 PRO A N 1
ATOM 3540 C CA . PRO A 1 468 ? -11.951 -7.452 24.030 1.00 76.69 468 PRO A CA 1
ATOM 3541 C C . PRO A 1 468 ? -12.242 -8.448 22.903 1.00 76.69 468 PRO A C 1
ATOM 3543 O O . PRO A 1 468 ? -13.271 -8.348 22.236 1.00 76.69 468 PRO A O 1
ATOM 3546 N N . GLY A 1 469 ? -11.349 -9.405 22.692 1.00 77.75 469 GLY A N 1
ATOM 3547 C CA . GLY A 1 469 ? -11.423 -10.326 21.562 1.00 77.75 469 GLY A CA 1
ATOM 3548 C C . GLY A 1 469 ? -10.147 -11.137 21.397 1.00 77.75 469 GLY A C 1
ATOM 3549 O O . GLY A 1 469 ? -9.211 -11.004 22.188 1.00 77.75 469 GLY A O 1
ATOM 3550 N N . VAL A 1 470 ? -10.124 -11.989 20.378 1.00 83.00 470 VAL A N 1
ATOM 3551 C CA . VAL A 1 470 ? -8.936 -12.748 19.980 1.00 83.00 470 VAL A CA 1
ATOM 3552 C C . VAL A 1 470 ? -8.419 -12.167 18.670 1.00 83.00 470 VAL A C 1
ATOM 3554 O O . VAL A 1 470 ? -9.201 -11.942 17.747 1.00 83.00 470 VAL A O 1
ATOM 3557 N N . TYR A 1 471 ? -7.115 -11.902 18.620 1.00 83.31 471 TYR A N 1
ATOM 3558 C CA . TYR A 1 471 ? -6.468 -11.206 17.515 1.00 83.31 471 TYR A CA 1
ATOM 3559 C C . TYR A 1 471 ? -5.320 -12.018 16.910 1.00 83.31 471 TYR A C 1
ATOM 3561 O O . TYR A 1 471 ? -4.628 -12.767 17.604 1.00 83.31 471 TYR A O 1
ATOM 3569 N N . HIS A 1 472 ? -5.113 -11.801 15.619 1.00 85.31 472 HIS A N 1
ATOM 3570 C CA . HIS A 1 472 ? -3.974 -12.209 14.815 1.00 85.31 472 HIS A CA 1
ATOM 3571 C C . HIS A 1 472 ? -3.129 -10.966 14.533 1.00 85.31 472 HIS A C 1
ATOM 3573 O O . HIS A 1 472 ? -3.659 -9.939 14.112 1.00 85.31 472 HIS A O 1
ATOM 3579 N N . LEU A 1 473 ? -1.832 -11.041 14.792 1.00 85.81 473 LEU A N 1
ATOM 3580 C CA . LEU A 1 473 ? -0.877 -9.957 14.592 1.00 85.81 473 LEU A CA 1
ATOM 3581 C C . LEU A 1 473 ? 0.119 -10.366 13.515 1.00 85.81 473 LEU A C 1
ATOM 3583 O O . LEU A 1 473 ? 0.806 -11.365 13.679 1.00 85.81 473 LEU A O 1
ATOM 3587 N N . GLU A 1 474 ? 0.235 -9.566 12.466 1.00 86.62 474 GLU A N 1
ATOM 3588 C CA . GLU A 1 474 ? 1.319 -9.619 11.488 1.00 86.62 474 GLU A CA 1
ATOM 3589 C C . GLU A 1 474 ? 2.213 -8.388 11.699 1.00 86.62 474 GLU A C 1
ATOM 3591 O O . GLU A 1 474 ? 1.712 -7.267 11.793 1.00 86.62 474 GLU A O 1
ATOM 3596 N N . THR A 1 475 ? 3.532 -8.558 11.824 1.00 84.94 475 THR A N 1
ATOM 3597 C CA . THR A 1 475 ? 4.436 -7.418 12.062 1.00 84.94 475 THR A CA 1
ATOM 3598 C C . THR A 1 475 ? 5.869 -7.635 11.572 1.00 84.94 475 THR A C 1
ATOM 3600 O O . THR A 1 475 ? 6.362 -8.764 11.535 1.00 84.94 475 THR A O 1
ATOM 3603 N N . LEU A 1 476 ? 6.530 -6.533 11.201 1.00 83.88 476 LEU A N 1
ATOM 3604 C CA . LEU A 1 476 ? 7.926 -6.445 10.755 1.00 83.88 476 LEU A CA 1
ATOM 3605 C C . LEU A 1 476 ? 8.557 -5.135 11.247 1.00 83.88 476 LEU A C 1
ATOM 3607 O O . LEU A 1 476 ? 7.833 -4.153 11.434 1.00 83.88 476 LEU A O 1
ATOM 3611 N N . PRO A 1 477 ? 9.893 -5.060 11.393 1.00 82.75 477 PRO A N 1
ATOM 3612 C CA . PRO A 1 477 ? 10.584 -3.780 11.500 1.00 82.75 477 PRO A CA 1
ATOM 3613 C C . PRO A 1 477 ? 10.242 -2.861 10.317 1.00 82.75 477 PRO A C 1
ATOM 3615 O O . PRO A 1 477 ? 10.187 -3.304 9.168 1.00 82.75 477 PRO A O 1
ATOM 3618 N N . ALA A 1 478 ? 10.020 -1.579 10.595 1.00 76.44 478 ALA A N 1
ATOM 3619 C CA . ALA A 1 478 ? 9.730 -0.577 9.574 1.00 76.44 478 ALA A CA 1
ATOM 3620 C C . ALA A 1 478 ? 10.872 -0.471 8.547 1.00 76.44 478 ALA A C 1
ATOM 3622 O O . ALA A 1 478 ? 12.044 -0.668 8.880 1.00 76.44 478 ALA A O 1
ATOM 3623 N N . GLY A 1 479 ? 10.529 -0.167 7.294 1.00 69.06 479 GLY A N 1
ATOM 3624 C CA . GLY A 1 479 ? 11.485 -0.071 6.185 1.00 69.06 479 GLY A CA 1
ATOM 3625 C C . GLY A 1 479 ? 11.908 -1.408 5.561 1.00 69.06 479 GLY A C 1
ATOM 3626 O O . GLY A 1 479 ? 12.519 -1.398 4.496 1.00 69.06 479 GLY A O 1
ATOM 3627 N N . ILE A 1 480 ? 11.554 -2.556 6.152 1.00 70.38 480 ILE A N 1
ATOM 3628 C CA . ILE A 1 480 ? 11.741 -3.864 5.511 1.00 70.38 480 ILE A CA 1
ATOM 3629 C C . ILE A 1 480 ? 10.486 -4.201 4.701 1.00 70.38 480 ILE A C 1
ATOM 3631 O O . ILE A 1 480 ? 9.389 -4.302 5.250 1.00 70.38 480 ILE A O 1
ATOM 3635 N N . ARG A 1 481 ? 10.638 -4.401 3.389 1.00 62.66 481 ARG A N 1
ATOM 3636 C CA . ARG A 1 481 ? 9.544 -4.775 2.483 1.00 62.66 481 ARG A CA 1
ATOM 3637 C C . ARG A 1 481 ? 9.801 -6.145 1.859 1.00 62.66 481 ARG A C 1
ATOM 3639 O O . ARG A 1 481 ? 10.930 -6.605 1.764 1.00 62.66 481 ARG A O 1
ATOM 3646 N N . GLY A 1 482 ? 8.733 -6.815 1.433 1.00 59.59 482 GLY A N 1
ATOM 3647 C CA . GLY A 1 482 ? 8.824 -8.022 0.604 1.00 59.59 482 GLY A CA 1
ATOM 3648 C C . GLY A 1 482 ? 9.235 -9.323 1.307 1.00 59.59 482 GLY A C 1
ATOM 3649 O O . GLY A 1 482 ? 9.279 -10.346 0.632 1.00 59.59 482 GLY A O 1
ATOM 3650 N N . VAL A 1 483 ? 9.466 -9.312 2.619 1.00 66.00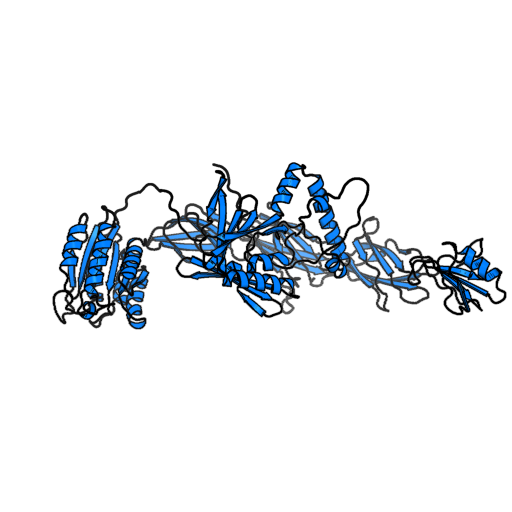 483 VAL A N 1
ATOM 3651 C CA . VAL A 1 483 ? 9.620 -10.513 3.462 1.00 66.00 483 VAL A CA 1
ATOM 3652 C C . VAL A 1 483 ? 8.299 -10.861 4.151 1.00 66.00 483 VAL A C 1
ATOM 3654 O O . VAL A 1 483 ? 7.451 -9.984 4.336 1.00 66.00 483 VAL A O 1
ATOM 3657 N N . ASP A 1 484 ? 8.118 -12.125 4.534 1.00 72.06 484 ASP A N 1
ATOM 3658 C CA . ASP A 1 484 ? 6.926 -12.536 5.277 1.00 72.06 484 ASP A CA 1
ATOM 3659 C C . ASP A 1 484 ? 6.949 -11.968 6.706 1.00 72.06 484 ASP A C 1
ATOM 3661 O O . ASP A 1 484 ? 7.954 -12.108 7.410 1.00 72.06 484 ASP A O 1
ATOM 3665 N N . PRO A 1 485 ? 5.860 -11.320 7.160 1.00 78.56 485 PRO A N 1
ATOM 3666 C CA . PRO A 1 485 ? 5.790 -10.791 8.510 1.00 78.56 485 PRO A CA 1
ATOM 3667 C C . PRO A 1 485 ? 5.745 -11.897 9.557 1.00 78.56 485 PRO A C 1
ATOM 3669 O O . PRO A 1 485 ? 5.174 -12.964 9.321 1.00 78.56 485 PRO A O 1
ATOM 3672 N N . ILE A 1 486 ? 6.274 -11.615 10.755 1.00 82.38 486 ILE A N 1
ATOM 3673 C CA . ILE A 1 486 ? 6.036 -12.495 11.902 1.00 82.38 486 ILE A CA 1
ATOM 3674 C C . ILE A 1 486 ? 4.545 -12.488 12.188 1.00 82.38 486 ILE A C 1
ATOM 3676 O O . ILE A 1 486 ? 3.941 -11.425 12.342 1.00 82.38 486 ILE A O 1
ATOM 3680 N N . LYS A 1 487 ? 3.981 -13.691 12.290 1.00 87.69 487 LYS A N 1
ATOM 3681 C CA . LYS A 1 487 ? 2.574 -13.912 12.603 1.00 87.69 487 LYS A CA 1
ATOM 3682 C C . LYS A 1 487 ? 2.444 -14.441 14.022 1.00 87.69 487 LYS A C 1
ATOM 3684 O O . LYS A 1 487 ? 3.059 -15.444 14.377 1.00 87.69 487 LYS A O 1
ATOM 3689 N N . LEU A 1 488 ? 1.651 -13.758 14.836 1.00 86.75 488 LEU A N 1
ATOM 3690 C CA . LEU A 1 488 ? 1.258 -14.197 16.165 1.00 86.75 488 LEU A CA 1
ATOM 3691 C C . LEU A 1 488 ? -0.256 -14.349 16.209 1.00 86.75 488 LEU A C 1
ATOM 3693 O O . LEU A 1 488 ? -0.992 -13.364 16.167 1.00 86.75 488 LEU A O 1
ATOM 3697 N N . ASP A 1 489 ? -0.709 -15.584 16.356 1.00 86.81 489 ASP A N 1
ATOM 3698 C CA . ASP A 1 489 ? -2.126 -15.899 16.475 1.00 86.81 489 ASP A CA 1
ATOM 3699 C C . ASP A 1 489 ? -2.586 -15.919 17.935 1.00 86.81 489 ASP A C 1
ATOM 3701 O O . ASP A 1 489 ? -1.792 -15.997 18.878 1.00 86.81 489 ASP A O 1
ATOM 3705 N N . ASN A 1 490 ? -3.905 -15.903 18.123 1.00 85.06 490 ASN A N 1
ATOM 3706 C CA . ASN A 1 490 ? -4.556 -16.123 19.414 1.00 85.06 490 ASN A CA 1
ATOM 3707 C C . ASN A 1 490 ? -4.188 -15.098 20.506 1.00 85.06 490 ASN A C 1
ATOM 3709 O O . ASN A 1 490 ? -4.167 -15.416 21.700 1.00 85.06 490 ASN A O 1
ATOM 3713 N N . ILE A 1 491 ? -3.935 -13.842 20.131 1.00 87.81 491 ILE A N 1
ATOM 3714 C CA . ILE A 1 491 ? -3.707 -12.753 21.085 1.00 87.81 491 ILE A CA 1
ATOM 3715 C C . ILE A 1 491 ? -5.038 -12.390 21.748 1.00 87.81 491 ILE A C 1
ATOM 3717 O O . ILE A 1 491 ? -5.865 -11.677 21.184 1.00 87.81 491 ILE A O 1
ATOM 3721 N N . LYS A 1 492 ? -5.255 -12.887 22.967 1.00 87.25 492 LYS A N 1
ATOM 3722 C CA . LYS A 1 492 ? -6.480 -12.643 23.734 1.00 87.25 492 LYS A CA 1
ATOM 3723 C C . LYS A 1 492 ? -6.415 -11.311 24.483 1.00 87.25 492 LYS A C 1
ATOM 3725 O O . LYS A 1 492 ? -5.668 -11.180 25.450 1.00 87.25 492 LYS A O 1
ATOM 3730 N N . ILE A 1 493 ? -7.243 -10.352 24.084 1.00 82.81 493 ILE A N 1
ATOM 3731 C CA . ILE A 1 493 ? -7.425 -9.065 24.762 1.00 82.81 493 ILE A CA 1
ATOM 3732 C C . ILE A 1 493 ? -8.688 -9.124 25.626 1.00 82.81 493 ILE A C 1
ATOM 3734 O O . ILE A 1 493 ? -9.767 -9.475 25.152 1.00 82.81 493 ILE A O 1
ATOM 3738 N N . GLU A 1 494 ? -8.571 -8.753 26.901 1.00 76.25 494 GLU A N 1
ATOM 3739 C CA . GLU A 1 494 ? -9.688 -8.703 27.852 1.00 76.25 494 GLU A CA 1
ATOM 3740 C C . GLU A 1 494 ? -9.912 -7.266 28.344 1.00 76.25 494 GLU A C 1
ATOM 3742 O O . GLU A 1 494 ? -8.966 -6.483 28.455 1.00 76.25 494 GLU A O 1
ATOM 3747 N N . SER A 1 495 ? -11.163 -6.916 28.661 1.00 72.94 495 SER A N 1
ATOM 3748 C CA . SER A 1 495 ? -11.528 -5.568 29.120 1.00 72.94 495 SER A CA 1
ATOM 3749 C C . SER A 1 495 ? -10.711 -5.162 30.348 1.00 72.94 495 SER A C 1
ATOM 3751 O O . SER A 1 495 ? -10.629 -5.908 31.326 1.00 72.94 495 SER A O 1
ATOM 3753 N N . GLY A 1 496 ? -10.111 -3.973 30.307 1.00 65.06 496 GLY A N 1
ATOM 3754 C CA . GLY A 1 496 ? -9.293 -3.426 31.391 1.00 65.06 496 GLY A CA 1
ATOM 3755 C C . GLY A 1 496 ? -7.916 -4.076 31.581 1.00 65.06 496 GLY A C 1
ATOM 3756 O O . GLY A 1 496 ? -7.146 -3.593 32.413 1.00 65.06 496 GLY A O 1
ATOM 3757 N N . LYS A 1 497 ? -7.564 -5.127 30.825 1.00 75.75 497 LYS A N 1
ATOM 3758 C CA . LYS A 1 497 ? -6.233 -5.753 30.874 1.00 75.75 497 LYS A CA 1
ATOM 3759 C C . LYS A 1 497 ? -5.292 -5.168 29.825 1.00 75.75 497 LYS A C 1
ATOM 3761 O O . LYS A 1 497 ? -5.737 -4.707 28.778 1.00 75.75 497 LYS A O 1
ATOM 3766 N N . THR A 1 498 ? -3.991 -5.226 30.107 1.00 81.56 498 THR A N 1
ATOM 3767 C CA . THR A 1 498 ? -2.928 -4.965 29.127 1.00 81.56 498 THR A CA 1
ATOM 3768 C C . THR A 1 498 ? -2.264 -6.273 28.749 1.00 81.56 498 THR A C 1
ATOM 3770 O O . THR A 1 498 ? -1.827 -7.012 29.628 1.00 81.56 498 THR A O 1
ATOM 3773 N N . VAL A 1 499 ? -2.157 -6.535 27.453 1.00 87.12 499 VAL A N 1
ATOM 3774 C CA . VAL A 1 499 ? -1.306 -7.584 26.898 1.00 87.12 499 VAL A CA 1
ATOM 3775 C C . VAL A 1 499 ? -0.045 -6.928 26.363 1.00 87.12 499 VAL A C 1
ATOM 3777 O O . VAL A 1 499 ? -0.131 -6.009 25.555 1.00 87.12 499 VAL A O 1
ATOM 3780 N N . GLU A 1 500 ? 1.118 -7.388 26.812 1.00 91.50 500 GLU A N 1
ATOM 3781 C CA . GLU A 1 500 ? 2.409 -6.915 26.312 1.00 91.50 500 GLU A CA 1
ATOM 3782 C C . GLU A 1 500 ? 3.068 -8.000 25.451 1.00 91.50 500 GLU A C 1
ATOM 3784 O O . GLU A 1 500 ? 3.089 -9.176 25.824 1.00 91.50 500 GLU A O 1
ATOM 3789 N N . LYS A 1 501 ? 3.586 -7.614 24.282 1.00 89.31 501 LYS A N 1
ATOM 3790 C CA . LYS A 1 501 ? 4.337 -8.480 23.366 1.00 89.31 501 LYS A CA 1
ATOM 3791 C C . LYS A 1 501 ? 5.654 -7.809 22.993 1.00 89.31 501 LYS A C 1
ATOM 3793 O O . LYS A 1 501 ? 5.669 -6.642 22.607 1.00 89.31 501 LYS A O 1
ATOM 3798 N N . THR A 1 502 ? 6.746 -8.559 23.112 1.00 89.81 502 THR A N 1
ATOM 3799 C CA . THR A 1 502 ? 8.073 -8.155 22.636 1.00 89.81 502 THR A CA 1
ATOM 3800 C C . THR A 1 502 ? 8.547 -9.174 21.610 1.00 89.81 502 THR A C 1
ATOM 3802 O O . THR A 1 502 ? 8.431 -10.372 21.864 1.00 89.81 502 THR A O 1
ATOM 3805 N N . LEU A 1 503 ? 9.024 -8.698 20.464 1.00 88.00 503 LEU A N 1
ATOM 3806 C CA . LEU A 1 503 ? 9.554 -9.516 19.377 1.00 88.00 503 LEU A CA 1
ATOM 3807 C C . LEU A 1 503 ? 10.945 -9.015 19.006 1.00 88.00 503 LEU A C 1
ATOM 3809 O O . LEU A 1 503 ? 11.101 -7.832 18.707 1.00 88.00 503 LEU A O 1
ATOM 3813 N N . ASP A 1 504 ? 11.917 -9.919 18.997 1.00 85.94 504 ASP A N 1
ATOM 3814 C CA . ASP A 1 504 ? 13.299 -9.621 18.637 1.00 85.94 504 ASP A CA 1
ATOM 3815 C C . ASP A 1 504 ? 13.618 -10.243 17.275 1.00 85.94 504 ASP A C 1
ATOM 3817 O O . ASP A 1 504 ? 13.211 -11.367 16.980 1.00 85.94 504 ASP A O 1
ATOM 3821 N N . PHE A 1 505 ? 14.324 -9.485 16.443 1.00 82.31 505 PHE A N 1
ATOM 3822 C CA . PHE A 1 505 ? 14.724 -9.871 15.099 1.00 82.31 505 PHE A CA 1
ATOM 3823 C C . PHE A 1 505 ? 16.220 -9.666 14.954 1.00 82.31 505 PHE A C 1
ATOM 3825 O O . PHE A 1 505 ? 16.746 -8.615 15.337 1.00 82.31 505 PHE A O 1
ATOM 3832 N N . ASP A 1 506 ? 16.877 -10.619 14.310 1.00 81.19 506 ASP A N 1
ATOM 3833 C CA . ASP A 1 506 ? 18.236 -10.404 13.853 1.00 81.19 506 ASP A CA 1
ATOM 3834 C C . ASP A 1 506 ? 18.168 -9.661 12.519 1.00 81.19 506 ASP A C 1
ATOM 3836 O O . ASP A 1 506 ? 17.687 -10.188 11.520 1.00 81.19 506 ASP A O 1
ATOM 3840 N N . GLN A 1 507 ? 18.587 -8.404 12.500 1.00 82.69 507 GLN A N 1
ATOM 3841 C CA . GLN A 1 507 ? 18.590 -7.575 11.299 1.00 82.69 507 GLN A CA 1
ATOM 3842 C C . GLN A 1 507 ? 20.021 -7.461 10.794 1.00 82.69 507 GLN A C 1
ATOM 3844 O O . GLN A 1 507 ? 20.929 -7.165 11.568 1.00 82.69 507 GLN A O 1
ATOM 3849 N N . SER A 1 508 ? 20.223 -7.661 9.502 1.00 84.62 508 SER A N 1
ATOM 3850 C CA . SER A 1 508 ? 21.520 -7.455 8.866 1.00 84.62 508 SER A CA 1
ATOM 3851 C C . SER A 1 508 ? 21.475 -6.230 7.966 1.00 84.62 508 SER A C 1
ATOM 3853 O O . SER A 1 508 ? 20.410 -5.823 7.489 1.00 84.62 508 SER A O 1
ATOM 3855 N N . THR A 1 509 ? 22.639 -5.644 7.734 1.00 85.88 509 THR A N 1
ATOM 3856 C CA . THR A 1 509 ? 22.796 -4.454 6.904 1.00 85.88 509 THR A CA 1
ATOM 3857 C C . THR A 1 509 ? 23.649 -4.792 5.690 1.00 85.88 509 THR A C 1
ATOM 3859 O O . THR A 1 509 ? 24.711 -5.390 5.817 1.00 85.88 509 THR A O 1
ATOM 3862 N N . LEU A 1 510 ? 23.195 -4.415 4.503 1.00 87.25 510 LEU A N 1
ATOM 3863 C CA . LEU A 1 510 ? 23.960 -4.475 3.266 1.00 87.25 510 LEU A CA 1
ATOM 3864 C C . LEU A 1 510 ? 24.369 -3.055 2.884 1.00 87.25 510 LEU A C 1
ATOM 3866 O O . LEU A 1 510 ? 23.516 -2.216 2.599 1.00 87.25 510 LEU A O 1
ATOM 3870 N N . HIS A 1 511 ? 25.669 -2.803 2.869 1.00 88.81 511 HIS A N 1
ATOM 3871 C CA . HIS A 1 511 ? 26.263 -1.581 2.353 1.00 88.81 511 HIS A CA 1
ATOM 3872 C C . HIS A 1 511 ? 26.714 -1.809 0.919 1.00 88.81 511 HIS A C 1
ATOM 3874 O O . HIS A 1 511 ? 27.467 -2.737 0.629 1.00 88.81 511 HIS A O 1
ATOM 3880 N N . ILE A 1 512 ? 26.235 -0.967 0.012 1.00 87.62 512 ILE A N 1
ATOM 3881 C CA . ILE A 1 512 ? 26.491 -1.102 -1.419 1.00 87.62 512 ILE A CA 1
ATOM 3882 C C . ILE A 1 512 ? 27.223 0.145 -1.884 1.00 87.62 512 ILE A C 1
ATOM 3884 O O . ILE A 1 512 ? 26.766 1.259 -1.657 1.00 87.62 512 ILE A O 1
ATOM 3888 N N . MET A 1 513 ? 28.337 -0.029 -2.576 1.00 86.25 513 MET A N 1
ATOM 3889 C CA . MET A 1 513 ? 28.983 1.016 -3.358 1.00 86.25 513 MET A CA 1
ATOM 3890 C C . MET A 1 513 ? 29.055 0.560 -4.802 1.00 86.25 513 MET A C 1
ATOM 3892 O O . MET A 1 513 ? 29.351 -0.605 -5.059 1.00 86.25 513 MET A O 1
ATOM 3896 N N . ALA A 1 514 ? 28.855 1.473 -5.748 1.00 87.75 514 ALA A N 1
ATOM 3897 C CA . ALA A 1 514 ? 29.184 1.201 -7.136 1.00 87.75 514 ALA A CA 1
ATOM 3898 C C . ALA A 1 514 ? 30.107 2.263 -7.724 1.00 87.75 514 ALA A C 1
ATOM 3900 O O . ALA A 1 514 ? 29.974 3.462 -7.453 1.00 87.75 514 ALA A O 1
ATOM 3901 N N . THR A 1 515 ? 31.046 1.810 -8.545 1.00 86.75 515 THR A N 1
ATOM 3902 C CA . THR A 1 515 ? 31.964 2.666 -9.287 1.00 86.75 515 THR A CA 1
ATOM 3903 C C . THR A 1 515 ? 31.891 2.365 -10.772 1.00 86.75 515 THR A C 1
ATOM 3905 O O . THR A 1 515 ? 31.601 1.249 -11.179 1.00 86.75 515 THR A O 1
ATOM 3908 N N . GLU A 1 516 ? 32.152 3.374 -11.589 1.00 87.62 516 GLU A N 1
ATOM 3909 C CA . GLU A 1 516 ? 32.321 3.262 -13.025 1.00 87.62 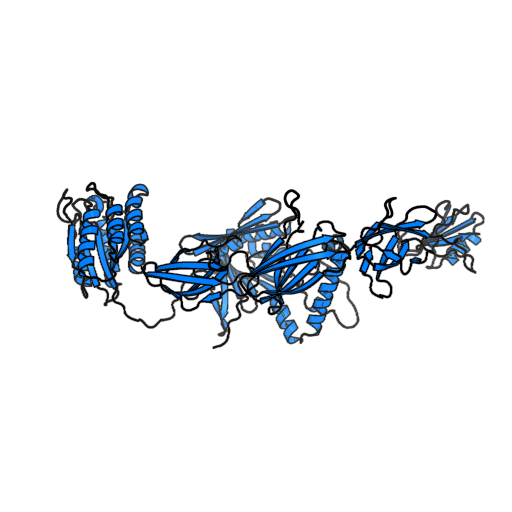516 GLU A CA 1
ATOM 3910 C C . GLU A 1 516 ? 33.670 3.885 -13.382 1.00 87.62 516 GLU A C 1
ATOM 3912 O O . GLU A 1 516 ? 33.916 5.059 -13.089 1.00 87.62 516 GLU A O 1
ATOM 3917 N N . ASN A 1 517 ? 34.572 3.088 -13.959 1.00 88.31 517 ASN A N 1
ATOM 3918 C CA . ASN A 1 517 ? 35.949 3.494 -14.267 1.00 88.31 517 ASN A CA 1
ATOM 3919 C C . ASN A 1 517 ? 36.655 4.152 -13.057 1.00 88.31 517 ASN A C 1
ATOM 3921 O O . ASN A 1 517 ? 37.313 5.187 -13.175 1.00 88.31 517 ASN A O 1
ATOM 3925 N N . GLY A 1 518 ? 36.448 3.590 -11.859 1.00 84.12 518 GLY A N 1
ATOM 3926 C CA . GLY A 1 518 ? 37.038 4.062 -10.598 1.00 84.12 518 GLY A CA 1
ATOM 3927 C C . GLY A 1 518 ? 36.358 5.278 -9.947 1.00 84.12 518 GLY A C 1
ATOM 3928 O O . GLY A 1 518 ? 36.718 5.648 -8.826 1.00 84.12 518 GLY A O 1
ATOM 3929 N N . LYS A 1 519 ? 35.355 5.890 -10.590 1.00 82.81 519 LYS A N 1
ATOM 3930 C CA . LYS A 1 519 ? 34.582 7.024 -10.046 1.00 82.81 519 LYS A CA 1
ATOM 3931 C C . LYS A 1 519 ? 33.224 6.553 -9.515 1.00 82.81 519 LYS A C 1
ATOM 3933 O O . LYS A 1 519 ? 32.729 5.552 -10.010 1.00 82.81 519 LYS A O 1
ATOM 3938 N N . PRO A 1 520 ? 32.602 7.221 -8.525 1.00 80.06 520 PRO A N 1
ATOM 3939 C CA . PRO A 1 520 ? 31.258 6.860 -8.067 1.00 80.06 520 PRO A CA 1
ATOM 3940 C C . PRO A 1 520 ? 30.260 6.805 -9.230 1.00 80.06 520 PRO A C 1
ATOM 3942 O O . PRO A 1 520 ? 30.174 7.752 -10.011 1.00 80.06 520 PRO A O 1
ATOM 3945 N N . ALA A 1 521 ? 29.533 5.695 -9.346 1.00 79.69 521 ALA A N 1
ATOM 3946 C CA . ALA A 1 521 ? 28.558 5.486 -10.410 1.00 79.69 521 ALA A CA 1
ATOM 3947 C C . ALA A 1 521 ? 27.147 5.861 -9.957 1.00 79.69 521 ALA A C 1
ATOM 3949 O O . ALA A 1 521 ? 26.786 5.708 -8.791 1.00 79.69 521 ALA A O 1
ATOM 3950 N N . VAL A 1 522 ? 26.335 6.306 -10.910 1.00 82.62 522 VAL A N 1
ATOM 3951 C CA . VAL A 1 522 ? 24.886 6.407 -10.744 1.00 82.62 522 VAL A CA 1
ATOM 3952 C C . VAL A 1 522 ? 24.286 5.066 -11.152 1.00 82.62 522 VAL A C 1
ATOM 3954 O O . VAL A 1 522 ? 24.466 4.649 -12.295 1.00 82.62 522 VAL A O 1
ATOM 3957 N N . VAL A 1 523 ? 23.611 4.373 -10.234 1.00 83.50 523 VAL A N 1
ATOM 3958 C CA . VAL A 1 523 ? 23.094 3.013 -10.479 1.00 83.50 523 VAL A CA 1
ATOM 3959 C C . VAL A 1 523 ? 21.665 2.838 -9.980 1.00 83.50 523 VAL A C 1
ATOM 3961 O O . VAL A 1 523 ? 21.206 3.556 -9.092 1.00 83.50 523 VAL A O 1
ATOM 3964 N N . GLN A 1 524 ? 20.977 1.846 -10.533 1.00 85.38 524 GLN A N 1
ATOM 3965 C CA . GLN A 1 524 ? 19.794 1.248 -9.930 1.00 85.38 524 GLN A CA 1
ATOM 3966 C C . GLN A 1 524 ? 20.215 0.020 -9.117 1.00 85.38 524 GLN A C 1
ATOM 3968 O O . GLN A 1 524 ? 21.037 -0.779 -9.577 1.00 85.38 524 GLN A O 1
ATOM 3973 N N . ILE A 1 525 ? 19.656 -0.121 -7.916 1.00 87.31 525 ILE A N 1
ATOM 3974 C CA . ILE A 1 525 ? 19.906 -1.250 -7.018 1.00 87.31 525 ILE A CA 1
ATOM 3975 C C . ILE A 1 525 ? 18.600 -1.997 -6.807 1.00 87.31 525 ILE A C 1
ATOM 3977 O O . ILE A 1 525 ? 17.600 -1.406 -6.399 1.00 87.31 525 ILE A O 1
ATOM 3981 N N . LYS A 1 526 ? 18.647 -3.310 -7.001 1.00 89.25 526 LYS A N 1
ATOM 3982 C CA . LYS A 1 526 ? 17.552 -4.221 -6.699 1.00 89.25 526 LYS A CA 1
ATOM 3983 C C . LYS A 1 526 ? 18.063 -5.365 -5.831 1.00 89.25 526 LYS A C 1
ATOM 3985 O O . LYS A 1 526 ? 19.130 -5.919 -6.087 1.00 89.25 526 LYS A O 1
ATOM 3990 N N . VAL A 1 527 ? 17.303 -5.728 -4.805 1.00 88.62 527 VAL A N 1
ATOM 3991 C CA . VAL A 1 527 ? 17.576 -6.900 -3.968 1.00 88.62 527 VAL A CA 1
ATOM 3992 C C . VAL A 1 527 ? 16.360 -7.810 -3.998 1.00 88.62 527 VAL A C 1
ATOM 3994 O O . VAL A 1 527 ? 15.239 -7.388 -3.704 1.00 88.62 527 VAL A O 1
ATOM 3997 N N . GLU A 1 528 ? 16.582 -9.069 -4.352 1.00 90.00 528 GLU A N 1
ATOM 3998 C CA . GLU A 1 528 ? 15.541 -10.090 -4.460 1.00 90.00 528 GLU A CA 1
ATOM 3999 C C . GLU A 1 528 ? 15.758 -11.167 -3.401 1.00 90.00 528 GLU A C 1
ATOM 4001 O O . GLU A 1 528 ? 16.868 -11.663 -3.237 1.00 90.00 528 GLU A O 1
ATOM 4006 N N . ASN A 1 529 ? 14.710 -11.568 -2.686 1.00 87.06 529 ASN A N 1
ATOM 4007 C CA . ASN A 1 529 ? 14.774 -12.751 -1.836 1.00 87.06 529 ASN A CA 1
ATOM 4008 C C . ASN A 1 529 ? 14.745 -14.005 -2.723 1.00 87.06 529 ASN A C 1
ATOM 4010 O O . ASN A 1 529 ? 13.791 -14.208 -3.480 1.00 87.06 529 ASN A O 1
ATOM 4014 N N . VAL A 1 530 ? 15.777 -14.847 -2.625 1.00 87.00 530 VAL A N 1
ATOM 4015 C CA . VAL A 1 530 ? 15.959 -16.008 -3.514 1.00 87.00 530 VAL A CA 1
ATOM 4016 C C . VAL A 1 530 ? 14.907 -17.086 -3.259 1.00 87.00 530 VAL A C 1
ATOM 4018 O O . VAL A 1 530 ? 14.420 -17.695 -4.206 1.00 87.00 530 VAL A O 1
ATOM 4021 N N . ALA A 1 531 ? 14.528 -17.309 -1.999 1.00 80.38 531 ALA A N 1
ATOM 4022 C CA . ALA A 1 531 ? 13.546 -18.333 -1.644 1.00 80.38 531 ALA A CA 1
ATOM 4023 C C . ALA A 1 531 ? 12.130 -17.961 -2.111 1.00 80.38 531 ALA A C 1
ATOM 4025 O O . ALA A 1 531 ? 11.369 -18.826 -2.536 1.00 80.38 531 ALA A O 1
ATOM 4026 N N . MET A 1 532 ? 11.785 -16.673 -2.050 1.00 75.69 532 MET A N 1
ATOM 4027 C CA . MET A 1 532 ? 10.450 -16.171 -2.395 1.00 75.69 532 MET A CA 1
ATOM 4028 C C . MET A 1 532 ? 10.324 -15.706 -3.851 1.00 75.69 532 MET A C 1
ATOM 4030 O O . MET A 1 532 ? 9.219 -15.401 -4.292 1.00 75.69 532 MET A O 1
ATOM 4034 N N . ASN A 1 533 ? 11.442 -15.598 -4.578 1.00 81.31 533 ASN A N 1
ATOM 4035 C CA . ASN A 1 533 ? 11.519 -14.988 -5.908 1.00 81.31 533 ASN A CA 1
ATOM 4036 C C . ASN A 1 533 ? 10.827 -13.608 -5.970 1.00 81.31 533 ASN A C 1
ATOM 4038 O O . ASN A 1 533 ? 10.043 -13.319 -6.876 1.00 81.31 533 ASN A O 1
ATOM 4042 N N . LYS A 1 534 ? 11.073 -12.770 -4.954 1.00 81.19 534 LYS A N 1
ATOM 4043 C CA . LYS A 1 534 ? 10.386 -11.486 -4.757 1.00 81.19 534 LYS A CA 1
ATOM 4044 C C . LYS A 1 534 ? 11.381 -10.361 -4.514 1.00 81.19 534 LYS A C 1
ATOM 4046 O O . LYS A 1 534 ? 12.283 -10.498 -3.689 1.00 81.19 534 LYS A O 1
ATOM 4051 N N . THR A 1 535 ? 11.182 -9.229 -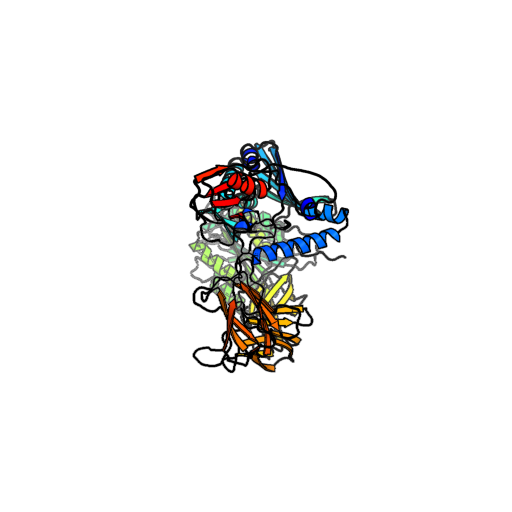5.184 1.00 83.62 535 THR A N 1
ATOM 4052 C CA . THR A 1 535 ? 11.919 -7.992 -4.906 1.00 83.62 535 THR A CA 1
ATOM 4053 C C . THR A 1 535 ? 11.579 -7.492 -3.505 1.00 83.62 535 THR A C 1
ATOM 4055 O O . THR A 1 535 ? 10.415 -7.217 -3.204 1.00 83.62 535 THR A O 1
ATOM 4058 N N . VAL A 1 536 ? 12.590 -7.377 -2.650 1.00 79.75 536 VAL A N 1
ATOM 4059 C CA . VAL A 1 536 ? 12.460 -6.852 -1.280 1.00 79.75 536 VAL A CA 1
ATOM 4060 C C . VAL A 1 536 ? 12.925 -5.405 -1.178 1.00 79.75 536 VAL A C 1
ATOM 4062 O O . VAL A 1 536 ? 12.484 -4.670 -0.298 1.00 79.75 536 VAL A O 1
ATOM 4065 N N . PHE A 1 537 ? 13.774 -4.982 -2.114 1.00 82.50 537 PHE A N 1
ATOM 4066 C CA . PHE A 1 537 ? 14.293 -3.630 -2.191 1.00 82.50 537 PHE A CA 1
ATOM 4067 C C . PHE A 1 537 ? 14.537 -3.242 -3.654 1.00 82.50 537 PHE A C 1
ATOM 4069 O O . PHE A 1 537 ? 15.065 -4.044 -4.424 1.00 82.50 537 PHE A O 1
ATOM 4076 N N . ASP A 1 538 ? 14.144 -2.027 -4.025 1.00 83.56 538 ASP A N 1
ATOM 4077 C CA . ASP A 1 538 ? 14.360 -1.441 -5.350 1.00 83.56 538 ASP A CA 1
ATOM 4078 C C . ASP A 1 538 ? 14.454 0.079 -5.195 1.00 83.56 538 ASP A C 1
ATOM 4080 O O . ASP A 1 538 ? 13.594 0.700 -4.560 1.00 83.56 538 ASP A O 1
ATOM 4084 N N . THR A 1 539 ? 15.504 0.683 -5.738 1.00 74.50 539 THR A N 1
ATOM 4085 C CA . THR A 1 539 ? 15.646 2.138 -5.754 1.00 74.50 539 THR A CA 1
ATOM 4086 C C . THR A 1 539 ? 14.753 2.705 -6.857 1.00 74.50 539 THR A C 1
ATOM 4088 O O . THR A 1 539 ? 15.102 2.621 -8.032 1.00 74.50 539 THR A O 1
ATOM 4091 N N . SER A 1 540 ? 13.620 3.314 -6.491 1.00 56.28 540 SER A N 1
ATOM 4092 C CA . SER A 1 540 ? 12.693 3.965 -7.439 1.00 56.28 540 SER A CA 1
ATOM 4093 C C . SER A 1 540 ? 13.322 5.123 -8.230 1.00 56.28 540 SER A C 1
ATOM 4095 O O . SER A 1 540 ? 12.796 5.520 -9.267 1.00 56.28 540 SER A O 1
ATOM 4097 N N . THR A 1 541 ? 14.451 5.659 -7.759 1.00 53.56 541 THR A N 1
ATOM 4098 C CA . THR A 1 541 ? 15.271 6.684 -8.417 1.00 53.56 541 THR A CA 1
ATOM 4099 C C . THR A 1 541 ? 16.734 6.255 -8.456 1.00 53.56 541 THR A C 1
ATOM 4101 O O . THR A 1 541 ? 17.197 5.533 -7.572 1.00 53.56 541 THR A O 1
ATOM 4104 N N . TYR A 1 542 ? 17.488 6.742 -9.444 1.00 60.91 542 TYR A N 1
ATOM 4105 C CA . TYR A 1 542 ? 18.916 6.453 -9.558 1.00 60.91 542 TYR A CA 1
ATOM 4106 C C . TYR A 1 542 ? 19.680 6.870 -8.296 1.00 60.91 542 TYR A C 1
ATOM 4108 O O . TYR A 1 542 ? 19.547 7.998 -7.822 1.00 60.91 542 TYR A O 1
ATOM 4116 N N . SER A 1 543 ? 20.486 5.961 -7.756 1.00 56.25 543 SER A N 1
ATOM 4117 C CA . SER A 1 543 ? 21.259 6.203 -6.542 1.00 56.25 543 SER A CA 1
ATOM 4118 C C . SER A 1 543 ? 22.659 6.677 -6.905 1.00 56.25 543 SER A C 1
ATOM 4120 O O . SER A 1 543 ? 23.396 5.994 -7.617 1.00 56.25 543 SER A O 1
ATOM 4122 N N . THR A 1 544 ? 23.026 7.863 -6.420 1.00 55.44 544 THR A N 1
ATOM 4123 C CA . THR A 1 544 ? 24.393 8.386 -6.500 1.00 55.44 544 THR A CA 1
ATOM 4124 C C . THR A 1 544 ? 25.076 8.182 -5.152 1.00 55.44 544 THR A C 1
ATOM 4126 O O . THR A 1 544 ? 24.564 8.654 -4.140 1.00 55.44 544 THR A O 1
ATOM 4129 N N . PHE A 1 545 ? 26.243 7.540 -5.111 1.00 60.03 545 PHE A N 1
ATOM 4130 C CA . PHE A 1 545 ? 26.968 7.265 -3.855 1.00 60.03 545 PHE A CA 1
ATOM 4131 C C . PHE A 1 545 ? 27.738 8.478 -3.305 1.00 60.03 545 PHE A C 1
ATOM 4133 O O . PHE A 1 545 ? 28.832 8.330 -2.763 1.00 60.03 545 PHE A O 1
ATOM 4140 N N . THR A 1 546 ? 27.195 9.688 -3.460 1.00 50.69 546 THR A N 1
ATOM 4141 C CA . THR A 1 546 ? 27.853 10.924 -3.022 1.00 50.69 546 THR A CA 1
ATOM 4142 C C . THR A 1 546 ? 26.857 11.837 -2.320 1.00 50.69 546 THR A C 1
ATOM 4144 O O . THR A 1 546 ? 26.034 12.477 -2.968 1.00 50.69 546 THR A O 1
ATOM 4147 N N . MET A 1 547 ? 26.960 11.932 -0.996 1.00 40.00 547 MET A N 1
ATOM 4148 C CA . MET A 1 547 ? 26.273 12.946 -0.193 1.00 40.00 547 MET A CA 1
ATOM 4149 C C . MET A 1 547 ? 27.339 13.931 0.299 1.00 40.00 547 MET A C 1
ATOM 4151 O O . MET A 1 547 ? 28.270 13.536 0.995 1.00 40.00 547 MET A O 1
ATOM 4155 N N . ASN A 1 548 ? 27.260 15.206 -0.095 1.00 39.62 548 ASN A N 1
ATOM 4156 C CA . ASN A 1 548 ? 28.215 16.256 0.311 1.00 39.62 548 ASN A CA 1
ATOM 4157 C C . ASN A 1 548 ? 29.701 15.942 0.013 1.00 39.62 548 ASN A C 1
ATOM 4159 O O . ASN A 1 548 ? 30.581 16.285 0.797 1.00 39.62 548 ASN A O 1
ATOM 4163 N N . GLY A 1 549 ? 29.999 15.254 -1.096 1.00 45.66 549 GLY A N 1
ATOM 4164 C CA . GLY A 1 549 ? 31.376 14.875 -1.457 1.00 45.66 549 GLY A CA 1
ATOM 4165 C C . GLY A 1 549 ? 31.945 13.685 -0.670 1.00 45.66 549 GLY A C 1
ATOM 4166 O O . GLY A 1 549 ? 33.063 13.254 -0.948 1.00 45.66 549 GLY A O 1
ATOM 4167 N N . VAL A 1 550 ? 31.176 13.114 0.264 1.00 45.44 550 VAL A N 1
ATOM 4168 C CA . VAL A 1 550 ? 31.532 11.895 0.997 1.00 45.44 550 VAL A CA 1
ATOM 4169 C C . VAL A 1 550 ? 30.959 10.686 0.259 1.00 45.44 550 VAL A C 1
ATOM 4171 O O . VAL A 1 550 ? 29.772 10.655 -0.073 1.00 45.44 550 VAL A O 1
ATOM 4174 N N . LYS A 1 551 ? 31.810 9.683 -0.003 1.00 63.72 551 LYS A N 1
ATOM 4175 C CA . LYS A 1 551 ? 31.390 8.383 -0.542 1.00 63.72 551 LYS A CA 1
ATOM 4176 C C . LYS A 1 551 ? 30.629 7.628 0.543 1.00 63.72 551 LYS A C 1
ATOM 4178 O O . LYS A 1 551 ? 31.251 7.031 1.416 1.00 63.72 551 LYS A O 1
ATOM 4183 N N . THR A 1 552 ? 29.304 7.683 0.514 1.00 66.00 552 THR A N 1
ATOM 4184 C CA . THR A 1 552 ? 28.466 6.936 1.458 1.00 66.00 552 THR A CA 1
ATOM 4185 C C . THR A 1 552 ? 27.888 5.713 0.755 1.00 66.00 552 THR A C 1
ATOM 4187 O O . THR A 1 552 ? 27.223 5.887 -0.274 1.00 66.00 552 THR A O 1
ATOM 4190 N N . PRO A 1 553 ? 28.127 4.489 1.262 1.00 76.06 553 PRO A N 1
ATOM 4191 C CA . PRO A 1 553 ? 27.457 3.314 0.733 1.00 76.06 553 PRO A CA 1
ATOM 4192 C C . PRO A 1 553 ? 25.944 3.456 0.898 1.00 76.06 553 PRO A C 1
ATOM 4194 O O . PRO A 1 553 ? 25.459 4.046 1.864 1.00 76.06 553 PRO A O 1
ATOM 4197 N N . TYR A 1 554 ? 25.198 2.910 -0.055 1.00 81.50 554 TYR A N 1
ATOM 4198 C CA . TYR A 1 554 ? 23.759 2.778 0.081 1.00 81.50 554 TYR A CA 1
ATOM 4199 C C . TYR A 1 554 ? 23.462 1.674 1.097 1.00 81.50 554 TYR A C 1
ATOM 4201 O O . TYR A 1 554 ? 23.965 0.559 0.959 1.00 81.50 554 TYR A O 1
ATOM 4209 N N . GLU A 1 555 ? 22.658 1.990 2.108 1.00 84.12 555 GLU A N 1
ATOM 4210 C CA . GLU A 1 555 ? 22.317 1.077 3.197 1.00 84.12 555 GLU A CA 1
ATOM 4211 C C . GLU A 1 555 ? 20.977 0.385 2.926 1.00 84.12 555 GLU A C 1
ATOM 4213 O O . GLU A 1 555 ? 19.945 1.040 2.769 1.00 84.12 555 GLU A O 1
ATOM 4218 N N . VAL A 1 556 ? 20.975 -0.948 2.910 1.00 84.19 556 VAL A N 1
ATOM 4219 C CA . VAL A 1 556 ? 19.760 -1.767 2.823 1.00 84.19 556 VAL A CA 1
ATOM 4220 C C . VAL A 1 556 ? 19.682 -2.670 4.046 1.00 84.19 556 VAL A C 1
ATOM 4222 O O . VAL A 1 556 ? 20.583 -3.467 4.299 1.00 84.19 556 VAL A O 1
ATOM 4225 N N . LYS A 1 557 ? 18.590 -2.578 4.807 1.00 84.56 557 LYS A N 1
ATOM 4226 C CA . LYS A 1 557 ? 18.351 -3.439 5.972 1.00 84.56 557 LYS A CA 1
ATOM 4227 C C . LYS A 1 557 ? 17.512 -4.644 5.579 1.00 84.56 557 LYS A C 1
ATOM 4229 O O . LYS A 1 557 ? 16.433 -4.488 5.010 1.00 84.56 557 LYS A O 1
ATOM 4234 N N . LEU A 1 558 ? 17.987 -5.836 5.914 1.00 83.88 558 LEU A N 1
ATOM 4235 C CA . LEU A 1 558 ? 17.386 -7.106 5.514 1.00 83.88 558 LEU A CA 1
ATOM 4236 C C . LEU A 1 558 ? 17.240 -8.036 6.723 1.00 83.88 558 LEU A C 1
ATOM 4238 O O . LEU A 1 558 ? 18.010 -7.965 7.681 1.00 83.88 558 LEU A O 1
ATOM 4242 N N . LEU A 1 559 ? 16.246 -8.921 6.674 1.00 83.75 559 LEU A N 1
ATOM 4243 C CA . LEU A 1 559 ? 16.174 -10.065 7.587 1.00 83.75 559 LEU A CA 1
ATOM 4244 C C . LEU A 1 559 ? 17.173 -11.152 7.154 1.00 83.75 559 LEU A C 1
ATOM 4246 O O . LEU A 1 559 ? 17.598 -11.144 5.994 1.00 83.75 559 LEU A O 1
ATOM 4250 N N . PRO A 1 560 ? 17.522 -12.116 8.023 1.00 82.88 560 PRO A N 1
ATOM 4251 C CA . PRO A 1 560 ? 18.440 -13.190 7.678 1.00 82.88 560 PRO A CA 1
ATOM 4252 C C . PRO A 1 560 ? 17.861 -14.023 6.533 1.00 82.88 560 PRO A C 1
ATOM 4254 O O . PRO A 1 560 ? 16.654 -14.269 6.474 1.00 82.88 560 PRO A O 1
ATOM 4257 N N . GLY A 1 561 ? 18.709 -14.446 5.604 1.00 85.06 561 GLY A N 1
ATOM 4258 C CA . GLY A 1 561 ? 18.268 -15.172 4.418 1.00 85.06 561 GLY A CA 1
ATOM 4259 C C . GLY A 1 561 ? 19.217 -15.039 3.238 1.00 85.06 561 GLY A C 1
ATOM 4260 O O . GLY A 1 561 ? 20.265 -14.399 3.325 1.00 85.06 561 GLY A O 1
ATOM 4261 N N . LYS A 1 562 ? 18.830 -15.663 2.123 1.00 88.69 562 LYS A N 1
ATOM 4262 C CA . LYS A 1 562 ? 19.570 -15.623 0.860 1.00 88.69 562 LYS A CA 1
ATOM 4263 C C . LYS A 1 562 ? 18.937 -14.614 -0.081 1.00 88.69 562 LYS A C 1
ATOM 4265 O O . LYS A 1 562 ? 17.746 -14.719 -0.392 1.00 88.69 562 LYS A O 1
ATOM 4270 N N . TYR A 1 563 ? 19.737 -13.676 -0.563 1.00 89.88 563 TYR A N 1
ATOM 4271 C CA . TYR A 1 563 ? 19.276 -12.611 -1.442 1.00 89.88 563 TYR A CA 1
ATOM 4272 C C . TYR A 1 563 ? 20.126 -12.540 -2.700 1.00 89.88 563 TYR A C 1
ATOM 4274 O O . TYR A 1 563 ? 21.294 -12.903 -2.684 1.00 89.88 563 TYR A O 1
ATOM 4282 N N . ARG A 1 564 ? 19.549 -12.056 -3.794 1.00 93.38 564 ARG A N 1
ATOM 4283 C CA . ARG A 1 564 ? 20.266 -11.708 -5.015 1.00 93.38 564 ARG A CA 1
ATOM 4284 C C . ARG A 1 564 ? 20.368 -10.194 -5.097 1.00 93.38 564 ARG A C 1
ATOM 4286 O O . ARG A 1 564 ? 19.346 -9.517 -5.196 1.00 93.38 564 ARG A O 1
ATOM 4293 N N . LEU A 1 565 ? 21.589 -9.678 -5.030 1.00 93.06 565 LEU A N 1
ATOM 4294 C CA . LEU A 1 565 ? 21.906 -8.278 -5.275 1.00 93.06 565 LEU A CA 1
ATOM 4295 C C . LEU A 1 565 ? 22.079 -8.076 -6.777 1.00 93.06 565 LEU A C 1
ATOM 4297 O O . LEU A 1 565 ? 22.923 -8.730 -7.385 1.00 93.06 565 LEU A O 1
ATOM 4301 N N . ILE A 1 566 ? 21.314 -7.155 -7.349 1.00 92.31 566 ILE A N 1
ATOM 4302 C CA . ILE A 1 566 ? 21.402 -6.749 -8.748 1.00 92.31 566 ILE A CA 1
ATOM 4303 C C . ILE A 1 566 ? 21.711 -5.253 -8.785 1.00 92.31 566 ILE A C 1
ATOM 4305 O O . ILE A 1 566 ? 21.014 -4.451 -8.162 1.00 92.31 566 ILE A O 1
ATOM 4309 N N . VAL A 1 567 ? 22.761 -4.874 -9.512 1.00 91.06 567 VAL A N 1
ATOM 4310 C CA . VAL A 1 567 ? 23.167 -3.473 -9.688 1.00 91.06 567 VAL A CA 1
ATOM 4311 C C . VAL A 1 567 ? 23.324 -3.192 -11.175 1.00 91.06 567 VAL A C 1
ATOM 4313 O O . VAL A 1 567 ? 23.980 -3.951 -11.888 1.00 91.06 567 VAL A O 1
ATOM 4316 N N . GLN A 1 568 ? 22.731 -2.106 -11.657 1.00 89.31 568 GLN A N 1
ATOM 4317 C CA . GLN A 1 568 ? 22.727 -1.761 -13.078 1.00 89.31 568 GLN A CA 1
ATOM 4318 C C . GLN A 1 568 ? 23.001 -0.272 -13.288 1.00 89.31 568 GLN A C 1
ATOM 4320 O O . GLN A 1 568 ? 22.469 0.568 -12.566 1.00 89.31 568 GLN A O 1
ATOM 4325 N N . ILE A 1 569 ? 23.783 0.064 -14.319 1.00 83.25 569 ILE A N 1
ATOM 4326 C CA . ILE A 1 569 ? 23.905 1.445 -14.796 1.00 83.25 569 ILE A CA 1
ATOM 4327 C C . ILE A 1 569 ? 22.705 1.746 -15.713 1.00 83.25 569 ILE A C 1
ATOM 4329 O O . ILE A 1 569 ? 22.545 1.084 -16.746 1.00 83.25 569 ILE A O 1
ATOM 4333 N N . PRO A 1 570 ? 21.851 2.720 -15.361 1.00 78.25 570 PRO A N 1
ATOM 4334 C CA . PRO A 1 570 ? 20.655 3.038 -16.130 1.00 78.25 570 PRO A CA 1
ATOM 4335 C C . PRO A 1 570 ? 21.000 3.598 -17.513 1.00 78.25 570 PRO A C 1
ATOM 4337 O O . PRO A 1 570 ? 22.039 4.232 -17.691 1.00 78.25 570 PRO A O 1
ATOM 4340 N N . ASN A 1 571 ? 20.108 3.390 -18.486 1.00 73.44 571 ASN A N 1
ATOM 4341 C CA . ASN A 1 571 ? 20.241 3.895 -19.862 1.00 73.44 571 ASN A CA 1
ATOM 4342 C C . ASN A 1 571 ? 21.588 3.548 -20.529 1.00 73.44 571 ASN A C 1
ATOM 4344 O O . ASN A 1 571 ? 22.119 4.325 -21.321 1.00 73.44 571 ASN A O 1
ATOM 4348 N N . SER A 1 572 ? 22.157 2.389 -20.194 1.00 78.88 572 SER A N 1
ATOM 4349 C CA . SER A 1 572 ? 23.407 1.893 -20.767 1.00 78.88 572 SER A CA 1
ATOM 4350 C C . SER A 1 572 ? 23.242 0.458 -21.259 1.00 78.88 572 SER A C 1
ATOM 4352 O O . SER A 1 572 ? 22.412 -0.286 -20.737 1.00 78.88 572 SER A O 1
ATOM 4354 N N . SER A 1 573 ? 24.067 0.047 -22.224 1.00 83.38 573 SER A N 1
ATOM 4355 C CA . SER A 1 573 ? 24.178 -1.362 -22.638 1.00 83.38 573 SER A CA 1
ATOM 4356 C C . SER A 1 573 ? 25.241 -2.119 -21.825 1.00 83.38 573 SER A C 1
ATOM 4358 O O . SER A 1 573 ? 25.746 -3.156 -22.262 1.00 83.38 573 SER A O 1
ATOM 4360 N N . ILE A 1 574 ? 25.623 -1.599 -20.653 1.00 83.81 574 ILE A N 1
ATOM 4361 C CA . ILE A 1 574 ? 26.536 -2.272 -19.725 1.00 83.81 574 ILE A CA 1
ATOM 4362 C C . ILE A 1 574 ? 25.747 -3.397 -19.029 1.00 83.81 574 ILE A C 1
ATOM 4364 O O . ILE A 1 574 ? 24.672 -3.127 -18.488 1.00 83.81 574 ILE A O 1
ATOM 4368 N N . PRO A 1 575 ? 26.239 -4.652 -19.022 1.00 84.38 575 PRO A N 1
ATOM 4369 C CA . PRO A 1 575 ? 25.564 -5.745 -18.327 1.00 84.38 575 PRO A CA 1
ATOM 4370 C C . PRO A 1 575 ? 25.344 -5.436 -16.843 1.00 84.38 575 PRO A C 1
ATOM 4372 O O . PRO A 1 575 ? 26.235 -4.914 -16.172 1.00 84.38 575 PRO A O 1
ATOM 4375 N N . SER A 1 576 ? 24.175 -5.800 -16.315 1.00 88.12 576 SER A N 1
ATOM 4376 C CA . SER A 1 576 ? 23.903 -5.707 -14.880 1.00 88.12 576 SER A CA 1
ATOM 4377 C C . SER A 1 576 ? 24.823 -6.641 -14.093 1.00 88.12 576 SER A C 1
ATOM 4379 O O . SER A 1 576 ? 25.006 -7.804 -14.463 1.00 88.12 576 SER A O 1
ATOM 4381 N N . TYR A 1 577 ? 25.329 -6.162 -12.965 1.00 91.88 577 TYR A N 1
ATOM 4382 C CA . TYR A 1 577 ? 25.948 -7.001 -11.951 1.00 91.88 577 TYR A CA 1
ATOM 4383 C C . TYR A 1 577 ? 24.872 -7.801 -11.209 1.00 91.88 577 TYR A C 1
ATOM 4385 O O . TYR A 1 577 ? 23.819 -7.252 -10.887 1.00 91.88 577 TYR A O 1
ATOM 4393 N N . SER A 1 578 ? 25.139 -9.075 -10.917 1.00 93.75 578 SER A N 1
ATOM 4394 C CA . SER A 1 578 ? 24.259 -9.926 -10.114 1.00 93.75 578 SER A CA 1
ATOM 4395 C C . SER A 1 578 ? 25.076 -10.888 -9.252 1.00 93.75 578 SER A C 1
ATOM 4397 O O . SER A 1 578 ? 25.896 -11.636 -9.780 1.00 93.75 578 SER A O 1
ATOM 4399 N N . GLU A 1 579 ? 24.803 -10.937 -7.949 1.00 94.12 579 GLU A N 1
ATOM 4400 C CA . GLU A 1 579 ? 25.454 -11.850 -6.998 1.00 94.12 579 GLU A CA 1
ATOM 4401 C C . GLU A 1 579 ? 24.448 -12.354 -5.954 1.00 94.12 579 GLU A C 1
ATOM 4403 O O . GLU A 1 579 ? 23.606 -11.591 -5.480 1.00 94.12 579 GLU A O 1
ATOM 4408 N N . ASN A 1 580 ? 24.541 -13.629 -5.564 1.00 92.75 580 ASN A N 1
ATOM 4409 C CA . ASN A 1 580 ? 23.817 -14.129 -4.396 1.00 92.75 580 ASN A CA 1
ATOM 4410 C C . ASN A 1 580 ? 24.613 -13.820 -3.119 1.00 92.75 580 ASN A C 1
ATOM 4412 O O . ASN A 1 580 ? 25.794 -14.144 -3.028 1.00 92.75 580 ASN A O 1
ATOM 4416 N N . VAL A 1 581 ? 23.953 -13.232 -2.127 1.00 89.81 581 VAL A N 1
ATOM 4417 C CA . VAL A 1 581 ? 24.516 -12.840 -0.837 1.00 89.81 581 VAL A CA 1
ATOM 4418 C C . VAL A 1 581 ? 23.697 -13.489 0.275 1.00 89.81 581 VAL A C 1
ATOM 4420 O O . VAL A 1 581 ? 22.476 -13.327 0.346 1.00 89.81 581 VAL A O 1
ATOM 4423 N N . ASP A 1 582 ? 24.385 -14.220 1.146 1.00 87.12 582 ASP A N 1
ATOM 4424 C CA . ASP A 1 582 ? 23.793 -14.876 2.307 1.00 87.12 582 ASP A CA 1
ATOM 4425 C C . ASP A 1 582 ? 23.984 -13.988 3.543 1.00 87.12 582 ASP A C 1
ATOM 4427 O O . ASP A 1 582 ? 25.103 -13.593 3.874 1.00 87.12 582 ASP A O 1
ATOM 4431 N N . PHE A 1 583 ? 22.893 -13.688 4.245 1.00 81.94 583 PHE A N 1
ATOM 4432 C CA . PHE A 1 583 ? 22.917 -12.914 5.481 1.00 81.94 583 PHE A CA 1
ATOM 4433 C C . PHE A 1 583 ? 22.594 -13.820 6.663 1.00 81.94 583 PHE A C 1
ATOM 4435 O O . PHE A 1 583 ? 21.456 -14.270 6.819 1.00 81.94 583 PHE A O 1
ATOM 4442 N N . SER A 1 584 ? 23.583 -14.046 7.528 1.00 72.44 584 SER A N 1
ATOM 4443 C CA . SER A 1 584 ? 23.329 -14.428 8.917 1.00 72.44 584 SER A CA 1
ATOM 4444 C C . SER A 1 584 ? 22.923 -13.176 9.692 1.00 72.44 584 SER A C 1
ATOM 4446 O O . SER A 1 584 ? 23.442 -12.096 9.425 1.00 72.44 584 SER A O 1
ATOM 4448 N N . GLY A 1 585 ? 21.962 -13.283 10.603 1.00 74.88 585 GLY A N 1
ATOM 4449 C CA . GLY A 1 585 ? 21.430 -12.133 11.328 1.00 74.88 585 GLY A CA 1
ATOM 4450 C C . GLY A 1 585 ? 22.483 -11.326 12.101 1.00 74.88 585 GLY A C 1
ATOM 4451 O O . GLY A 1 585 ? 23.462 -11.889 12.587 1.00 74.88 585 GLY A O 1
ATOM 4452 N N . GLY A 1 586 ? 22.294 -10.006 12.200 1.00 76.88 586 GLY A N 1
ATOM 4453 C CA . GLY A 1 586 ? 23.150 -9.119 12.998 1.00 76.88 586 GLY A CA 1
ATOM 4454 C C . GLY A 1 586 ? 24.491 -8.736 12.363 1.00 76.88 586 GLY A C 1
ATOM 4455 O O . GLY A 1 586 ? 25.330 -8.152 13.047 1.00 76.88 586 GLY A O 1
ATOM 4456 N N . ILE A 1 587 ? 24.713 -9.049 11.082 1.00 83.50 587 ILE A N 1
ATOM 4457 C CA . ILE A 1 587 ? 25.961 -8.721 10.373 1.00 83.50 587 ILE A CA 1
ATOM 4458 C C . ILE A 1 587 ? 25.794 -7.501 9.465 1.00 83.50 587 ILE A C 1
ATOM 4460 O O . ILE A 1 587 ? 24.706 -7.240 8.949 1.00 83.50 587 ILE A O 1
ATOM 4464 N N . THR A 1 588 ? 26.904 -6.824 9.187 1.00 87.56 588 THR A N 1
ATOM 4465 C CA . THR A 1 588 ? 27.006 -5.880 8.070 1.00 87.56 588 THR A CA 1
ATOM 4466 C C . THR A 1 588 ? 27.808 -6.523 6.945 1.00 87.56 588 THR A C 1
ATOM 4468 O O . THR A 1 588 ? 28.905 -7.028 7.181 1.00 87.56 588 THR A O 1
ATOM 4471 N N . VAL A 1 589 ? 27.271 -6.510 5.728 1.00 88.69 589 VAL A N 1
ATOM 4472 C CA . VAL A 1 589 ? 27.950 -6.974 4.516 1.00 88.69 589 VAL A CA 1
ATOM 4473 C C . VAL A 1 589 ? 28.286 -5.767 3.655 1.00 88.69 589 VAL A C 1
ATOM 4475 O O . VAL A 1 589 ? 27.402 -5.000 3.288 1.00 88.69 589 VAL A O 1
ATOM 4478 N N . GLU A 1 590 ? 29.559 -5.628 3.305 1.00 89.88 590 GLU A N 1
ATOM 4479 C CA . GLU A 1 590 ? 30.057 -4.589 2.405 1.00 89.88 590 GLU A CA 1
ATOM 4480 C C . GLU A 1 590 ? 30.163 -5.149 0.981 1.00 89.88 590 GLU A C 1
ATOM 4482 O O . GLU A 1 590 ? 30.822 -6.168 0.749 1.00 89.88 590 GLU A O 1
ATOM 4487 N N . LYS A 1 591 ? 29.534 -4.488 0.007 1.00 90.44 591 LYS A N 1
ATOM 4488 C CA . LYS A 1 591 ? 29.614 -4.837 -1.415 1.00 90.44 591 LYS A CA 1
ATOM 4489 C C . LYS A 1 591 ? 30.027 -3.637 -2.242 1.00 90.44 591 LYS A C 1
ATOM 4491 O O . LYS A 1 591 ? 29.346 -2.621 -2.278 1.00 90.44 591 LYS A O 1
ATOM 4496 N N . THR A 1 592 ? 31.142 -3.787 -2.952 1.00 88.75 592 THR A N 1
ATOM 4497 C CA . THR A 1 592 ? 31.602 -2.815 -3.946 1.00 88.75 592 THR A CA 1
ATOM 4498 C C . THR A 1 592 ? 31.469 -3.423 -5.334 1.00 88.75 592 THR A C 1
ATOM 4500 O O . THR A 1 592 ? 32.081 -4.449 -5.620 1.00 88.75 592 THR A O 1
ATOM 4503 N N . VAL A 1 593 ? 30.676 -2.787 -6.191 1.00 90.38 593 VAL A N 1
ATOM 4504 C CA . VAL A 1 593 ? 30.448 -3.188 -7.580 1.00 90.38 593 VAL A CA 1
ATOM 4505 C C . VAL A 1 593 ? 31.201 -2.234 -8.497 1.00 90.38 593 VAL A C 1
ATOM 4507 O O . VAL A 1 593 ? 30.891 -1.048 -8.553 1.00 90.38 593 VAL A O 1
ATOM 4510 N N . ALA A 1 594 ? 32.194 -2.738 -9.220 1.00 90.19 594 ALA A N 1
ATOM 4511 C CA . ALA A 1 594 ? 32.934 -1.950 -10.196 1.00 90.19 594 ALA A CA 1
ATOM 4512 C C . ALA A 1 594 ? 32.434 -2.254 -11.611 1.00 90.19 594 ALA A C 1
ATOM 4514 O O . ALA A 1 594 ? 32.396 -3.409 -12.032 1.00 90.19 594 ALA A O 1
ATOM 4515 N N . PHE A 1 595 ? 32.073 -1.205 -12.341 1.00 90.38 595 PHE A N 1
ATOM 4516 C CA . PHE A 1 595 ? 31.781 -1.239 -13.764 1.00 90.38 595 PHE A CA 1
ATOM 4517 C C . PHE A 1 595 ? 32.955 -0.647 -14.535 1.00 90.38 595 PHE A C 1
ATOM 4519 O O . PHE A 1 595 ? 33.469 0.426 -14.210 1.00 90.38 595 PHE A O 1
ATOM 4526 N N . GLU A 1 596 ? 33.347 -1.333 -15.595 1.00 92.06 596 GLU A N 1
ATOM 4527 C CA . GLU A 1 596 ? 34.299 -0.824 -16.570 1.00 92.06 596 GLU A CA 1
ATOM 4528 C C . GLU A 1 596 ? 33.559 -0.551 -17.872 1.00 92.06 596 GLU A C 1
ATOM 4530 O O . GLU A 1 596 ? 32.875 -1.431 -18.402 1.00 92.06 596 GLU A O 1
ATOM 4535 N N . SER A 1 597 ? 33.667 0.675 -18.376 1.00 91.50 597 SER A N 1
ATOM 4536 C CA . SER A 1 597 ? 32.924 1.120 -19.553 1.00 91.50 597 SER A CA 1
ATOM 4537 C C . SER A 1 597 ? 33.743 2.063 -20.417 1.00 91.50 597 SER A C 1
ATOM 4539 O O . SER A 1 597 ? 34.583 2.804 -19.913 1.00 91.50 597 SER A O 1
ATOM 4541 N N . GLY A 1 598 ? 33.476 2.069 -21.716 1.00 91.88 598 GLY A N 1
ATOM 4542 C CA . GLY A 1 598 ? 33.965 3.088 -22.642 1.00 91.88 598 GLY A CA 1
ATOM 4543 C C . GLY A 1 598 ? 32.825 3.662 -23.480 1.00 91.88 598 GLY A C 1
ATOM 4544 O O . GLY A 1 598 ? 31.672 3.230 -23.373 1.00 91.88 598 GLY A O 1
ATOM 4545 N N . THR A 1 599 ? 33.151 4.628 -24.333 1.00 92.12 599 THR A N 1
ATOM 4546 C CA . THR A 1 599 ? 32.193 5.265 -25.246 1.00 92.12 599 THR A CA 1
ATOM 4547 C C . THR A 1 599 ? 32.601 5.025 -26.693 1.00 92.12 599 THR A C 1
ATOM 4549 O O . THR A 1 599 ? 33.696 5.399 -27.101 1.00 92.12 599 THR A O 1
ATOM 4552 N N . MET A 1 600 ? 31.704 4.456 -27.491 1.00 92.69 600 MET A N 1
ATOM 4553 C CA . MET A 1 600 ? 31.846 4.389 -28.943 1.00 92.69 600 MET A CA 1
ATOM 4554 C C . MET A 1 600 ? 31.116 5.581 -29.567 1.00 92.69 600 MET A C 1
ATOM 4556 O O . MET A 1 600 ? 29.911 5.737 -29.367 1.00 92.69 600 MET A O 1
ATOM 4560 N N . ARG A 1 601 ? 31.842 6.430 -30.296 1.00 92.50 601 ARG A N 1
ATOM 4561 C CA . ARG A 1 601 ? 31.297 7.543 -31.076 1.00 92.50 601 ARG A CA 1
ATOM 4562 C C . ARG A 1 601 ? 31.129 7.129 -32.519 1.00 92.50 601 ARG A C 1
ATOM 4564 O O . ARG A 1 601 ? 32.119 6.853 -33.177 1.00 92.50 601 ARG A O 1
ATOM 4571 N N . VAL A 1 602 ? 29.903 7.124 -33.023 1.00 91.00 602 VAL A N 1
ATOM 4572 C CA . VAL A 1 602 ? 29.616 6.677 -34.389 1.00 91.00 602 VAL A CA 1
ATOM 4573 C C . VAL A 1 602 ? 29.149 7.847 -35.249 1.00 91.00 602 VAL A C 1
ATOM 4575 O O . VAL A 1 602 ? 28.199 8.554 -34.903 1.00 91.00 602 VAL A O 1
ATOM 4578 N N . THR A 1 603 ? 29.807 8.036 -36.392 1.00 89.75 603 THR A N 1
ATOM 4579 C CA . THR A 1 603 ? 29.451 9.033 -37.410 1.00 89.75 603 THR A CA 1
ATOM 4580 C C . THR A 1 603 ? 29.313 8.350 -38.766 1.00 89.75 603 THR A C 1
ATOM 4582 O O . THR A 1 603 ? 30.244 7.690 -39.222 1.00 89.75 603 THR A O 1
ATOM 4585 N N . ALA A 1 604 ? 28.179 8.533 -39.442 1.00 88.19 604 ALA A N 1
ATOM 4586 C CA . ALA A 1 604 ? 27.972 8.068 -40.812 1.00 88.19 604 ALA A CA 1
ATOM 4587 C C . ALA A 1 604 ? 28.023 9.251 -41.785 1.00 88.19 604 ALA A C 1
ATOM 4589 O O . ALA A 1 604 ? 27.270 10.211 -41.623 1.00 88.19 604 ALA A O 1
ATOM 4590 N N . LEU A 1 605 ? 28.885 9.175 -42.800 1.00 86.81 605 LEU A N 1
ATOM 4591 C CA . LEU A 1 605 ? 29.054 10.216 -43.814 1.00 86.81 605 LEU A CA 1
ATOM 4592 C C . LEU A 1 605 ? 28.669 9.696 -45.200 1.00 86.81 605 LEU A C 1
ATOM 4594 O O . LEU A 1 605 ? 29.087 8.609 -45.579 1.00 86.81 605 LEU A O 1
ATOM 4598 N N . VAL A 1 606 ? 27.959 10.486 -46.002 1.00 81.06 606 VAL A N 1
ATOM 4599 C CA . VAL A 1 606 ? 27.760 10.239 -47.442 1.00 81.06 606 VAL A CA 1
ATOM 4600 C C . VAL A 1 606 ? 28.175 11.490 -48.200 1.00 81.06 606 VAL A C 1
ATOM 4602 O O . VAL A 1 606 ? 27.710 12.588 -47.898 1.00 81.06 606 VAL A O 1
ATOM 4605 N N . GLY A 1 607 ? 29.106 11.348 -49.148 1.00 76.69 607 GLY A N 1
ATOM 4606 C CA . GLY A 1 607 ? 29.672 12.503 -49.859 1.00 76.69 607 GLY A CA 1
ATOM 4607 C C . GLY A 1 607 ? 30.309 13.542 -48.921 1.00 76.69 607 GLY A C 1
ATOM 4608 O O . GLY A 1 607 ? 30.226 14.740 -49.180 1.00 76.69 607 GLY A O 1
ATOM 4609 N N . GLY A 1 608 ? 30.875 13.091 -47.794 1.00 80.75 608 GLY A N 1
ATOM 4610 C CA . GLY A 1 608 ? 31.512 13.942 -46.782 1.00 80.75 608 GLY A CA 1
ATOM 4611 C C . GLY A 1 608 ? 30.557 14.667 -45.826 1.00 80.75 608 GLY A C 1
ATOM 4612 O O . GLY A 1 608 ? 31.025 15.428 -44.984 1.00 80.75 608 GLY A O 1
ATOM 4613 N N . LYS A 1 609 ? 29.239 14.444 -45.921 1.00 81.38 609 LYS A N 1
ATOM 4614 C CA . LYS A 1 609 ? 28.235 15.044 -45.027 1.00 81.38 609 LYS A CA 1
ATOM 4615 C C . LYS A 1 609 ? 27.614 13.994 -44.116 1.00 81.38 609 LYS A C 1
ATOM 4617 O O . LYS A 1 609 ? 27.353 12.883 -44.570 1.00 81.38 609 LYS A O 1
ATOM 4622 N N . SER A 1 610 ? 27.345 14.362 -42.865 1.00 84.00 610 SER A N 1
ATOM 4623 C CA . SER A 1 610 ? 26.615 13.509 -41.927 1.00 84.00 610 SER A CA 1
ATOM 4624 C C . SER A 1 610 ? 25.222 13.181 -42.453 1.00 84.00 610 SER A C 1
ATOM 4626 O O . SER A 1 610 ? 24.534 14.044 -43.001 1.00 84.00 610 SER A O 1
ATOM 4628 N N . VAL A 1 611 ? 24.825 11.920 -42.312 1.00 78.94 611 VAL A N 1
ATOM 4629 C CA . VAL A 1 611 ? 23.523 11.417 -42.758 1.00 78.94 611 VAL A CA 1
ATOM 4630 C C . VAL A 1 611 ? 22.805 10.674 -41.647 1.00 78.94 611 VAL A C 1
ATOM 4632 O O . VAL A 1 611 ? 23.397 10.290 -40.641 1.00 78.94 611 VAL A O 1
ATOM 4635 N N . THR A 1 612 ? 21.510 10.447 -41.857 1.00 81.44 612 THR A N 1
ATOM 4636 C CA . THR A 1 612 ? 20.730 9.582 -40.976 1.00 81.44 612 THR A CA 1
ATOM 4637 C C . THR A 1 612 ? 21.184 8.136 -41.150 1.00 81.44 612 THR A C 1
ATOM 4639 O O . THR A 1 612 ? 21.238 7.649 -42.281 1.00 81.44 612 THR A O 1
ATOM 4642 N N . ALA A 1 613 ? 21.495 7.440 -40.057 1.00 82.81 613 ALA A N 1
ATOM 4643 C CA . ALA A 1 613 ? 21.947 6.052 -40.107 1.00 82.81 613 ALA A CA 1
ATOM 4644 C C . ALA A 1 613 ? 21.331 5.193 -38.997 1.00 82.81 613 ALA A C 1
ATOM 4646 O O . ALA A 1 613 ? 21.039 5.668 -37.901 1.00 82.81 613 ALA A O 1
ATOM 4647 N N . GLY A 1 614 ? 21.132 3.911 -39.298 1.00 82.19 614 GLY A N 1
ATOM 4648 C CA . GLY A 1 614 ? 20.891 2.878 -38.297 1.00 82.19 614 GLY A CA 1
ATOM 4649 C C . GLY A 1 614 ? 22.223 2.327 -37.797 1.00 82.19 614 GLY A C 1
ATOM 4650 O O . GLY A 1 614 ? 23.114 2.044 -38.606 1.00 82.19 614 GLY A O 1
ATOM 4651 N N . VAL A 1 615 ? 22.352 2.171 -36.479 1.00 87.25 615 VAL A N 1
ATOM 4652 C CA . VAL A 1 615 ? 23.539 1.603 -35.829 1.00 87.25 615 VAL A CA 1
ATOM 4653 C C . VAL A 1 615 ? 23.146 0.367 -35.034 1.00 87.25 615 VAL A C 1
ATOM 4655 O O . VAL A 1 615 ? 22.245 0.415 -34.202 1.00 87.25 615 VAL A O 1
ATOM 4658 N N . ASN A 1 616 ? 23.859 -0.728 -35.275 1.00 88.31 616 ASN A N 1
ATOM 4659 C CA . ASN A 1 616 ? 23.771 -1.963 -34.505 1.00 88.31 616 ASN A CA 1
ATOM 4660 C C . ASN A 1 616 ? 25.151 -2.297 -33.943 1.00 88.31 616 ASN A C 1
ATOM 4662 O O . ASN A 1 616 ? 26.149 -2.236 -34.665 1.00 88.31 616 ASN A O 1
ATOM 4666 N N . ILE A 1 617 ? 25.213 -2.657 -32.664 1.00 90.38 617 ILE A N 1
ATOM 4667 C CA . ILE A 1 617 ? 26.454 -3.058 -32.000 1.00 90.38 617 ILE A CA 1
ATOM 4668 C C . ILE A 1 617 ? 26.250 -4.416 -31.341 1.00 90.38 617 ILE A C 1
ATOM 4670 O O . ILE A 1 617 ? 25.301 -4.641 -30.580 1.00 90.38 617 ILE A O 1
ATOM 4674 N N . ARG A 1 618 ? 27.191 -5.318 -31.612 1.00 90.62 618 ARG A N 1
ATOM 4675 C CA . ARG A 1 618 ? 27.259 -6.670 -31.053 1.00 90.62 618 ARG A CA 1
ATOM 4676 C C . ARG A 1 618 ? 28.545 -6.822 -30.273 1.00 90.62 618 ARG A C 1
ATOM 4678 O O . ARG A 1 618 ? 29.560 -6.234 -30.625 1.00 90.62 618 ARG A O 1
ATOM 4685 N N . LYS A 1 619 ? 28.536 -7.659 -29.239 1.00 90.56 619 LYS A N 1
ATOM 4686 C CA . LYS A 1 619 ? 29.795 -8.152 -28.669 1.00 90.56 619 LYS A CA 1
ATOM 4687 C C . LYS A 1 619 ? 30.501 -9.006 -29.730 1.00 90.56 619 LYS A C 1
ATOM 4689 O O . LYS A 1 619 ? 29.825 -9.793 -30.389 1.00 90.56 619 LYS A O 1
ATOM 4694 N N . ALA A 1 620 ? 31.813 -8.863 -29.894 1.00 88.12 620 ALA A N 1
ATOM 4695 C CA . ALA A 1 620 ? 32.566 -9.597 -30.910 1.00 88.12 620 ALA A CA 1
ATOM 4696 C C . ALA A 1 620 ? 32.309 -11.111 -30.792 1.00 88.12 620 ALA A C 1
ATOM 4698 O O . ALA A 1 620 ? 32.417 -11.688 -29.707 1.00 88.12 620 ALA A O 1
ATOM 4699 N N . GLY A 1 621 ? 31.900 -11.737 -31.899 1.00 79.00 621 GLY A N 1
ATOM 4700 C CA . GLY A 1 621 ? 31.546 -13.162 -31.949 1.00 79.00 621 GLY A CA 1
ATOM 4701 C C . GLY A 1 621 ? 30.146 -13.529 -31.426 1.00 79.00 621 GLY A C 1
ATOM 4702 O O . GLY A 1 621 ? 29.780 -14.702 -31.468 1.00 79.00 621 GLY A O 1
ATOM 4703 N N . SER A 1 622 ? 29.339 -12.566 -30.964 1.00 83.31 622 SER A N 1
ATOM 4704 C CA . SER A 1 622 ? 27.935 -12.781 -30.582 1.00 83.31 622 SER A CA 1
ATOM 4705 C C . SER A 1 622 ? 26.991 -12.483 -31.753 1.00 83.31 622 SER A C 1
ATOM 4707 O O . SER A 1 622 ? 27.103 -11.423 -32.371 1.00 83.31 622 SER A O 1
ATOM 4709 N N . PRO A 1 623 ? 25.991 -13.340 -32.029 1.00 76.81 623 PRO A N 1
ATOM 4710 C CA . PRO A 1 623 ? 24.969 -13.048 -33.033 1.00 76.81 623 PRO A CA 1
ATOM 4711 C C . PRO A 1 623 ? 23.912 -12.045 -32.540 1.00 76.81 623 PRO A C 1
ATOM 4713 O O . PRO A 1 623 ? 23.141 -11.533 -33.346 1.00 76.81 623 PRO A O 1
ATOM 4716 N N . LYS A 1 624 ? 23.850 -11.777 -31.227 1.00 78.25 624 LYS A N 1
ATOM 4717 C CA . LYS A 1 624 ? 22.835 -10.923 -30.600 1.00 78.25 624 LYS A CA 1
ATOM 4718 C C . LYS A 1 624 ? 23.308 -9.473 -30.493 1.00 78.25 624 LYS A C 1
ATOM 4720 O O . LYS A 1 624 ? 24.365 -9.215 -29.911 1.00 78.25 624 LYS A O 1
ATOM 4725 N N . ASP A 1 625 ? 22.481 -8.555 -30.990 1.00 80.38 625 ASP A N 1
ATOM 4726 C CA . ASP A 1 625 ? 22.627 -7.111 -30.801 1.00 80.38 625 ASP A CA 1
ATOM 4727 C C . ASP A 1 625 ? 22.453 -6.741 -29.321 1.00 80.38 625 ASP A C 1
ATOM 4729 O O . ASP A 1 625 ? 21.489 -7.147 -28.668 1.00 80.38 625 ASP A O 1
ATOM 4733 N N . ILE A 1 626 ? 23.415 -5.992 -28.779 1.00 82.50 626 ILE A N 1
ATOM 4734 C CA . ILE A 1 626 ? 23.353 -5.421 -27.418 1.00 82.50 626 ILE A CA 1
ATOM 4735 C C . ILE A 1 626 ? 22.941 -3.946 -27.439 1.00 82.50 626 ILE A C 1
ATOM 4737 O O . ILE A 1 626 ? 22.659 -3.349 -26.399 1.00 82.50 626 ILE A O 1
ATOM 4741 N N . PHE A 1 627 ? 22.943 -3.359 -28.633 1.00 82.62 627 PHE A N 1
ATOM 4742 C CA . PHE A 1 627 ? 22.507 -2.010 -28.908 1.00 82.62 627 PHE A CA 1
ATOM 4743 C C . PHE A 1 627 ? 22.038 -1.938 -30.361 1.00 82.62 627 PHE A C 1
ATOM 4745 O O . PHE A 1 627 ? 22.737 -2.411 -31.257 1.00 82.62 627 PHE A O 1
ATOM 4752 N N . ALA A 1 628 ? 20.865 -1.358 -30.578 1.00 81.50 628 ALA A N 1
ATOM 4753 C CA . ALA A 1 628 ? 20.274 -1.140 -31.889 1.00 81.50 628 ALA A CA 1
ATOM 4754 C C . ALA A 1 628 ? 19.466 0.157 -31.837 1.00 81.50 628 ALA A C 1
ATOM 4756 O O . ALA A 1 628 ? 18.778 0.417 -30.846 1.00 81.50 628 ALA A O 1
ATOM 4757 N N . THR A 1 629 ? 19.551 0.975 -32.879 1.00 72.06 629 THR A N 1
ATOM 4758 C CA . THR A 1 629 ? 18.864 2.270 -32.928 1.00 72.06 629 THR A CA 1
ATOM 4759 C C . THR A 1 629 ? 17.750 2.257 -33.964 1.00 72.06 629 THR A C 1
ATOM 4761 O O . THR A 1 629 ? 17.878 1.644 -35.023 1.00 72.06 629 THR A O 1
ATOM 4764 N N . MET A 1 630 ? 16.690 3.034 -33.714 1.00 59.88 630 MET A N 1
ATOM 4765 C CA . MET A 1 630 ? 15.950 3.636 -34.827 1.00 59.88 630 MET A CA 1
ATOM 4766 C C . MET A 1 630 ? 16.891 4.604 -35.569 1.00 59.88 630 MET A C 1
ATOM 4768 O O . MET A 1 630 ? 17.830 5.113 -34.947 1.00 59.88 630 MET A O 1
ATOM 4772 N N . PRO A 1 631 ? 16.694 4.854 -36.874 1.00 62.16 631 PRO A N 1
ATOM 4773 C CA . PRO A 1 631 ? 17.564 5.742 -37.644 1.00 62.16 631 PRO A CA 1
ATOM 4774 C C . PRO A 1 631 ? 17.733 7.089 -36.928 1.00 62.16 631 PRO A C 1
ATOM 4776 O O . PRO A 1 631 ? 16.735 7.761 -36.669 1.00 62.16 631 PRO A O 1
ATOM 4779 N N . TYR A 1 632 ? 18.963 7.468 -36.566 1.00 62.78 632 TYR A N 1
ATOM 4780 C CA . TYR A 1 632 ? 19.223 8.756 -35.913 1.00 62.78 632 TYR A CA 1
ATOM 4781 C C . TYR A 1 632 ? 19.700 9.761 -36.951 1.00 62.78 632 TYR A C 1
ATOM 4783 O O . TYR A 1 632 ? 20.481 9.408 -37.835 1.00 62.78 632 TYR A O 1
ATOM 4791 N N . VAL A 1 633 ? 19.221 11.002 -36.860 1.00 56.28 633 VAL A N 1
ATOM 4792 C CA . VAL A 1 633 ? 19.685 12.087 -37.726 1.00 56.28 633 VAL A CA 1
ATOM 4793 C C . VAL A 1 633 ? 21.093 12.443 -37.281 1.00 56.28 633 VAL A C 1
ATOM 4795 O O . VAL A 1 633 ? 21.283 12.899 -36.162 1.00 56.28 633 VAL A O 1
ATOM 4798 N N . GLY A 1 634 ? 22.078 12.214 -38.147 1.00 53.50 634 GLY A N 1
ATOM 4799 C CA . GLY A 1 634 ? 23.399 12.798 -37.989 1.00 53.50 634 GLY A CA 1
ATOM 4800 C C . GLY A 1 634 ? 23.320 14.292 -38.278 1.00 53.50 634 GLY A C 1
ATOM 4801 O O . GLY A 1 634 ? 23.701 14.736 -39.360 1.00 53.50 634 GLY A O 1
ATOM 4802 N N . ASP A 1 635 ? 22.846 15.087 -37.322 1.00 53.31 635 ASP A N 1
ATOM 4803 C CA . ASP A 1 635 ? 23.409 16.423 -37.162 1.00 53.31 635 ASP A CA 1
ATOM 4804 C C . ASP A 1 635 ? 24.933 16.280 -36.941 1.00 53.31 635 ASP A C 1
ATOM 4806 O O . ASP A 1 635 ? 25.459 15.179 -36.779 1.00 53.31 635 ASP A O 1
ATOM 4810 N N . ALA A 1 636 ? 25.715 17.358 -37.031 1.00 57.97 636 ALA A N 1
ATOM 4811 C CA . ALA A 1 636 ? 27.187 17.289 -36.978 1.00 57.97 636 ALA A CA 1
ATOM 4812 C C . ALA A 1 636 ? 27.769 16.642 -35.687 1.00 57.97 636 ALA A C 1
ATOM 4814 O O . ALA A 1 636 ? 28.985 16.555 -35.524 1.00 57.97 636 ALA A O 1
ATOM 4815 N N . THR A 1 637 ? 26.907 16.204 -34.771 1.00 67.56 637 THR A N 1
ATOM 4816 C CA . THR A 1 637 ? 27.160 15.490 -33.528 1.00 67.56 637 THR A CA 1
ATOM 4817 C C . THR A 1 637 ? 27.203 13.962 -33.716 1.00 67.56 637 THR A C 1
ATOM 4819 O O . THR A 1 637 ? 26.196 13.349 -34.068 1.00 67.56 637 THR A O 1
ATOM 4822 N N . PRO A 1 638 ? 28.345 13.310 -33.425 1.00 80.62 638 PRO A N 1
ATOM 4823 C CA . PRO A 1 638 ? 28.452 11.853 -33.397 1.00 80.62 638 PRO A CA 1
ATOM 4824 C C . PRO A 1 638 ? 27.504 11.213 -32.378 1.00 80.62 638 PRO A C 1
ATOM 4826 O O . PRO A 1 638 ? 27.278 11.752 -31.290 1.00 80.62 638 PRO A O 1
ATOM 4829 N N . MET A 1 639 ? 27.025 10.009 -32.682 1.00 85.50 639 MET A N 1
ATOM 4830 C CA . MET A 1 639 ? 26.247 9.217 -31.738 1.00 85.50 639 MET A CA 1
ATOM 4831 C C . MET A 1 639 ? 27.157 8.625 -30.663 1.00 85.50 639 MET A C 1
ATOM 4833 O O . MET A 1 639 ? 28.042 7.837 -30.978 1.00 85.50 639 MET A O 1
ATOM 4837 N N . ASN A 1 640 ? 26.902 8.941 -29.394 1.00 88.38 640 ASN A N 1
ATOM 4838 C CA . ASN A 1 640 ? 27.625 8.363 -28.262 1.00 88.38 640 ASN A CA 1
ATOM 4839 C C . ASN A 1 640 ? 26.904 7.115 -27.740 1.00 88.38 640 ASN A C 1
ATOM 4841 O O . ASN A 1 640 ? 25.801 7.225 -27.203 1.00 88.38 640 ASN A O 1
ATOM 4845 N N . VAL A 1 641 ? 27.542 5.949 -27.824 1.00 88.25 641 VAL A N 1
ATOM 4846 C CA . VAL A 1 641 ? 27.040 4.706 -27.224 1.00 88.25 641 VAL A CA 1
ATOM 4847 C C . VAL A 1 641 ? 27.970 4.263 -26.106 1.00 88.25 641 VAL A C 1
ATOM 4849 O O . VAL A 1 641 ? 29.151 3.999 -26.328 1.00 88.25 641 VAL A O 1
ATOM 4852 N N . LYS A 1 642 ? 27.435 4.167 -24.888 1.00 89.38 642 LYS A N 1
ATOM 4853 C CA . LYS A 1 642 ? 28.189 3.711 -23.720 1.00 89.38 642 LYS A CA 1
ATOM 4854 C C . LYS A 1 642 ? 28.057 2.200 -23.558 1.00 89.38 642 LYS A C 1
ATOM 4856 O O . LYS A 1 642 ? 26.948 1.685 -23.400 1.00 89.38 642 LYS A O 1
ATOM 4861 N N . LEU A 1 643 ? 29.186 1.503 -23.582 1.00 91.19 643 LEU A N 1
ATOM 4862 C CA . LEU A 1 643 ? 29.266 0.042 -23.547 1.00 91.19 643 LEU A CA 1
ATOM 4863 C C . LEU A 1 643 ? 30.231 -0.398 -22.443 1.00 91.19 643 LEU A C 1
ATOM 4865 O O . LEU A 1 643 ? 31.077 0.381 -22.003 1.00 91.19 643 LEU A O 1
ATOM 4869 N N . GLY A 1 644 ? 30.121 -1.654 -22.003 1.00 91.00 644 GLY A N 1
ATOM 4870 C CA . GLY A 1 644 ? 31.144 -2.255 -21.142 1.00 91.00 644 GLY A CA 1
ATOM 4871 C C . GLY A 1 644 ? 32.518 -2.283 -21.826 1.00 91.00 644 GLY A C 1
ATOM 4872 O O . GLY A 1 644 ? 32.617 -2.157 -23.044 1.00 91.00 644 GLY A O 1
ATOM 4873 N N . ALA A 1 645 ? 33.594 -2.448 -21.062 1.00 91.00 645 ALA A N 1
ATOM 4874 C CA . ALA A 1 645 ? 34.898 -2.720 -21.661 1.00 91.00 645 ALA A CA 1
ATOM 4875 C C . ALA A 1 645 ? 34.882 -4.081 -22.384 1.00 91.00 645 ALA A C 1
ATOM 4877 O O . ALA A 1 645 ? 34.314 -5.062 -21.888 1.00 91.00 645 ALA A O 1
ATOM 4878 N N . GLY A 1 646 ? 35.485 -4.153 -23.570 1.00 93.06 646 GLY A N 1
ATOM 4879 C CA . GLY A 1 646 ? 35.494 -5.377 -24.367 1.00 93.06 646 GLY A CA 1
ATOM 4880 C C . GLY A 1 646 ? 35.667 -5.147 -25.863 1.00 93.06 646 GLY A C 1
ATOM 4881 O O . GLY A 1 646 ? 36.058 -4.071 -26.297 1.00 93.06 646 GLY A O 1
ATOM 4882 N N . HIS A 1 647 ? 35.374 -6.188 -26.643 1.00 95.06 647 HIS A N 1
ATOM 4883 C CA . HIS A 1 647 ? 35.462 -6.161 -28.101 1.00 95.06 647 HIS A CA 1
ATOM 4884 C C . HIS A 1 647 ? 34.071 -6.183 -28.732 1.00 95.06 647 HIS A C 1
ATOM 4886 O O . HIS A 1 647 ? 33.203 -6.952 -28.295 1.00 95.06 647 HIS A O 1
ATOM 4892 N N . TYR A 1 648 ? 33.877 -5.373 -29.771 1.00 94.56 648 TYR A N 1
ATOM 4893 C CA . TYR A 1 648 ? 32.575 -5.141 -30.391 1.00 94.56 648 TYR A CA 1
ATOM 4894 C C . TYR A 1 648 ? 32.628 -5.182 -31.917 1.00 94.56 648 TYR A C 1
ATOM 4896 O O . TYR A 1 648 ? 33.597 -4.747 -32.531 1.00 94.56 648 TYR A O 1
ATOM 4904 N N . ASP A 1 649 ? 31.549 -5.667 -32.524 1.00 92.31 649 ASP A N 1
ATOM 4905 C CA . ASP A 1 649 ? 31.293 -5.537 -33.953 1.00 92.31 649 ASP A CA 1
ATOM 4906 C C . ASP A 1 649 ? 30.268 -4.411 -34.154 1.00 92.31 649 ASP A C 1
ATOM 4908 O O . ASP A 1 649 ? 29.162 -4.461 -33.607 1.00 92.31 649 ASP A O 1
ATOM 4912 N N . LEU A 1 650 ? 30.639 -3.394 -34.930 1.00 93.00 650 LEU A N 1
ATOM 4913 C CA . LEU A 1 650 ? 29.815 -2.239 -35.272 1.00 93.00 650 LEU A CA 1
ATOM 4914 C C . LEU A 1 650 ? 29.253 -2.406 -36.680 1.00 93.00 650 LEU A C 1
ATOM 4916 O O . LEU A 1 650 ? 29.976 -2.695 -37.628 1.00 93.00 650 LEU A O 1
ATOM 4920 N N . SER A 1 651 ? 27.957 -2.180 -36.819 1.00 87.81 651 SER A N 1
ATOM 4921 C CA . SER A 1 651 ? 27.209 -2.250 -38.064 1.00 87.81 651 SER A CA 1
ATOM 4922 C C . SER A 1 651 ? 26.486 -0.936 -38.306 1.00 87.81 651 SER A C 1
ATOM 4924 O O . SER A 1 651 ? 25.653 -0.546 -37.491 1.00 87.81 651 SER A O 1
ATOM 4926 N N . VAL A 1 652 ? 26.769 -0.273 -39.427 1.00 89.25 652 VAL A N 1
ATOM 4927 C CA . VAL A 1 652 ? 26.169 1.026 -39.765 1.00 89.25 652 VAL A CA 1
ATOM 4928 C C . VAL A 1 652 ? 25.600 0.996 -41.173 1.00 89.25 652 VAL A C 1
ATOM 4930 O O . VAL A 1 652 ? 26.268 0.554 -42.112 1.00 89.25 652 VAL A O 1
ATOM 4933 N N . ILE A 1 653 ? 24.373 1.486 -41.326 1.00 85.19 653 ILE A N 1
ATOM 4934 C CA . ILE A 1 653 ? 23.702 1.620 -42.620 1.00 85.19 653 ILE A CA 1
ATOM 4935 C C . ILE A 1 653 ? 23.006 2.985 -42.724 1.00 85.19 653 ILE A C 1
ATOM 4937 O O . ILE A 1 653 ? 22.152 3.297 -41.891 1.00 85.19 653 ILE A O 1
ATOM 4941 N N . PRO A 1 654 ? 23.349 3.822 -43.720 1.00 83.06 654 PRO A N 1
ATOM 4942 C CA . PRO A 1 654 ? 22.604 5.039 -44.008 1.00 83.06 654 PRO A CA 1
ATOM 4943 C C . PRO A 1 654 ? 21.168 4.729 -44.420 1.00 83.06 654 PRO A C 1
ATOM 4945 O O . PRO A 1 654 ? 20.911 3.791 -45.172 1.00 83.06 654 PRO A O 1
ATOM 4948 N N . VAL A 1 655 ? 20.225 5.522 -43.926 1.00 76.56 655 VAL A N 1
ATOM 4949 C CA . VAL A 1 655 ? 18.792 5.290 -44.126 1.00 76.56 655 VAL A CA 1
ATOM 4950 C C . VAL A 1 655 ? 18.256 6.225 -45.197 1.00 76.56 655 VAL A C 1
ATOM 4952 O O . VAL A 1 655 ? 18.578 7.409 -45.215 1.00 76.56 655 VAL A O 1
ATOM 4955 N N . GLY A 1 656 ? 17.433 5.681 -46.097 1.00 68.38 656 GLY A N 1
ATOM 4956 C CA . GLY A 1 656 ? 16.844 6.436 -47.205 1.00 68.38 656 GLY A CA 1
ATOM 4957 C C . GLY A 1 656 ? 17.807 6.717 -48.363 1.00 68.38 656 GLY A C 1
ATOM 4958 O O . GLY A 1 656 ? 17.517 7.582 -49.183 1.00 68.38 656 GLY A O 1
ATOM 4959 N N . ILE A 1 657 ? 18.942 6.011 -48.438 1.00 67.62 657 ILE A N 1
ATOM 4960 C CA . ILE A 1 657 ? 19.939 6.176 -49.504 1.00 67.62 657 ILE A CA 1
ATOM 4961 C C . ILE A 1 657 ? 20.100 4.848 -50.243 1.00 67.62 657 ILE A C 1
ATOM 4963 O O . ILE A 1 657 ? 20.759 3.926 -49.764 1.00 67.62 657 ILE A O 1
ATOM 4967 N N . GLU A 1 658 ? 19.468 4.743 -51.411 1.00 57.81 658 GLU A N 1
ATOM 4968 C CA . GLU A 1 658 ? 19.581 3.559 -52.262 1.00 57.81 658 GLU A CA 1
ATOM 4969 C C . GLU A 1 658 ? 20.993 3.398 -52.846 1.00 57.81 658 GLU A C 1
ATOM 4971 O O . GLU A 1 658 ? 21.697 4.371 -53.117 1.00 57.81 658 GLU A O 1
ATOM 4976 N N . GLY A 1 659 ? 21.422 2.144 -53.022 1.00 61.59 659 GLY A N 1
ATOM 4977 C CA . GLY A 1 659 ? 22.758 1.801 -53.525 1.00 61.59 659 GLY A CA 1
ATOM 4978 C C . GLY A 1 659 ? 23.866 1.802 -52.466 1.00 61.59 659 GLY A C 1
ATOM 4979 O O . GLY A 1 659 ? 25.001 1.436 -52.780 1.00 61.59 659 GLY A O 1
ATOM 4980 N N . VAL A 1 660 ? 23.554 2.154 -51.215 1.00 68.50 660 VAL A N 1
ATOM 4981 C CA . VAL A 1 660 ? 24.489 2.069 -50.090 1.00 68.50 660 VAL A CA 1
ATOM 4982 C C . VAL A 1 660 ? 24.270 0.771 -49.317 1.00 68.50 660 VAL A C 1
ATOM 4984 O O . VAL A 1 660 ? 23.163 0.454 -48.894 1.00 68.50 660 VAL A O 1
ATOM 4987 N N . VAL A 1 661 ? 25.350 0.014 -49.120 1.00 73.00 661 VAL A N 1
ATOM 4988 C CA . VAL A 1 661 ? 25.344 -1.227 -48.334 1.00 73.00 661 VAL A CA 1
ATOM 4989 C C . VAL A 1 661 ? 25.807 -0.969 -46.904 1.00 73.00 661 VAL A C 1
ATOM 4991 O O . VAL A 1 661 ? 26.628 -0.085 -46.652 1.00 73.00 661 VAL A O 1
ATOM 4994 N N . GLN A 1 662 ? 25.305 -1.775 -45.969 1.00 81.50 662 GLN A N 1
ATOM 4995 C CA . GLN A 1 662 ? 25.759 -1.788 -44.581 1.00 81.50 662 GLN A CA 1
ATOM 4996 C C . GLN A 1 662 ? 27.276 -1.991 -44.510 1.00 81.50 662 GLN A C 1
ATOM 4998 O O . GLN A 1 662 ? 27.819 -2.918 -45.117 1.00 81.50 662 GLN A O 1
ATOM 5003 N N . LYS A 1 663 ? 27.958 -1.158 -43.725 1.00 88.06 663 LYS A N 1
ATOM 5004 C CA . LYS A 1 663 ? 29.359 -1.374 -43.363 1.00 88.06 663 LYS A CA 1
ATOM 5005 C C . LYS A 1 663 ? 29.438 -2.026 -41.995 1.00 88.06 663 LYS A C 1
ATOM 5007 O O . LYS A 1 663 ? 28.718 -1.642 -41.075 1.00 88.06 663 LYS A O 1
ATOM 5012 N N . VAL A 1 664 ? 30.326 -3.009 -41.883 1.00 88.00 664 VAL A N 1
ATOM 5013 C CA . VAL A 1 664 ? 30.589 -3.731 -40.640 1.00 88.00 664 VAL A CA 1
ATOM 5014 C C . VAL A 1 664 ? 32.064 -3.599 -40.299 1.00 88.00 664 VAL A C 1
ATOM 5016 O O . VAL A 1 664 ? 32.916 -3.976 -41.102 1.00 88.00 664 VAL A O 1
ATOM 5019 N N . ILE A 1 665 ? 32.355 -3.089 -39.108 1.00 92.19 665 ILE A N 1
ATOM 5020 C CA . ILE A 1 665 ? 33.693 -3.061 -38.518 1.00 92.19 665 ILE A CA 1
ATOM 5021 C C . ILE A 1 665 ? 33.697 -4.102 -37.408 1.00 92.19 665 ILE A C 1
ATOM 5023 O O . ILE A 1 665 ? 32.813 -4.102 -36.554 1.00 92.19 665 ILE A O 1
ATOM 5027 N N . LYS A 1 666 ? 34.652 -5.029 -37.450 1.00 93.44 666 LYS A N 1
ATOM 5028 C CA . LYS A 1 666 ? 34.722 -6.136 -36.497 1.00 93.44 666 LYS A CA 1
ATOM 5029 C C . LYS A 1 666 ? 35.794 -5.904 -35.449 1.00 93.44 666 LYS A C 1
ATOM 5031 O O . LYS A 1 666 ? 36.834 -5.325 -35.752 1.00 93.44 666 LYS A O 1
ATOM 5036 N N . ASN A 1 667 ? 35.565 -6.466 -34.267 1.00 93.50 667 ASN A N 1
ATOM 5037 C CA . ASN A 1 667 ? 36.545 -6.568 -33.191 1.00 93.50 667 ASN A CA 1
ATOM 5038 C C . ASN A 1 667 ? 37.146 -5.217 -32.745 1.00 93.50 667 ASN A C 1
ATOM 5040 O O . ASN A 1 667 ? 38.339 -5.129 -32.462 1.00 93.50 667 ASN A O 1
ATOM 5044 N N . ILE A 1 668 ? 36.322 -4.171 -32.670 1.00 95.06 668 ILE A N 1
ATOM 5045 C CA . ILE A 1 668 ? 36.698 -2.873 -32.102 1.00 95.06 668 ILE A CA 1
ATOM 5046 C C . ILE A 1 668 ? 36.952 -3.060 -30.607 1.00 95.06 668 ILE A C 1
ATOM 5048 O O . ILE A 1 668 ? 36.047 -3.463 -29.874 1.00 95.06 668 ILE A O 1
ATOM 5052 N N . GLU A 1 669 ? 38.168 -2.768 -30.155 1.00 95.56 669 GLU A N 1
ATOM 5053 C CA . GLU A 1 669 ? 38.526 -2.791 -28.738 1.00 95.56 669 GLU A CA 1
ATOM 5054 C C . GLU A 1 669 ? 38.064 -1.498 -28.055 1.00 95.56 669 GLU A C 1
ATOM 5056 O O . GLU A 1 669 ? 38.455 -0.397 -28.441 1.00 95.56 669 GLU A O 1
ATOM 5061 N N . LEU A 1 670 ? 37.271 -1.632 -26.995 1.00 94.88 670 LEU A N 1
ATOM 5062 C CA . LEU A 1 670 ? 36.850 -0.535 -26.137 1.00 94.88 670 LEU A CA 1
ATOM 5063 C C . LEU A 1 670 ? 37.429 -0.732 -24.732 1.00 94.88 670 LEU A C 1
ATOM 5065 O O . LEU A 1 670 ? 37.033 -1.644 -24.001 1.00 94.88 670 LEU A O 1
ATOM 5069 N N . LYS A 1 671 ? 38.373 0.132 -24.350 1.00 93.75 671 LYS A N 1
ATOM 5070 C CA . LYS A 1 671 ? 39.049 0.100 -23.041 1.00 93.75 671 LYS A CA 1
ATOM 5071 C C . LYS A 1 671 ? 38.260 0.883 -21.980 1.00 93.75 671 LYS A C 1
ATOM 5073 O O . LYS A 1 671 ? 37.555 1.833 -22.340 1.00 93.75 671 LYS A O 1
ATOM 5078 N N . PRO A 1 672 ? 38.409 0.564 -20.682 1.00 92.38 672 PRO A N 1
ATOM 5079 C CA . PRO A 1 672 ? 37.797 1.341 -19.604 1.00 92.38 672 PRO A CA 1
ATOM 5080 C C . PRO A 1 672 ? 38.173 2.830 -19.693 1.00 92.38 672 PRO A C 1
ATOM 5082 O O . PRO A 1 672 ? 39.341 3.180 -19.857 1.00 92.38 672 PRO A O 1
ATOM 5085 N N . GLY A 1 673 ? 37.179 3.713 -19.628 1.00 89.94 673 GLY A N 1
ATOM 5086 C CA . GLY A 1 673 ? 37.320 5.168 -19.731 1.00 89.94 673 GLY A CA 1
ATOM 5087 C C . GLY A 1 673 ? 37.680 5.706 -21.121 1.00 89.94 673 GLY A C 1
ATOM 5088 O O . GLY A 1 673 ? 37.775 6.923 -21.279 1.00 89.94 673 GLY A O 1
ATOM 5089 N N . SER A 1 674 ? 37.882 4.842 -22.120 1.00 94.00 674 SER A N 1
ATOM 5090 C CA . SER A 1 674 ? 38.253 5.269 -23.471 1.00 94.00 674 SER A CA 1
ATOM 5091 C C . SER A 1 674 ? 37.055 5.780 -24.270 1.00 94.00 674 SER A C 1
ATOM 5093 O O . SER A 1 674 ? 35.906 5.402 -24.026 1.00 94.00 674 SER A O 1
ATOM 5095 N N . VAL A 1 675 ? 37.347 6.636 -25.248 1.00 94.50 675 VAL A N 1
ATOM 5096 C CA . VAL A 1 675 ? 36.408 7.028 -26.296 1.00 94.50 675 VAL A CA 1
ATOM 5097 C C . VAL A 1 675 ? 37.001 6.583 -27.627 1.00 94.50 675 VAL A C 1
ATOM 5099 O O . VAL A 1 675 ? 38.139 6.938 -27.926 1.00 94.50 675 VAL A O 1
ATOM 5102 N N . VAL A 1 676 ? 36.252 5.795 -28.393 1.00 95.50 676 VAL A N 1
ATOM 5103 C CA . VAL A 1 676 ? 36.649 5.318 -29.724 1.00 95.50 676 VAL A CA 1
ATOM 5104 C C . VAL A 1 676 ? 35.745 5.976 -30.754 1.00 95.50 676 VAL A C 1
ATOM 5106 O O . VAL A 1 676 ? 34.526 5.855 -30.661 1.00 95.50 676 VAL A O 1
ATOM 5109 N N . ASP A 1 677 ? 36.337 6.694 -31.703 1.00 93.50 677 ASP A N 1
ATOM 5110 C CA . ASP A 1 677 ? 35.626 7.376 -32.782 1.00 93.50 677 ASP A CA 1
ATOM 5111 C C . ASP A 1 677 ? 35.618 6.516 -34.048 1.00 93.50 677 ASP A C 1
ATOM 5113 O O . ASP A 1 677 ? 36.661 6.246 -34.637 1.00 93.50 677 ASP A O 1
ATOM 5117 N N . GLU A 1 678 ? 34.424 6.135 -34.486 1.00 93.50 678 GLU A N 1
ATOM 5118 C CA . GLU A 1 678 ? 34.169 5.372 -35.700 1.00 93.50 678 GLU A CA 1
ATOM 5119 C C . GLU A 1 678 ? 33.444 6.255 -36.714 1.00 93.50 678 GLU A C 1
ATOM 5121 O O . GLU A 1 678 ? 32.249 6.549 -36.598 1.00 93.50 678 GLU A O 1
ATOM 5126 N N . VAL A 1 679 ? 34.187 6.694 -37.730 1.00 91.19 679 VAL A N 1
ATOM 5127 C CA . VAL A 1 679 ? 33.668 7.512 -38.830 1.00 91.19 679 VAL A CA 1
ATOM 5128 C C . VAL A 1 679 ? 33.582 6.654 -40.086 1.00 91.19 679 VAL A C 1
ATOM 5130 O O . VAL A 1 679 ? 34.595 6.286 -40.680 1.00 91.19 679 VAL A O 1
ATOM 5133 N N . LEU A 1 680 ? 32.361 6.340 -40.512 1.00 90.12 680 LEU A N 1
ATOM 5134 C CA . LEU A 1 680 ? 32.100 5.498 -41.671 1.00 90.12 680 LEU A CA 1
ATOM 5135 C C . LEU A 1 680 ? 31.618 6.350 -42.842 1.00 90.12 680 LEU A C 1
ATOM 5137 O O . LEU A 1 680 ? 30.481 6.817 -42.864 1.00 90.12 680 LEU A O 1
ATOM 5141 N N . SER A 1 681 ? 32.482 6.512 -43.842 1.00 88.19 681 SER A N 1
ATOM 5142 C CA . SER A 1 681 ? 32.144 7.173 -45.105 1.00 88.19 681 SER A CA 1
ATOM 5143 C C . SER A 1 681 ? 31.556 6.184 -46.104 1.00 88.19 681 SER A C 1
ATOM 5145 O O . SER A 1 681 ? 32.137 5.128 -46.341 1.00 88.19 681 SER A O 1
ATOM 5147 N N . PHE A 1 682 ? 30.435 6.525 -46.722 1.00 82.88 682 PHE A N 1
ATOM 5148 C CA . PHE A 1 682 ? 29.735 5.739 -47.728 1.00 82.88 682 PHE A CA 1
ATOM 5149 C C . PHE A 1 682 ? 29.747 6.482 -49.067 1.00 82.88 682 PHE A C 1
ATOM 5151 O O . PHE A 1 682 ? 29.531 7.695 -49.133 1.00 82.88 682 PHE A O 1
ATOM 5158 N N . GLU A 1 683 ? 30.000 5.738 -50.138 1.00 76.94 683 GLU A N 1
ATOM 5159 C CA . GLU A 1 683 ? 29.948 6.239 -51.509 1.00 76.94 683 GLU A CA 1
ATOM 5160 C C . GLU A 1 683 ? 28.620 5.821 -52.142 1.00 76.94 683 GLU A C 1
ATOM 5162 O O . GLU A 1 683 ? 28.204 4.668 -52.016 1.00 76.94 683 GLU A O 1
ATOM 5167 N N . VAL A 1 684 ? 27.957 6.754 -52.827 1.00 64.88 684 VAL A N 1
ATOM 5168 C CA . VAL A 1 684 ? 26.784 6.447 -53.652 1.00 64.88 684 VAL A CA 1
ATOM 5169 C C . VAL A 1 684 ? 27.302 6.108 -55.043 1.00 64.88 684 VAL A C 1
ATOM 5171 O O . VAL A 1 684 ? 27.919 6.953 -55.693 1.00 64.88 684 VAL A O 1
ATOM 5174 N N . LYS A 1 685 ? 27.096 4.868 -55.495 1.00 57.91 685 LYS A N 1
ATOM 5175 C CA . LYS A 1 685 ? 27.448 4.487 -56.869 1.00 57.91 685 LYS A CA 1
ATOM 5176 C C . LYS A 1 685 ? 26.617 5.315 -57.865 1.00 57.91 685 LYS A C 1
ATOM 5178 O O . LYS A 1 685 ? 25.443 5.561 -57.588 1.00 57.91 685 LYS A O 1
ATOM 5183 N N . PRO A 1 686 ? 27.181 5.725 -59.018 1.00 57.34 686 PRO A N 1
ATOM 5184 C CA . PRO A 1 686 ? 26.410 6.379 -60.071 1.00 57.34 686 PRO A CA 1
ATOM 5185 C C . PRO A 1 686 ? 25.225 5.502 -60.484 1.00 57.34 686 PRO A C 1
ATOM 5187 O O . PRO A 1 686 ? 25.394 4.302 -60.701 1.00 57.34 686 PRO A O 1
ATOM 5190 N N . ILE A 1 687 ? 24.040 6.099 -60.592 1.00 63.03 687 ILE A N 1
ATOM 5191 C CA . ILE A 1 687 ? 22.846 5.417 -61.092 1.00 63.03 687 ILE A CA 1
ATOM 5192 C C . ILE A 1 687 ? 23.059 5.177 -62.590 1.00 63.03 687 ILE A C 1
ATOM 5194 O O . ILE A 1 687 ? 23.059 6.123 -63.376 1.00 63.03 687 ILE A O 1
ATOM 5198 N N . ALA A 1 688 ? 23.295 3.923 -62.970 1.00 65.81 688 ALA A N 1
ATOM 5199 C CA . ALA A 1 688 ? 23.371 3.502 -64.362 1.00 65.81 688 ALA A CA 1
ATOM 5200 C C . ALA A 1 688 ? 21.990 3.028 -64.827 1.00 65.81 688 ALA A C 1
ATOM 5202 O O . ALA A 1 688 ? 21.289 2.349 -64.074 1.00 65.81 688 ALA A O 1
ATOM 5203 N N . ALA A 1 689 ? 21.619 3.373 -66.059 1.00 77.38 689 ALA A N 1
ATOM 5204 C CA . ALA A 1 689 ? 20.456 2.781 -66.703 1.00 77.38 689 ALA A CA 1
ATOM 5205 C C . ALA A 1 689 ? 20.677 1.272 -66.913 1.00 77.38 689 ALA A C 1
ATOM 5207 O O . ALA A 1 689 ? 21.811 0.833 -67.139 1.00 77.38 689 ALA A O 1
ATOM 5208 N N . ASP A 1 690 ? 19.610 0.483 -66.817 1.00 82.56 690 ASP A N 1
ATOM 5209 C CA . ASP A 1 690 ? 19.637 -0.940 -67.152 1.00 82.56 690 ASP A CA 1
ATOM 5210 C C . ASP A 1 690 ? 19.771 -1.171 -68.673 1.00 82.56 690 ASP A C 1
ATOM 5212 O O . ASP A 1 690 ? 19.932 -0.232 -69.458 1.00 82.56 690 ASP A O 1
ATOM 5216 N N . ALA A 1 691 ? 19.757 -2.439 -69.097 1.00 82.88 691 ALA A N 1
ATOM 5217 C CA . ALA A 1 691 ? 19.927 -2.816 -70.503 1.00 82.88 691 ALA A CA 1
ATOM 5218 C C . ALA A 1 691 ? 18.857 -2.212 -71.434 1.00 82.88 691 ALA A C 1
ATOM 5220 O O . ALA A 1 691 ? 19.115 -2.063 -72.628 1.00 82.88 691 ALA A O 1
ATOM 5221 N N . ASP A 1 692 ? 17.706 -1.819 -70.883 1.00 82.81 692 ASP A N 1
ATOM 5222 C CA . ASP A 1 692 ? 16.582 -1.224 -71.607 1.00 82.81 692 ASP A CA 1
ATOM 5223 C C . ASP A 1 692 ? 16.581 0.314 -71.517 1.00 82.81 692 ASP A C 1
ATOM 5225 O O . ASP A 1 692 ? 15.667 0.986 -72.005 1.00 82.81 692 ASP A O 1
ATOM 5229 N N . GLY A 1 693 ? 17.623 0.903 -70.922 1.00 85.94 693 GLY A N 1
ATOM 5230 C CA . GLY A 1 693 ? 17.758 2.347 -70.763 1.00 85.94 693 GLY A CA 1
ATOM 5231 C C . GLY A 1 693 ? 16.888 2.925 -69.643 1.00 85.94 693 GLY A C 1
ATOM 5232 O O . GLY A 1 693 ? 16.624 4.132 -69.655 1.00 85.94 693 GLY A O 1
ATOM 5233 N N . LEU A 1 694 ? 16.432 2.099 -68.693 1.00 91.38 694 LEU A N 1
ATOM 5234 C CA . LEU A 1 694 ? 15.625 2.527 -67.552 1.00 91.38 694 LEU A CA 1
ATOM 5235 C C . LEU A 1 694 ? 16.504 2.740 -66.315 1.00 91.38 694 LEU A C 1
ATOM 5237 O O . LEU A 1 694 ? 17.284 1.887 -65.895 1.00 91.38 694 LEU A O 1
ATOM 5241 N N . GLU A 1 695 ? 16.348 3.895 -65.687 1.00 90.62 695 GLU A N 1
ATOM 5242 C CA . GLU A 1 695 ? 16.994 4.248 -64.429 1.00 90.62 695 GLU A CA 1
ATOM 5243 C C . GLU A 1 695 ? 16.036 3.902 -63.294 1.00 90.62 695 GLU A C 1
ATOM 5245 O O . GLU A 1 695 ? 15.127 4.669 -62.960 1.00 90.62 695 GLU A O 1
ATOM 5250 N N . GLN A 1 696 ? 16.203 2.706 -62.733 1.00 85.06 696 GLN A N 1
ATOM 5251 C CA . GLN A 1 696 ? 15.353 2.213 -61.652 1.00 85.06 696 GLN A CA 1
ATOM 5252 C C . GLN A 1 696 ? 15.496 3.085 -60.400 1.00 85.06 696 GLN A C 1
ATOM 5254 O O . GLN A 1 696 ? 16.582 3.582 -60.101 1.00 85.06 696 GLN A O 1
ATOM 5259 N N . ASN A 1 697 ? 14.389 3.268 -59.672 1.00 78.81 697 ASN A N 1
ATOM 5260 C CA . ASN A 1 697 ? 14.318 4.059 -58.438 1.00 78.81 697 ASN A CA 1
ATOM 5261 C C . ASN A 1 697 ? 14.999 5.428 -58.565 1.00 78.81 697 ASN A C 1
ATOM 5263 O O . ASN A 1 697 ? 15.799 5.839 -57.722 1.00 78.81 697 ASN A O 1
ATOM 5267 N N . THR A 1 698 ? 14.706 6.124 -59.657 1.00 84.19 698 THR A N 1
ATOM 5268 C CA . THR A 1 698 ? 15.345 7.385 -60.015 1.00 84.19 698 THR A CA 1
ATOM 5269 C C . THR A 1 698 ? 14.296 8.398 -60.427 1.00 84.19 698 THR A C 1
ATOM 5271 O O . THR A 1 698 ? 13.433 8.120 -61.261 1.00 84.19 698 THR A O 1
ATOM 5274 N N . ASP A 1 699 ? 14.403 9.602 -59.875 1.00 87.12 699 ASP A N 1
ATOM 5275 C CA . ASP A 1 699 ? 13.713 10.792 -60.354 1.00 87.12 699 ASP A CA 1
ATOM 5276 C C . ASP A 1 699 ? 14.717 11.759 -60.993 1.00 87.12 699 ASP A C 1
ATOM 5278 O O . ASP A 1 699 ? 15.828 11.961 -60.501 1.00 87.12 699 ASP A O 1
ATOM 5282 N N . ARG A 1 700 ? 14.317 12.399 -62.087 1.00 91.81 700 ARG A N 1
ATOM 5283 C CA . ARG A 1 700 ? 15.016 13.540 -62.681 1.00 91.81 700 ARG A CA 1
ATOM 5284 C C . ARG A 1 700 ? 14.158 14.790 -62.489 1.00 91.81 700 ARG A C 1
ATOM 5286 O O . ARG A 1 700 ? 13.459 15.174 -63.413 1.00 91.81 700 ARG A O 1
ATOM 5293 N N . PRO A 1 701 ? 14.165 15.455 -61.328 1.00 86.44 701 PRO A N 1
ATOM 5294 C CA . PRO A 1 701 ? 13.153 16.459 -61.014 1.00 86.44 701 PRO A CA 1
ATOM 5295 C C . PRO A 1 701 ? 13.218 17.698 -61.925 1.00 86.44 701 PRO A C 1
ATOM 5297 O O . PRO A 1 701 ? 14.298 18.158 -62.310 1.00 86.44 701 PRO A O 1
ATOM 5300 N N . ARG A 1 702 ? 12.051 18.327 -62.137 1.00 89.25 702 ARG A N 1
ATOM 5301 C CA . ARG A 1 702 ? 11.836 19.576 -62.901 1.00 89.25 702 ARG A CA 1
ATOM 5302 C C . ARG A 1 702 ? 11.973 19.411 -64.423 1.00 89.25 702 ARG A C 1
ATOM 5304 O O . ARG A 1 702 ? 12.273 18.347 -64.948 1.00 89.25 702 ARG A O 1
ATOM 5311 N N . ARG A 1 703 ? 11.806 20.538 -65.138 1.00 92.62 703 ARG A N 1
ATOM 5312 C CA . ARG A 1 703 ? 11.897 20.677 -66.612 1.00 92.62 703 ARG A CA 1
ATOM 5313 C C . ARG A 1 703 ? 10.812 19.925 -67.382 1.00 92.62 703 ARG A C 1
ATOM 5315 O O . ARG A 1 703 ? 10.934 19.765 -68.599 1.00 92.62 703 ARG A O 1
ATOM 5322 N N . ASP A 1 704 ? 9.752 19.544 -66.682 1.00 94.62 704 ASP A N 1
ATOM 5323 C CA . ASP A 1 704 ? 8.572 18.894 -67.229 1.00 94.62 704 ASP A CA 1
ATOM 5324 C C . ASP A 1 704 ? 7.819 19.857 -68.154 1.00 94.62 704 ASP A C 1
ATOM 5326 O O . ASP A 1 704 ? 7.570 21.009 -67.801 1.00 94.62 704 ASP A O 1
ATOM 5330 N N . PHE A 1 705 ? 7.474 19.401 -69.354 1.00 96.38 705 PHE A N 1
ATOM 5331 C CA . PHE A 1 705 ? 6.676 20.176 -70.314 1.00 96.38 705 PHE A CA 1
ATOM 5332 C C . PHE A 1 705 ? 5.393 19.465 -70.730 1.00 96.38 705 PHE A C 1
ATOM 5334 O O . PHE A 1 705 ? 4.526 20.074 -71.357 1.00 96.38 705 PHE A O 1
ATOM 5341 N N . LYS A 1 706 ? 5.279 18.171 -70.425 1.00 95.38 706 LYS A N 1
ATOM 5342 C CA . LYS A 1 706 ? 4.109 17.369 -70.758 1.00 95.38 706 LYS A CA 1
ATOM 5343 C C . LYS A 1 706 ? 3.905 16.293 -69.703 1.00 95.38 706 LYS A C 1
ATOM 5345 O O . LYS A 1 706 ? 4.833 15.561 -69.367 1.00 95.38 706 LYS A O 1
ATOM 5350 N N . HIS A 1 707 ? 2.676 16.222 -69.209 1.00 96.50 707 HIS A N 1
ATOM 5351 C CA . HIS A 1 707 ? 2.201 15.220 -68.265 1.00 96.50 707 HIS A CA 1
ATOM 5352 C C . HIS A 1 707 ? 1.301 14.232 -68.991 1.00 96.50 707 HIS A C 1
ATOM 5354 O O . HIS A 1 707 ? 0.456 14.631 -69.795 1.00 96.50 707 HIS A O 1
ATOM 5360 N N . ILE A 1 708 ? 1.508 12.947 -68.739 1.00 94.25 708 ILE A N 1
ATOM 5361 C CA . ILE A 1 708 ? 0.750 11.854 -69.336 1.00 94.25 708 ILE A CA 1
ATOM 5362 C C . ILE A 1 708 ? 0.385 10.892 -68.211 1.00 94.25 708 ILE A C 1
ATOM 5364 O O . ILE A 1 708 ? 1.203 10.617 -67.336 1.00 94.25 708 ILE A O 1
ATOM 5368 N N . ILE A 1 709 ? -0.832 10.358 -68.248 1.00 94.31 709 ILE A N 1
ATOM 5369 C CA . ILE A 1 709 ? -1.258 9.262 -67.378 1.00 94.31 709 ILE A CA 1
ATOM 5370 C C . ILE A 1 709 ? -1.188 7.978 -68.216 1.00 94.31 709 ILE A C 1
ATOM 5372 O O . ILE A 1 709 ? -2.006 7.825 -69.128 1.00 94.31 709 ILE A O 1
ATOM 5376 N N . PRO A 1 710 ? -0.214 7.081 -67.974 1.00 92.50 710 PRO A N 1
ATOM 5377 C CA . PRO A 1 710 ? -0.086 5.837 -68.725 1.00 92.50 710 PRO A CA 1
ATOM 5378 C C . PRO A 1 710 ? -1.317 4.930 -68.589 1.00 92.50 710 PRO A C 1
ATOM 5380 O O . PRO A 1 710 ? -2.069 4.996 -67.611 1.00 92.50 710 PRO A O 1
ATOM 5383 N N . ALA A 1 711 ? -1.522 4.070 -69.590 1.00 88.94 711 ALA A N 1
ATOM 5384 C CA . ALA A 1 711 ? -2.639 3.124 -69.621 1.00 88.94 711 ALA A CA 1
ATOM 5385 C C . ALA A 1 711 ? -2.479 1.965 -68.615 1.00 88.94 711 ALA A C 1
ATOM 5387 O O . ALA A 1 711 ? -3.480 1.393 -68.189 1.00 88.94 711 ALA A O 1
ATOM 5388 N N . SER A 1 712 ? -1.244 1.650 -68.214 1.00 91.75 712 SER A N 1
ATOM 5389 C CA . SER A 1 712 ? -0.889 0.612 -67.238 1.00 91.75 712 SER A CA 1
ATOM 5390 C C . SER A 1 712 ? 0.311 1.040 -66.384 1.00 91.75 712 SER A C 1
ATOM 5392 O O . SER A 1 712 ? 0.959 2.045 -66.680 1.00 91.75 712 SER A O 1
ATOM 5394 N N . ASP A 1 713 ? 0.598 0.282 -65.320 1.00 92.50 713 ASP A N 1
ATOM 5395 C CA . ASP A 1 713 ? 1.766 0.472 -64.447 1.00 92.50 713 ASP A CA 1
ATOM 5396 C C . ASP A 1 713 ? 3.049 -0.040 -65.132 1.00 92.50 713 ASP A C 1
ATOM 5398 O O . ASP A 1 713 ? 3.570 -1.098 -64.792 1.00 92.50 713 ASP A O 1
ATOM 5402 N N . ASP A 1 714 ? 3.490 0.663 -66.179 1.00 93.31 714 ASP A N 1
ATOM 5403 C CA . ASP A 1 714 ? 4.668 0.302 -66.971 1.00 93.31 714 ASP A CA 1
ATOM 5404 C C . ASP A 1 714 ? 5.457 1.553 -67.401 1.00 93.31 714 ASP A C 1
ATOM 5406 O O . ASP A 1 714 ? 4.971 2.401 -68.160 1.00 93.31 714 ASP A O 1
ATOM 5410 N N . ALA A 1 715 ? 6.700 1.660 -66.921 1.00 93.62 715 ALA A N 1
ATOM 5411 C CA . ALA A 1 715 ? 7.601 2.776 -67.203 1.00 93.62 715 ALA A CA 1
ATOM 5412 C C . ALA A 1 715 ? 7.998 2.871 -68.687 1.00 93.62 715 ALA A C 1
ATOM 5414 O O . ALA A 1 715 ? 8.255 3.976 -69.180 1.00 93.62 715 ALA A O 1
ATOM 5415 N N . VAL A 1 716 ? 7.965 1.756 -69.427 1.00 95.31 716 VAL A N 1
ATOM 5416 C CA . VAL A 1 716 ? 8.277 1.712 -70.867 1.00 95.31 716 VAL A CA 1
ATOM 5417 C C . VAL A 1 716 ? 7.299 2.576 -71.669 1.00 95.31 716 VAL A C 1
ATOM 5419 O O . VAL A 1 716 ? 7.663 3.166 -72.688 1.00 95.31 716 VAL A O 1
ATOM 5422 N N . LEU A 1 717 ? 6.068 2.768 -71.183 1.00 95.19 717 LEU A N 1
ATOM 5423 C CA . LEU A 1 717 ? 5.104 3.678 -71.810 1.00 95.19 717 LEU A CA 1
ATOM 5424 C C . LEU A 1 717 ? 5.558 5.142 -71.748 1.00 95.19 717 LEU A C 1
ATOM 5426 O O . LEU A 1 717 ? 5.307 5.908 -72.680 1.00 95.19 717 LEU A O 1
ATOM 5430 N N . CYS A 1 718 ? 6.246 5.533 -70.674 1.00 95.88 718 CYS A N 1
ATOM 5431 C CA . CYS A 1 718 ? 6.798 6.877 -70.528 1.00 95.88 718 CYS A CA 1
ATOM 5432 C C . CYS A 1 718 ? 8.036 7.069 -71.414 1.00 95.88 718 CYS A C 1
ATOM 5434 O O . CYS A 1 718 ? 8.179 8.107 -72.068 1.00 95.88 718 CYS A O 1
ATOM 5436 N N . GLN A 1 719 ? 8.866 6.027 -71.520 1.00 96.19 719 GLN A N 1
ATOM 5437 C CA . GLN A 1 719 ? 9.992 5.974 -72.448 1.00 96.19 719 GLN A CA 1
ATOM 5438 C C . GLN A 1 719 ? 9.532 6.139 -73.899 1.00 96.19 719 GLN A C 1
ATOM 5440 O O . GLN A 1 719 ? 10.019 7.026 -74.602 1.00 96.19 719 GLN A O 1
ATOM 5445 N N . LYS A 1 720 ? 8.537 5.355 -74.326 1.00 96.00 720 LYS A N 1
ATOM 5446 C CA . LYS A 1 720 ? 7.959 5.436 -75.672 1.00 96.00 720 LYS A CA 1
ATOM 5447 C C . LYS A 1 720 ? 7.353 6.810 -75.949 1.00 96.00 720 LYS A C 1
ATOM 5449 O O . LYS A 1 720 ? 7.650 7.420 -76.970 1.00 96.00 720 LYS A O 1
ATOM 5454 N N . ALA A 1 721 ? 6.585 7.357 -75.006 1.00 96.12 721 ALA A N 1
ATOM 5455 C CA . ALA A 1 721 ? 6.021 8.698 -75.147 1.00 96.12 721 ALA A CA 1
ATOM 5456 C C . ALA A 1 721 ? 7.100 9.788 -75.303 1.00 96.12 721 ALA A C 1
ATOM 5458 O O . ALA A 1 721 ? 6.892 10.763 -76.026 1.00 96.12 721 ALA A O 1
ATOM 5459 N N . CYS A 1 722 ? 8.259 9.627 -74.656 1.00 97.00 722 CYS A N 1
ATOM 5460 C CA . CYS A 1 722 ? 9.411 10.501 -74.865 1.00 97.00 722 CYS A CA 1
ATOM 5461 C C . CYS A 1 722 ? 10.070 10.278 -76.236 1.00 97.00 722 CYS A C 1
ATOM 5463 O O . CYS A 1 722 ? 10.442 11.237 -76.917 1.00 97.00 722 CYS A O 1
ATOM 5465 N N . GLN A 1 723 ? 10.206 9.025 -76.674 1.00 95.81 723 GLN A N 1
ATOM 5466 C CA . GLN A 1 723 ? 10.766 8.677 -77.983 1.00 95.81 723 GLN A CA 1
ATOM 5467 C C . GLN A 1 723 ? 9.928 9.238 -79.142 1.00 95.81 723 GLN A C 1
ATOM 5469 O O . GLN A 1 723 ? 10.499 9.750 -80.107 1.00 95.81 723 GLN A O 1
ATOM 5474 N N . ASP A 1 724 ? 8.608 9.279 -78.988 1.00 96.00 724 ASP A N 1
ATOM 5475 C CA . ASP A 1 724 ? 7.678 9.779 -80.005 1.00 96.00 724 ASP A CA 1
ATOM 5476 C C . ASP A 1 724 ? 7.564 11.323 -80.035 1.00 96.00 724 ASP A C 1
ATOM 5478 O O . ASP A 1 724 ? 7.102 11.894 -81.023 1.00 96.00 724 ASP A O 1
ATOM 5482 N N . ASP A 1 725 ? 8.006 12.039 -78.988 1.00 95.81 725 ASP A N 1
ATOM 5483 C CA . ASP A 1 725 ? 7.962 13.512 -78.924 1.00 95.81 725 ASP A CA 1
ATOM 5484 C C . ASP A 1 725 ? 9.347 14.131 -79.208 1.00 95.81 725 ASP A C 1
ATOM 5486 O O . ASP A 1 725 ? 10.331 13.896 -78.500 1.00 95.81 725 ASP A O 1
ATOM 5490 N N . ALA A 1 726 ? 9.444 14.961 -80.252 1.00 95.25 726 ALA A N 1
ATOM 5491 C CA . ALA A 1 726 ? 10.704 15.576 -80.688 1.00 95.25 726 ALA A CA 1
ATOM 5492 C C . ALA A 1 726 ? 11.326 16.535 -79.651 1.00 95.25 726 ALA A C 1
ATOM 5494 O O . ALA A 1 726 ? 12.536 16.774 -79.681 1.00 95.25 726 ALA A O 1
ATOM 5495 N N . ARG A 1 727 ? 10.524 17.081 -78.726 1.00 96.38 727 ARG A N 1
ATOM 5496 C CA . ARG A 1 727 ? 10.991 18.012 -77.681 1.00 96.38 727 ARG A CA 1
ATOM 5497 C C . ARG A 1 727 ? 11.497 17.297 -76.432 1.00 96.38 727 ARG A C 1
ATOM 5499 O O . ARG A 1 727 ? 12.128 17.936 -75.591 1.00 96.38 727 ARG A O 1
ATOM 5506 N N . CYS A 1 728 ? 11.212 16.004 -76.293 1.00 97.44 728 CYS A N 1
ATOM 5507 C CA . CYS A 1 728 ? 11.591 15.248 -75.113 1.00 97.44 728 CYS A CA 1
ATOM 5508 C C . CYS A 1 728 ? 13.083 14.889 -75.129 1.00 97.44 728 CYS A C 1
ATOM 5510 O O . CYS A 1 728 ? 13.610 14.434 -76.144 1.00 97.44 728 CYS A O 1
ATOM 5512 N N . LYS A 1 729 ? 13.759 15.109 -73.998 1.00 97.31 729 LYS A N 1
ATOM 5513 C CA . LYS A 1 729 ? 15.170 14.755 -73.754 1.00 97.31 729 LYS A CA 1
ATOM 5514 C C . LYS A 1 729 ? 15.349 13.798 -72.575 1.00 97.31 729 LYS A C 1
ATOM 5516 O O . LYS A 1 729 ? 16.328 13.065 -72.524 1.00 97.31 729 LYS A O 1
ATOM 5521 N N . ALA A 1 730 ? 14.413 13.809 -71.632 1.00 96.94 730 ALA A N 1
ATOM 5522 C CA . ALA A 1 730 ? 14.352 12.877 -70.515 1.00 96.94 730 ALA A CA 1
ATOM 5523 C C . ALA A 1 730 ? 12.906 12.715 -70.050 1.00 96.94 730 ALA A C 1
ATOM 5525 O O . ALA A 1 730 ? 12.032 13.509 -70.409 1.00 96.94 730 ALA A O 1
ATOM 5526 N N . TRP A 1 731 ? 12.659 11.720 -69.214 1.00 97.38 731 TRP A N 1
ATOM 5527 C CA . TRP A 1 731 ? 11.341 11.452 -68.660 1.00 97.38 731 TRP A CA 1
ATOM 5528 C C . TRP A 1 731 ? 11.452 10.889 -67.237 1.00 97.38 731 TRP A C 1
ATOM 5530 O O . TRP A 1 731 ? 12.461 10.281 -66.890 1.00 97.38 731 TRP A O 1
ATOM 5540 N N . THR A 1 732 ? 10.419 11.123 -66.420 1.00 96.88 732 THR A N 1
ATOM 5541 C CA . THR A 1 732 ? 10.229 10.450 -65.121 1.00 96.88 732 THR A CA 1
ATOM 5542 C C . THR A 1 732 ? 8.869 9.772 -65.143 1.00 96.88 732 THR A C 1
ATOM 5544 O O . THR A 1 732 ? 7.846 10.442 -65.302 1.00 96.88 732 THR A O 1
ATOM 5547 N N . TYR A 1 733 ? 8.859 8.466 -64.941 1.00 97.06 733 TYR A N 1
ATOM 5548 C CA . TYR A 1 733 ? 7.697 7.678 -64.572 1.00 97.06 733 TYR A CA 1
ATOM 5549 C C . TYR A 1 733 ? 7.580 7.618 -63.047 1.00 97.06 733 TYR A C 1
ATOM 5551 O O . TYR A 1 733 ? 8.550 7.312 -62.363 1.00 97.06 733 TYR A O 1
ATOM 5559 N N . VAL A 1 734 ? 6.397 7.889 -62.513 1.00 94.44 734 VAL A N 1
ATOM 5560 C CA . VAL A 1 734 ? 6.057 7.778 -61.094 1.00 94.44 734 VAL A CA 1
ATOM 5561 C C . VAL A 1 734 ? 5.062 6.633 -60.951 1.00 94.44 734 VAL A C 1
ATOM 5563 O O . VAL A 1 734 ? 3.994 6.662 -61.570 1.00 94.44 734 VAL A O 1
ATOM 5566 N N . LYS A 1 735 ? 5.411 5.643 -60.127 1.00 89.44 735 LYS A N 1
ATOM 5567 C CA . LYS A 1 735 ? 4.578 4.476 -59.812 1.00 89.44 735 LYS A CA 1
ATOM 5568 C C . LYS A 1 735 ? 3.219 4.911 -59.220 1.00 89.44 735 LYS A C 1
ATOM 5570 O O . LYS A 1 735 ? 3.127 5.987 -58.609 1.00 89.44 735 LYS A O 1
ATOM 5575 N N . PRO A 1 736 ? 2.155 4.103 -59.382 1.00 85.81 736 PRO A N 1
ATOM 5576 C CA . PRO A 1 736 ? 0.869 4.361 -58.740 1.00 85.81 736 PRO A CA 1
ATOM 5577 C C . PRO A 1 736 ? 0.978 4.299 -57.209 1.00 85.81 736 PRO A C 1
ATOM 5579 O O . PRO A 1 736 ? 1.926 3.745 -56.657 1.00 85.81 736 PRO A O 1
ATOM 5582 N N . ASN A 1 737 ? -0.029 4.840 -56.519 1.00 79.25 737 ASN A N 1
ATOM 5583 C CA . ASN A 1 737 ? -0.130 4.863 -55.051 1.00 79.25 737 ASN A CA 1
ATOM 5584 C C . ASN A 1 737 ? 1.015 5.622 -54.364 1.00 79.25 737 ASN A C 1
ATOM 5586 O O . ASN A 1 737 ? 1.450 5.279 -53.266 1.00 79.25 737 ASN A O 1
ATOM 5590 N N . THR A 1 738 ? 1.489 6.680 -55.016 1.00 78.69 738 THR A N 1
ATOM 5591 C CA . THR A 1 738 ? 2.453 7.629 -54.451 1.00 78.69 738 THR A CA 1
ATOM 5592 C C . THR A 1 738 ? 1.740 8.924 -54.062 1.00 78.69 738 THR A C 1
ATOM 5594 O O . THR A 1 738 ? 0.529 9.075 -54.235 1.00 78.69 738 THR A O 1
ATOM 5597 N N . LEU A 1 739 ? 2.495 9.916 -53.583 1.00 73.44 739 LEU A N 1
ATOM 5598 C CA . LEU A 1 739 ? 1.970 11.259 -53.309 1.00 73.44 739 LEU A CA 1
ATOM 5599 C C . LEU A 1 739 ? 1.366 11.949 -54.552 1.00 73.44 739 LEU A C 1
ATOM 5601 O O . LEU A 1 739 ? 0.663 12.943 -54.402 1.00 73.44 739 LEU A O 1
ATOM 5605 N N . GLN A 1 740 ? 1.609 11.430 -55.765 1.00 78.19 740 GLN A N 1
ATOM 5606 C CA . GLN A 1 740 ? 1.015 11.925 -57.015 1.00 78.19 740 GLN A CA 1
ATOM 5607 C C . GLN A 1 740 ? -0.293 11.207 -57.412 1.00 78.19 740 GLN A C 1
ATOM 5609 O O . GLN A 1 740 ? -0.803 11.410 -58.515 1.00 78.19 740 GLN A O 1
ATOM 5614 N N . GLY A 1 741 ? -0.859 10.388 -56.519 1.00 78.75 741 GLY A N 1
ATOM 5615 C CA . GLY A 1 741 ? -2.171 9.760 -56.673 1.00 78.75 741 GLY A CA 1
ATOM 5616 C C . GLY A 1 741 ? -2.127 8.248 -56.910 1.00 78.75 741 GLY A C 1
ATOM 5617 O O . GLY A 1 741 ? -1.072 7.618 -56.962 1.00 78.75 741 GLY A O 1
ATOM 5618 N N . SER A 1 742 ? -3.312 7.646 -57.049 1.00 85.06 742 SER A N 1
ATOM 5619 C CA . SER A 1 742 ? -3.495 6.195 -57.222 1.00 85.06 742 SER A CA 1
ATOM 5620 C C . SER A 1 742 ? -3.168 5.679 -58.626 1.00 85.06 742 SER A C 1
ATOM 5622 O O . SER A 1 742 ? -3.120 4.472 -58.844 1.00 85.06 742 SER A O 1
ATOM 5624 N N . ARG A 1 743 ? -2.938 6.575 -59.591 1.00 91.31 743 ARG A N 1
ATOM 5625 C CA . ARG A 1 743 ? -2.586 6.235 -60.976 1.00 91.31 743 ARG A CA 1
ATOM 5626 C C . ARG A 1 743 ? -1.104 6.508 -61.240 1.00 91.31 743 ARG A C 1
ATOM 5628 O O . ARG A 1 743 ? -0.543 7.398 -60.601 1.00 91.31 743 ARG A O 1
ATOM 5635 N N . PRO A 1 744 ? -0.477 5.787 -62.184 1.00 94.19 744 PRO A N 1
ATOM 5636 C CA . PRO A 1 744 ? 0.874 6.112 -62.610 1.00 94.19 744 PRO A CA 1
ATOM 5637 C C . PRO A 1 744 ? 0.912 7.471 -63.312 1.00 94.19 744 PRO A C 1
ATOM 5639 O O . PRO A 1 744 ? -0.040 7.857 -63.997 1.00 94.19 744 PRO A O 1
ATOM 5642 N N . ASN A 1 745 ? 2.023 8.186 -63.168 1.00 95.44 745 ASN A N 1
ATOM 5643 C CA . ASN A 1 745 ? 2.235 9.484 -63.805 1.00 95.44 745 ASN A CA 1
ATOM 5644 C C . ASN A 1 745 ? 3.514 9.462 -64.639 1.00 95.44 745 ASN A C 1
ATOM 5646 O O . ASN A 1 745 ? 4.519 8.899 -64.229 1.00 95.44 745 ASN A O 1
ATOM 5650 N N . CYS A 1 746 ? 3.493 10.101 -65.801 1.00 97.00 746 CYS A N 1
ATOM 5651 C CA . CYS A 1 746 ? 4.647 10.241 -66.676 1.00 97.00 746 CYS A CA 1
ATOM 5652 C C . CYS A 1 746 ? 4.891 11.719 -66.981 1.00 97.00 746 CYS A C 1
ATOM 5654 O O . CYS A 1 746 ? 3.998 12.424 -67.454 1.00 97.00 746 CYS A O 1
ATOM 5656 N N . TRP A 1 747 ? 6.114 12.176 -66.736 1.00 97.50 747 TRP A N 1
ATOM 5657 C CA . TRP A 1 747 ? 6.527 13.561 -66.920 1.00 97.50 747 TRP A CA 1
ATOM 5658 C C . TRP A 1 747 ? 7.660 13.648 -67.939 1.00 97.50 747 TRP A C 1
ATOM 5660 O O . TRP A 1 747 ? 8.795 13.252 -67.650 1.00 97.50 747 TRP A O 1
ATOM 5670 N N . LEU A 1 748 ? 7.361 14.174 -69.129 1.00 97.81 748 LEU A N 1
ATOM 5671 C CA . LEU A 1 748 ? 8.335 14.378 -70.204 1.00 97.81 748 LEU A CA 1
ATOM 5672 C C . LEU A 1 748 ? 9.039 15.723 -70.046 1.00 97.81 748 LEU A C 1
ATOM 5674 O O . LEU A 1 748 ? 8.396 16.728 -69.728 1.00 97.81 748 LEU A O 1
ATOM 5678 N N . LYS A 1 749 ? 10.349 15.756 -70.311 1.00 97.56 749 LYS A N 1
ATOM 5679 C CA . LYS A 1 749 ? 11.226 16.892 -69.990 1.00 97.56 749 LYS A CA 1
ATOM 5680 C C . LYS A 1 749 ? 11.964 17.445 -71.200 1.00 97.56 749 LYS A C 1
ATOM 5682 O O . LYS A 1 749 ? 12.369 16.705 -72.093 1.00 97.56 749 LYS A O 1
ATOM 5687 N N . THR A 1 750 ? 12.173 18.760 -71.194 1.00 95.50 750 THR A N 1
ATOM 5688 C CA . THR A 1 750 ? 12.850 19.510 -72.277 1.00 95.50 750 THR A CA 1
ATOM 5689 C C . THR A 1 750 ? 14.379 19.436 -72.229 1.00 95.50 750 THR A C 1
ATOM 5691 O O . THR A 1 750 ? 15.046 19.798 -73.193 1.00 95.50 750 THR A O 1
ATOM 5694 N N . SER A 1 751 ? 14.949 18.964 -71.121 1.00 94.44 751 SER A N 1
ATOM 5695 C CA . SER A 1 751 ? 16.387 18.744 -70.920 1.00 94.44 751 SER A CA 1
ATOM 5696 C C . SER A 1 751 ? 16.601 17.480 -70.084 1.00 94.44 751 SER A C 1
ATOM 5698 O O . SER A 1 751 ? 15.625 16.834 -69.714 1.00 94.44 751 SER A O 1
ATOM 5700 N N . VAL A 1 752 ? 17.852 17.152 -69.746 1.00 94.44 752 VAL A N 1
ATOM 5701 C CA . VAL A 1 752 ? 18.209 16.048 -68.837 1.00 94.44 752 VAL A CA 1
ATOM 5702 C C . VAL A 1 752 ? 18.582 16.621 -67.454 1.00 94.44 752 VAL A C 1
ATOM 5704 O O . VAL A 1 752 ? 19.722 17.052 -67.279 1.00 94.44 752 VAL A O 1
ATOM 5707 N N . PRO A 1 753 ? 17.655 16.711 -66.471 1.00 89.38 753 PRO A N 1
ATOM 5708 C CA . PRO A 1 753 ? 17.993 17.110 -65.100 1.00 89.38 753 PRO A CA 1
ATOM 5709 C C . PRO A 1 753 ? 18.902 16.078 -64.424 1.00 89.38 753 PRO A C 1
ATOM 5711 O O . PRO A 1 753 ? 18.850 14.917 -64.819 1.00 89.38 753 PRO A O 1
ATOM 5714 N N . PRO A 1 754 ? 19.688 16.441 -63.394 1.00 82.06 754 PRO A N 1
ATOM 5715 C CA . PRO A 1 754 ? 20.459 15.474 -62.610 1.00 82.06 754 PRO A CA 1
ATOM 5716 C C . PRO A 1 754 ? 19.585 14.333 -62.068 1.00 82.06 754 PRO A C 1
ATOM 5718 O O . PRO A 1 754 ? 18.458 14.575 -61.638 1.00 82.06 754 PRO A O 1
ATOM 5721 N N . ALA A 1 755 ? 20.113 13.108 -62.090 1.00 81.50 755 ALA A N 1
ATOM 5722 C CA . ALA A 1 755 ? 19.454 11.944 -61.506 1.00 81.50 755 ALA A CA 1
ATOM 5723 C C . ALA A 1 755 ? 19.494 12.021 -59.975 1.00 81.50 755 ALA A C 1
ATOM 5725 O O . ALA A 1 755 ? 20.539 12.312 -59.387 1.00 81.50 755 ALA A O 1
ATOM 5726 N N . VAL A 1 756 ? 18.357 11.755 -59.340 1.00 75.75 756 VAL A N 1
ATOM 5727 C CA . VAL A 1 756 ? 18.183 11.731 -57.888 1.00 75.75 756 VAL A CA 1
ATOM 5728 C C . VAL A 1 756 ? 17.587 10.374 -57.506 1.00 75.75 756 VAL A C 1
ATOM 5730 O O . VAL A 1 756 ? 16.557 10.004 -58.070 1.00 75.75 756 VAL A O 1
ATOM 5733 N N . PRO A 1 757 ? 18.186 9.629 -56.557 1.00 69.31 757 PRO A N 1
ATOM 5734 C CA . PRO A 1 757 ? 17.593 8.390 -56.066 1.00 69.31 757 PRO A CA 1
ATOM 5735 C C . PRO A 1 757 ? 16.184 8.644 -55.516 1.00 69.31 757 PRO A C 1
ATOM 5737 O O . PRO A 1 757 ? 15.999 9.493 -54.641 1.00 69.31 757 PRO A O 1
ATOM 5740 N N . ASN A 1 758 ? 15.190 7.927 -56.031 1.00 71.00 758 ASN A N 1
ATOM 5741 C CA . ASN A 1 758 ? 13.813 7.987 -55.568 1.00 71.00 758 ASN A CA 1
ATOM 5742 C C . ASN A 1 758 ? 13.035 6.709 -55.928 1.00 71.00 758 ASN A C 1
ATOM 5744 O O . ASN A 1 758 ? 12.674 6.485 -57.084 1.00 71.00 758 ASN A O 1
ATOM 5748 N N . SER A 1 759 ? 12.710 5.899 -54.919 1.00 77.00 759 SER A N 1
ATOM 5749 C CA . SER A 1 759 ? 12.036 4.600 -55.068 1.00 77.00 759 SER A CA 1
ATOM 5750 C C . SER A 1 759 ? 10.651 4.668 -55.723 1.00 77.00 759 SER A C 1
ATOM 5752 O O . SER A 1 759 ? 10.167 3.665 -56.266 1.00 77.00 759 SER A O 1
ATOM 5754 N N . CYS A 1 760 ? 10.015 5.848 -55.728 1.00 80.31 760 CYS A N 1
ATOM 5755 C CA . CYS A 1 760 ? 8.739 6.067 -56.415 1.00 80.31 760 CYS A CA 1
ATOM 5756 C C . CYS A 1 760 ? 8.830 5.906 -57.921 1.00 80.31 760 CYS A C 1
ATOM 5758 O O . CYS A 1 760 ? 7.799 5.771 -58.579 1.00 80.31 760 CYS A O 1
ATOM 5760 N N . CYS A 1 761 ? 10.031 6.035 -58.468 1.00 88.19 761 CYS A N 1
ATOM 5761 C CA . CYS A 1 761 ? 10.172 6.572 -59.795 1.00 88.19 761 CYS A CA 1
ATOM 5762 C C . CYS A 1 761 ? 11.133 5.745 -60.637 1.00 88.19 761 CYS A C 1
ATOM 5764 O O . CYS A 1 761 ? 12.049 5.105 -60.131 1.00 88.19 761 CYS A O 1
ATOM 5766 N N . VAL A 1 762 ? 10.882 5.724 -61.936 1.00 94.00 762 VAL A N 1
ATOM 5767 C CA . VAL A 1 762 ? 11.783 5.171 -62.944 1.00 94.00 762 VAL A CA 1
ATOM 5768 C C . VAL A 1 762 ? 12.005 6.285 -63.949 1.00 94.00 762 VAL A C 1
ATOM 5770 O O . VAL A 1 762 ? 11.042 6.899 -64.400 1.00 94.00 762 VAL A O 1
ATOM 5773 N N . SER A 1 763 ? 13.250 6.593 -64.274 1.00 95.44 763 SER A N 1
ATOM 5774 C CA . SER A 1 763 ? 13.572 7.668 -65.216 1.00 95.44 763 SER A CA 1
ATOM 5775 C C . SER A 1 763 ? 14.290 7.126 -66.442 1.00 95.44 763 SER A C 1
ATOM 5777 O O . SER A 1 763 ? 14.677 5.963 -66.493 1.00 95.44 763 SER A O 1
ATOM 5779 N N . GLY A 1 764 ? 14.472 7.976 -67.442 1.00 94.19 764 GLY A N 1
ATOM 5780 C CA . GLY A 1 764 ? 15.337 7.668 -68.569 1.00 94.19 764 GLY A CA 1
ATOM 5781 C C . GLY A 1 764 ? 15.667 8.906 -69.386 1.00 94.19 764 GLY A C 1
ATOM 5782 O O . GLY A 1 764 ? 15.021 9.956 -69.274 1.00 94.19 764 GLY A O 1
ATOM 5783 N N . THR A 1 765 ? 16.694 8.781 -70.215 1.00 94.06 765 THR A N 1
ATOM 5784 C CA . THR A 1 765 ? 17.138 9.808 -71.161 1.00 94.06 765 THR A CA 1
ATOM 5785 C C . THR A 1 765 ? 16.887 9.337 -72.593 1.00 94.06 765 THR A C 1
ATOM 5787 O O . THR A 1 765 ? 16.777 8.137 -72.845 1.00 94.06 765 THR A O 1
ATOM 5790 N N . LYS A 1 766 ? 16.704 10.286 -73.516 1.00 90.06 766 LYS A N 1
ATOM 5791 C CA . LYS A 1 766 ? 16.515 10.017 -74.948 1.00 90.06 766 LYS A CA 1
ATOM 5792 C C . LYS A 1 766 ? 17.780 10.314 -75.735 1.00 90.06 766 LYS A C 1
ATOM 5794 O O . LYS A 1 766 ? 18.403 11.364 -75.445 1.00 90.06 766 LYS A O 1
#

Sequence (766 aa):
MKSVDLRHFGTILFLVLQLTPLPLFAAPSERRPLLAEMQVPDTCGTGYGDHLAACTPFRCQKPHPIFAINSPTEAELSKMTAAQKQEAEAYLADVEKKLQEMTPAQRVEKKAKMVVTFEIKGPDAQGLCQTTTSMTAKSRQDCALDEVTRQNIADFDRLVAAADSLKTETSSELVEGKMVTKTLTTVDGKTMEHPLQHALNSGQCKVLEQGEDGRWTPIEMGVITESPVKKTSGSTNTLFILDASGSMWEQIKGTPKITIAKEVMAKLVPELPSTSHIGLIAYGHRRKGDCNDVETLVKLGANHKQAVLEAVKGLNALGKTPLTKSVNQAFKILQSEKQASTIILVSDGIESCNTDPCKAVATAKKEGLKFILHTVGFGLNKTESAQLQCMAKAGGGEYFQANNAKELLKTARKAVKSKGTGRLKLTLRANGKPVNAWVKLVGNGEIGLAELTNDEGVKPGYVWQIKPGVYHLETLPAGIRGVDPIKLDNIKIESGKTVEKTLDFDQSTLHIMATENGKPAVVQIKVENVAMNKTVFDTSTYSTFTMNGVKTPYEVKLLPGKYRLIVQIPNSSIPSYSENVDFSGGITVEKTVAFESGTMRVTALVGGKSVTAGVNIRKAGSPKDIFATMPYVGDATPMNVKLGAGHYDLSVIPVGIEGVVQKVIKNIELKPGSVVDEVLSFEVKPIAADADGLEQNTDRPRRDFKHIIPASDDAVLCQKACQDDARCKAWTYVKPNTLQGSRPNCWLKTSVPPAVPNSCCVSGTK